Protein AF-0000000067296859 (afdb_homodimer)

Structure (mmCIF, N/CA/C/O backbone):
data_AF-0000000067296859-model_v1
#
loop_
_entity.id
_entity.type
_entity.pdbx_description
1 polymer Patatin
#
loop_
_atom_site.group_PDB
_atom_site.id
_atom_site.type_symbol
_atom_site.label_atom_id
_atom_site.label_alt_id
_atom_site.label_comp_id
_atom_site.label_asym_id
_atom_site.label_entity_id
_atom_site.label_seq_id
_atom_site.pdbx_PDB_ins_code
_atom_site.Cartn_x
_atom_site.Cartn_y
_atom_site.Cartn_z
_atom_site.occupancy
_atom_site.B_iso_or_equiv
_atom_site.auth_seq_id
_atom_site.auth_comp_id
_atom_site.auth_asym_id
_atom_site.auth_atom_id
_atom_site.pdbx_PDB_model_num
ATOM 1 N N . MET A 1 1 ? 60.875 -18.359 -2.254 1 22.5 1 MET A N 1
ATOM 2 C CA . MET A 1 1 ? 60 -17.5 -3.047 1 22.5 1 MET A CA 1
ATOM 3 C C . MET A 1 1 ? 58.781 -17.094 -2.248 1 22.5 1 MET A C 1
ATOM 5 O O . MET A 1 1 ? 58 -17.938 -1.779 1 22.5 1 MET A O 1
ATOM 9 N N . ALA A 1 2 ? 58.656 -15.945 -1.579 1 23.78 2 ALA A N 1
ATOM 10 C CA . ALA A 1 2 ? 57.719 -15.648 -0.509 1 23.78 2 ALA A CA 1
ATOM 11 C C . ALA A 1 2 ? 56.281 -15.57 -1.048 1 23.78 2 ALA A C 1
ATOM 13 O O . ALA A 1 2 ? 56.062 -15.086 -2.16 1 23.78 2 ALA A O 1
ATOM 14 N N . PRO A 1 3 ? 55.406 -16.391 -0.554 1 27.08 3 PRO A N 1
ATOM 15 C CA . PRO A 1 3 ? 54.094 -16.531 -1.215 1 27.08 3 PRO A CA 1
ATOM 16 C C . PRO A 1 3 ? 53.438 -15.195 -1.504 1 27.08 3 PRO A C 1
ATOM 18 O O . PRO A 1 3 ? 53.688 -14.203 -0.819 1 27.08 3 PRO A O 1
ATOM 21 N N . ALA A 1 4 ? 53.188 -14.867 -2.793 1 28.27 4 ALA A N 1
ATOM 22 C CA . ALA A 1 4 ? 52.594 -13.602 -3.246 1 28.27 4 ALA A CA 1
ATOM 23 C C . ALA A 1 4 ? 51.531 -13.109 -2.275 1 28.27 4 ALA A C 1
ATOM 25 O O . ALA A 1 4 ? 50.719 -13.891 -1.804 1 28.27 4 ALA A O 1
ATOM 26 N N . ALA A 1 5 ? 51.75 -12.086 -1.615 1 28.02 5 ALA A N 1
ATOM 27 C CA . ALA A 1 5 ? 50.938 -11.352 -0.636 1 28.02 5 ALA A CA 1
ATOM 28 C C . ALA A 1 5 ? 49.5 -11.297 -1.059 1 28.02 5 ALA A C 1
ATOM 30 O O . ALA A 1 5 ? 49.188 -11.078 -2.232 1 28.02 5 ALA A O 1
ATOM 31 N N . ALA A 1 6 ? 48.688 -12.094 -0.428 1 27.11 6 ALA A N 1
ATOM 32 C CA . ALA A 1 6 ? 47.25 -12.109 -0.518 1 27.11 6 ALA A CA 1
ATOM 33 C C . ALA A 1 6 ? 46.688 -10.711 -0.803 1 27.11 6 ALA A C 1
ATOM 35 O O . ALA A 1 6 ? 46.844 -9.805 0.024 1 27.11 6 ALA A O 1
ATOM 36 N N . ALA A 1 7 ? 46.938 -10.102 -1.951 1 30.48 7 ALA A N 1
ATOM 37 C CA . ALA A 1 7 ? 46.344 -8.82 -2.303 1 30.48 7 ALA A CA 1
ATOM 38 C C . ALA A 1 7 ? 44.938 -8.695 -1.72 1 30.48 7 ALA A C 1
ATOM 40 O O . ALA A 1 7 ? 44.062 -9.516 -2.01 1 30.48 7 ALA A O 1
ATOM 41 N N . THR A 1 8 ? 44.875 -8.406 -0.481 1 34.41 8 THR A N 1
ATOM 42 C CA . THR A 1 8 ? 43.656 -8.211 0.32 1 34.41 8 THR A CA 1
ATOM 43 C C . THR A 1 8 ? 42.562 -7.527 -0.502 1 34.41 8 THR A C 1
ATOM 45 O O . THR A 1 8 ? 42.75 -6.414 -0.991 1 34.41 8 THR A O 1
ATOM 48 N N . LYS A 1 9 ? 42 -8.18 -1.405 1 37.75 9 LYS A N 1
ATOM 49 C CA . LYS A 1 9 ? 40.812 -7.672 -2.088 1 37.75 9 LYS A CA 1
ATOM 50 C C . LYS A 1 9 ? 40.156 -6.543 -1.296 1 37.75 9 LYS A C 1
ATOM 52 O O . LYS A 1 9 ? 39.781 -6.73 -0.141 1 37.75 9 LYS A O 1
ATOM 57 N N . GLN A 1 10 ? 40.469 -5.344 -1.146 1 47.25 10 GLN A N 1
ATOM 58 C CA . GLN A 1 10 ? 40.125 -4.09 -0.493 1 47.25 10 GLN A CA 1
ATOM 59 C C . GLN A 1 10 ? 38.594 -3.871 -0.523 1 47.25 10 GLN A C 1
ATOM 61 O O . GLN A 1 10 ? 38.062 -3.312 -1.485 1 47.25 10 GLN A O 1
ATOM 66 N N . ASP A 1 11 ? 37.625 -4.75 -0.078 1 68.06 11 ASP A N 1
ATOM 67 C CA . ASP A 1 11 ? 36.219 -5.047 -0.183 1 68.06 11 ASP A CA 1
ATOM 68 C C . ASP A 1 11 ? 35.375 -4.043 0.61 1 68.06 11 ASP A C 1
ATOM 70 O O . ASP A 1 11 ? 35.625 -3.836 1.803 1 68.06 11 ASP A O 1
ATOM 74 N N . GLY A 1 12 ? 34.875 -2.875 0.133 1 85.25 12 GLY A N 1
ATOM 75 C CA . GLY A 1 12 ? 34.062 -1.825 0.722 1 85.25 12 GLY A CA 1
ATOM 76 C C . GLY A 1 12 ? 32.594 -2.123 0.667 1 85.25 12 GLY A C 1
ATOM 77 O O . GLY A 1 12 ? 32.156 -3.039 -0.036 1 85.25 12 GLY A O 1
ATOM 78 N N . GLU A 1 13 ? 31.953 -1.454 1.626 1 92.25 13 GLU A N 1
ATOM 79 C CA . GLU A 1 13 ? 30.5 -1.617 1.688 1 92.25 13 GLU A CA 1
ATOM 80 C C . GLU A 1 13 ? 29.781 -0.281 1.507 1 92.25 13 GLU A C 1
ATOM 82 O O . GLU A 1 13 ? 30.297 0.763 1.919 1 92.25 13 GLU A O 1
ATOM 87 N N . LEU A 1 14 ? 28.703 -0.337 0.778 1 94.62 14 LEU A N 1
ATOM 88 C CA . LEU A 1 14 ? 27.797 0.808 0.706 1 94.62 14 LEU A CA 1
ATOM 89 C C . LEU A 1 14 ? 26.891 0.862 1.929 1 94.62 14 LEU A C 1
ATOM 91 O O . LEU A 1 14 ? 26.234 -0.123 2.258 1 94.62 14 LEU A O 1
ATOM 95 N N . ARG A 1 15 ? 26.922 2.002 2.631 1 97.25 15 ARG A N 1
ATOM 96 C CA . ARG A 1 15 ? 26.188 2.154 3.883 1 97.25 15 ARG A CA 1
ATOM 97 C C . ARG A 1 15 ? 24.922 2.986 3.678 1 97.25 15 ARG A C 1
ATOM 99 O O . ARG A 1 15 ? 25 4.152 3.283 1 97.25 15 ARG A O 1
ATOM 106 N N . ILE A 1 16 ? 23.703 2.379 4.035 1 97.75 16 ILE A N 1
ATOM 107 C CA . ILE A 1 16 ? 22.422 3.029 3.77 1 97.75 16 ILE A CA 1
ATOM 108 C C . ILE A 1 16 ? 21.594 3.107 5.055 1 97.75 16 ILE A C 1
ATOM 110 O O . ILE A 1 16 ? 21.469 2.113 5.773 1 97.75 16 ILE A O 1
ATOM 114 N N . LEU A 1 17 ? 21.125 4.293 5.406 1 98.75 17 LEU A N 1
ATOM 115 C CA . LEU A 1 17 ? 20.203 4.508 6.504 1 98.75 17 LEU A CA 1
ATOM 116 C C . LEU A 1 17 ? 18.781 4.73 5.984 1 98.75 17 LEU A C 1
ATOM 118 O O . LEU A 1 17 ? 18.547 5.637 5.176 1 98.75 17 LEU A O 1
ATOM 122 N N . CYS A 1 18 ? 17.859 3.881 6.348 1 98.69 18 CYS A N 1
ATOM 123 C CA . CYS A 1 18 ? 16.453 4.004 5.957 1 98.69 18 CYS A CA 1
ATOM 124 C C . CYS A 1 18 ? 15.586 4.359 7.156 1 98.69 18 CYS A C 1
ATOM 126 O O . CYS A 1 18 ? 15.695 3.738 8.219 1 98.69 18 CYS A O 1
ATOM 128 N N . ILE A 1 19 ? 14.727 5.379 7.016 1 98.69 19 ILE A N 1
ATOM 129 C CA . ILE A 1 19 ? 13.859 5.836 8.102 1 98.69 19 ILE A CA 1
ATOM 130 C C . ILE A 1 19 ? 12.406 5.812 7.637 1 98.69 19 ILE A C 1
ATOM 132 O O . ILE A 1 19 ? 12.047 6.461 6.648 1 98.69 19 ILE A O 1
ATOM 136 N N . ASP A 1 20 ? 11.492 5.16 8.375 1 97.44 20 ASP A N 1
ATOM 137 C CA . ASP A 1 20 ? 10.094 4.961 8.039 1 97.44 20 ASP A CA 1
ATOM 138 C C . ASP A 1 20 ? 9.305 6.258 8.188 1 97.44 20 ASP A C 1
ATOM 140 O O . ASP A 1 20 ? 9.758 7.195 8.844 1 97.44 20 ASP A O 1
ATOM 144 N N . GLY A 1 21 ? 8.148 6.234 7.555 1 95.81 21 GLY A N 1
ATOM 145 C CA . GLY A 1 21 ? 7.145 7.238 7.855 1 95.81 21 GLY A CA 1
ATOM 146 C C . GLY A 1 21 ? 6.305 6.898 9.07 1 95.81 21 GLY A C 1
ATOM 147 O O . GLY A 1 21 ? 6.262 5.742 9.5 1 95.81 21 GLY A O 1
ATOM 148 N N . GLY A 1 22 ? 5.664 7.98 9.656 1 93 22 GLY A N 1
ATOM 149 C CA . GLY A 1 22 ? 4.836 7.691 10.82 1 93 22 GLY A CA 1
ATOM 150 C C . GLY A 1 22 ? 4.445 8.938 11.594 1 93 22 GLY A C 1
ATOM 151 O O . GLY A 1 22 ? 4.066 8.852 12.766 1 93 22 GLY A O 1
ATOM 152 N N . GLY A 1 23 ? 4.539 10.109 11.023 1 92.69 23 GLY A N 1
ATOM 153 C CA . GLY A 1 23 ? 4.152 11.352 11.68 1 92.69 23 GLY A CA 1
ATOM 154 C C . GLY A 1 23 ? 4.973 11.641 12.93 1 92.69 23 GLY A C 1
ATOM 155 O O . GLY A 1 23 ? 6.203 11.625 12.883 1 92.69 23 GLY A O 1
ATOM 156 N N . ILE A 1 24 ? 4.242 11.906 14 1 94.75 24 ILE A N 1
ATOM 157 C CA . ILE A 1 24 ? 4.895 12.297 15.242 1 94.75 24 ILE A CA 1
ATOM 158 C C . ILE A 1 24 ? 5.68 11.117 15.812 1 94.75 24 ILE A C 1
ATOM 160 O O . ILE A 1 24 ? 6.551 11.289 16.672 1 94.75 24 ILE A O 1
ATOM 164 N N . ARG A 1 25 ? 5.395 9.945 15.383 1 95.62 25 ARG A N 1
ATOM 165 C CA . ARG A 1 25 ? 6.102 8.758 15.836 1 95.62 25 ARG A CA 1
ATOM 166 C C . ARG A 1 25 ? 7.547 8.758 15.352 1 95.62 25 ARG A C 1
ATOM 168 O O . ARG A 1 25 ? 8.352 7.93 15.781 1 95.62 25 ARG A O 1
ATOM 175 N N . GLY A 1 26 ? 7.863 9.664 14.477 1 96.88 26 GLY A N 1
ATOM 176 C CA . GLY A 1 26 ? 9.242 9.867 14.055 1 96.88 26 GLY A CA 1
ATOM 177 C C . GLY A 1 26 ? 10.195 10.07 15.219 1 96.88 26 GLY A C 1
ATOM 178 O O . GLY A 1 26 ? 11.406 9.938 15.07 1 96.88 26 GLY A O 1
ATOM 179 N N . LEU A 1 27 ? 9.664 10.297 16.406 1 97.88 27 LEU A N 1
ATOM 180 C CA . LEU A 1 27 ? 10.453 10.461 17.625 1 97.88 27 LEU A CA 1
ATOM 181 C C . LEU A 1 27 ? 11.148 9.156 18 1 97.88 27 LEU A C 1
ATOM 183 O O . LEU A 1 27 ? 12.227 9.18 18.594 1 97.88 27 LEU A O 1
ATOM 187 N N . ILE A 1 28 ? 10.602 8.078 17.609 1 98 28 ILE A N 1
ATOM 188 C CA . ILE A 1 28 ? 11.172 6.773 17.938 1 98 28 ILE A CA 1
ATOM 189 C C . ILE A 1 28 ? 12.477 6.578 17.172 1 98 28 ILE A C 1
ATOM 191 O O . ILE A 1 28 ? 13.539 6.391 17.781 1 98 28 ILE A O 1
ATOM 195 N N . PRO A 1 29 ? 12.414 6.633 15.844 1 98.31 29 PRO A N 1
ATOM 196 C CA . PRO A 1 29 ? 13.703 6.512 15.156 1 98.31 29 PRO A CA 1
ATOM 197 C C . PRO A 1 29 ? 14.664 7.645 15.5 1 98.31 29 PRO A C 1
ATOM 199 O O . PRO A 1 29 ? 15.883 7.441 15.516 1 98.31 29 PRO A O 1
ATOM 202 N N . ALA A 1 30 ? 14.164 8.844 15.766 1 98.19 30 ALA A N 1
ATOM 203 C CA . ALA A 1 30 ? 15.047 9.938 16.156 1 98.19 30 ALA A CA 1
ATOM 204 C C . ALA A 1 30 ? 15.844 9.578 17.422 1 98.19 30 ALA A C 1
ATOM 206 O O . ALA A 1 30 ? 17.031 9.898 17.516 1 98.19 30 ALA A O 1
ATOM 207 N N . LYS A 1 31 ? 15.211 8.953 18.312 1 98.38 31 LYS A N 1
ATOM 208 C CA . LYS A 1 31 ? 15.883 8.539 19.531 1 98.38 31 LYS A CA 1
ATOM 209 C C . LYS A 1 31 ? 16.938 7.473 19.266 1 98.38 31 LYS A C 1
ATOM 211 O O . LYS A 1 31 ? 18.016 7.488 19.859 1 98.38 31 LYS A O 1
ATOM 216 N N . ILE A 1 32 ? 16.625 6.539 18.422 1 98.69 32 ILE A N 1
ATOM 217 C CA . ILE A 1 32 ? 17.578 5.504 18.016 1 98.69 32 ILE A CA 1
ATOM 218 C C . ILE A 1 32 ? 18.797 6.148 17.359 1 98.69 32 ILE A C 1
ATOM 220 O O . ILE A 1 32 ? 19.938 5.785 17.672 1 98.69 32 ILE A O 1
ATOM 224 N N . LEU A 1 33 ? 18.562 7.082 16.5 1 98.75 33 LEU A N 1
ATOM 225 C CA . LEU A 1 33 ? 19.625 7.754 15.766 1 98.75 33 LEU A CA 1
ATOM 226 C C . LEU A 1 33 ? 20.469 8.625 16.703 1 98.75 33 LEU A C 1
ATOM 228 O O . LEU A 1 33 ? 21.672 8.781 16.5 1 98.75 33 LEU A O 1
ATOM 232 N N . GLU A 1 34 ? 19.766 9.227 17.703 1 98.56 34 GLU A N 1
ATOM 233 C CA . GLU A 1 34 ? 20.5 9.977 18.719 1 98.56 34 GLU A CA 1
ATOM 234 C C . GLU A 1 34 ? 21.547 9.102 19.406 1 98.56 34 GLU A C 1
ATOM 236 O O . GLU A 1 34 ? 22.688 9.531 19.594 1 98.56 34 GLU A O 1
ATOM 241 N N . TYR A 1 35 ? 21.203 7.93 19.75 1 98.56 35 TYR A N 1
ATOM 242 C CA . TYR A 1 35 ? 22.141 7.004 20.375 1 98.56 35 TYR A CA 1
ATOM 243 C C . TYR A 1 35 ? 23.266 6.652 19.422 1 98.56 35 TYR A C 1
ATOM 245 O O . TYR A 1 35 ? 24.438 6.656 19.812 1 98.56 35 TYR A O 1
ATOM 253 N N . LEU A 1 36 ? 22.922 6.293 18.188 1 98.69 36 LEU A N 1
ATOM 254 C CA . LEU A 1 36 ? 23.938 5.914 17.219 1 98.69 36 LEU A CA 1
ATOM 255 C C . LEU A 1 36 ? 24.938 7.051 17 1 98.69 36 LEU A C 1
ATOM 257 O O . LEU A 1 36 ? 26.141 6.816 16.953 1 98.69 36 LEU A O 1
ATOM 261 N N . GLU A 1 37 ? 24.406 8.281 16.812 1 98.62 37 GLU A N 1
ATOM 262 C CA . GLU A 1 37 ? 25.281 9.422 16.609 1 98.62 37 GLU A CA 1
ATOM 263 C C . GLU A 1 37 ? 26.188 9.641 17.812 1 98.62 37 GLU A C 1
ATOM 265 O O . GLU A 1 37 ? 27.375 9.945 17.641 1 98.62 37 GLU A O 1
ATOM 270 N N . ALA A 1 38 ? 25.641 9.492 19.016 1 97.94 38 ALA A N 1
ATOM 271 C CA . ALA A 1 38 ? 26.438 9.617 20.234 1 97.94 38 ALA A CA 1
ATOM 272 C C . ALA A 1 38 ? 27.547 8.562 20.281 1 97.94 38 ALA A C 1
ATOM 274 O O . ALA A 1 38 ? 28.672 8.852 20.703 1 97.94 38 ALA A O 1
ATOM 275 N N . GLU A 1 39 ? 27.25 7.355 19.891 1 97.81 39 GLU A N 1
ATOM 276 C CA . GLU A 1 39 ? 28.234 6.281 19.859 1 97.81 39 GLU A CA 1
ATOM 277 C C . GLU A 1 39 ? 29.344 6.57 18.859 1 97.81 39 GLU A C 1
ATOM 279 O O . GLU A 1 39 ? 30.516 6.285 19.109 1 97.81 39 GLU A O 1
ATOM 284 N N . LEU A 1 40 ? 28.953 7.051 17.703 1 98.25 40 LEU A N 1
ATOM 285 C CA . LEU A 1 40 ? 29.938 7.445 16.703 1 98.25 40 LEU A CA 1
ATOM 286 C C . LEU A 1 40 ? 30.891 8.5 17.266 1 98.25 40 LEU A C 1
ATOM 288 O O . LEU A 1 40 ? 32.094 8.422 17.062 1 98.25 40 LEU A O 1
ATOM 292 N N . GLN A 1 41 ? 30.328 9.492 17.922 1 97.69 41 GLN A N 1
ATOM 293 C CA . GLN A 1 41 ? 31.109 10.57 18.516 1 97.69 41 GLN A CA 1
ATOM 294 C C . GLN A 1 41 ? 32.031 10.031 19.594 1 97.69 41 GLN A C 1
ATOM 296 O O . GLN A 1 41 ? 33.188 10.445 19.688 1 97.69 41 GLN A O 1
ATOM 301 N N . ARG A 1 42 ? 31.531 9.133 20.391 1 97.69 42 ARG A N 1
ATOM 302 C CA . ARG A 1 42 ? 32.312 8.547 21.469 1 97.69 42 ARG A CA 1
ATOM 303 C C . ARG A 1 42 ? 33.5 7.762 20.922 1 97.69 42 ARG A C 1
ATOM 305 O O . ARG A 1 42 ? 34.625 7.953 21.375 1 97.69 42 ARG A O 1
ATOM 312 N N . ILE A 1 43 ? 33.281 6.918 19.938 1 97.19 43 ILE A N 1
ATOM 313 C CA . ILE A 1 43 ? 34.312 6.031 19.406 1 97.19 43 ILE A CA 1
ATOM 314 C C . ILE A 1 43 ? 35.312 6.848 18.625 1 97.19 43 ILE A C 1
ATOM 316 O O . ILE A 1 43 ? 36.531 6.594 18.703 1 97.19 43 ILE A O 1
ATOM 320 N N . GLU A 1 44 ? 34.875 7.793 17.859 1 95.62 44 GLU A N 1
ATOM 321 C CA . GLU A 1 44 ? 35.75 8.625 17.047 1 95.62 44 GLU A CA 1
ATOM 322 C C . GLU A 1 44 ? 36.469 9.672 17.922 1 95.62 44 GLU A C 1
ATOM 324 O O . GLU A 1 44 ? 37.5 10.211 17.516 1 95.62 44 GLU A O 1
ATOM 329 N N . GLY A 1 45 ? 35.938 10.039 19.047 1 94.56 45 GLY A N 1
ATOM 330 C CA . GLY A 1 45 ? 36.469 11.086 19.891 1 94.56 45 GLY A CA 1
ATOM 331 C C . GLY A 1 45 ? 36.25 12.477 19.344 1 94.56 45 GLY A C 1
ATOM 332 O O . GLY A 1 45 ? 37.094 13.359 19.484 1 94.56 45 GLY A O 1
ATOM 333 N N . SER A 1 46 ? 35.156 12.656 18.562 1 93.62 46 SER A N 1
ATOM 334 C CA . SER A 1 46 ? 34.844 13.93 17.922 1 93.62 46 SER A CA 1
ATOM 335 C C . SER A 1 46 ? 33.375 14.305 18.141 1 93.62 46 SER A C 1
ATOM 337 O O . SER A 1 46 ? 32.469 13.578 17.703 1 93.62 46 SER A O 1
ATOM 339 N N . SER A 1 47 ? 33.188 15.406 18.75 1 92.06 47 SER A N 1
ATOM 340 C CA . SER A 1 47 ? 31.828 15.883 18.969 1 92.06 47 SER A CA 1
ATOM 341 C C . SER A 1 47 ? 31.203 16.422 17.688 1 92.06 47 SER A C 1
ATOM 343 O O . SER A 1 47 ? 30 16.641 17.625 1 92.06 47 SER A O 1
ATOM 345 N N . THR A 1 48 ? 31.969 16.516 16.656 1 93.06 48 THR A N 1
ATOM 346 C CA . THR A 1 48 ? 31.484 17.078 15.398 1 93.06 48 THR A CA 1
ATOM 347 C C . THR A 1 48 ? 31.047 15.977 14.445 1 93.06 48 THR A C 1
ATOM 349 O O . THR A 1 48 ? 30.469 16.25 13.383 1 93.06 48 THR A O 1
ATOM 352 N N . ALA A 1 49 ? 31.297 14.727 14.852 1 96.12 49 ALA A N 1
ATOM 353 C CA . ALA A 1 49 ? 30.859 13.609 14.031 1 96.12 49 ALA A CA 1
ATOM 354 C C . ALA A 1 49 ? 29.344 13.594 13.875 1 96.12 49 ALA A C 1
ATOM 356 O O . ALA A 1 49 ? 28.609 13.844 14.844 1 96.12 49 ALA A O 1
ATOM 357 N N . ARG A 1 50 ? 28.906 13.461 12.672 1 97.81 50 ARG A N 1
ATOM 358 C CA . ARG A 1 50 ? 27.484 13.414 12.336 1 97.81 50 ARG A CA 1
ATOM 359 C C . ARG A 1 50 ? 27.141 12.141 11.57 1 97.81 50 ARG A C 1
ATOM 361 O O . ARG A 1 50 ? 28 11.547 10.922 1 97.81 50 ARG A O 1
ATOM 368 N N . LEU A 1 51 ? 25.859 11.703 11.648 1 98.38 51 LEU A N 1
ATOM 369 C CA . LEU A 1 51 ? 25.406 10.516 10.945 1 98.38 51 LEU A CA 1
ATOM 370 C C . LEU A 1 51 ? 25.734 10.609 9.453 1 98.38 51 LEU A C 1
ATOM 372 O O . LEU A 1 51 ? 26.141 9.617 8.844 1 98.38 51 LEU A O 1
ATOM 376 N N . ALA A 1 52 ? 25.578 11.805 8.867 1 97.69 52 ALA A N 1
ATOM 377 C CA . ALA A 1 52 ? 25.766 12.023 7.434 1 97.69 52 ALA A CA 1
ATOM 378 C C . ALA A 1 52 ? 27.219 11.766 7.023 1 97.69 52 ALA A C 1
ATOM 380 O O . ALA A 1 52 ? 27.5 11.531 5.848 1 97.69 52 ALA A O 1
ATOM 381 N N . ASP A 1 53 ? 28.172 11.758 7.973 1 96.69 53 ASP A N 1
ATOM 382 C CA . ASP A 1 53 ? 29.578 11.492 7.688 1 96.69 53 ASP A CA 1
ATOM 383 C C . ASP A 1 53 ? 29.812 10.008 7.414 1 96.69 53 ASP A C 1
ATOM 385 O O . ASP A 1 53 ? 30.828 9.633 6.816 1 96.69 53 ASP A O 1
ATOM 389 N N . TYR A 1 54 ? 28.922 9.211 7.848 1 97.5 54 TYR A N 1
ATOM 390 C CA . TYR A 1 54 ? 29.203 7.785 7.883 1 97.5 54 TYR A CA 1
ATOM 391 C C . TYR A 1 54 ? 28.266 7.016 6.957 1 97.5 54 TYR A C 1
ATOM 393 O O . TYR A 1 54 ? 28.578 5.883 6.566 1 97.5 54 TYR A O 1
ATOM 401 N N . PHE A 1 55 ? 27.125 7.52 6.645 1 97.88 55 PHE A N 1
ATOM 402 C CA . PHE A 1 55 ? 26.203 6.875 5.715 1 97.88 55 PHE A CA 1
ATOM 403 C C . PHE A 1 55 ? 26.344 7.465 4.316 1 97.88 55 PHE A C 1
ATOM 405 O O . PHE A 1 55 ? 26.438 8.688 4.156 1 97.88 55 PHE A O 1
ATOM 412 N N . ASP A 1 56 ? 26.375 6.617 3.326 1 96.06 56 ASP A N 1
ATOM 413 C CA . ASP A 1 56 ? 26.469 7.043 1.934 1 96.06 56 ASP A CA 1
ATOM 414 C C . ASP A 1 56 ? 25.125 7.535 1.421 1 96.06 56 ASP A C 1
ATOM 416 O O . ASP A 1 56 ? 25.062 8.414 0.561 1 96.06 56 ASP A O 1
ATOM 420 N N . TYR A 1 57 ? 24.078 6.902 1.94 1 96.38 57 TYR A N 1
ATOM 421 C CA . TYR A 1 57 ? 22.719 7.277 1.594 1 96.38 57 TYR A CA 1
ATOM 422 C C . TYR A 1 57 ? 21.828 7.316 2.834 1 96.38 57 TYR A C 1
ATOM 424 O O . TYR A 1 57 ? 21.938 6.457 3.709 1 96.38 57 TYR A O 1
ATOM 432 N N . ILE A 1 58 ? 21.078 8.344 2.949 1 98.38 58 ILE A N 1
ATOM 433 C CA . ILE A 1 58 ? 20 8.43 3.93 1 98.38 58 ILE A CA 1
ATOM 434 C C . ILE A 1 58 ? 18.656 8.547 3.215 1 98.38 58 ILE A C 1
ATOM 436 O O . ILE A 1 58 ? 18.453 9.461 2.418 1 98.38 58 ILE A O 1
ATOM 440 N N . VAL A 1 59 ? 17.781 7.578 3.426 1 98.5 59 VAL A N 1
ATOM 441 C CA . VAL A 1 59 ? 16.5 7.453 2.738 1 98.5 59 VAL A CA 1
ATOM 442 C C . VAL A 1 59 ? 15.359 7.559 3.75 1 98.5 59 VAL A C 1
ATOM 444 O O . VAL A 1 59 ? 15.375 6.887 4.781 1 98.5 59 VAL A O 1
ATOM 447 N N . GLY A 1 60 ? 14.398 8.422 3.463 1 98.44 60 GLY A N 1
ATOM 448 C CA . GLY A 1 60 ? 13.32 8.594 4.422 1 98.44 60 GLY A CA 1
ATOM 449 C C . GLY A 1 60 ? 11.969 8.836 3.766 1 98.44 60 GLY A C 1
ATOM 450 O O . GLY A 1 60 ? 11.883 9.508 2.74 1 98.44 60 GLY A O 1
ATOM 451 N N . THR A 1 61 ? 10.93 8.289 4.34 1 97.69 61 THR A N 1
ATOM 452 C CA . THR A 1 61 ? 9.555 8.477 3.887 1 97.69 61 THR A CA 1
ATOM 453 C C . THR A 1 61 ? 8.75 9.281 4.902 1 97.69 61 THR A C 1
ATOM 455 O O . THR A 1 61 ? 8.805 9.008 6.102 1 97.69 61 THR A O 1
ATOM 458 N N . SER A 1 62 ? 7.93 10.281 4.449 1 97.12 62 SER A N 1
ATOM 459 C CA . SER A 1 62 ? 7.062 11.07 5.316 1 97.12 62 SER A CA 1
ATOM 460 C C . SER A 1 62 ? 7.859 11.742 6.43 1 97.12 62 SER A C 1
ATOM 462 O O . SER A 1 62 ? 8.82 12.469 6.168 1 97.12 62 SER A O 1
ATOM 464 N N . THR A 1 63 ? 7.562 11.406 7.695 1 97.12 63 THR A N 1
ATOM 465 C CA . THR A 1 63 ? 8.352 11.992 8.773 1 97.12 63 THR A CA 1
ATOM 466 C C . THR A 1 63 ? 9.82 11.617 8.633 1 97.12 63 THR A C 1
ATOM 468 O O . THR A 1 63 ? 10.711 12.391 9.016 1 97.12 63 THR A O 1
ATOM 471 N N . GLY A 1 64 ? 10.086 10.414 8.07 1 98 64 GLY A N 1
ATOM 472 C CA . GLY A 1 64 ? 11.461 10.031 7.766 1 98 64 GLY A CA 1
ATOM 473 C C . GLY A 1 64 ? 12.148 10.984 6.805 1 98 64 GLY A C 1
ATOM 474 O O . GLY A 1 64 ? 13.359 11.188 6.879 1 98 64 GLY A O 1
ATOM 475 N N . ALA A 1 65 ? 11.398 11.5 5.863 1 98.06 65 ALA A N 1
ATOM 476 C CA . ALA A 1 65 ? 11.938 12.5 4.949 1 98.06 65 ALA A CA 1
ATOM 477 C C . ALA A 1 65 ? 12.328 13.773 5.691 1 98.06 65 ALA A C 1
ATOM 479 O O . ALA A 1 65 ? 13.328 14.406 5.367 1 98.06 65 ALA A O 1
ATOM 480 N N . LEU A 1 66 ? 11.461 14.156 6.66 1 96.94 66 LEU A N 1
ATOM 481 C CA . LEU A 1 66 ? 11.781 15.305 7.496 1 96.94 66 LEU A CA 1
ATOM 482 C C . LEU A 1 66 ? 13.102 15.094 8.227 1 96.94 66 LEU A C 1
ATOM 484 O O . LEU A 1 66 ? 13.984 15.961 8.188 1 96.94 66 LEU A O 1
ATOM 488 N N . VAL A 1 67 ? 13.273 13.953 8.797 1 97.94 67 VAL A N 1
ATOM 489 C CA . VAL A 1 67 ? 14.492 13.617 9.523 1 97.94 67 VAL A CA 1
ATOM 490 C C . VAL A 1 67 ? 15.672 13.586 8.562 1 97.94 67 VAL A C 1
ATOM 492 O O . VAL A 1 67 ? 16.734 14.156 8.852 1 97.94 67 VAL A O 1
ATOM 495 N N . THR A 1 68 ? 15.484 12.953 7.438 1 97.94 68 THR A N 1
ATOM 496 C CA . THR A 1 68 ? 16.516 12.773 6.422 1 97.94 68 THR A CA 1
ATOM 497 C C . THR A 1 68 ? 17.031 14.125 5.926 1 97.94 68 THR A C 1
ATOM 499 O O . THR A 1 68 ? 18.234 14.344 5.844 1 97.94 68 THR A O 1
ATOM 502 N N . THR A 1 69 ? 16.109 15.039 5.602 1 97 69 THR A N 1
ATOM 503 C CA . THR A 1 69 ? 16.484 16.344 5.07 1 97 69 THR A CA 1
ATOM 504 C C . THR A 1 69 ? 17.203 17.172 6.133 1 97 69 THR A C 1
ATOM 506 O O . THR A 1 69 ? 18.141 17.906 5.824 1 97 69 THR A O 1
ATOM 509 N N . MET A 1 70 ? 16.828 17.031 7.375 1 95.94 70 MET A N 1
ATOM 510 C CA . MET A 1 70 ? 17.453 17.75 8.469 1 95.94 70 MET A CA 1
ATOM 511 C C . MET A 1 70 ? 18.859 17.203 8.734 1 95.94 70 MET A C 1
ATOM 513 O O . MET A 1 70 ? 19.766 17.969 9.102 1 95.94 70 MET A O 1
ATOM 517 N N . LEU A 1 71 ? 19.031 15.914 8.594 1 97.44 71 LEU A N 1
ATOM 518 C CA . LEU A 1 71 ? 20.312 15.273 8.844 1 97.44 71 LEU A CA 1
ATOM 519 C C . LEU A 1 71 ? 21.312 15.562 7.719 1 97.44 71 LEU A C 1
ATOM 521 O O . LEU A 1 71 ? 22.516 15.477 7.918 1 97.44 71 LEU A O 1
ATOM 525 N N . ALA A 1 72 ? 20.781 15.883 6.551 1 97.56 72 ALA A N 1
ATOM 526 C CA . ALA A 1 72 ? 21.656 15.953 5.387 1 97.56 72 ALA A CA 1
ATOM 527 C C . ALA A 1 72 ? 21.734 17.375 4.824 1 97.56 72 ALA A C 1
ATOM 529 O O . ALA A 1 72 ? 22.625 17.688 4.039 1 97.56 72 ALA A O 1
ATOM 530 N N . GLY A 1 73 ? 20.719 18.266 5.176 1 97.12 73 GLY A N 1
ATOM 531 C CA . GLY A 1 73 ? 20.781 19.641 4.73 1 97.12 73 GLY A CA 1
ATOM 532 C C . GLY A 1 73 ? 22.016 20.375 5.227 1 97.12 73 GLY A C 1
ATOM 533 O O . GLY A 1 73 ? 22.422 20.203 6.379 1 97.12 73 GLY A O 1
ATOM 534 N N . PRO A 1 74 ? 22.625 21.141 4.379 1 97.19 74 PRO A N 1
ATOM 535 C CA . PRO A 1 74 ? 23.859 21.812 4.773 1 97.19 74 PRO A CA 1
ATOM 536 C C . PRO A 1 74 ? 23.609 23.062 5.609 1 97.19 74 PRO A C 1
ATOM 538 O O . PRO A 1 74 ? 22.656 23.797 5.355 1 97.19 74 PRO A O 1
ATOM 541 N N . ASP A 1 75 ? 24.422 23.234 6.562 1 95.12 75 ASP A N 1
ATOM 542 C CA . ASP A 1 75 ? 24.453 24.531 7.25 1 95.12 75 ASP A CA 1
ATOM 543 C C . ASP A 1 75 ? 25.438 25.484 6.582 1 95.12 75 ASP A C 1
ATOM 545 O O . ASP A 1 75 ? 25.859 25.25 5.445 1 95.12 75 ASP A O 1
ATOM 549 N N . LYS A 1 76 ? 25.766 26.625 7.234 1 93.12 76 LYS A N 1
ATOM 550 C CA . LYS A 1 76 ? 26.625 27.656 6.664 1 93.12 76 LYS A CA 1
ATOM 551 C C . LYS A 1 76 ? 28.031 27.109 6.402 1 93.12 76 LYS A C 1
ATOM 553 O O . LYS A 1 76 ? 28.719 27.578 5.496 1 93.12 76 LYS A O 1
ATOM 558 N N . ASP A 1 77 ? 28.406 26.109 7.184 1 94.44 77 ASP A N 1
ATOM 559 C CA . ASP A 1 77 ? 29.75 25.531 7.059 1 94.44 77 ASP A CA 1
ATOM 560 C C . ASP A 1 77 ? 29.688 24.219 6.258 1 94.44 77 ASP A C 1
ATOM 562 O O . ASP A 1 77 ? 30.609 23.406 6.348 1 94.44 77 ASP A O 1
ATOM 566 N N . ASN A 1 78 ? 28.641 23.969 5.547 1 94.69 78 ASN A N 1
ATOM 567 C CA . ASN A 1 78 ? 28.438 22.766 4.738 1 94.69 78 ASN A CA 1
ATOM 568 C C . ASN A 1 78 ? 28.469 21.5 5.594 1 94.69 78 ASN A C 1
ATOM 570 O O . ASN A 1 78 ? 29.016 20.484 5.176 1 94.69 78 ASN A O 1
ATOM 574 N N . ARG A 1 79 ? 28.078 21.688 6.836 1 96 79 ARG A N 1
ATOM 575 C CA . ARG A 1 79 ? 27.828 20.578 7.754 1 96 79 ARG A CA 1
ATOM 576 C C . ARG A 1 79 ? 26.328 20.328 7.922 1 96 79 ARG A C 1
ATOM 578 O O . ARG A 1 79 ? 25.516 21.188 7.559 1 96 79 ARG A O 1
ATOM 585 N N . PRO A 1 80 ? 26 19.156 8.438 1 95.56 80 PRO A N 1
ATOM 586 C CA . PRO A 1 80 ? 24.562 18.891 8.602 1 95.56 80 PRO A CA 1
ATOM 587 C C . PRO A 1 80 ? 23.875 19.938 9.461 1 95.56 80 PRO A C 1
ATOM 589 O O . PRO A 1 80 ? 24.422 20.406 10.461 1 95.56 80 PRO A O 1
ATOM 592 N N . LEU A 1 81 ? 22.688 20.281 9.117 1 94.69 81 LEU A N 1
ATOM 593 C CA . LEU A 1 81 ? 21.891 21.312 9.773 1 94.69 81 LEU A CA 1
ATOM 594 C C . LEU A 1 81 ? 21.578 20.938 11.219 1 94.69 81 LEU A C 1
ATOM 596 O O . LEU A 1 81 ? 21.516 21.797 12.094 1 94.69 81 LEU A O 1
ATOM 600 N N . CYS A 1 82 ? 21.297 19.625 11.406 1 95.31 82 CYS A N 1
ATOM 601 C CA . CYS A 1 82 ? 20.859 19.203 12.719 1 95.31 82 CYS A CA 1
ATOM 602 C C . CYS A 1 82 ? 21.609 17.938 13.164 1 95.31 82 CYS A C 1
ATOM 604 O O . CYS A 1 82 ? 21.969 17.109 12.336 1 95.31 82 CYS A O 1
ATOM 606 N N . THR A 1 83 ? 21.828 17.922 14.461 1 96.25 83 THR A N 1
ATOM 607 C CA . THR A 1 83 ? 22.172 16.641 15.094 1 96.25 83 THR A CA 1
ATOM 608 C C . THR A 1 83 ? 20.922 15.805 15.32 1 96.25 83 THR A C 1
ATOM 610 O O . THR A 1 83 ? 19.797 16.312 15.234 1 96.25 83 THR A O 1
ATOM 613 N N . ALA A 1 84 ? 21.109 14.547 15.539 1 96.69 84 ALA A N 1
ATOM 614 C CA . ALA A 1 84 ? 19.969 13.688 15.867 1 96.69 84 ALA A CA 1
ATOM 615 C C . ALA A 1 84 ? 19.219 14.203 17.094 1 96.69 84 ALA A C 1
ATOM 617 O O . ALA A 1 84 ? 18 14.148 17.141 1 96.69 84 ALA A O 1
ATOM 618 N N . LYS A 1 85 ? 19.938 14.688 18.031 1 96.94 85 LYS A N 1
ATOM 619 C CA . LYS A 1 85 ? 19.328 15.242 19.234 1 96.94 85 LYS A CA 1
ATOM 620 C C . LYS A 1 85 ? 18.484 16.469 18.906 1 96.94 85 LYS A C 1
ATOM 622 O O . LYS A 1 85 ? 17.391 16.641 19.469 1 96.94 85 LYS A O 1
ATOM 627 N N . GLU A 1 86 ? 18.953 17.312 18.109 1 96.38 86 GLU A N 1
ATOM 628 C CA . GLU A 1 86 ? 18.234 18.531 17.734 1 96.38 86 GLU A CA 1
ATOM 629 C C . GLU A 1 86 ? 16.953 18.188 16.984 1 96.38 86 GLU A C 1
ATOM 631 O O . GLU A 1 86 ? 15.984 18.969 17.016 1 96.38 86 GLU A O 1
ATOM 636 N N . ILE A 1 87 ? 16.938 17.109 16.312 1 96.69 87 ILE A N 1
ATOM 637 C CA . ILE A 1 87 ? 15.727 16.672 15.633 1 96.69 87 ILE A CA 1
ATOM 638 C C . ILE A 1 87 ? 14.648 16.344 16.672 1 96.69 87 ILE A C 1
ATOM 640 O O . ILE A 1 87 ? 13.477 16.672 16.484 1 96.69 87 ILE A O 1
ATOM 644 N N . ILE A 1 88 ? 15.031 15.641 17.719 1 97.62 88 ILE A N 1
ATOM 645 C CA . ILE A 1 88 ? 14.102 15.352 18.797 1 97.62 88 ILE A CA 1
ATOM 646 C C . ILE A 1 88 ? 13.539 16.656 19.359 1 97.62 88 ILE A C 1
ATOM 648 O O . ILE A 1 88 ? 12.336 16.781 19.562 1 97.62 88 ILE A O 1
ATOM 652 N N . ASP A 1 89 ? 14.398 17.594 19.562 1 96.81 89 ASP A N 1
ATOM 653 C CA . ASP A 1 89 ? 13.977 18.906 20.062 1 96.81 89 ASP A CA 1
ATOM 654 C C . ASP A 1 89 ? 13.016 19.594 19.094 1 96.81 89 ASP A C 1
ATOM 656 O O . ASP A 1 89 ? 12.078 20.266 19.531 1 96.81 89 ASP A O 1
ATOM 660 N N . LEU A 1 90 ? 13.312 19.453 17.875 1 95.06 90 LEU A N 1
ATOM 661 C CA . LEU A 1 90 ? 12.438 20.031 16.859 1 95.06 90 LEU A CA 1
ATOM 662 C C . LEU A 1 90 ? 11.023 19.5 17 1 95.06 90 LEU A C 1
ATOM 664 O O . LEU A 1 90 ? 10.055 20.25 16.938 1 95.06 90 LEU A O 1
ATOM 668 N N . TYR A 1 91 ? 10.891 18.172 17.141 1 95.75 91 TYR A N 1
ATOM 669 C CA . TYR A 1 91 ? 9.578 17.562 17.344 1 95.75 91 TYR A CA 1
ATOM 670 C C . TYR A 1 91 ? 8.906 18.125 18.594 1 95.75 91 TYR A C 1
ATOM 672 O O . TYR A 1 91 ? 7.727 18.484 18.562 1 95.75 91 TYR A O 1
ATOM 680 N N . LEU A 1 92 ? 9.641 18.141 19.656 1 95.94 92 LEU A N 1
ATOM 681 C CA . LEU A 1 92 ? 9.094 18.531 20.953 1 95.94 92 LEU A CA 1
ATOM 682 C C . LEU A 1 92 ? 8.641 20 20.938 1 95.94 92 LEU A C 1
ATOM 684 O O . LEU A 1 92 ? 7.621 20.328 21.531 1 95.94 92 LEU A O 1
ATOM 688 N N . GLU A 1 93 ? 9.344 20.828 20.219 1 94.56 93 GLU A N 1
ATOM 689 C CA . GLU A 1 93 ? 9.055 22.25 20.203 1 94.56 93 GLU A CA 1
ATOM 690 C C . GLU A 1 93 ? 8.008 22.594 19.156 1 94.56 93 GLU A C 1
ATOM 692 O O . GLU A 1 93 ? 7.152 23.453 19.375 1 94.56 93 GLU A O 1
ATOM 697 N N . GLU A 1 94 ? 8.086 21.891 18.031 1 93.75 94 GLU A N 1
ATOM 698 C CA . GLU A 1 94 ? 7.293 22.344 16.891 1 93.75 94 GLU A CA 1
ATOM 699 C C . GLU A 1 94 ? 6.145 21.375 16.594 1 93.75 94 GLU A C 1
ATOM 701 O O . GLU A 1 94 ? 5.25 21.688 15.805 1 93.75 94 GLU A O 1
ATOM 706 N N . GLY A 1 95 ? 6.109 20.234 17.172 1 91.62 95 GLY A N 1
ATOM 707 C CA . GLY A 1 95 ? 5.094 19.234 16.891 1 91.62 95 GLY A CA 1
ATOM 708 C C . GLY A 1 95 ? 3.68 19.766 17 1 91.62 95 GLY A C 1
ATOM 709 O O . GLY A 1 95 ? 2.861 19.547 16.094 1 91.62 95 GLY A O 1
ATOM 710 N N . ALA A 1 96 ? 3.408 20.484 18.047 1 89.25 96 ALA A N 1
ATOM 711 C CA . ALA A 1 96 ? 2.074 21.031 18.281 1 89.25 96 ALA A CA 1
ATOM 712 C C . ALA A 1 96 ? 1.711 22.062 17.203 1 89.25 96 ALA A C 1
ATOM 714 O O . ALA A 1 96 ? 0.546 22.172 16.828 1 89.25 96 ALA A O 1
ATOM 715 N N . ARG A 1 97 ? 2.668 22.734 16.766 1 89.19 97 ARG A N 1
ATOM 716 C CA . ARG A 1 97 ? 2.445 23.734 15.734 1 89.19 97 ARG A CA 1
ATOM 717 C C . ARG A 1 97 ? 2.166 23.094 14.391 1 89.19 97 ARG A C 1
ATOM 719 O O . ARG A 1 97 ? 1.391 23.609 13.586 1 89.19 97 ARG A O 1
ATOM 726 N N . ILE A 1 98 ? 2.766 22.047 14.141 1 90.56 98 ILE A N 1
ATOM 727 C CA . ILE A 1 98 ? 2.621 21.344 12.875 1 90.56 98 ILE A CA 1
ATOM 728 C C . ILE A 1 98 ? 1.224 20.734 12.773 1 90.56 98 ILE A C 1
ATOM 730 O O . ILE A 1 98 ? 0.549 20.875 11.75 1 90.56 98 ILE A O 1
ATOM 734 N N . PHE A 1 99 ? 0.779 20.125 13.859 1 88.62 99 PHE A N 1
ATOM 735 C CA . PHE A 1 99 ? -0.496 19.422 13.852 1 88.62 99 PHE A CA 1
ATOM 736 C C . PHE A 1 99 ? -1.587 20.266 14.5 1 88.62 99 PHE A C 1
ATOM 738 O O . PHE A 1 99 ? -2.234 19.828 15.453 1 88.62 99 PHE A O 1
ATOM 745 N N . ARG A 1 100 ? -1.727 21.422 14.039 1 84.75 100 ARG A N 1
ATOM 746 C CA . ARG A 1 100 ? -2.744 22.328 14.547 1 84.75 100 ARG A CA 1
ATOM 747 C C . ARG A 1 100 ? -3.285 23.219 13.43 1 84.75 100 ARG A C 1
ATOM 749 O O . ARG A 1 100 ? -2.561 23.562 12.492 1 84.75 100 ARG A O 1
ATOM 756 N N . ASN A 1 101 ? -4.637 23.375 13.547 1 83.19 101 ASN A N 1
ATOM 757 C CA . ASN A 1 101 ? -5.238 24.422 12.727 1 83.19 101 ASN A CA 1
ATOM 758 C C . ASN A 1 101 ? -5.285 25.75 13.469 1 83.19 101 ASN A C 1
ATOM 760 O O . ASN A 1 101 ? -5.445 25.781 14.688 1 83.19 101 ASN A O 1
ATOM 764 N N . GLU A 1 102 ? -5 26.734 12.883 1 74.94 102 GLU A N 1
ATOM 765 C CA . GLU A 1 102 ? -5.008 28.047 13.539 1 74.94 102 GLU A CA 1
ATOM 766 C C . GLU A 1 102 ? -6.379 28.359 14.125 1 74.94 102 GLU A C 1
ATOM 768 O O . GLU A 1 102 ? -6.477 28.938 15.211 1 74.94 102 GLU A O 1
ATOM 773 N N . HIS A 1 103 ? -7.438 27.938 13.383 1 74.62 103 HIS A N 1
ATOM 774 C CA . HIS A 1 103 ? -8.789 28.219 13.852 1 74.62 103 HIS A CA 1
ATOM 775 C C . HIS A 1 103 ? -9.695 27 13.68 1 74.62 103 HIS A C 1
ATOM 777 O O . HIS A 1 103 ? -9.508 26.219 12.758 1 74.62 103 HIS A O 1
ATOM 783 N N . ASN A 1 104 ? -10.547 26.859 14.688 1 77.88 104 ASN A N 1
ATOM 784 C CA . ASN A 1 104 ? -11.586 25.859 14.539 1 77.88 104 ASN A CA 1
ATOM 785 C C . ASN A 1 104 ? -12.578 26.234 13.438 1 77.88 104 ASN A C 1
ATOM 787 O O . ASN A 1 104 ? -12.836 27.422 13.211 1 77.88 104 ASN A O 1
ATOM 791 N N . ALA A 1 105 ? -13.031 25.234 12.852 1 75.88 105 ALA A N 1
ATOM 792 C CA . ALA A 1 105 ? -13.992 25.484 11.781 1 75.88 105 ALA A CA 1
ATOM 793 C C . ALA A 1 105 ? -15.352 25.906 12.352 1 75.88 105 ALA A C 1
ATOM 795 O O . ALA A 1 105 ? -15.75 25.438 13.422 1 75.88 105 ALA A O 1
ATOM 796 N N . THR A 1 106 ? -15.914 26.828 11.727 1 67.12 106 THR A N 1
ATOM 797 C CA . THR A 1 106 ? -17.297 27.203 12.023 1 67.12 106 THR A CA 1
ATOM 798 C C . THR A 1 106 ? -18.25 26.641 10.969 1 67.12 106 THR A C 1
ATOM 800 O O . THR A 1 106 ? -17.812 26.25 9.883 1 67.12 106 THR A O 1
ATOM 803 N N . TRP A 1 107 ? -19.406 26.484 11.312 1 64 107 TRP A N 1
ATOM 804 C CA . TRP A 1 107 ? -20.391 26 10.359 1 64 107 TRP A CA 1
ATOM 805 C C . TRP A 1 107 ? -20.5 26.922 9.156 1 64 107 TRP A C 1
ATOM 807 O O . TRP A 1 107 ? -20.719 26.469 8.031 1 64 107 TRP A O 1
ATOM 817 N N . ALA A 1 108 ? -20.312 28.141 9.422 1 59.41 108 ALA A N 1
ATOM 818 C CA . ALA A 1 108 ? -20.312 29.094 8.32 1 59.41 108 ALA A CA 1
ATOM 819 C C . ALA A 1 108 ? -19.203 28.766 7.32 1 59.41 108 ALA A C 1
ATOM 821 O O . ALA A 1 108 ? -19.422 28.812 6.105 1 59.41 108 ALA A O 1
ATOM 822 N N . GLN A 1 109 ? -18.172 28.406 7.887 1 68 109 GLN A N 1
ATOM 823 C CA . GLN A 1 109 ? -17.047 28.062 7.031 1 68 109 GLN A CA 1
ATOM 824 C C . GLN A 1 109 ? -17.312 26.766 6.27 1 68 109 GLN A C 1
ATOM 826 O O . GLN A 1 109 ? -17.016 26.672 5.074 1 68 109 GLN A O 1
ATOM 831 N N . VAL A 1 110 ? -17.875 25.828 6.957 1 71 110 VAL A N 1
ATOM 832 C CA . VAL A 1 110 ? -18.156 24.531 6.359 1 71 110 VAL A CA 1
ATOM 833 C C . VAL A 1 110 ? -19.141 24.688 5.207 1 71 110 VAL A C 1
ATOM 835 O O . VAL A 1 110 ? -18.938 24.141 4.121 1 71 110 VAL A O 1
ATOM 838 N N . VAL A 1 111 ? -20.109 25.391 5.445 1 57.78 111 VAL A N 1
ATOM 839 C CA . VAL A 1 111 ? -21.125 25.609 4.43 1 57.78 111 VAL A CA 1
ATOM 840 C C . VAL A 1 111 ? -20.547 26.375 3.25 1 57.78 111 VAL A C 1
ATOM 842 O O . VAL A 1 111 ? -20.812 26.031 2.092 1 57.78 111 VAL A O 1
ATOM 845 N N . LEU A 1 112 ? -19.875 27.391 3.582 1 63.56 112 LEU A N 1
ATOM 846 C CA . LEU A 1 112 ? -19.219 28.156 2.531 1 63.56 112 LEU A CA 1
ATOM 847 C C . LEU A 1 112 ? -18.344 27.281 1.656 1 63.56 112 LEU A C 1
ATOM 849 O O . LEU A 1 112 ? -18.406 27.359 0.427 1 63.56 112 LEU A O 1
ATOM 853 N N . GLU A 1 113 ? -17.578 26.484 2.293 1 72.12 113 GLU A N 1
ATOM 854 C CA . GLU A 1 113 ? -16.688 25.594 1.559 1 72.12 113 GLU A CA 1
ATOM 855 C C . GLU A 1 113 ? -17.469 24.594 0.718 1 72.12 113 GLU A C 1
ATOM 857 O O . GLU A 1 113 ? -17.078 24.266 -0.406 1 72.12 113 GLU A O 1
ATOM 862 N N . ALA A 1 114 ? -18.5 24.094 1.247 1 67.5 114 ALA A N 1
ATOM 863 C CA . ALA A 1 114 ? -19.344 23.156 0.519 1 67.5 114 ALA A CA 1
ATOM 864 C C . ALA A 1 114 ? -19.953 23.812 -0.721 1 67.5 114 ALA A C 1
ATOM 866 O O . ALA A 1 114 ? -20.016 23.188 -1.787 1 67.5 114 ALA A O 1
ATOM 867 N N . VAL A 1 115 ? -20.297 24.984 -0.567 1 60.88 115 VAL A N 1
ATOM 868 C CA . VAL A 1 115 ? -20.891 25.719 -1.679 1 60.88 115 VAL A CA 1
ATOM 869 C C . VAL A 1 115 ? -19.828 26 -2.746 1 60.88 115 VAL A C 1
ATOM 871 O O . VAL A 1 115 ? -20.094 25.844 -3.941 1 60.88 115 VAL A O 1
ATOM 874 N N . LEU A 1 116 ? -18.781 26.438 -2.258 1 65.94 116 LEU A N 1
ATOM 875 C CA . LEU A 1 116 ? -17.688 26.703 -3.188 1 65.94 116 LEU A CA 1
ATOM 876 C C . LEU A 1 116 ? -17.312 25.438 -3.971 1 65.94 116 LEU A C 1
ATOM 878 O O . LEU A 1 116 ? -17.047 25.5 -5.172 1 65.94 116 LEU A O 1
ATOM 882 N N . LEU A 1 117 ? -17.297 24.359 -3.258 1 69.69 117 LEU A N 1
ATOM 883 C CA . LEU A 1 117 ? -17 23.078 -3.906 1 69.69 117 LEU A CA 1
ATOM 884 C C . LEU A 1 117 ? -18.047 22.75 -4.953 1 69.69 117 LEU A C 1
ATOM 886 O O . LEU A 1 117 ? -17.719 22.25 -6.035 1 69.69 117 LEU A O 1
ATOM 890 N N . TYR A 1 118 ? -19.234 23 -4.652 1 64.5 118 TYR A N 1
ATOM 891 C CA . TYR A 1 118 ? -20.328 22.75 -5.578 1 64.5 118 TYR A CA 1
ATOM 892 C C . TYR A 1 118 ? -20.188 23.609 -6.832 1 64.5 118 TYR A C 1
ATOM 894 O O . TYR A 1 118 ? -20.375 23.109 -7.949 1 64.5 118 TYR A O 1
ATOM 902 N N . ILE A 1 119 ? -19.859 24.781 -6.625 1 64.38 119 ILE A N 1
ATOM 903 C CA . ILE A 1 119 ? -19.703 25.703 -7.746 1 64.38 119 ILE A CA 1
ATOM 904 C C . ILE A 1 119 ? -18.516 25.281 -8.609 1 64.38 119 ILE A C 1
ATOM 906 O O . ILE A 1 119 ? -18.594 25.328 -9.836 1 64.38 119 ILE A O 1
ATOM 910 N N . LYS A 1 120 ? -17.531 24.922 -7.922 1 69.88 120 LYS A N 1
ATOM 911 C CA . LYS A 1 120 ? -16.312 24.531 -8.617 1 69.88 120 LYS A CA 1
ATOM 912 C C . LYS A 1 120 ? -16.562 23.391 -9.594 1 69.88 120 LYS A C 1
ATOM 914 O O . LYS A 1 120 ? -15.969 23.344 -10.672 1 69.88 120 LYS A O 1
ATOM 919 N N . TYR A 1 121 ? -17.578 22.578 -9.297 1 66.69 121 TYR A N 1
ATOM 920 C CA . TYR A 1 121 ? -17.797 21.406 -10.125 1 66.69 121 TYR A CA 1
ATOM 921 C C . TYR A 1 121 ? -19.172 21.438 -10.781 1 66.69 121 TYR A C 1
ATOM 923 O O . TYR A 1 121 ? -19.688 20.391 -11.188 1 66.69 121 TYR A O 1
ATOM 931 N N . TYR A 1 122 ? -19.641 22.578 -10.812 1 62.53 122 TYR A N 1
ATOM 932 C CA . TYR A 1 122 ? -20.984 22.719 -11.383 1 62.53 122 TYR A CA 1
ATOM 933 C C . TYR A 1 122 ? -20.984 22.422 -12.875 1 62.53 122 TYR A C 1
ATOM 935 O O . TYR A 1 122 ? -20.141 22.953 -13.617 1 62.53 122 TYR A O 1
ATOM 943 N N . ASP A 1 123 ? -21.797 21.438 -13.242 1 65.25 123 ASP A N 1
ATOM 944 C CA . ASP A 1 123 ? -21.906 21.094 -14.656 1 65.25 123 ASP A CA 1
ATOM 945 C C . ASP A 1 123 ? -23.359 21.203 -15.133 1 65.25 123 ASP A C 1
ATOM 947 O O . ASP A 1 123 ? -23.734 20.625 -16.156 1 65.25 123 ASP A O 1
ATOM 951 N N . GLY A 1 124 ? -24.109 22 -14.375 1 64.25 124 GLY A N 1
ATOM 952 C CA . GLY A 1 124 ? -25.5 22.156 -14.727 1 64.25 124 GLY A CA 1
ATOM 953 C C . GLY A 1 124 ? -25.766 23.312 -15.664 1 64.25 124 GLY A C 1
ATOM 954 O O . GLY A 1 124 ? -24.828 23.844 -16.281 1 64.25 124 GLY A O 1
ATOM 955 N N . ASP A 1 125 ? -26.953 23.594 -15.883 1 64.5 125 ASP A N 1
ATOM 956 C CA . ASP A 1 125 ? -27.344 24.547 -16.922 1 64.5 125 ASP A CA 1
ATOM 957 C C . ASP A 1 125 ? -27.656 25.906 -16.312 1 64.5 125 ASP A C 1
ATOM 959 O O . ASP A 1 125 ? -27.953 26.859 -17.047 1 64.5 125 ASP A O 1
ATOM 963 N N . ASN A 1 126 ? -27.531 26.062 -15.062 1 61.78 126 ASN A N 1
ATOM 964 C CA . ASN A 1 126 ? -27.781 27.359 -14.445 1 61.78 126 ASN A CA 1
ATOM 965 C C . ASN A 1 126 ? -26.688 28.359 -14.812 1 61.78 126 ASN A C 1
ATOM 967 O O . ASN A 1 126 ? -25.516 28.156 -14.5 1 61.78 126 ASN A O 1
ATOM 971 N N . GLU A 1 127 ? -27.062 29.391 -15.43 1 57.53 127 GLU A N 1
ATOM 972 C CA . GLU A 1 127 ? -26.109 30.359 -15.984 1 57.53 127 GLU A CA 1
ATOM 973 C C . GLU A 1 127 ? -25.297 31.016 -14.883 1 57.53 127 GLU A C 1
ATOM 975 O O . GLU A 1 127 ? -24.094 31.281 -15.055 1 57.53 127 GLU A O 1
ATOM 980 N N . THR A 1 128 ? -25.938 31.281 -13.805 1 57.38 128 THR A N 1
ATOM 981 C CA . THR A 1 128 ? -25.234 31.938 -12.703 1 57.38 128 THR A CA 1
ATOM 982 C C . THR A 1 128 ? -24.172 31.031 -12.125 1 57.38 128 THR A C 1
ATOM 984 O O . THR A 1 128 ? -23.031 31.453 -11.898 1 57.38 128 THR A O 1
ATOM 987 N N . LEU A 1 129 ? -24.594 29.844 -11.867 1 66.06 129 LEU A N 1
ATOM 988 C CA . LEU A 1 129 ? -23.641 28.891 -11.305 1 66.06 129 LEU A CA 1
ATOM 989 C C . LEU A 1 129 ? -22.516 28.609 -12.297 1 66.06 129 LEU A C 1
ATOM 991 O O . LEU A 1 129 ? -21.359 28.406 -11.898 1 66.06 129 LEU A O 1
ATOM 995 N N . ARG A 1 130 ? -22.844 28.672 -13.453 1 68.88 130 ARG A N 1
ATOM 996 C CA . ARG A 1 130 ? -21.828 28.469 -14.477 1 68.88 130 ARG A CA 1
ATOM 997 C C . ARG A 1 130 ? -20.844 29.641 -14.523 1 68.88 130 ARG A C 1
ATOM 999 O O . ARG A 1 130 ? -19.641 29.438 -14.734 1 68.88 130 ARG A O 1
ATOM 1006 N N . SER A 1 131 ? -21.422 30.766 -14.383 1 62.06 131 SER A N 1
ATOM 1007 C CA . SER A 1 131 ? -20.562 31.938 -14.367 1 62.06 131 SER A CA 1
ATOM 1008 C C . SER A 1 131 ? -19.625 31.922 -13.164 1 62.06 131 SER A C 1
ATOM 1010 O O . SER A 1 131 ? -18.453 32.25 -13.289 1 62.06 131 SER A O 1
ATOM 1012 N N . LEU A 1 132 ? -20.156 31.531 -12.086 1 65.06 132 LEU A N 1
ATOM 1013 C CA . LEU A 1 132 ? -19.344 31.438 -10.883 1 65.06 132 LEU A CA 1
ATOM 1014 C C . LEU A 1 132 ? -18.281 30.359 -11.039 1 65.06 132 LEU A C 1
ATOM 1016 O O . LEU A 1 132 ? -17.141 30.531 -10.602 1 65.06 132 LEU A O 1
ATOM 1020 N N . HIS A 1 133 ? -18.703 29.297 -11.578 1 69 133 HIS A N 1
ATOM 1021 C CA . HIS A 1 133 ? -17.766 28.203 -11.875 1 69 133 HIS A CA 1
ATOM 1022 C C . HIS A 1 133 ? -16.609 28.703 -12.734 1 69 133 HIS A C 1
ATOM 1024 O O . HIS A 1 133 ? -15.445 28.406 -12.445 1 69 133 HIS A O 1
ATOM 1030 N N . ASP A 1 134 ? -16.938 29.438 -13.695 1 63.66 134 ASP A N 1
ATOM 1031 C CA . ASP A 1 134 ? -15.906 29.969 -14.594 1 63.66 134 ASP A CA 1
ATOM 1032 C C . ASP A 1 134 ? -14.977 30.938 -13.859 1 63.66 134 ASP A C 1
ATOM 1034 O O . ASP A 1 134 ? -13.773 30.953 -14.109 1 63.66 134 ASP A O 1
ATOM 1038 N N . MET A 1 135 ? -15.547 31.656 -12.969 1 59.38 135 MET A N 1
ATOM 1039 C CA . MET A 1 135 ? -14.742 32.594 -12.195 1 59.38 135 MET A CA 1
ATOM 1040 C C . MET A 1 135 ? -13.766 31.844 -11.289 1 59.38 135 MET A C 1
ATOM 1042 O O . MET A 1 135 ? -12.602 32.219 -11.18 1 59.38 135 MET A O 1
ATOM 1046 N N . LEU A 1 136 ? -14.297 30.812 -10.68 1 63.59 136 LEU A N 1
ATOM 1047 C CA . LEU A 1 136 ? -13.453 30.016 -9.797 1 63.59 136 LEU A CA 1
ATOM 1048 C C . LEU A 1 136 ? -12.336 29.328 -10.586 1 63.59 136 LEU A C 1
ATOM 1050 O O . LEU A 1 136 ? -11.203 29.234 -10.109 1 63.59 136 LEU A O 1
ATOM 1054 N N . ALA A 1 137 ? -12.727 28.938 -11.727 1 61.78 137 ALA A N 1
ATOM 1055 C CA . ALA A 1 137 ? -11.758 28.25 -12.578 1 61.78 137 ALA A CA 1
ATOM 1056 C C . ALA A 1 137 ? -10.633 29.188 -13 1 61.78 137 ALA A C 1
ATOM 1058 O O . ALA A 1 137 ? -9.492 28.75 -13.203 1 61.78 137 ALA A O 1
ATOM 1059 N N . LEU A 1 138 ? -11.023 30.484 -13.031 1 52.75 138 LEU A N 1
ATOM 1060 C CA . LEU A 1 138 ? -10.039 31.484 -13.422 1 52.75 138 LEU A CA 1
ATOM 1061 C C . LEU A 1 138 ? -9.234 31.953 -12.211 1 52.75 138 LEU A C 1
ATOM 1063 O O . LEU A 1 138 ? -8.344 32.781 -12.344 1 52.75 138 LEU A O 1
ATOM 1067 N N . GLY A 1 139 ? -9.5 31.312 -11.047 1 53.34 139 GLY A N 1
ATOM 1068 C CA . GLY A 1 139 ? -8.727 31.609 -9.852 1 53.34 139 GLY A CA 1
ATOM 1069 C C . GLY A 1 139 ? -9.258 32.812 -9.086 1 53.34 139 GLY A C 1
ATOM 1070 O O . GLY A 1 139 ? -8.57 33.344 -8.219 1 53.34 139 GLY A O 1
ATOM 1071 N N . LEU A 1 140 ? -10.422 33.25 -9.484 1 46.5 140 LEU A N 1
ATOM 1072 C CA . LEU A 1 140 ? -10.984 34.406 -8.797 1 46.5 140 LEU A CA 1
ATOM 1073 C C . LEU A 1 140 ? -11.555 34 -7.438 1 46.5 140 LEU A C 1
ATOM 1075 O O . LEU A 1 140 ? -12.117 32.906 -7.297 1 46.5 140 LEU A O 1
ATOM 1079 N N . ALA A 1 141 ? -11.086 34.75 -6.355 1 51.41 141 ALA A N 1
ATOM 1080 C CA . ALA A 1 141 ? -11.602 34.531 -5.012 1 51.41 141 ALA A CA 1
ATOM 1081 C C . ALA A 1 141 ? -13.078 34.906 -4.914 1 51.41 141 ALA A C 1
ATOM 1083 O O . ALA A 1 141 ? -13.422 36.094 -5.012 1 51.41 141 ALA A O 1
ATOM 1084 N N . ILE A 1 142 ? -13.953 33.969 -4.996 1 51.38 142 ILE A N 1
ATOM 1085 C CA . ILE A 1 142 ? -15.383 34.25 -4.934 1 51.38 142 ILE A CA 1
ATOM 1086 C C . ILE A 1 142 ? -15.852 34.219 -3.48 1 51.38 142 ILE A C 1
ATOM 1088 O O . ILE A 1 142 ? -17.016 34.531 -3.189 1 51.38 142 ILE A O 1
ATOM 1092 N N . GLU A 1 143 ? -14.922 33.906 -2.617 1 55.81 143 GLU A N 1
ATOM 1093 C CA . GLU A 1 143 ? -15.266 33.781 -1.205 1 55.81 143 GLU A CA 1
ATOM 1094 C C . GLU A 1 143 ? -15.812 35.094 -0.653 1 55.81 143 GLU A C 1
ATOM 1096 O O . GLU A 1 143 ? -16.828 35.094 0.053 1 55.81 143 GLU A O 1
ATOM 1101 N N . PRO A 1 144 ? -15.102 36.188 -0.922 1 49.28 144 PRO A N 1
ATOM 1102 C CA . PRO A 1 144 ? -15.633 37.438 -0.377 1 49.28 144 PRO A CA 1
ATOM 1103 C C . PRO A 1 144 ? -17.047 37.75 -0.884 1 49.28 144 PRO A C 1
ATOM 1105 O O . PRO A 1 144 ? -17.812 38.406 -0.194 1 49.28 144 PRO A O 1
ATOM 1108 N N . LEU A 1 145 ? -17.234 37.188 -2.08 1 47.88 145 LEU A N 1
ATOM 1109 C CA . LEU A 1 145 ? -18.562 37.406 -2.65 1 47.88 145 LEU A CA 1
ATOM 1110 C C . LEU A 1 145 ? -19.578 36.5 -1.973 1 47.88 145 LEU A C 1
ATOM 1112 O O . LEU A 1 145 ? -20.75 36.875 -1.814 1 47.88 145 LEU A O 1
ATOM 1116 N N . LEU A 1 146 ? -18.984 35.344 -1.521 1 54.62 146 LEU A N 1
ATOM 1117 C CA . LEU A 1 146 ? -19.891 34.312 -1.003 1 54.62 146 LEU A CA 1
ATOM 1118 C C . LEU A 1 146 ? -20.047 34.438 0.508 1 54.62 146 LEU A C 1
ATOM 1120 O O . LEU A 1 146 ? -21.078 34.062 1.062 1 54.62 146 LEU A O 1
ATOM 1124 N N . ARG A 1 147 ? -19.047 35.094 1.2 1 51.12 147 ARG A N 1
ATOM 1125 C CA . ARG A 1 147 ? -19 35.125 2.658 1 51.12 147 ARG A CA 1
ATOM 1126 C C . ARG A 1 147 ? -20.203 35.906 3.213 1 51.12 147 ARG A C 1
ATOM 1128 O O . ARG A 1 147 ? -20.875 35.438 4.125 1 51.12 147 ARG A O 1
ATOM 1135 N N . PRO A 1 148 ? -20.328 37.094 2.697 1 42.5 148 PRO A N 1
ATOM 1136 C CA . PRO A 1 148 ? -21.484 37.812 3.246 1 42.5 148 PRO A CA 1
ATOM 1137 C C . PRO A 1 148 ? -22.797 37.031 3.074 1 42.5 148 PRO A C 1
ATOM 1139 O O . PRO A 1 148 ? -23.656 37.094 3.945 1 42.5 148 PRO A O 1
ATOM 1142 N N . ILE A 1 149 ? -22.75 36.25 2.092 1 43.38 149 ILE A N 1
ATOM 1143 C CA . ILE A 1 149 ? -23.922 35.438 1.804 1 43.38 149 ILE A CA 1
ATOM 1144 C C . ILE A 1 149 ? -24.016 34.281 2.807 1 43.38 149 ILE A C 1
ATOM 1146 O O . ILE A 1 149 ? -25.094 34.031 3.352 1 43.38 149 ILE A O 1
ATOM 1150 N N . LEU A 1 150 ? -22.922 33.812 3.119 1 47 150 LEU A N 1
ATOM 1151 C CA . LEU A 1 150 ? -22.859 32.656 4.031 1 47 150 LEU A CA 1
ATOM 1152 C C . LEU A 1 150 ? -23.094 33.125 5.473 1 47 150 LEU A C 1
ATOM 1154 O O . LEU A 1 150 ? -23.797 32.438 6.227 1 47 150 LEU A O 1
ATOM 1158 N N . ASP A 1 151 ? -22.516 34.219 5.992 1 43.94 151 ASP A N 1
ATOM 1159 C CA . ASP A 1 151 ? -22.703 34.781 7.328 1 43.94 151 ASP A CA 1
ATOM 1160 C C . ASP A 1 151 ? -24.172 35.094 7.578 1 43.94 151 ASP A C 1
ATOM 1162 O O . ASP A 1 151 ? -24.703 34.812 8.656 1 43.94 151 ASP A O 1
ATOM 1166 N N . ALA A 1 152 ? -24.766 35.625 6.723 1 38.47 152 ALA A N 1
ATOM 1167 C CA . ALA A 1 152 ? -26.188 35.969 6.824 1 38.47 152 ALA A CA 1
ATOM 1168 C C . ALA A 1 152 ? -27.031 34.688 6.977 1 38.47 152 ALA A C 1
ATOM 1170 O O . ALA A 1 152 ? -28 34.656 7.75 1 38.47 152 ALA A O 1
ATOM 1171 N N . LEU A 1 153 ? -26.453 33.719 6.414 1 38.72 153 LEU A N 1
ATOM 1172 C CA . LEU A 1 153 ? -27.156 32.438 6.461 1 38.72 153 LEU A CA 1
ATOM 1173 C C . LEU A 1 153 ? -27.047 31.812 7.852 1 38.72 153 LEU A C 1
ATOM 1175 O O . LEU A 1 153 ? -28.016 31.234 8.352 1 38.72 153 LEU A O 1
ATOM 1179 N N . ILE A 1 154 ? -25.969 32.031 8.562 1 40.16 154 ILE A N 1
ATOM 1180 C CA . ILE A 1 154 ? -25.734 31.438 9.875 1 40.16 154 ILE A CA 1
ATOM 1181 C C . ILE A 1 154 ? -26.453 32.25 10.945 1 40.16 154 ILE A C 1
ATOM 1183 O O . ILE A 1 154 ? -27.078 31.688 11.852 1 40.16 154 ILE A O 1
ATOM 1187 N N . HIS A 1 155 ? -26.594 33.562 11.086 1 40.12 155 HIS A N 1
ATOM 1188 C CA . HIS A 1 155 ? -27.219 34.406 12.109 1 40.12 155 HIS A CA 1
ATOM 1189 C C . HIS A 1 155 ? -28.719 34.5 11.898 1 40.12 155 HIS A C 1
ATOM 1191 O O . HIS A 1 155 ? -29.469 34.781 12.844 1 40.12 155 HIS A O 1
ATOM 1197 N N . ALA A 1 156 ? -29.297 34.594 10.93 1 33.34 156 ALA A N 1
ATOM 1198 C CA . ALA A 1 156 ? -30.75 34.656 10.734 1 33.34 156 ALA A CA 1
ATOM 1199 C C . ALA A 1 156 ? -31.453 33.469 11.414 1 33.34 156 ALA A C 1
ATOM 1201 O O . ALA A 1 156 ? -32.562 33.625 11.922 1 33.34 156 ALA A O 1
ATOM 1202 N N . ASN A 1 157 ? -30.984 32.438 11.578 1 33 157 ASN A N 1
ATOM 1203 C CA . ASN A 1 157 ? -31.688 31.391 12.305 1 33 157 ASN A CA 1
ATOM 1204 C C . ASN A 1 157 ? -31.578 31.578 13.812 1 33 157 ASN A C 1
ATOM 1206 O O . ASN A 1 157 ? -32.094 30.766 14.586 1 33 157 ASN A O 1
ATOM 1210 N N . GLY A 1 158 ? -30.938 32.5 14.484 1 30.69 158 GLY A N 1
ATOM 1211 C CA . GLY A 1 158 ? -31.109 32.75 15.906 1 30.69 158 GLY A CA 1
ATOM 1212 C C . GLY A 1 158 ? -32.406 33.469 16.234 1 30.69 158 GLY A C 1
ATOM 1213 O O . GLY A 1 158 ? -32.969 33.312 17.328 1 30.69 158 GLY A O 1
ATOM 1214 N N . GLY A 1 159 ? -33 34.469 15.57 1 29.75 159 GLY A N 1
ATOM 1215 C CA . GLY A 1 159 ? -34.188 35.156 16.062 1 29.75 159 GLY A CA 1
ATOM 1216 C C . GLY A 1 159 ? -35.469 34.406 15.812 1 29.75 159 GLY A C 1
ATOM 1217 O O . GLY A 1 159 ? -36.344 34.344 16.688 1 29.75 159 GLY A O 1
ATOM 1218 N N . GLY A 1 160 ? -35.969 34.031 14.641 1 28.95 160 GLY A N 1
ATOM 1219 C CA . GLY A 1 160 ? -37.344 33.594 14.375 1 28.95 160 GLY A CA 1
ATOM 1220 C C . GLY A 1 160 ? -37.656 32.219 14.938 1 28.95 160 GLY A C 1
ATOM 1221 O O . GLY A 1 160 ? -38.75 31.703 14.734 1 28.95 160 GLY A O 1
ATOM 1222 N N . MET A 1 161 ? -36.938 31.422 15.5 1 28.92 161 MET A N 1
ATOM 1223 C CA . MET A 1 161 ? -37.5 30.312 16.266 1 28.92 161 MET A CA 1
ATOM 1224 C C . MET A 1 161 ? -38.312 30.844 17.453 1 28.92 161 MET A C 1
ATOM 1226 O O . MET A 1 161 ? -38.875 30.047 18.203 1 28.92 161 MET A O 1
ATOM 1230 N N . GLN A 1 162 ? -38.438 32.062 17.734 1 27.89 162 GLN A N 1
ATOM 1231 C CA . GLN A 1 162 ? -39.375 32.531 18.734 1 27.89 162 GLN A CA 1
ATOM 1232 C C . GLN A 1 162 ? -40.812 32.531 18.172 1 27.89 162 GLN A C 1
ATOM 1234 O O . GLN A 1 162 ? -41.75 32.188 18.875 1 27.89 162 GLN A O 1
ATOM 1239 N N . GLN A 1 163 ? -41.094 33.25 17.062 1 28.34 163 GLN A N 1
ATOM 1240 C CA . GLN A 1 163 ? -42.469 33.594 16.703 1 28.34 163 GLN A CA 1
ATOM 1241 C C . GLN A 1 163 ? -43.219 32.406 16.094 1 28.34 163 GLN A C 1
ATOM 1243 O O . GLN A 1 163 ? -44.438 32.406 15.984 1 28.34 163 GLN A O 1
ATOM 1248 N N . LEU A 1 164 ? -42.594 31.484 15.43 1 27.11 164 LEU A N 1
ATOM 1249 C CA . LEU A 1 164 ? -43.5 30.5 14.836 1 27.11 164 LEU A CA 1
ATOM 1250 C C . LEU A 1 164 ? -44.281 29.781 15.922 1 27.11 164 LEU A C 1
ATOM 1252 O O . LEU A 1 164 ? -45.094 28.906 15.617 1 27.11 164 LEU A O 1
ATOM 1256 N N . ALA A 1 165 ? -43.906 29.812 17.141 1 26.45 165 ALA A N 1
ATOM 1257 C CA . ALA A 1 165 ? -44.812 29.359 18.188 1 26.45 165 ALA A CA 1
ATOM 1258 C C . ALA A 1 165 ? -46.031 30.297 18.312 1 26.45 165 ALA A C 1
ATOM 1260 O O . ALA A 1 165 ? -46.938 30.031 19.094 1 26.45 165 ALA A O 1
ATOM 1261 N N . ALA A 1 166 ? -45.844 31.516 17.938 1 26.86 166 ALA A N 1
ATOM 1262 C CA . ALA A 1 166 ? -46.938 32.375 18.406 1 26.86 166 ALA A CA 1
ATOM 1263 C C . ALA A 1 166 ? -48.125 32.344 17.438 1 26.86 166 ALA A C 1
ATOM 1265 O O . ALA A 1 166 ? -48.094 33.031 16.422 1 26.86 166 ALA A O 1
ATOM 1266 N N . ALA A 1 167 ? -48.562 31.078 17.094 1 25.44 167 ALA A N 1
ATOM 1267 C CA . ALA A 1 167 ? -49.875 31.188 16.469 1 25.44 167 ALA A CA 1
ATOM 1268 C C . ALA A 1 167 ? -50.75 32.188 17.234 1 25.44 167 ALA A C 1
ATOM 1270 O O . ALA A 1 167 ? -50.719 32.219 18.469 1 25.44 167 ALA A O 1
ATOM 1271 N N . PRO A 1 168 ? -51.156 33.156 16.531 1 25.23 168 PRO A N 1
ATOM 1272 C CA . PRO A 1 168 ? -52.031 34.125 17.172 1 25.23 168 PRO A CA 1
ATOM 1273 C C . PRO A 1 168 ? -53.188 33.438 17.938 1 25.23 168 PRO A C 1
ATOM 1275 O O . PRO A 1 168 ? -53.938 32.688 17.359 1 25.23 168 PRO A O 1
ATOM 1278 N N . HIS A 1 169 ? -52.812 32.812 19.125 1 25.34 169 HIS A N 1
ATOM 1279 C CA . HIS A 1 169 ? -53.969 32.531 19.969 1 25.34 169 HIS A CA 1
ATOM 1280 C C . HIS A 1 169 ? -55.031 33.625 19.828 1 25.34 169 HIS A C 1
ATOM 1282 O O . HIS A 1 169 ? -54.719 34.781 19.531 1 25.34 169 HIS A O 1
ATOM 1288 N N . ASP A 1 170 ? -56.219 33.25 19.484 1 27.05 170 ASP A N 1
ATOM 1289 C CA . ASP A 1 170 ? -57.438 34.062 19.625 1 27.05 170 ASP A CA 1
ATOM 1290 C C . ASP A 1 170 ? -57.344 34.969 20.859 1 27.05 170 ASP A C 1
ATOM 1292 O O . ASP A 1 170 ? -56.75 34.562 21.859 1 27.05 170 ASP A O 1
ATOM 1296 N N . PRO A 1 171 ? -57.562 36.25 20.75 1 26.94 171 PRO A N 1
ATOM 1297 C CA . PRO A 1 171 ? -57.438 37.281 21.781 1 26.94 171 PRO A CA 1
ATOM 1298 C C . PRO A 1 171 ? -58.031 36.844 23.125 1 26.94 171 PRO A C 1
ATOM 1300 O O . PRO A 1 171 ? -57.719 37.438 24.156 1 26.94 171 PRO A O 1
ATOM 1303 N N . ASP A 1 172 ? -59.25 36.219 23.141 1 27.16 172 ASP A N 1
ATOM 1304 C CA . ASP A 1 172 ? -60 36.312 24.391 1 27.16 172 ASP A CA 1
ATOM 1305 C C . ASP A 1 172 ? -59.375 35.406 25.453 1 27.16 172 ASP A C 1
ATOM 1307 O O . ASP A 1 172 ? -59.625 35.594 26.656 1 27.16 172 ASP A O 1
ATOM 1311 N N . ASP A 1 173 ? -59.312 34.031 25.188 1 27.47 173 ASP A N 1
ATOM 1312 C CA . ASP A 1 173 ? -59.156 33.281 26.438 1 27.47 173 ASP A CA 1
ATOM 1313 C C . ASP A 1 173 ? -57.75 33.469 27.016 1 27.47 173 ASP A C 1
ATOM 1315 O O . ASP A 1 173 ? -56.781 33 26.422 1 27.47 173 ASP A O 1
ATOM 1319 N N . ALA A 1 174 ? -57.469 34.5 27.812 1 28.41 174 ALA A N 1
ATOM 1320 C CA . ALA A 1 174 ? -56.438 35.219 28.562 1 28.41 174 ALA A CA 1
ATOM 1321 C C . ALA A 1 174 ? -55.562 34.219 29.344 1 28.41 174 ALA A C 1
ATOM 1323 O O . ALA A 1 174 ? -54.438 34.562 29.75 1 28.41 174 ALA A O 1
ATOM 1324 N N . GLY A 1 175 ? -56.188 33.219 30.078 1 26.5 175 GLY A N 1
ATOM 1325 C CA . GLY A 1 175 ? -55.5 32.875 31.312 1 26.5 175 GLY A CA 1
ATOM 1326 C C . GLY A 1 175 ? -54.219 32.125 31.094 1 26.5 175 GLY A C 1
ATOM 1327 O O . GLY A 1 175 ? -53.188 32.438 31.719 1 26.5 175 GLY A O 1
ATOM 1328 N N . SER A 1 176 ? -54.312 30.734 30.75 1 26.62 176 SER A N 1
ATOM 1329 C CA . SER A 1 176 ? -53.219 29.938 31.281 1 26.62 176 SER A CA 1
ATOM 1330 C C . SER A 1 176 ? -51.969 30.078 30.438 1 26.62 176 SER A C 1
ATOM 1332 O O . SER A 1 176 ? -52 29.828 29.219 1 26.62 176 SER A O 1
ATOM 1334 N N . ASN A 1 177 ? -51.062 31.047 30.625 1 26.02 177 ASN A N 1
ATOM 1335 C CA . ASN A 1 177 ? -49.75 31.516 30.172 1 26.02 177 ASN A CA 1
ATOM 1336 C C . ASN A 1 177 ? -48.781 30.359 30.016 1 26.02 177 ASN A C 1
ATOM 1338 O O . ASN A 1 177 ? -47.938 30.125 30.906 1 26.02 177 ASN A O 1
ATOM 1342 N N . SER A 1 178 ? -49.219 29.078 29.75 1 27.73 178 SER A N 1
ATOM 1343 C CA . SER A 1 178 ? -48.094 28.141 29.922 1 27.73 178 SER A CA 1
ATOM 1344 C C . SER A 1 178 ? -46.906 28.516 29.047 1 27.73 178 SER A C 1
ATOM 1346 O O . SER A 1 178 ? -47.031 28.594 27.812 1 27.73 178 SER A O 1
ATOM 1348 N N . ASN A 1 179 ? -46.031 29.391 29.453 1 27.25 179 ASN A N 1
ATOM 1349 C CA . ASN A 1 179 ? -44.688 29.922 29.188 1 27.25 179 ASN A CA 1
ATOM 1350 C C . ASN A 1 179 ? -43.781 28.844 28.641 1 27.25 179 ASN A C 1
ATOM 1352 O O . ASN A 1 179 ? -42.625 28.688 29.109 1 27.25 179 ASN A O 1
ATOM 1356 N N . GLU A 1 180 ? -44.281 27.672 28.234 1 30.42 180 GLU A N 1
ATOM 1357 C CA . GLU A 1 180 ? -43.188 26.75 27.938 1 30.42 180 GLU A CA 1
ATOM 1358 C C . GLU A 1 180 ? -42.312 27.281 26.812 1 30.42 180 GLU A C 1
ATOM 1360 O O . GLU A 1 180 ? -42.781 27.625 25.734 1 30.42 180 GLU A O 1
ATOM 1365 N N . ALA A 1 181 ? -41.188 27.797 27.172 1 32.03 181 ALA A N 1
ATOM 1366 C CA . ALA A 1 181 ? -40.125 28.422 26.406 1 32.03 181 ALA A CA 1
ATOM 1367 C C . ALA A 1 181 ? -39.812 27.609 25.156 1 32.03 181 ALA A C 1
ATOM 1369 O O . ALA A 1 181 ? -39.844 26.375 25.172 1 32.03 181 ALA A O 1
ATOM 1370 N N . PRO A 1 182 ? -39.906 28.141 24 1 32.75 182 PRO A N 1
ATOM 1371 C CA . PRO A 1 182 ? -39.531 27.531 22.719 1 32.75 182 PRO A CA 1
ATOM 1372 C C . PRO A 1 182 ? -38.219 26.734 22.812 1 32.75 182 PRO A C 1
ATOM 1374 O O . PRO A 1 182 ? -37.312 27.125 23.531 1 32.75 182 PRO A O 1
ATOM 1377 N N . PRO A 1 183 ? -38.375 25.453 22.719 1 34.88 183 PRO A N 1
ATOM 1378 C CA . PRO A 1 183 ? -37.094 24.797 22.969 1 34.88 183 PRO A CA 1
ATOM 1379 C C . PRO A 1 183 ? -35.906 25.547 22.359 1 34.88 183 PRO A C 1
ATOM 1381 O O . PRO A 1 183 ? -36 26.031 21.234 1 34.88 183 PRO A O 1
ATOM 1384 N N . ALA A 1 184 ? -35.219 26.391 23.172 1 36.22 184 ALA A N 1
ATOM 1385 C CA . ALA A 1 184 ? -34.219 27.406 22.891 1 36.22 184 ALA A CA 1
ATOM 1386 C C . ALA A 1 184 ? -33.312 26.969 21.734 1 36.22 184 ALA A C 1
ATOM 1388 O O . ALA A 1 184 ? -32.875 27.812 20.953 1 36.22 184 ALA A O 1
ATOM 1389 N N . ASN A 1 185 ? -32.438 25.859 21.922 1 31.66 185 ASN A N 1
ATOM 1390 C CA . ASN A 1 185 ? -31.312 25.594 21.031 1 31.66 185 ASN A CA 1
ATOM 1391 C C . ASN A 1 185 ? -31.578 24.375 20.141 1 31.66 185 ASN A C 1
ATOM 1393 O O . ASN A 1 185 ? -32.469 23.562 20.438 1 31.66 185 ASN A O 1
ATOM 1397 N N . MET A 1 186 ? -31.266 24.484 18.891 1 30.83 186 MET A N 1
ATOM 1398 C CA . MET A 1 186 ? -31.297 23.453 17.859 1 30.83 186 MET A CA 1
ATOM 1399 C C . MET A 1 186 ? -31.031 22.078 18.469 1 30.83 186 MET A C 1
ATOM 1401 O O . MET A 1 186 ? -31.531 21.062 17.969 1 30.83 186 MET A O 1
ATOM 1405 N N . GLU A 1 187 ? -30.344 22.109 19.531 1 34.38 187 GLU A N 1
ATOM 1406 C CA . GLU A 1 187 ? -30 20.891 20.266 1 34.38 187 GLU A CA 1
ATOM 1407 C C . GLU A 1 187 ? -31.25 20.25 20.844 1 34.38 187 GLU A C 1
ATOM 1409 O O . GLU A 1 187 ? -31.406 19.016 20.797 1 34.38 187 GLU A O 1
ATOM 1414 N N . ASP A 1 188 ? -32.062 21.094 21.297 1 38.5 188 ASP A N 1
ATOM 1415 C CA . ASP A 1 188 ? -33.25 20.625 22 1 38.5 188 ASP A CA 1
ATOM 1416 C C . ASP A 1 188 ? -34.25 20 21.016 1 38.5 188 ASP A C 1
ATOM 1418 O O . ASP A 1 188 ? -34.875 18.984 21.344 1 38.5 188 ASP A O 1
ATOM 1422 N N . TYR A 1 189 ? -34.156 20.516 19.859 1 34.59 189 TYR A N 1
ATOM 1423 C CA . TYR A 1 189 ? -35.062 20.016 18.812 1 34.59 189 TYR A CA 1
ATOM 1424 C C . TYR A 1 189 ? -34.625 18.656 18.328 1 34.59 189 TYR A C 1
ATOM 1426 O O . TYR A 1 189 ? -35.438 17.734 18.203 1 34.59 189 TYR A O 1
ATOM 1434 N N . ILE A 1 190 ? -33.344 18.469 18 1 37.03 190 ILE A N 1
ATOM 1435 C CA . ILE A 1 190 ? -32.844 17.172 17.547 1 37.03 190 ILE A CA 1
ATOM 1436 C C . ILE A 1 190 ? -33.031 16.125 18.641 1 37.03 190 ILE A C 1
ATOM 1438 O O . ILE A 1 190 ? -33.469 15 18.375 1 37.03 190 ILE A O 1
ATOM 1442 N N . GLN A 1 191 ? -32.844 16.594 19.844 1 37 191 GLN A N 1
ATOM 1443 C CA . GLN A 1 191 ? -33 15.711 21 1 37 191 GLN A CA 1
ATOM 1444 C C . GLN A 1 191 ? -34.438 15.25 21.156 1 37 191 GLN A C 1
ATOM 1446 O O . GLN A 1 191 ? -34.688 14.078 21.438 1 37 191 GLN A O 1
ATOM 1451 N N . GLU A 1 192 ? -35.25 16.188 21.109 1 39.69 192 GLU A N 1
ATOM 1452 C CA . GLU A 1 192 ? -36.656 15.891 21.328 1 39.69 192 GLU A CA 1
ATOM 1453 C C . GLU A 1 192 ? -37.188 14.93 20.266 1 39.69 192 GLU A C 1
ATOM 1455 O O . GLU A 1 192 ? -37.875 13.969 20.578 1 39.69 192 GLU A O 1
ATOM 1460 N N . HIS A 1 193 ? -36.625 15.109 19.078 1 37.97 193 HIS A N 1
ATOM 1461 C CA . HIS A 1 193 ? -37.219 14.32 18.016 1 37.97 193 HIS A CA 1
ATOM 1462 C C . HIS A 1 193 ? -36.5 12.984 17.859 1 37.97 193 HIS A C 1
ATOM 1464 O O . HIS A 1 193 ? -37.156 11.953 17.625 1 37.97 193 HIS A O 1
ATOM 1470 N N . ALA A 1 194 ? -35.219 12.945 18 1 38.66 194 ALA A N 1
ATOM 1471 C CA . ALA A 1 194 ? -34.531 11.664 17.969 1 38.66 194 ALA A CA 1
ATOM 1472 C C . ALA A 1 194 ? -34.969 10.773 19.125 1 38.66 194 ALA A C 1
ATOM 1474 O O . ALA A 1 194 ? -35.188 9.578 18.953 1 38.66 194 ALA A O 1
ATOM 1475 N N . GLY A 1 195 ? -35.156 11.398 20.359 1 38.69 195 GLY A N 1
ATOM 1476 C CA . GLY A 1 195 ? -35.688 10.695 21.516 1 38.69 195 GLY A CA 1
ATOM 1477 C C . GLY A 1 195 ? -37.125 10.203 21.312 1 38.69 195 GLY A C 1
ATOM 1478 O O . GLY A 1 195 ? -37.438 9.07 21.672 1 38.69 195 GLY A O 1
ATOM 1479 N N . ALA A 1 196 ? -37.875 11.078 20.828 1 40.31 196 ALA A N 1
ATOM 1480 C CA . ALA A 1 196 ? -39.281 10.711 20.625 1 40.31 196 ALA A CA 1
ATOM 1481 C C . ALA A 1 196 ? -39.406 9.586 19.609 1 40.31 196 ALA A C 1
ATOM 1483 O O . ALA A 1 196 ? -40.219 8.664 19.781 1 40.31 196 ALA A O 1
ATOM 1484 N N . ILE A 1 197 ? -38.562 9.602 18.656 1 37.12 197 ILE A N 1
ATOM 1485 C CA . ILE A 1 197 ? -38.562 8.57 17.625 1 37.12 197 ILE A CA 1
ATOM 1486 C C . ILE A 1 197 ? -38.125 7.238 18.234 1 37.12 197 ILE A C 1
ATOM 1488 O O . ILE A 1 197 ? -38.75 6.207 18 1 37.12 197 ILE A O 1
ATOM 1492 N N . LEU A 1 198 ? -37.125 7.34 18.969 1 38.5 198 LEU A N 1
ATOM 1493 C CA . LEU A 1 198 ? -36.656 6.129 19.641 1 38.5 198 LEU A CA 1
ATOM 1494 C C . LEU A 1 198 ? -37.719 5.617 20.625 1 38.5 198 LEU A C 1
ATOM 1496 O O . LEU A 1 198 ? -37.969 4.41 20.703 1 38.5 198 LEU A O 1
ATOM 1500 N N . GLN A 1 199 ? -38.438 6.523 21.359 1 41.25 199 GLN A N 1
ATOM 1501 C CA . GLN A 1 199 ? -39.5 6.145 22.297 1 41.25 199 GLN A CA 1
ATOM 1502 C C . GLN A 1 199 ? -40.688 5.512 21.562 1 41.25 199 GLN A C 1
ATOM 1504 O O . GLN A 1 199 ? -41.219 4.516 22.031 1 41.25 199 GLN A O 1
ATOM 1509 N N . ALA A 1 200 ? -41 6.078 20.578 1 38.44 200 ALA A N 1
ATOM 1510 C CA . ALA A 1 200 ? -42.125 5.582 19.828 1 38.44 200 ALA A CA 1
ATOM 1511 C C . ALA A 1 200 ? -41.844 4.223 19.203 1 38.44 200 ALA A C 1
ATOM 1513 O O . ALA A 1 200 ? -42.688 3.324 19.219 1 38.44 200 ALA A O 1
ATOM 1514 N N . MET A 1 201 ? -40.656 4.109 18.766 1 35.72 201 MET A N 1
ATOM 1515 C CA . MET A 1 201 ? -40.219 2.85 18.188 1 35.72 201 MET A CA 1
ATOM 1516 C C . MET A 1 201 ? -40.25 1.729 19.219 1 35.72 201 MET A C 1
ATOM 1518 O O . MET A 1 201 ? -40.688 0.615 18.922 1 35.72 201 MET A O 1
ATOM 1522 N N . CYS A 1 202 ? -39.75 2.076 20.281 1 36.84 202 CYS A N 1
ATOM 1523 C CA . CYS A 1 202 ? -39.781 1.12 21.391 1 36.84 202 CYS A CA 1
ATOM 1524 C C . CYS A 1 202 ? -41.219 0.769 21.766 1 36.84 202 CYS A C 1
ATOM 1526 O O . CYS A 1 202 ? -41.531 -0.397 22.016 1 36.84 202 CYS A O 1
ATOM 1528 N N . ARG A 1 203 ? -42.094 1.709 21.844 1 40.53 203 ARG A N 1
ATOM 1529 C CA . ARG A 1 203 ? -43.5 1.448 22.234 1 40.53 203 ARG A CA 1
ATOM 1530 C C . ARG A 1 203 ? -44.188 0.538 21.219 1 40.53 203 ARG A C 1
ATOM 1532 O O . ARG A 1 203 ? -44.938 -0.355 21.594 1 40.53 203 ARG A O 1
ATOM 1539 N N . ALA A 1 204 ? -44 0.679 20.047 1 35.75 204 ALA A N 1
ATOM 1540 C CA . ALA A 1 204 ? -44.656 -0.075 19 1 35.75 204 ALA A CA 1
ATOM 1541 C C . ALA A 1 204 ? -44.281 -1.553 19.062 1 35.75 204 ALA A C 1
ATOM 1543 O O . ALA A 1 204 ? -45.094 -2.422 18.734 1 35.75 204 ALA A O 1
ATOM 1544 N N . GLN A 1 205 ? -43.094 -1.853 19.219 1 33.22 205 GLN A N 1
ATOM 1545 C CA . GLN A 1 205 ? -42.688 -3.256 19.297 1 33.22 205 GLN A CA 1
ATOM 1546 C C . GLN A 1 205 ? -43 -3.838 20.672 1 33.22 205 GLN A C 1
ATOM 1548 O O . GLN A 1 205 ? -42.5 -4.914 21.016 1 33.22 205 GLN A O 1
ATOM 1553 N N . GLY A 1 206 ? -43.844 -3.242 21.359 1 34.53 206 GLY A N 1
ATOM 1554 C CA . GLY A 1 206 ? -44.219 -3.68 22.688 1 34.53 206 GLY A CA 1
ATOM 1555 C C . GLY A 1 206 ? -43.094 -3.605 23.703 1 34.53 206 GLY A C 1
ATOM 1556 O O . GLY A 1 206 ? -43.188 -4.223 24.766 1 34.53 206 GLY A O 1
ATOM 1557 N N . LEU A 1 207 ? -42.031 -3.449 23.203 1 32.62 207 LEU A N 1
ATOM 1558 C CA . LEU A 1 207 ? -40.969 -3.242 24.172 1 32.62 207 LEU A CA 1
ATOM 1559 C C . LEU A 1 207 ? -41.219 -1.992 25 1 32.62 207 LEU A C 1
ATOM 1561 O O . LEU A 1 207 ? -41.438 -0.914 24.453 1 32.62 207 LEU A O 1
ATOM 1565 N N . VAL A 1 208 ? -41.938 -2.148 25.984 1 32.31 208 VAL A N 1
ATOM 1566 C CA . VAL A 1 208 ? -42.125 -1.101 26.984 1 32.31 208 VAL A CA 1
ATOM 1567 C C . VAL A 1 208 ? -40.781 -0.486 27.344 1 32.31 208 VAL A C 1
ATOM 1569 O O . VAL A 1 208 ? -39.906 -1.156 27.922 1 32.31 208 VAL A O 1
ATOM 1572 N N . LEU A 1 209 ? -40.156 -0.061 26.391 1 37.5 209 LEU A N 1
ATOM 1573 C CA . LEU A 1 209 ? -38.969 0.693 26.781 1 37.5 209 LEU A CA 1
ATOM 1574 C C . LEU A 1 209 ? -39.312 1.701 27.875 1 37.5 209 LEU A C 1
ATOM 1576 O O . LEU A 1 209 ? -39.219 2.912 27.656 1 37.5 209 LEU A O 1
ATOM 1580 N N . ASP A 1 210 ? -40.25 1.604 28.266 1 34.19 210 ASP A N 1
ATOM 1581 C CA . ASP A 1 210 ? -40.656 2.402 29.422 1 34.19 210 ASP A CA 1
ATOM 1582 C C . ASP A 1 210 ? -39.531 2.504 30.453 1 34.19 210 ASP A C 1
ATOM 1584 O O . ASP A 1 210 ? -39.75 3.057 31.531 1 34.19 210 ASP A O 1
ATOM 1588 N N . SER A 1 211 ? -38.625 1.535 30.234 1 37.34 211 SER A N 1
ATOM 1589 C CA . SER A 1 211 ? -37.688 1.689 31.359 1 37.34 211 SER A CA 1
ATOM 1590 C C . SER A 1 211 ? -36.719 2.824 31.109 1 37.34 211 SER A C 1
ATOM 1592 O O . SER A 1 211 ? -36.281 3.053 29.969 1 37.34 211 SER A O 1
ATOM 1594 N N . THR A 1 212 ? -36.562 3.686 31.875 1 44.66 212 THR A N 1
ATOM 1595 C CA . THR A 1 212 ? -35.75 4.883 32.062 1 44.66 212 THR A CA 1
ATOM 1596 C C . THR A 1 212 ? -34.312 4.645 31.562 1 44.66 212 THR A C 1
ATOM 1598 O O . THR A 1 212 ? -33.75 5.488 30.859 1 44.66 212 THR A O 1
ATOM 1601 N N . PRO A 1 213 ? -33.875 3.395 31.672 1 41.62 213 PRO A N 1
ATOM 1602 C CA . PRO A 1 213 ? -32.469 3.277 31.328 1 41.62 213 PRO A CA 1
ATOM 1603 C C . PRO A 1 213 ? -32.219 3.164 29.828 1 41.62 213 PRO A C 1
ATOM 1605 O O . PRO A 1 213 ? -31.234 3.703 29.312 1 41.62 213 PRO A O 1
ATOM 1608 N N . PHE A 1 214 ? -33.094 2.516 29.094 1 44 214 PHE A N 1
ATOM 1609 C CA . PHE A 1 214 ? -32.875 2.363 27.656 1 44 214 PHE A CA 1
ATOM 1610 C C . PHE A 1 214 ? -33.062 3.691 26.938 1 44 214 PHE A C 1
ATOM 1612 O O . PHE A 1 214 ? -32.312 4.027 26.031 1 44 214 PHE A O 1
ATOM 1619 N N . GLN A 1 215 ? -34.188 4.34 27.406 1 45.56 215 GLN A N 1
ATOM 1620 C CA . GLN A 1 215 ? -34.406 5.684 26.875 1 45.56 215 GLN A CA 1
ATOM 1621 C C . GLN A 1 215 ? -33.156 6.551 27.062 1 45.56 215 GLN A C 1
ATOM 1623 O O . GLN A 1 215 ? -32.781 7.312 26.156 1 45.56 215 GLN A O 1
ATOM 1628 N N . GLU A 1 216 ? -32.594 6.27 28.172 1 50.44 216 GLU A N 1
ATOM 1629 C CA . GLU A 1 216 ? -31.375 7.031 28.453 1 50.44 216 GLU A CA 1
ATOM 1630 C C . GLU A 1 216 ? -30.219 6.625 27.531 1 50.44 216 GLU A C 1
ATOM 1632 O O . GLU A 1 216 ? -29.453 7.473 27.094 1 50.44 216 GLU A O 1
ATOM 1637 N N . GLY A 1 217 ? -30.25 5.367 27.219 1 50.44 217 GLY A N 1
ATOM 1638 C CA . GLY A 1 217 ? -29.188 4.895 26.344 1 50.44 217 GLY A CA 1
ATOM 1639 C C . GLY A 1 217 ? -29.312 5.426 24.922 1 50.44 217 GLY A C 1
ATOM 1640 O O . GLY A 1 217 ? -28.312 5.84 24.328 1 50.44 217 GLY A O 1
ATOM 1641 N N . ILE A 1 218 ? -30.438 5.445 24.469 1 50.28 218 ILE A N 1
ATOM 1642 C CA . ILE A 1 218 ? -30.672 5.945 23.109 1 50.28 218 ILE A CA 1
ATOM 1643 C C . ILE A 1 218 ? -30.359 7.441 23.062 1 50.28 218 ILE A C 1
ATOM 1645 O O . ILE A 1 218 ? -29.781 7.926 22.078 1 50.28 218 ILE A O 1
ATOM 1649 N N . LYS A 1 219 ? -30.875 8.055 24.141 1 50.88 219 LYS A N 1
ATOM 1650 C CA . LYS A 1 219 ? -30.562 9.477 24.234 1 50.88 219 LYS A CA 1
ATOM 1651 C C . LYS A 1 219 ? -29.062 9.719 24.203 1 50.88 219 LYS A C 1
ATOM 1653 O O . LYS A 1 219 ? -28.594 10.648 23.531 1 50.88 219 LYS A O 1
ATOM 1658 N N . GLU A 1 220 ? -28.453 8.859 24.875 1 55.41 220 GLU A N 1
ATOM 1659 C CA . GLU A 1 220 ? -27 8.977 24.906 1 55.41 220 GLU A CA 1
ATOM 1660 C C . GLU A 1 220 ? -26.406 8.727 23.516 1 55.41 220 GLU A C 1
ATOM 1662 O O . GLU A 1 220 ? -25.484 9.438 23.094 1 55.41 220 GLU A O 1
ATOM 1667 N N . PHE A 1 221 ? -26.953 7.746 22.906 1 52.84 221 PHE A N 1
ATOM 1668 C CA . PHE A 1 221 ? -26.469 7.418 21.562 1 52.84 221 PHE A CA 1
ATOM 1669 C C . PHE A 1 221 ? -26.734 8.57 20.594 1 52.84 221 PHE A C 1
ATOM 1671 O O . PHE A 1 221 ? -25.844 8.977 19.859 1 52.84 221 PHE A O 1
ATOM 1678 N N . ALA A 1 222 ? -27.891 8.992 20.609 1 48.19 222 ALA A N 1
ATOM 1679 C CA . ALA A 1 222 ? -28.281 10.078 19.719 1 48.19 222 ALA A CA 1
ATOM 1680 C C . ALA A 1 222 ? -27.453 11.336 19.984 1 48.19 222 ALA A C 1
ATOM 1682 O O . ALA A 1 222 ? -27.062 12.031 19.047 1 48.19 222 ALA A O 1
ATOM 1683 N N . GLU A 1 223 ? -27.188 11.531 21.266 1 54 223 GLU A N 1
ATOM 1684 C CA . GLU A 1 223 ? -26.375 12.695 21.625 1 54 223 GLU A CA 1
ATOM 1685 C C . GLU A 1 223 ? -24.938 12.539 21.141 1 54 223 GLU A C 1
ATOM 1687 O O . GLU A 1 223 ? -24.328 13.508 20.672 1 54 223 GLU A O 1
ATOM 1692 N N . GLY A 1 224 ? -24.531 11.359 21.234 1 53.75 224 GLY A N 1
ATOM 1693 C CA . GLY A 1 224 ? -23.203 11.094 20.719 1 53.75 224 GLY A CA 1
ATOM 1694 C C . GLY A 1 224 ? -23.078 11.289 19.219 1 53.75 224 GLY A C 1
ATOM 1695 O O . GLY A 1 224 ? -22.125 11.922 18.75 1 53.75 224 GLY A O 1
ATOM 1696 N N . LEU A 1 225 ? -23.969 10.805 18.578 1 53.53 225 LEU A N 1
ATOM 1697 C CA . LEU A 1 225 ? -23.984 10.953 17.125 1 53.53 225 LEU A CA 1
ATOM 1698 C C . LEU A 1 225 ? -24.109 12.422 16.734 1 53.53 225 LEU A C 1
ATOM 1700 O O . LEU A 1 225 ? -23.438 12.875 15.805 1 53.53 225 LEU A O 1
ATOM 1704 N N . ARG A 1 226 ? -24.938 13.023 17.469 1 50.47 226 ARG A N 1
ATOM 1705 C CA . ARG A 1 226 ? -25.156 14.445 17.203 1 50.47 226 ARG A CA 1
ATOM 1706 C C . ARG A 1 226 ? -23.875 15.242 17.422 1 50.47 226 ARG A C 1
ATOM 1708 O O . ARG A 1 226 ? -23.516 16.078 16.594 1 50.47 226 ARG A O 1
ATOM 1715 N N . ARG A 1 227 ? -23.297 14.961 18.531 1 57.81 227 ARG A N 1
ATOM 1716 C CA . ARG A 1 227 ? -22.062 15.664 18.859 1 57.81 227 ARG A CA 1
ATOM 1717 C C . ARG A 1 227 ? -20.984 15.438 17.797 1 57.81 227 ARG A C 1
ATOM 1719 O O . ARG A 1 227 ? -20.234 16.344 17.469 1 57.81 227 ARG A O 1
ATOM 1726 N N . THR A 1 228 ? -21.078 14.32 17.266 1 58.22 228 THR A N 1
ATOM 1727 C CA . THR A 1 228 ? -20.062 13.984 16.281 1 58.22 228 THR A CA 1
ATOM 1728 C C . THR A 1 228 ? -20.453 14.523 14.898 1 58.22 228 THR A C 1
ATOM 1730 O O . THR A 1 228 ? -19.656 15.203 14.25 1 58.22 228 THR A O 1
ATOM 1733 N N . LEU A 1 229 ? -21.625 14.281 14.547 1 56.03 229 LEU A N 1
ATOM 1734 C CA . LEU A 1 229 ? -22.047 14.641 13.203 1 56.03 229 LEU A CA 1
ATOM 1735 C C . LEU A 1 229 ? -22.266 16.141 13.086 1 56.03 229 LEU A C 1
ATOM 1737 O O . LEU A 1 229 ? -22.25 16.703 11.984 1 56.03 229 LEU A O 1
ATOM 1741 N N . LEU A 1 230 ? -22.359 16.797 14.289 1 59.59 230 LEU A N 1
ATOM 1742 C CA . LEU A 1 230 ? -22.609 18.234 14.227 1 59.59 230 LEU A CA 1
ATOM 1743 C C . LEU A 1 230 ? -21.359 19.016 14.602 1 59.59 230 LEU A C 1
ATOM 1745 O O . LEU A 1 230 ? -21.422 20.234 14.773 1 59.59 230 LEU A O 1
ATOM 1749 N N . ASN A 1 231 ? -20.344 18.375 14.766 1 70.75 231 ASN A N 1
ATOM 1750 C CA . ASN A 1 231 ? -19.062 19.062 14.922 1 70.75 231 ASN A CA 1
ATOM 1751 C C . ASN A 1 231 ? -18.531 19.562 13.586 1 70.75 231 ASN A C 1
ATOM 1753 O O . ASN A 1 231 ? -18.234 18.766 12.695 1 70.75 231 ASN A O 1
ATOM 1757 N N . PRO A 1 232 ? -18.438 20.906 13.492 1 74.62 232 PRO A N 1
ATOM 1758 C CA . PRO A 1 232 ? -18.016 21.453 12.203 1 74.62 232 PRO A CA 1
ATOM 1759 C C . PRO A 1 232 ? -16.625 20.953 11.789 1 74.62 232 PRO A C 1
ATOM 1761 O O . PRO A 1 232 ? -16.375 20.734 10.602 1 74.62 232 PRO A O 1
ATOM 1764 N N . ASP A 1 233 ? -15.797 20.797 12.766 1 81.25 233 ASP A N 1
ATOM 1765 C CA . ASP A 1 233 ? -14.453 20.297 12.453 1 81.25 233 ASP A CA 1
ATOM 1766 C C . ASP A 1 233 ? -14.516 18.891 11.859 1 81.25 233 ASP A C 1
ATOM 1768 O O . ASP A 1 233 ? -13.781 18.578 10.922 1 81.25 233 ASP A O 1
ATOM 1772 N N . PHE A 1 234 ? -15.414 18.172 12.359 1 79.12 234 PHE A N 1
ATOM 1773 C CA . PHE A 1 234 ? -15.539 16.797 11.891 1 79.12 234 PHE A CA 1
ATOM 1774 C C . PHE A 1 234 ? -16.141 16.766 10.484 1 79.12 234 PHE A C 1
ATOM 1776 O O . PHE A 1 234 ? -15.672 16.016 9.625 1 79.12 234 PHE A O 1
ATOM 1783 N N . VAL A 1 235 ? -17.125 17.484 10.375 1 74.12 235 VAL A N 1
ATOM 1784 C CA . VAL A 1 235 ? -17.797 17.5 9.078 1 74.12 235 VAL A CA 1
ATOM 1785 C C . VAL A 1 235 ? -16.828 18 8 1 74.12 235 VAL A C 1
ATOM 1787 O O . VAL A 1 235 ? -16.797 17.469 6.895 1 74.12 235 VAL A O 1
ATOM 1790 N N . ARG A 1 236 ? -16.141 19.047 8.359 1 83.06 236 ARG A N 1
ATOM 1791 C CA . ARG A 1 236 ? -15.156 19.594 7.441 1 83.06 236 ARG A CA 1
ATOM 1792 C C . ARG A 1 236 ? -14.094 18.562 7.086 1 83.06 236 ARG A C 1
ATOM 1794 O O . ARG A 1 236 ? -13.75 18.406 5.914 1 83.06 236 ARG A O 1
ATOM 1801 N N . TYR A 1 237 ? -13.664 17.875 8.031 1 84.62 237 TYR A N 1
ATOM 1802 C CA . TYR A 1 237 ? -12.656 16.844 7.852 1 84.62 237 TYR A CA 1
ATOM 1803 C C . TYR A 1 237 ? -13.219 15.664 7.074 1 84.62 237 TYR A C 1
ATOM 1805 O O . TYR A 1 237 ? -12.523 15.07 6.242 1 84.62 237 TYR A O 1
ATOM 1813 N N . ALA A 1 238 ? -14.398 15.344 7.277 1 78.81 238 ALA A N 1
ATOM 1814 C CA . ALA A 1 238 ? -15.016 14.18 6.648 1 78.81 238 ALA A CA 1
ATOM 1815 C C . ALA A 1 238 ? -15.305 14.445 5.172 1 78.81 238 ALA A C 1
ATOM 1817 O O . ALA A 1 238 ? -15.141 13.555 4.332 1 78.81 238 ALA A O 1
ATOM 1818 N N . LEU A 1 239 ? -15.609 15.742 4.879 1 76.88 239 LEU A N 1
ATOM 1819 C CA . LEU A 1 239 ? -16.219 15.93 3.566 1 76.88 239 LEU A CA 1
ATOM 1820 C C . LEU A 1 239 ? -15.398 16.875 2.709 1 76.88 239 LEU A C 1
ATOM 1822 O O . LEU A 1 239 ? -15.438 16.797 1.479 1 76.88 239 LEU A O 1
ATOM 1826 N N . LEU A 1 240 ? -14.562 17.812 3.363 1 80.75 240 LEU A N 1
ATOM 1827 C CA . LEU A 1 240 ? -14.211 18.969 2.549 1 80.75 240 LEU A CA 1
ATOM 1828 C C . LEU A 1 240 ? -12.703 19.188 2.539 1 80.75 240 LEU A C 1
ATOM 1830 O O . LEU A 1 240 ? -12.141 19.641 1.537 1 80.75 240 LEU A O 1
ATOM 1834 N N . ARG A 1 241 ? -12.102 19.094 3.66 1 87.06 241 ARG A N 1
ATOM 1835 C CA . ARG A 1 241 ? -10.703 19.484 3.785 1 87.06 241 ARG A CA 1
ATOM 1836 C C . ARG A 1 241 ? -9.906 18.453 4.566 1 87.06 241 ARG A C 1
ATOM 1838 O O . ARG A 1 241 ? -10.477 17.672 5.328 1 87.06 241 ARG A O 1
ATOM 1845 N N . PRO A 1 242 ? -8.594 18.531 4.301 1 88.56 242 PRO A N 1
ATOM 1846 C CA . PRO A 1 242 ? -7.762 17.703 5.18 1 88.56 242 PRO A CA 1
ATOM 1847 C C . PRO A 1 242 ? -7.848 18.125 6.645 1 88.56 242 PRO A C 1
ATOM 1849 O O . PRO A 1 242 ? -8.305 19.234 6.941 1 88.56 242 PRO A O 1
ATOM 1852 N N . LYS A 1 243 ? -7.473 17.266 7.438 1 87.75 243 LYS A N 1
ATOM 1853 C CA . LYS A 1 243 ? -7.555 17.484 8.883 1 87.75 243 LYS A CA 1
ATOM 1854 C C . LYS A 1 243 ? -6.805 18.75 9.289 1 87.75 243 LYS A C 1
ATOM 1856 O O . LYS A 1 243 ? -7.266 19.5 10.148 1 87.75 243 LYS A O 1
ATOM 1861 N N . TYR A 1 244 ? -5.602 19.016 8.688 1 91.12 244 TYR A N 1
ATOM 1862 C CA . TYR A 1 244 ? -4.781 20.188 8.945 1 91.12 244 TYR A CA 1
ATOM 1863 C C . TYR A 1 244 ? -4.562 21 7.672 1 91.12 244 TYR A C 1
ATOM 1865 O O . TYR A 1 244 ? -4.441 20.422 6.582 1 91.12 244 TYR A O 1
ATOM 1873 N N . ASP A 1 245 ? -4.488 22.297 7.801 1 87.81 245 ASP A N 1
ATOM 1874 C CA . ASP A 1 245 ? -4.312 23.141 6.629 1 87.81 245 ASP A CA 1
ATOM 1875 C C . ASP A 1 245 ? -2.854 23.156 6.176 1 87.81 245 ASP A C 1
ATOM 1877 O O . ASP A 1 245 ? -2.543 23.641 5.078 1 87.81 245 ASP A O 1
ATOM 1881 N N . GLY A 1 246 ? -1.921 22.719 6.957 1 90.56 246 GLY A N 1
ATOM 1882 C CA . GLY A 1 246 ? -0.529 22.562 6.562 1 90.56 246 GLY A CA 1
ATOM 1883 C C . GLY A 1 246 ? 0.296 23.812 6.77 1 90.56 246 GLY A C 1
ATOM 1884 O O . GLY A 1 246 ? 1.495 23.828 6.48 1 90.56 246 GLY A O 1
ATOM 1885 N N . GLU A 1 247 ? -0.261 24.875 7.246 1 89.81 247 GLU A N 1
ATOM 1886 C CA . GLU A 1 247 ? 0.458 26.141 7.426 1 89.81 247 GLU A CA 1
ATOM 1887 C C . GLU A 1 247 ? 1.558 26 8.477 1 89.81 247 GLU A C 1
ATOM 1889 O O . GLU A 1 247 ? 2.668 26.5 8.289 1 89.81 247 GLU A O 1
ATOM 1894 N N . GLY A 1 248 ? 1.226 25.422 9.555 1 91.38 248 GLY A N 1
ATOM 1895 C CA . GLY A 1 248 ? 2.23 25.172 10.578 1 91.38 248 GLY A CA 1
ATOM 1896 C C . GLY A 1 248 ? 3.414 24.375 10.086 1 91.38 248 GLY A C 1
ATOM 1897 O O . GLY A 1 248 ? 4.566 24.719 10.352 1 91.38 248 GLY A O 1
ATOM 1898 N N . LEU A 1 249 ? 3.119 23.328 9.352 1 93.62 249 LEU A N 1
ATOM 1899 C CA . LEU A 1 249 ? 4.164 22.484 8.781 1 93.62 249 LEU A CA 1
ATOM 1900 C C . LEU A 1 249 ? 5.035 23.281 7.812 1 93.62 249 LEU A C 1
ATOM 1902 O O . LEU A 1 249 ? 6.266 23.203 7.875 1 93.62 249 LEU A O 1
ATOM 1906 N N . ARG A 1 250 ? 4.434 24.062 6.922 1 94.38 250 ARG A N 1
ATOM 1907 C CA . ARG A 1 250 ? 5.164 24.844 5.938 1 94.38 250 ARG A CA 1
ATOM 1908 C C . ARG A 1 250 ? 6.07 25.875 6.613 1 94.38 250 ARG A C 1
ATOM 1910 O O . ARG A 1 250 ? 7.223 26.047 6.215 1 94.38 250 ARG A O 1
ATOM 1917 N N . LYS A 1 251 ? 5.574 26.469 7.656 1 93.12 251 LYS A N 1
ATOM 1918 C CA . LYS A 1 251 ? 6.348 27.484 8.375 1 93.12 251 LYS A CA 1
ATOM 1919 C C . LYS A 1 251 ? 7.574 26.859 9.039 1 93.12 251 LYS A C 1
ATOM 1921 O O . LYS A 1 251 ? 8.68 27.406 8.945 1 93.12 251 LYS A O 1
ATOM 1926 N N . VAL A 1 252 ? 7.41 25.781 9.656 1 93.56 252 VAL A N 1
ATOM 1927 C CA . VAL A 1 252 ? 8.5 25.125 10.375 1 93.56 252 VAL A CA 1
ATOM 1928 C C . VAL A 1 252 ? 9.547 24.625 9.391 1 93.56 252 VAL A C 1
ATOM 1930 O O . VAL A 1 252 ? 10.75 24.859 9.578 1 93.56 252 VAL A O 1
ATOM 1933 N N . VAL A 1 253 ? 9.133 23.969 8.336 1 95.69 253 VAL A N 1
ATOM 1934 C CA . VAL A 1 253 ? 10.039 23.375 7.359 1 95.69 253 VAL A CA 1
ATOM 1935 C C . VAL A 1 253 ? 10.789 24.469 6.613 1 95.69 253 VAL A C 1
ATOM 1937 O O . VAL A 1 253 ? 12.008 24.406 6.441 1 95.69 253 VAL A O 1
ATOM 1940 N N . ARG A 1 254 ? 10.117 25.5 6.172 1 95.56 254 ARG A N 1
ATOM 1941 C CA . ARG A 1 254 ? 10.758 26.594 5.453 1 95.56 254 ARG A CA 1
ATOM 1942 C C . ARG A 1 254 ? 11.688 27.391 6.367 1 95.56 254 ARG A C 1
ATOM 1944 O O . ARG A 1 254 ? 12.734 27.875 5.93 1 95.56 254 ARG A O 1
ATOM 1951 N N . GLY A 1 255 ? 11.305 27.516 7.605 1 94.06 255 GLY A N 1
ATOM 1952 C CA . GLY A 1 255 ? 12.164 28.188 8.57 1 94.06 255 GLY A CA 1
ATOM 1953 C C . GLY A 1 255 ? 13.477 27.469 8.797 1 94.06 255 GLY A C 1
ATOM 1954 O O . GLY A 1 255 ? 14.516 28.109 8.969 1 94.06 255 GLY A O 1
ATOM 1955 N N . LYS A 1 256 ? 13.477 26.188 8.766 1 94.19 256 LYS A N 1
ATOM 1956 C CA . LYS A 1 256 ? 14.664 25.391 9.07 1 94.19 256 LYS A CA 1
ATOM 1957 C C . LYS A 1 256 ? 15.492 25.141 7.816 1 94.19 256 LYS A C 1
ATOM 1959 O O . LYS A 1 256 ? 16.719 25.234 7.844 1 94.19 256 LYS A O 1
ATOM 1964 N N . LEU A 1 257 ? 14.836 24.75 6.727 1 95.88 257 LEU A N 1
ATOM 1965 C CA . LEU A 1 257 ? 15.547 24.312 5.527 1 95.88 257 LEU A CA 1
ATOM 1966 C C . LEU A 1 257 ? 15.797 25.484 4.586 1 95.88 257 LEU A C 1
ATOM 1968 O O . LEU A 1 257 ? 16.75 25.453 3.793 1 95.88 257 LEU A O 1
ATOM 1972 N N . GLY A 1 258 ? 14.969 26.469 4.578 1 93 258 GLY A N 1
ATOM 1973 C CA . GLY A 1 258 ? 15.148 27.625 3.721 1 93 258 GLY A CA 1
ATOM 1974 C C . GLY A 1 258 ? 15.141 27.281 2.244 1 93 258 GLY A C 1
ATOM 1975 O O . GLY A 1 258 ? 14.25 26.594 1.765 1 93 258 GLY A O 1
ATOM 1976 N N . ASP A 1 259 ? 16.156 27.828 1.508 1 92.62 259 ASP A N 1
ATOM 1977 C CA . ASP A 1 259 ? 16.203 27.688 0.056 1 92.62 259 ASP A CA 1
ATOM 1978 C C . ASP A 1 259 ? 17.266 26.672 -0.364 1 92.62 259 ASP A C 1
ATOM 1980 O O . ASP A 1 259 ? 17.766 26.719 -1.488 1 92.62 259 ASP A O 1
ATOM 1984 N N . ARG A 1 260 ? 17.562 25.844 0.55 1 96.5 260 ARG A N 1
ATOM 1985 C CA . ARG A 1 260 ? 18.531 24.797 0.225 1 96.5 260 ARG A CA 1
ATOM 1986 C C . ARG A 1 260 ? 17.984 23.859 -0.847 1 96.5 260 ARG A C 1
ATOM 1988 O O . ARG A 1 260 ? 16.812 23.516 -0.83 1 96.5 260 ARG A O 1
ATOM 1995 N N . GLU A 1 261 ? 18.875 23.516 -1.749 1 96.62 261 GLU A N 1
ATOM 1996 C CA . GLU A 1 261 ? 18.484 22.625 -2.844 1 96.62 261 GLU A CA 1
ATOM 1997 C C . GLU A 1 261 ? 18.922 21.188 -2.58 1 96.62 261 GLU A C 1
ATOM 1999 O O . GLU A 1 261 ? 19.828 20.938 -1.797 1 96.62 261 GLU A O 1
ATOM 2004 N N . LEU A 1 262 ? 18.266 20.297 -3.242 1 97.62 262 LEU A N 1
ATOM 2005 C CA . LEU A 1 262 ? 18.516 18.875 -3.057 1 97.62 262 LEU A CA 1
ATOM 2006 C C . LEU A 1 262 ? 19.953 18.516 -3.408 1 97.62 262 LEU A C 1
ATOM 2008 O O . LEU A 1 262 ? 20.594 17.734 -2.711 1 97.62 262 LEU A O 1
ATOM 2012 N N . LYS A 1 263 ? 20.547 19.125 -4.418 1 96.62 263 LYS A N 1
ATOM 2013 C CA . LYS A 1 263 ? 21.891 18.797 -4.879 1 96.62 263 LYS A CA 1
ATOM 2014 C C . LYS A 1 263 ? 22.953 19.203 -3.848 1 96.62 263 LYS A C 1
ATOM 2016 O O . LYS A 1 263 ? 24.078 18.734 -3.891 1 96.62 263 LYS A O 1
ATOM 2021 N N . GLU A 1 264 ? 22.531 20.094 -2.906 1 96.75 264 GLU A N 1
ATOM 2022 C CA . GLU A 1 264 ? 23.484 20.672 -1.956 1 96.75 264 GLU A CA 1
ATOM 2023 C C . GLU A 1 264 ? 23.625 19.797 -0.719 1 96.75 264 GLU A C 1
ATOM 2025 O O . GLU A 1 264 ? 24.453 20.078 0.154 1 96.75 264 GLU A O 1
ATOM 2030 N N . THR A 1 265 ? 22.875 18.719 -0.622 1 97.62 265 THR A N 1
ATOM 2031 C CA . THR A 1 265 ? 22.922 17.891 0.582 1 97.62 265 THR A CA 1
ATOM 2032 C C . THR A 1 265 ? 24.328 17.344 0.812 1 97.62 265 THR A C 1
ATOM 2034 O O . THR A 1 265 ? 25.031 17.031 -0.143 1 97.62 265 THR A O 1
ATOM 2037 N N . VAL A 1 266 ? 24.766 17.172 2.105 1 97 266 VAL A N 1
ATOM 2038 C CA . VAL A 1 266 ? 26.141 16.844 2.475 1 97 266 VAL A CA 1
ATOM 2039 C C . VAL A 1 266 ? 26.375 15.352 2.238 1 97 266 VAL A C 1
ATOM 2041 O O . VAL A 1 266 ? 27.531 14.906 2.143 1 97 266 VAL A O 1
ATOM 2044 N N . THR A 1 267 ? 25.359 14.508 2.211 1 95.81 267 THR A N 1
ATOM 2045 C CA . THR A 1 267 ? 25.344 13.117 1.771 1 95.81 267 THR A CA 1
ATOM 2046 C C . THR A 1 267 ? 24.156 12.852 0.85 1 95.81 267 THR A C 1
ATOM 2048 O O . THR A 1 267 ? 23.297 13.719 0.667 1 95.81 267 THR A O 1
ATOM 2051 N N . ASN A 1 268 ? 24.172 11.742 0.158 1 95 268 ASN A N 1
ATOM 2052 C CA . ASN A 1 268 ? 23.078 11.453 -0.753 1 95 268 ASN A CA 1
ATOM 2053 C C . ASN A 1 268 ? 21.781 11.18 0.004 1 95 268 ASN A C 1
ATOM 2055 O O . ASN A 1 268 ? 21.766 10.422 0.971 1 95 268 ASN A O 1
ATOM 2059 N N . VAL A 1 269 ? 20.781 11.875 -0.432 1 97.12 269 VAL A N 1
ATOM 2060 C CA . VAL A 1 269 ? 19.453 11.695 0.158 1 97.12 269 VAL A CA 1
ATOM 2061 C C . VAL A 1 269 ? 18.5 11.141 -0.887 1 97.12 269 VAL A C 1
ATOM 2063 O O . VAL A 1 269 ? 18.625 11.43 -2.078 1 97.12 269 VAL A O 1
ATOM 2066 N N . VAL A 1 270 ? 17.625 10.227 -0.463 1 97.25 270 VAL A N 1
ATOM 2067 C CA . VAL A 1 270 ? 16.547 9.688 -1.3 1 97.25 270 VAL A CA 1
ATOM 2068 C C . VAL A 1 270 ? 15.211 9.844 -0.593 1 97.25 270 VAL A C 1
ATOM 2070 O O . VAL A 1 270 ? 15.039 9.391 0.54 1 97.25 270 VAL A O 1
ATOM 2073 N N . VAL A 1 271 ? 14.266 10.5 -1.22 1 97.81 271 VAL A N 1
ATOM 2074 C CA . VAL A 1 271 ? 12.953 10.75 -0.631 1 97.81 271 VAL A CA 1
ATOM 2075 C C . VAL A 1 271 ? 11.859 10.344 -1.613 1 97.81 271 VAL A C 1
ATOM 2077 O O . VAL A 1 271 ? 11.664 10.992 -2.646 1 97.81 271 VAL A O 1
ATOM 2080 N N . PRO A 1 272 ? 11.102 9.305 -1.273 1 96.38 272 PRO A N 1
ATOM 2081 C CA . PRO A 1 272 ? 9.984 8.914 -2.139 1 96.38 272 PRO A CA 1
ATOM 2082 C C . PRO A 1 272 ? 8.75 9.789 -1.938 1 96.38 272 PRO A C 1
ATOM 2084 O O . PRO A 1 272 ? 8.453 10.195 -0.812 1 96.38 272 PRO A O 1
ATOM 2087 N N . THR A 1 273 ? 8.109 10.141 -2.984 1 95.56 273 THR A N 1
ATOM 2088 C CA . THR A 1 273 ? 6.828 10.836 -3.035 1 95.56 273 THR A CA 1
ATOM 2089 C C . THR A 1 273 ? 5.938 10.25 -4.125 1 95.56 273 THR A C 1
ATOM 2091 O O . THR A 1 273 ? 6.328 9.305 -4.812 1 95.56 273 THR A O 1
ATOM 2094 N N . PHE A 1 274 ? 4.758 10.734 -4.16 1 92.31 274 PHE A N 1
ATOM 2095 C CA . PHE A 1 274 ? 3.832 10.312 -5.207 1 92.31 274 PHE A CA 1
ATOM 2096 C C . PHE A 1 274 ? 3.209 11.523 -5.898 1 92.31 274 PHE A C 1
ATOM 2098 O O . PHE A 1 274 ? 2.664 12.406 -5.238 1 92.31 274 PHE A O 1
ATOM 2105 N N . ASP A 1 275 ? 3.279 11.539 -7.211 1 92.25 275 ASP A N 1
ATOM 2106 C CA . ASP A 1 275 ? 2.635 12.594 -7.992 1 92.25 275 ASP A CA 1
ATOM 2107 C C . ASP A 1 275 ? 1.204 12.203 -8.359 1 92.25 275 ASP A C 1
ATOM 2109 O O . ASP A 1 275 ? 0.99 11.328 -9.195 1 92.25 275 ASP A O 1
ATOM 2113 N N . ILE A 1 276 ? 0.265 12.875 -7.816 1 88.81 276 ILE A N 1
ATOM 2114 C CA . ILE A 1 276 ? -1.135 12.484 -7.941 1 88.81 276 ILE A CA 1
ATOM 2115 C C . ILE A 1 276 ? -1.679 12.93 -9.297 1 88.81 276 ILE A C 1
ATOM 2117 O O . ILE A 1 276 ? -2.713 12.43 -9.75 1 88.81 276 ILE A O 1
ATOM 2121 N N . LYS A 1 277 ? -1.036 13.922 -9.883 1 88.38 277 LYS A N 1
ATOM 2122 C CA . LYS A 1 277 ? -1.449 14.336 -11.219 1 88.38 277 LYS A CA 1
ATOM 2123 C C . LYS A 1 277 ? -0.95 13.359 -12.281 1 88.38 277 LYS A C 1
ATOM 2125 O O . LYS A 1 277 ? -1.717 12.93 -13.141 1 88.38 277 LYS A O 1
ATOM 2130 N N . ARG A 1 278 ? 0.281 13.047 -12.18 1 84 278 ARG A N 1
ATOM 2131 C CA . ARG A 1 278 ? 0.865 12.094 -13.117 1 84 278 ARG A CA 1
ATOM 2132 C C . ARG A 1 278 ? 0.528 10.664 -12.727 1 84 278 ARG A C 1
ATOM 2134 O O . ARG A 1 278 ? 0.692 9.742 -13.531 1 84 278 ARG A O 1
ATOM 2141 N N . ASN A 1 279 ? 0.038 10.492 -11.609 1 82.5 279 ASN A N 1
ATOM 2142 C CA . ASN A 1 279 ? -0.315 9.188 -11.062 1 82.5 279 ASN A CA 1
ATOM 2143 C C . ASN A 1 279 ? 0.866 8.227 -11.109 1 82.5 279 ASN A C 1
ATO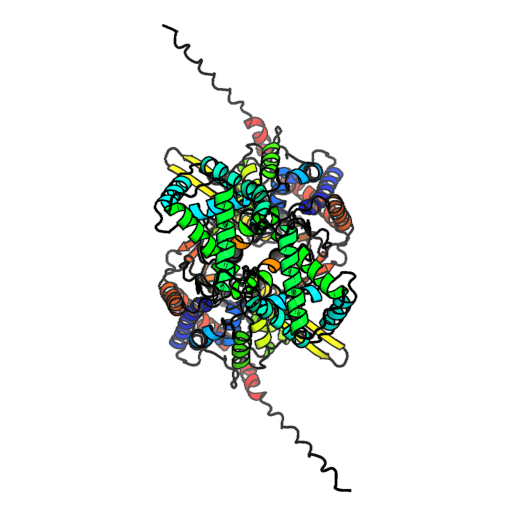M 2145 O O . ASN A 1 279 ? 0.749 7.121 -11.648 1 82.5 279 ASN A O 1
ATOM 2149 N N . GLN A 1 280 ? 1.981 8.633 -10.547 1 85.19 280 GLN A N 1
ATOM 2150 C CA . GLN A 1 280 ? 3.178 7.801 -10.508 1 85.19 280 GLN A CA 1
ATOM 2151 C C . GLN A 1 280 ? 4.062 8.172 -9.32 1 85.19 280 GLN A C 1
ATOM 2153 O O . GLN A 1 280 ? 4.082 9.32 -8.891 1 85.19 280 GLN A O 1
ATOM 2158 N N . PRO A 1 281 ? 4.82 7.145 -8.828 1 89.62 281 PRO A N 1
ATOM 2159 C CA . PRO A 1 281 ? 5.812 7.465 -7.797 1 89.62 281 PRO A CA 1
ATOM 2160 C C . PRO A 1 281 ? 6.922 8.375 -8.312 1 89.62 281 PRO A C 1
ATOM 2162 O O . PRO A 1 281 ? 7.371 8.219 -9.453 1 89.62 281 PRO A O 1
ATOM 2165 N N . VAL A 1 282 ? 7.285 9.328 -7.578 1 91.88 282 VAL A N 1
ATOM 2166 C CA . VAL A 1 282 ? 8.422 10.203 -7.855 1 91.88 282 VAL A CA 1
ATOM 2167 C C . VAL A 1 282 ? 9.43 10.117 -6.711 1 91.88 282 VAL A C 1
ATOM 2169 O O . VAL A 1 282 ? 9.086 10.391 -5.559 1 91.88 282 VAL A O 1
ATOM 2172 N N . VAL A 1 283 ? 10.602 9.688 -7.039 1 94.06 283 VAL A N 1
ATOM 2173 C CA . VAL A 1 283 ? 11.656 9.57 -6.043 1 94.06 283 VAL A CA 1
ATOM 2174 C C . VAL A 1 283 ? 12.711 10.648 -6.277 1 94.06 283 VAL A C 1
ATOM 2176 O O . VAL A 1 283 ? 13.375 10.656 -7.312 1 94.06 283 VAL A O 1
ATOM 2179 N N . PHE A 1 284 ? 12.852 11.531 -5.332 1 95.69 284 PHE A N 1
ATOM 2180 C CA . PHE A 1 284 ? 13.891 12.547 -5.391 1 95.69 284 PHE A CA 1
ATOM 2181 C C . PHE A 1 284 ? 15.18 12.047 -4.754 1 95.69 284 PHE A C 1
ATOM 2183 O O . PHE A 1 284 ? 15.148 11.398 -3.707 1 95.69 284 PHE A O 1
ATOM 2190 N N . SER A 1 285 ? 16.219 12.211 -5.406 1 95 285 SER A N 1
ATOM 2191 C CA . SER A 1 285 ? 17.516 11.82 -4.867 1 95 285 SER A CA 1
ATOM 2192 C C . SER A 1 285 ? 18.594 12.836 -5.215 1 95 285 SER A C 1
ATOM 2194 O O . SER A 1 285 ? 18.5 13.531 -6.227 1 95 285 SER A O 1
ATOM 2196 N N . THR A 1 286 ? 19.562 12.945 -4.328 1 95.5 286 THR A N 1
ATOM 2197 C CA . THR A 1 286 ? 20.703 13.836 -4.57 1 95.5 286 THR A CA 1
ATOM 2198 C C . THR A 1 286 ? 21.375 13.492 -5.895 1 95.5 286 THR A C 1
ATOM 2200 O O . THR A 1 286 ? 21.766 14.391 -6.648 1 95.5 286 THR A O 1
ATOM 2203 N N . SER A 1 287 ? 21.5 12.203 -6.18 1 90.88 287 SER A N 1
ATOM 2204 C CA . SER A 1 287 ? 22.141 11.75 -7.41 1 90.88 287 SER A CA 1
ATOM 2205 C C . SER A 1 287 ? 21.391 12.258 -8.641 1 90.88 287 SER A C 1
ATOM 2207 O O . SER A 1 287 ? 22 12.773 -9.578 1 90.88 287 SER A O 1
ATOM 2209 N N . LYS A 1 288 ? 20.125 12.156 -8.617 1 90.5 288 LYS A N 1
ATOM 2210 C CA . LYS A 1 288 ? 19.312 12.633 -9.734 1 90.5 288 LYS A CA 1
ATOM 2211 C C . LYS A 1 288 ? 19.391 14.156 -9.859 1 90.5 288 LYS A C 1
ATOM 2213 O O . LYS A 1 288 ? 19.422 14.695 -10.961 1 90.5 288 LYS A O 1
ATOM 2218 N N . ALA A 1 289 ? 19.328 14.82 -8.703 1 93.56 289 ALA A N 1
ATOM 2219 C CA . ALA A 1 289 ? 19.359 16.281 -8.672 1 93.56 289 ALA A CA 1
ATOM 2220 C C . ALA A 1 289 ? 20.641 16.812 -9.281 1 93.56 289 ALA A C 1
ATOM 2222 O O . ALA A 1 289 ? 20.641 17.875 -9.906 1 93.56 289 ALA A O 1
ATOM 2223 N N . ARG A 1 290 ? 21.719 16.141 -9.164 1 91.62 290 ARG A N 1
ATOM 2224 C CA . ARG A 1 290 ? 23.016 16.562 -9.672 1 91.62 290 ARG A CA 1
ATOM 2225 C C . ARG A 1 290 ? 23.125 16.344 -11.172 1 91.62 290 ARG A C 1
ATOM 2227 O O . ARG A 1 290 ? 23.922 17 -11.852 1 91.62 290 ARG A O 1
ATOM 2234 N N . GLN A 1 291 ? 22.266 15.469 -11.719 1 87.56 291 GLN A N 1
ATOM 2235 C CA . GLN A 1 291 ? 22.328 15.125 -13.133 1 87.56 291 GLN A CA 1
ATOM 2236 C C . GLN A 1 291 ? 21.266 15.867 -13.93 1 87.56 291 GLN A C 1
ATOM 2238 O O . GLN A 1 291 ? 21.438 16.141 -15.117 1 87.56 291 GLN A O 1
ATOM 2243 N N . ASP A 1 292 ? 20.188 16.078 -13.297 1 86.06 292 ASP A N 1
ATOM 2244 C CA . ASP A 1 292 ? 19.031 16.672 -13.953 1 86.06 292 ASP A CA 1
ATOM 2245 C C . ASP A 1 292 ? 18.5 17.859 -13.156 1 86.06 292 ASP A C 1
ATOM 2247 O O . ASP A 1 292 ? 17.969 17.703 -12.062 1 86.06 292 ASP A O 1
ATOM 2251 N N . ARG A 1 293 ? 18.453 19 -13.797 1 83.75 293 ARG A N 1
ATOM 2252 C CA . ARG A 1 293 ? 18.078 20.234 -13.117 1 83.75 293 ARG A CA 1
ATOM 2253 C C . ARG A 1 293 ? 16.594 20.219 -12.75 1 83.75 293 ARG A C 1
ATOM 2255 O O . ARG A 1 293 ? 16.188 20.828 -11.758 1 83.75 293 ARG A O 1
ATOM 2262 N N . VAL A 1 294 ? 15.836 19.531 -13.453 1 85.94 294 VAL A N 1
ATOM 2263 C CA . VAL A 1 294 ? 14.398 19.5 -13.203 1 85.94 294 VAL A CA 1
ATOM 2264 C C . VAL A 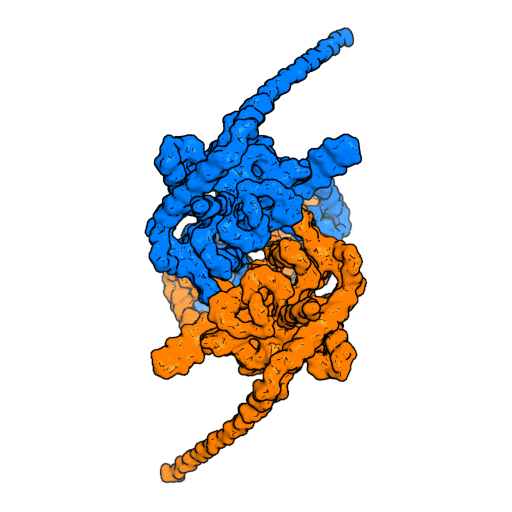1 294 ? 14.102 18.641 -11.977 1 85.94 294 VAL A C 1
ATOM 2266 O O . VAL A 1 294 ? 13.023 18.75 -11.383 1 85.94 294 VAL A O 1
ATOM 2269 N N . MET A 1 295 ? 15.094 17.938 -11.555 1 90.38 295 MET A N 1
ATOM 2270 C CA . MET A 1 295 ? 14.922 17.094 -10.383 1 90.38 295 MET A CA 1
ATOM 2271 C C . MET A 1 295 ? 15.68 17.656 -9.18 1 90.38 295 MET A C 1
ATOM 2273 O O . MET A 1 295 ? 16.047 16.922 -8.266 1 90.38 295 MET A O 1
ATOM 2277 N N . ASN A 1 296 ? 15.984 18.953 -9.211 1 93.75 296 ASN A N 1
ATOM 2278 C CA . ASN A 1 296 ? 16.688 19.609 -8.109 1 93.75 296 ASN A CA 1
ATOM 2279 C C . ASN A 1 296 ? 15.805 20.609 -7.391 1 93.75 296 ASN A C 1
ATOM 2281 O O . ASN A 1 296 ? 16.109 21.797 -7.348 1 93.75 296 ASN A O 1
ATOM 2285 N N . PRO A 1 297 ? 14.766 20.172 -6.746 1 95.44 297 PRO A N 1
ATOM 2286 C CA . PRO A 1 297 ? 13.898 21.078 -5.984 1 95.44 297 PRO A CA 1
ATOM 2287 C C . PRO A 1 297 ? 14.531 21.516 -4.664 1 95.44 297 PRO A C 1
ATOM 2289 O O . PRO A 1 297 ? 15.594 21.016 -4.285 1 95.44 297 PRO A O 1
ATOM 2292 N N . TYR A 1 298 ? 13.828 22.5 -4.098 1 96.31 298 TYR A N 1
ATOM 2293 C CA . TYR A 1 298 ? 14.203 22.891 -2.742 1 96.31 298 TYR A CA 1
ATOM 2294 C C . TYR A 1 298 ? 13.93 21.766 -1.754 1 96.31 298 TYR A C 1
ATOM 2296 O O . TYR A 1 298 ? 12.93 21.062 -1.874 1 96.31 298 TYR A O 1
ATOM 2304 N N . LEU A 1 299 ? 14.828 21.609 -0.778 1 97.56 299 LEU A N 1
ATOM 2305 C CA . LEU A 1 299 ? 14.633 20.609 0.266 1 97.56 299 LEU A CA 1
ATOM 2306 C C . LEU A 1 299 ? 13.312 20.844 1.001 1 97.56 299 LEU A C 1
ATOM 2308 O O . LEU A 1 299 ? 12.656 19.891 1.429 1 97.56 299 LEU A O 1
ATOM 2312 N N . SER A 1 300 ? 12.953 22.109 1.168 1 97.38 300 SER A N 1
ATOM 2313 C CA . SER A 1 300 ? 11.695 22.438 1.827 1 97.38 300 SER A CA 1
ATOM 2314 C C . SER A 1 300 ? 10.508 21.891 1.055 1 97.38 300 SER A C 1
ATOM 2316 O O . SER A 1 300 ? 9.594 21.312 1.646 1 97.38 300 SER A O 1
ATOM 2318 N N . ASP A 1 301 ? 10.523 22.031 -0.268 1 96.5 301 ASP A N 1
ATOM 2319 C CA . ASP A 1 301 ? 9.445 21.516 -1.108 1 96.5 301 ASP A CA 1
ATOM 2320 C C . ASP A 1 301 ? 9.344 20 -1.012 1 96.5 301 ASP A C 1
ATOM 2322 O O . ASP A 1 301 ? 8.242 19.438 -0.923 1 96.5 301 ASP A O 1
ATOM 2326 N N . ILE A 1 302 ? 10.461 19.375 -0.99 1 96.31 302 ILE A N 1
ATOM 2327 C CA . ILE A 1 302 ? 10.492 17.922 -0.898 1 96.31 302 ILE A CA 1
ATOM 2328 C C . ILE A 1 302 ? 9.93 17.484 0.448 1 96.31 302 ILE A C 1
ATOM 2330 O O . ILE A 1 302 ? 9.141 16.531 0.515 1 96.31 302 ILE A O 1
ATOM 2334 N N . CYS A 1 303 ? 10.344 18.109 1.433 1 96.88 303 CYS A N 1
ATOM 2335 C CA . CYS A 1 303 ? 9.914 17.766 2.781 1 96.88 303 CYS A CA 1
ATOM 2336 C C . CYS A 1 303 ? 8.414 17.938 2.943 1 96.88 303 CYS A C 1
ATOM 2338 O O . CYS A 1 303 ? 7.73 17.078 3.488 1 96.88 303 CYS A O 1
ATOM 2340 N N . ILE A 1 304 ? 7.91 19.062 2.496 1 96.62 304 ILE A N 1
ATOM 2341 C CA . ILE A 1 304 ? 6.48 19.359 2.586 1 96.62 304 ILE A CA 1
ATOM 2342 C C . ILE A 1 304 ? 5.695 18.344 1.761 1 96.62 304 ILE A C 1
ATOM 2344 O O . ILE A 1 304 ? 4.684 17.812 2.221 1 96.62 304 ILE A O 1
ATOM 2348 N N . ALA A 1 305 ? 6.18 18.078 0.589 1 96.25 305 ALA A N 1
ATOM 2349 C CA . ALA A 1 305 ? 5.527 17.109 -0.292 1 96.25 305 ALA A CA 1
ATOM 2350 C C . ALA A 1 305 ? 5.52 15.711 0.33 1 96.25 305 ALA A C 1
ATOM 2352 O O . ALA A 1 305 ? 4.5 15.023 0.304 1 96.25 305 ALA A O 1
ATOM 2353 N N . ALA A 1 306 ? 6.625 15.312 0.873 1 96.88 306 ALA A N 1
ATOM 2354 C CA . ALA A 1 306 ? 6.773 13.969 1.432 1 96.88 306 ALA A CA 1
ATOM 2355 C C . ALA A 1 306 ? 5.906 13.797 2.674 1 96.88 306 ALA A C 1
ATOM 2357 O O . ALA A 1 306 ? 5.574 12.664 3.053 1 96.88 306 ALA A O 1
ATOM 2358 N N . THR A 1 307 ? 5.531 14.844 3.324 1 95.31 307 THR A N 1
ATOM 2359 C CA . THR A 1 307 ? 4.746 14.75 4.551 1 95.31 307 THR A CA 1
ATOM 2360 C C . THR A 1 307 ? 3.275 15.055 4.273 1 95.31 307 THR A C 1
ATOM 2362 O O . THR A 1 307 ? 2.461 15.102 5.199 1 95.31 307 THR A O 1
ATOM 2365 N N . ALA A 1 308 ? 2.951 15.281 3.018 1 94.31 308 ALA A N 1
ATOM 2366 C CA . ALA A 1 308 ? 1.572 15.57 2.631 1 94.31 308 ALA A CA 1
ATOM 2367 C C . ALA A 1 308 ? 0.729 14.305 2.604 1 94.31 308 ALA A C 1
ATOM 2369 O O . ALA A 1 308 ? 0.236 13.898 1.546 1 94.31 308 ALA A O 1
ATOM 2370 N N . ALA A 1 309 ? 0.537 13.75 3.744 1 89.94 309 ALA A N 1
ATOM 2371 C CA . ALA A 1 309 ? -0.23 12.516 3.863 1 89.94 309 ALA A CA 1
ATOM 2372 C C . ALA A 1 309 ? -1.698 12.742 3.516 1 89.94 309 ALA A C 1
ATOM 2374 O O . ALA A 1 309 ? -2.328 13.672 4.035 1 89.94 309 ALA A O 1
ATOM 2375 N N . PRO A 1 310 ? -2.281 11.867 2.736 1 87.56 310 PRO A N 1
ATOM 2376 C CA . PRO A 1 310 ? -3.699 12.008 2.395 1 87.56 310 PRO A CA 1
ATOM 2377 C C . PRO A 1 310 ? -4.598 12.094 3.627 1 87.56 310 PRO A C 1
ATOM 2379 O O . PRO A 1 310 ? -4.402 11.344 4.586 1 87.56 310 PRO A O 1
ATOM 2382 N N . THR A 1 311 ? -5.539 12.984 3.621 1 85.62 311 THR A N 1
ATOM 2383 C CA . THR A 1 311 ? -6.559 13.266 4.629 1 85.62 311 THR A CA 1
ATOM 2384 C C . THR A 1 311 ? -5.977 14.086 5.777 1 85.62 311 THR A C 1
ATOM 2386 O O . THR A 1 311 ? -6.715 14.68 6.559 1 85.62 311 THR A O 1
ATOM 2389 N N . PHE A 1 312 ? -4.617 14.141 5.988 1 87.12 312 PHE A N 1
ATOM 2390 C CA . PHE A 1 312 ? -4.02 14.891 7.09 1 87.12 312 PHE A CA 1
ATOM 2391 C C . PHE A 1 312 ? -3.578 16.266 6.629 1 87.12 312 PHE A C 1
ATOM 2393 O O . PHE A 1 312 ? -3.869 17.281 7.285 1 87.12 312 PHE A O 1
ATOM 2400 N N . PHE A 1 313 ? -2.826 16.25 5.555 1 92.12 313 PHE A N 1
ATOM 2401 C CA . PHE A 1 313 ? -2.271 17.5 5.035 1 92.12 313 PHE A CA 1
ATOM 2402 C C . PHE A 1 313 ? -2.576 17.641 3.549 1 92.12 313 PHE A C 1
ATOM 2404 O O . PHE A 1 313 ? -2.766 16.656 2.846 1 92.12 313 PHE A O 1
ATOM 2411 N N . PRO A 1 314 ? -2.639 18.891 3.09 1 92.75 314 PRO A N 1
ATOM 2412 C CA . PRO A 1 314 ? -2.879 19.109 1.662 1 92.75 314 PRO A CA 1
ATOM 2413 C C . PRO A 1 314 ? -1.71 18.672 0.788 1 92.75 314 PRO A C 1
ATOM 2415 O O . PRO A 1 314 ? -0.554 18.734 1.211 1 92.75 314 PRO A O 1
ATOM 2418 N N . ALA A 1 315 ? -2.053 18.234 -0.386 1 93.81 315 ALA A N 1
ATOM 2419 C CA . ALA A 1 315 ? -1.023 17.953 -1.382 1 93.81 315 ALA A CA 1
ATOM 2420 C C . ALA A 1 315 ? -0.177 19.188 -1.67 1 93.81 315 ALA A C 1
ATOM 2422 O O . ALA A 1 315 ? -0.645 20.312 -1.514 1 93.81 315 ALA A O 1
ATOM 2423 N N . HIS A 1 316 ? 1.069 18.953 -1.997 1 95.12 316 HIS A N 1
ATOM 2424 C CA . HIS A 1 316 ? 1.993 20.062 -2.242 1 95.12 316 HIS A CA 1
ATOM 2425 C C . HIS A 1 316 ? 2.307 20.188 -3.729 1 95.12 316 HIS A C 1
ATOM 2427 O O . HIS A 1 316 ? 2.684 19.219 -4.379 1 95.12 316 HIS A O 1
ATOM 2433 N N . LYS A 1 317 ? 2.061 21.344 -4.215 1 93.5 317 LYS A N 1
ATOM 2434 C CA . LYS A 1 317 ? 2.328 21.656 -5.617 1 93.5 317 LYS A CA 1
ATOM 2435 C C . LYS A 1 317 ? 3.49 22.641 -5.754 1 93.5 317 LYS A C 1
ATOM 2437 O O . LYS A 1 317 ? 3.574 23.609 -5.012 1 93.5 317 LYS A O 1
ATOM 2442 N N . PHE A 1 318 ? 4.469 22.281 -6.629 1 91.5 318 PHE A N 1
ATOM 2443 C CA . PHE A 1 318 ? 5.52 23.219 -6.992 1 91.5 318 PHE A CA 1
ATOM 2444 C C . PHE A 1 318 ? 6.008 22.969 -8.414 1 91.5 318 PHE A C 1
ATOM 2446 O O . PHE A 1 318 ? 5.641 21.969 -9.031 1 91.5 318 PHE A O 1
ATOM 2453 N N . ASN A 1 319 ? 6.66 23.922 -8.945 1 87.44 319 ASN A N 1
ATOM 2454 C CA . ASN A 1 319 ? 7.203 23.828 -10.297 1 87.44 319 ASN A CA 1
ATOM 2455 C C . ASN A 1 319 ? 8.695 24.141 -10.328 1 87.44 319 ASN A C 1
ATOM 2457 O O . ASN A 1 319 ? 9.195 24.859 -9.469 1 87.44 319 ASN A O 1
ATOM 2461 N N . ILE A 1 320 ? 9.391 23.484 -11.148 1 86.69 320 ILE A N 1
ATOM 2462 C CA . ILE A 1 320 ? 10.789 23.781 -11.43 1 86.69 320 ILE A CA 1
ATOM 2463 C C . ILE A 1 320 ? 10.938 24.266 -12.867 1 86.69 320 ILE A C 1
ATOM 2465 O O . ILE A 1 320 ? 10.422 23.641 -13.797 1 86.69 320 ILE A O 1
ATOM 2469 N N . ILE A 1 321 ? 11.516 25.438 -13.07 1 78.06 321 ILE A N 1
ATOM 2470 C CA . ILE A 1 321 ? 11.758 26.016 -14.383 1 78.06 321 ILE A CA 1
ATOM 2471 C C . ILE A 1 321 ? 13.25 25.953 -14.703 1 78.06 321 ILE A C 1
ATOM 2473 O O . ILE A 1 321 ? 14.078 26.375 -13.891 1 78.06 321 ILE A O 1
ATOM 2477 N N . ASN A 1 322 ? 13.539 25.141 -15.703 1 70.75 322 ASN A N 1
ATOM 2478 C CA . ASN A 1 322 ? 14.914 25.141 -16.188 1 70.75 322 ASN A CA 1
ATOM 2479 C C . ASN A 1 322 ? 15.055 25.922 -17.5 1 70.75 322 ASN A C 1
ATOM 2481 O O . ASN A 1 322 ? 14.406 25.609 -18.484 1 70.75 322 ASN A O 1
ATOM 2485 N N . PHE A 1 323 ? 15.797 27.078 -17.375 1 63.72 323 PHE A N 1
ATOM 2486 C CA . PHE A 1 323 ? 16.031 27.922 -18.547 1 63.72 323 PHE A CA 1
ATOM 2487 C C . PHE A 1 323 ? 17.297 27.469 -19.281 1 63.72 323 PHE A C 1
ATOM 2489 O O . PHE A 1 323 ? 18.406 27.578 -18.734 1 63.72 323 PHE A O 1
ATOM 2496 N N . CYS A 1 324 ? 17.172 26.281 -19.859 1 56.62 324 CYS A N 1
ATOM 2497 C CA . CYS A 1 324 ? 18.344 26.031 -20.703 1 56.62 324 CYS A CA 1
ATOM 2498 C C . CYS A 1 324 ? 18.25 26.812 -22 1 56.62 324 CYS A C 1
ATOM 2500 O O . CYS A 1 324 ? 17.156 27.109 -22.484 1 56.62 324 CYS A O 1
ATOM 2502 N N . PRO A 1 325 ? 19.328 27.547 -22.391 1 54.81 325 PRO A N 1
ATOM 2503 C CA . PRO A 1 325 ? 19.344 28.422 -23.578 1 54.81 325 PRO A CA 1
ATOM 2504 C C . PRO A 1 325 ? 18.5 27.844 -24.734 1 54.81 325 PRO A C 1
ATOM 2506 O O . PRO A 1 325 ? 17.891 28.609 -25.484 1 54.81 325 PRO A O 1
ATOM 2509 N N . LEU A 1 326 ? 18.469 26.578 -24.875 1 58.47 326 LEU A N 1
ATOM 2510 C CA . LEU A 1 326 ? 17.828 26.047 -26.078 1 58.47 326 LEU A CA 1
ATOM 2511 C C . LEU A 1 326 ? 16.516 25.344 -25.719 1 58.47 326 LEU A C 1
ATOM 2513 O O . LEU A 1 326 ? 15.727 25.016 -26.609 1 58.47 326 LEU A O 1
ATOM 2517 N N . ASN A 1 327 ? 16.344 25.141 -24.406 1 58.22 327 ASN A N 1
ATOM 2518 C CA . ASN A 1 327 ? 15.125 24.391 -24.109 1 58.22 327 ASN A CA 1
ATOM 2519 C C . ASN A 1 327 ? 14.5 24.828 -22.797 1 58.22 327 ASN A C 1
ATOM 2521 O O . ASN A 1 327 ? 15.219 25.047 -21.812 1 58.22 327 ASN A O 1
ATOM 2525 N N . PHE A 1 328 ? 13.328 25.438 -22.859 1 65.5 328 PHE A N 1
ATOM 2526 C CA . PHE A 1 328 ? 12.484 25.734 -21.719 1 65.5 328 PHE A CA 1
ATOM 2527 C C . PHE A 1 328 ? 11.781 24.484 -21.203 1 65.5 328 PHE A C 1
ATOM 2529 O O . PHE A 1 328 ? 10.984 23.875 -21.922 1 65.5 328 PHE A O 1
ATOM 2536 N N . GLU A 1 329 ? 12.484 23.953 -20.078 1 71.25 329 GLU A N 1
ATOM 2537 C CA . GLU A 1 329 ? 11.797 22.781 -19.516 1 71.25 329 GLU A CA 1
ATOM 2538 C C . GLU A 1 329 ? 11.008 23.172 -18.266 1 71.25 329 GLU A C 1
ATOM 2540 O O . GLU A 1 329 ? 11.516 23.875 -17.391 1 71.25 329 GLU A O 1
ATOM 2545 N N . PHE A 1 330 ? 9.766 23.062 -18.312 1 79.56 330 PHE A N 1
ATOM 2546 C CA . PHE A 1 330 ? 8.844 23.297 -17.203 1 79.56 330 PHE A CA 1
ATOM 2547 C C . PHE A 1 330 ? 8.258 21.984 -16.688 1 79.56 330 PHE A C 1
ATOM 2549 O O . PHE A 1 330 ? 7.691 21.203 -17.453 1 79.56 330 PHE A O 1
ATOM 2556 N N . GLU A 1 331 ? 8.633 21.734 -15.383 1 85 331 GLU A N 1
ATOM 2557 C CA . GLU A 1 331 ? 8.062 20.531 -14.781 1 85 331 GLU A CA 1
ATOM 2558 C C . GLU A 1 331 ? 7.223 20.891 -13.555 1 85 331 GLU A C 1
ATOM 2560 O O . GLU A 1 331 ? 7.691 21.594 -12.656 1 85 331 GLU A O 1
ATOM 2565 N N . GLU A 1 332 ? 6.031 20.5 -13.594 1 88.94 332 GLU A N 1
ATOM 2566 C CA . GLU A 1 332 ? 5.113 20.703 -12.477 1 88.94 332 GLU A CA 1
ATOM 2567 C C . GLU A 1 332 ? 4.941 19.422 -11.664 1 88.94 332 GLU A C 1
ATOM 2569 O O . GLU A 1 332 ? 4.809 18.344 -12.234 1 88.94 332 GLU A O 1
ATOM 2574 N N . PHE A 1 333 ? 5.012 19.594 -10.344 1 93.25 333 PHE A N 1
ATOM 2575 C CA . PHE A 1 333 ? 4.855 18.453 -9.461 1 93.25 333 PHE A CA 1
ATOM 2576 C C . PHE A 1 333 ? 3.65 18.641 -8.547 1 93.25 333 PHE A C 1
ATOM 2578 O O . PHE A 1 333 ? 3.434 19.719 -8.008 1 93.25 333 PHE A O 1
ATOM 2585 N N . ASN A 1 334 ? 2.756 17.734 -8.5 1 95.25 334 ASN A N 1
ATOM 2586 C CA . ASN A 1 334 ? 1.659 17.594 -7.551 1 95.25 334 ASN A CA 1
ATOM 2587 C C . ASN A 1 334 ? 1.842 16.375 -6.66 1 95.25 334 ASN A C 1
ATOM 2589 O O . ASN A 1 334 ? 1.441 15.266 -7.027 1 95.25 334 ASN A O 1
ATOM 2593 N N . LEU A 1 335 ? 2.377 16.656 -5.496 1 95.44 335 LEU A N 1
ATOM 2594 C CA . LEU A 1 335 ? 2.945 15.523 -4.766 1 95.44 335 LEU A CA 1
ATOM 2595 C C . LEU A 1 335 ? 2.193 15.289 -3.459 1 95.44 335 LEU A C 1
ATOM 2597 O O . LEU A 1 335 ? 1.709 16.234 -2.836 1 95.44 335 LEU A O 1
ATOM 2601 N N . ILE A 1 336 ? 2.086 13.984 -3.104 1 94.12 336 ILE A N 1
ATOM 2602 C CA . ILE A 1 336 ? 1.562 13.555 -1.812 1 94.12 336 ILE A CA 1
ATOM 2603 C C . ILE A 1 336 ? 2.539 12.578 -1.16 1 94.12 336 ILE A C 1
ATOM 2605 O O . ILE A 1 336 ? 3.518 12.156 -1.784 1 94.12 336 ILE A O 1
ATOM 2609 N N . ASP A 1 337 ? 2.301 12.305 0.098 1 94.19 337 ASP A N 1
ATOM 2610 C CA . ASP A 1 337 ? 3.104 11.414 0.934 1 94.19 337 ASP A CA 1
ATOM 2611 C C . ASP A 1 337 ? 3.152 10.008 0.346 1 94.19 337 ASP A C 1
ATOM 2613 O O . ASP A 1 337 ? 2.133 9.477 -0.102 1 94.19 337 ASP A O 1
ATOM 2617 N N . ALA A 1 338 ? 4.359 9.438 0.378 1 90.94 338 ALA A N 1
ATOM 2618 C CA . ALA A 1 338 ? 4.562 8.094 -0.149 1 90.94 338 ALA A CA 1
ATOM 2619 C C . ALA A 1 338 ? 4.309 7.039 0.925 1 90.94 338 ALA A C 1
ATOM 2621 O O . ALA A 1 338 ? 4.48 5.84 0.683 1 90.94 338 ALA A O 1
ATOM 2622 N N . GLY A 1 339 ? 3.969 7.398 2.068 1 83.44 339 GLY A N 1
ATOM 2623 C CA . GLY A 1 339 ? 3.748 6.48 3.172 1 83.44 339 GLY A CA 1
ATOM 2624 C C . GLY A 1 339 ? 2.77 5.371 2.838 1 83.44 339 GLY A C 1
ATOM 2625 O O . GLY A 1 339 ? 2.859 4.27 3.387 1 83.44 339 GLY A O 1
ATOM 2626 N N . VAL A 1 340 ? 1.972 5.602 1.968 1 73.5 340 VAL A N 1
ATOM 2627 C CA . VAL A 1 340 ? 0.915 4.648 1.653 1 73.5 340 VAL A CA 1
ATOM 2628 C C . VAL A 1 340 ? 1.483 3.506 0.812 1 73.5 340 VAL A C 1
ATOM 2630 O O . VAL A 1 340 ? 0.897 2.424 0.746 1 73.5 340 VAL A O 1
ATOM 2633 N N . PHE A 1 341 ? 2.678 3.707 0.197 1 81.31 341 PHE A N 1
ATOM 2634 C CA . PHE A 1 341 ? 3.186 2.602 -0.607 1 81.31 341 PHE A CA 1
ATOM 2635 C C . PHE A 1 341 ? 4.656 2.34 -0.302 1 81.31 341 PHE A C 1
ATOM 2637 O O . PHE A 1 341 ? 5.195 1.296 -0.677 1 81.31 341 PHE A O 1
ATOM 2644 N N . ALA A 1 342 ? 5.254 3.258 0.338 1 91.19 342 ALA A N 1
ATOM 2645 C CA . ALA A 1 342 ? 6.668 3.102 0.676 1 91.19 342 ALA A CA 1
ATOM 2646 C C . ALA A 1 342 ? 6.957 3.633 2.076 1 91.19 342 ALA A C 1
ATOM 2648 O O . ALA A 1 342 ? 7.887 4.422 2.27 1 91.19 342 ALA A O 1
ATOM 2649 N N . ASN A 1 343 ? 6.16 3.156 2.945 1 92.19 343 ASN A N 1
ATOM 2650 C CA . ASN A 1 343 ? 6.402 3.609 4.312 1 92.19 343 ASN A CA 1
ATOM 2651 C C . ASN A 1 343 ? 7.77 3.164 4.816 1 92.19 343 ASN A C 1
ATOM 2653 O O . ASN A 1 343 ? 8.469 3.932 5.48 1 92.19 343 ASN A O 1
ATOM 2657 N N . ASN A 1 344 ? 8.055 1.862 4.648 1 95.62 344 ASN A N 1
ATOM 2658 C CA . ASN A 1 344 ? 9.422 1.367 4.746 1 95.62 344 ASN A CA 1
ATOM 2659 C C . ASN A 1 344 ? 10.188 1.566 3.441 1 95.62 344 ASN A C 1
ATOM 2661 O O . ASN A 1 344 ? 9.969 0.834 2.475 1 95.62 344 ASN A O 1
ATOM 2665 N N . PRO A 1 345 ? 11.078 2.533 3.443 1 96.81 345 PRO A N 1
ATOM 2666 C CA . PRO A 1 345 ? 11.664 2.906 2.15 1 96.81 345 PRO A CA 1
ATOM 2667 C C . PRO A 1 345 ? 12.859 2.043 1.773 1 96.81 345 PRO A C 1
ATOM 2669 O O . PRO A 1 345 ? 13.633 2.406 0.878 1 96.81 345 PRO A O 1
ATOM 2672 N N . THR A 1 346 ? 13.086 0.907 2.363 1 96.38 346 THR A N 1
ATOM 2673 C CA . THR A 1 346 ? 14.25 0.061 2.129 1 96.38 346 THR A CA 1
ATOM 2674 C C . THR A 1 346 ? 14.297 -0.406 0.678 1 96.38 346 THR A C 1
ATOM 2676 O O . THR A 1 346 ? 15.359 -0.386 0.048 1 96.38 346 THR A O 1
ATOM 2679 N N . THR A 1 347 ? 13.164 -0.761 0.142 1 92.56 347 THR A N 1
ATOM 2680 C CA . THR A 1 347 ? 13.133 -1.182 -1.255 1 92.56 347 THR A CA 1
ATOM 2681 C C . THR A 1 347 ? 13.469 -0.014 -2.178 1 92.56 347 THR A C 1
ATOM 2683 O O . THR A 1 347 ? 14.164 -0.191 -3.186 1 92.56 347 THR A O 1
ATOM 2686 N N . VAL A 1 348 ? 12.992 1.151 -1.857 1 93.75 348 VAL A N 1
ATOM 2687 C CA . VAL A 1 348 ? 13.297 2.346 -2.639 1 93.75 348 VAL A CA 1
ATOM 2688 C C . VAL A 1 348 ? 14.797 2.615 -2.613 1 93.75 348 VAL A C 1
ATOM 2690 O O . VAL A 1 348 ? 15.391 2.969 -3.635 1 93.75 348 VAL A O 1
ATOM 2693 N N . ALA A 1 349 ? 15.367 2.402 -1.457 1 94.5 349 ALA A N 1
ATOM 2694 C CA . ALA A 1 349 ? 16.812 2.586 -1.309 1 94.5 349 ALA A CA 1
ATOM 2695 C C . ALA A 1 349 ? 17.578 1.61 -2.195 1 94.5 349 ALA A C 1
ATOM 2697 O O . ALA A 1 349 ? 18.5 2.01 -2.914 1 94.5 349 ALA A O 1
ATOM 2698 N N . MET A 1 350 ? 17.188 0.392 -2.174 1 90.56 350 MET A N 1
ATOM 2699 C CA . MET A 1 350 ? 17.859 -0.635 -2.975 1 90.56 350 MET A CA 1
ATOM 2700 C C . MET A 1 350 ? 17.672 -0.36 -4.465 1 90.56 350 MET A C 1
ATOM 2702 O O . MET A 1 350 ? 18.625 -0.486 -5.238 1 90.56 350 MET A O 1
ATOM 2706 N N . ASN A 1 351 ? 16.484 0.016 -4.812 1 90.06 351 ASN A N 1
ATOM 2707 C CA . ASN A 1 351 ? 16.219 0.342 -6.211 1 90.06 351 ASN A CA 1
ATOM 2708 C C . ASN A 1 351 ? 17.094 1.487 -6.699 1 90.06 351 ASN A C 1
ATOM 2710 O O . ASN A 1 351 ? 17.562 1.475 -7.836 1 90.06 351 ASN A O 1
ATOM 2714 N N . GLU A 1 352 ? 17.25 2.463 -5.828 1 89.88 352 GLU A N 1
ATOM 2715 C CA . GLU A 1 352 ? 18.078 3.6 -6.207 1 89.88 352 GLU A CA 1
ATOM 2716 C C . GLU A 1 352 ? 19.531 3.17 -6.43 1 89.88 352 GLU A C 1
ATOM 2718 O O . GLU A 1 352 ? 20.188 3.633 -7.367 1 89.88 352 GLU A O 1
ATOM 2723 N N . VAL A 1 353 ? 20.062 2.336 -5.625 1 88.06 353 VAL A N 1
ATOM 2724 C CA . VAL A 1 353 ? 21.422 1.827 -5.766 1 88.06 353 VAL A CA 1
ATOM 2725 C C . VAL A 1 353 ? 21.547 1.039 -7.066 1 88.06 353 VAL A C 1
ATOM 2727 O O . VAL A 1 353 ? 22.516 1.221 -7.82 1 88.06 353 VAL A O 1
ATOM 2730 N N . TRP A 1 354 ? 20.547 0.187 -7.281 1 85.88 354 TRP A N 1
ATOM 2731 C CA . TRP A 1 354 ? 20.562 -0.631 -8.492 1 85.88 354 TRP A CA 1
ATOM 2732 C C . TRP A 1 354 ? 20.484 0.242 -9.742 1 85.88 354 TRP A C 1
ATOM 2734 O O . TRP A 1 354 ? 21.125 -0.055 -10.75 1 85.88 354 TRP A O 1
ATOM 2744 N N . ARG A 1 355 ? 19.688 1.229 -9.68 1 87.12 355 ARG A N 1
ATOM 2745 C CA . ARG A 1 355 ? 19.562 2.17 -10.789 1 87.12 355 ARG A CA 1
ATOM 2746 C C . ARG A 1 355 ? 20.906 2.852 -11.07 1 87.12 355 ARG A C 1
ATOM 2748 O O . ARG A 1 355 ? 21.297 3.002 -12.227 1 87.12 355 ARG A O 1
ATOM 2755 N N . MET A 1 356 ? 21.609 3.252 -10.07 1 86.94 356 MET A N 1
ATOM 2756 C CA . MET A 1 356 ? 22.906 3.918 -10.219 1 86.94 356 MET A CA 1
ATOM 2757 C C . MET A 1 356 ? 23.938 2.973 -10.82 1 86.94 356 MET A C 1
ATOM 2759 O O . MET A 1 356 ? 24.75 3.383 -11.648 1 86.94 356 MET A O 1
ATOM 2763 N N . ILE A 1 357 ? 23.875 1.765 -10.383 1 83.88 357 ILE A N 1
ATOM 2764 C CA . ILE A 1 357 ? 24.781 0.758 -10.938 1 83.88 357 ILE A CA 1
ATOM 2765 C C . ILE A 1 357 ? 24.5 0.574 -12.43 1 83.88 357 ILE A C 1
ATOM 2767 O O . ILE A 1 357 ? 25.422 0.552 -13.242 1 83.88 357 ILE A O 1
ATOM 2771 N N . ASP A 1 358 ? 23.234 0.482 -12.719 1 80.75 358 ASP A N 1
ATOM 2772 C CA . ASP A 1 358 ? 22.828 0.269 -14.102 1 80.75 358 ASP A CA 1
ATOM 2773 C C . ASP A 1 358 ? 23.234 1.443 -14.984 1 80.75 358 ASP A C 1
ATOM 2775 O O . ASP A 1 358 ? 23.562 1.258 -16.156 1 80.75 358 ASP A O 1
ATOM 2779 N N . ARG A 1 359 ? 23.312 2.623 -14.414 1 84 359 ARG A N 1
ATOM 2780 C CA . ARG A 1 359 ? 23.672 3.828 -15.156 1 84 359 ARG A CA 1
ATOM 2781 C C . ARG A 1 359 ? 25.188 3.99 -15.242 1 84 359 ARG A C 1
ATOM 2783 O O . ARG A 1 359 ? 25.672 4.844 -15.984 1 84 359 ARG A O 1
ATOM 2790 N N . GLY A 1 360 ? 25.844 3.215 -14.5 1 81.12 360 GLY A N 1
ATOM 2791 C CA . GLY A 1 360 ? 27.297 3.311 -14.5 1 81.12 360 GLY A CA 1
ATOM 2792 C C . GLY A 1 360 ? 27.812 4.48 -13.68 1 81.12 360 GLY A C 1
ATOM 2793 O O . GLY A 1 360 ? 28.875 5.035 -13.984 1 81.12 360 GLY A O 1
ATOM 2794 N N . GLU A 1 361 ? 26.984 4.859 -12.695 1 84.19 361 GLU A N 1
ATOM 2795 C CA . GLU A 1 361 ? 27.422 5.945 -11.82 1 84.19 361 GLU A CA 1
ATOM 2796 C C . GLU A 1 361 ? 28.547 5.488 -10.891 1 84.19 361 GLU A C 1
ATOM 2798 O O . GLU A 1 361 ? 28.656 4.301 -10.57 1 84.19 361 GLU A O 1
ATOM 2803 N N . HIS A 1 362 ? 29.344 6.461 -10.57 1 80.94 362 HIS A N 1
ATOM 2804 C CA . HIS A 1 362 ? 30.438 6.156 -9.656 1 80.94 362 HIS A CA 1
ATOM 2805 C C . HIS A 1 362 ? 29.938 5.984 -8.227 1 80.94 362 HIS A C 1
ATOM 2807 O O . HIS A 1 362 ? 29.266 6.871 -7.691 1 80.94 362 HIS A O 1
ATOM 2813 N N . LEU A 1 363 ? 30.141 4.816 -7.742 1 86 363 LEU A N 1
ATOM 2814 C CA . LEU A 1 363 ? 29.812 4.527 -6.355 1 86 363 LEU A CA 1
ATOM 2815 C C . LEU A 1 363 ? 31.062 4.379 -5.508 1 86 363 LEU A C 1
ATOM 2817 O O . LEU A 1 363 ? 32.125 4.051 -6.027 1 86 363 LEU A O 1
ATOM 2821 N N . PRO A 1 364 ? 30.953 4.688 -4.277 1 83.31 364 PRO A N 1
ATOM 2822 C CA . PRO A 1 364 ? 32.125 4.652 -3.408 1 83.31 364 PRO A CA 1
ATOM 2823 C C . PRO A 1 364 ? 32.625 3.234 -3.158 1 83.31 364 PRO A C 1
ATOM 2825 O O . PRO A 1 364 ? 33.688 3.051 -2.529 1 83.31 364 PRO A O 1
ATOM 2828 N N . VAL A 1 365 ? 31.969 2.211 -3.662 1 85.88 365 VAL A N 1
ATOM 2829 C CA . VAL A 1 365 ? 32.375 0.819 -3.492 1 85.88 365 VAL A CA 1
ATOM 2830 C C . VAL A 1 365 ? 32.688 0.196 -4.852 1 85.88 365 VAL A C 1
ATOM 2832 O O . VAL A 1 365 ? 31.859 0.291 -5.777 1 85.88 365 VAL A O 1
ATOM 2835 N N . GLU A 1 366 ? 33.844 -0.391 -4.984 1 79.06 366 GLU A N 1
ATOM 2836 C CA . GLU A 1 366 ? 34.25 -1.013 -6.242 1 79.06 366 GLU A CA 1
ATOM 2837 C C . GLU A 1 366 ? 33.594 -2.387 -6.406 1 79.06 366 GLU A C 1
ATOM 2839 O O . GLU A 1 366 ? 33.438 -3.129 -5.434 1 79.06 366 GLU A O 1
ATOM 2844 N N . GLY A 1 367 ? 33.25 -2.713 -7.559 1 76.06 367 GLY A N 1
ATOM 2845 C CA . GLY A 1 367 ? 32.781 -4.047 -7.887 1 76.06 367 GLY A CA 1
ATOM 2846 C C . GLY A 1 367 ? 31.375 -4.32 -7.379 1 76.06 367 GLY A C 1
ATOM 2847 O O . GLY A 1 367 ? 31.016 -5.477 -7.137 1 76.06 367 GLY A O 1
ATOM 2848 N N . LEU A 1 368 ? 30.719 -3.244 -7.094 1 78.69 368 LEU A N 1
ATOM 2849 C CA . LEU A 1 368 ? 29.359 -3.428 -6.613 1 78.69 368 LEU A CA 1
ATOM 2850 C C . LEU A 1 368 ? 28.422 -3.85 -7.75 1 78.69 368 LEU A C 1
ATOM 2852 O O . LEU A 1 368 ? 28.422 -3.223 -8.812 1 78.69 368 LEU A O 1
ATOM 2856 N N . SER A 1 369 ? 27.859 -5.07 -7.57 1 76 369 SER A N 1
ATOM 2857 C CA . SER A 1 369 ? 26.844 -5.539 -8.5 1 76 369 SER A CA 1
ATOM 2858 C C . SER A 1 369 ? 25.453 -5.449 -7.879 1 76 369 SER A C 1
ATOM 2860 O O . SER A 1 369 ? 25.312 -5.391 -6.656 1 76 369 SER A O 1
ATOM 2862 N N . ALA A 1 370 ? 24.578 -5.457 -8.891 1 71.5 370 ALA A N 1
ATOM 2863 C CA . ALA A 1 370 ? 23.203 -5.422 -8.398 1 71.5 370 ALA A CA 1
ATOM 2864 C C . ALA A 1 370 ? 22.891 -6.645 -7.535 1 71.5 370 ALA A C 1
ATOM 2866 O O . ALA A 1 370 ? 23.391 -7.742 -7.809 1 71.5 370 ALA A O 1
ATOM 2867 N N . MET A 1 371 ? 22.344 -6.496 -6.461 1 72.88 371 MET A N 1
ATOM 2868 C CA . MET A 1 371 ? 21.859 -7.551 -5.582 1 72.88 371 MET A CA 1
ATOM 2869 C C . MET A 1 371 ? 22.984 -8.133 -4.742 1 72.88 371 MET A C 1
ATOM 2871 O O . MET A 1 371 ? 22.828 -9.188 -4.121 1 72.88 371 MET A O 1
ATOM 2875 N N . ASP A 1 372 ? 24.156 -7.59 -4.867 1 80.88 372 ASP A N 1
ATOM 2876 C CA . ASP A 1 372 ? 25.25 -8.062 -4.02 1 80.88 372 ASP A CA 1
ATOM 2877 C C . ASP A 1 372 ? 25.094 -7.555 -2.588 1 80.88 372 ASP A C 1
ATOM 2879 O O . ASP A 1 372 ? 25.531 -6.453 -2.26 1 80.88 372 ASP A O 1
ATOM 2883 N N . CYS A 1 373 ? 24.594 -8.414 -1.78 1 86.06 373 CYS A N 1
ATOM 2884 C CA . CYS A 1 373 ? 24.297 -8.039 -0.402 1 86.06 373 CYS A CA 1
ATOM 2885 C C . CYS A 1 373 ? 25.562 -8.047 0.442 1 86.06 373 CYS A C 1
ATOM 2887 O O . CYS A 1 373 ? 25.594 -7.492 1.544 1 86.06 373 CYS A O 1
ATOM 2889 N N . SER A 1 374 ? 26.672 -8.594 -0.119 1 88.19 374 SER A N 1
ATOM 2890 C CA . SER A 1 374 ? 27.922 -8.617 0.616 1 88.19 374 SER A CA 1
ATOM 2891 C C . SER A 1 374 ? 28.531 -7.215 0.72 1 88.19 374 SER A C 1
ATOM 2893 O O . SER A 1 374 ? 29.312 -6.941 1.626 1 88.19 374 SER A O 1
ATOM 2895 N N . LYS A 1 375 ? 28.094 -6.371 -0.125 1 91.75 375 LYS A N 1
ATOM 2896 C CA . LYS A 1 375 ? 28.688 -5.035 -0.169 1 91.75 375 LYS A CA 1
ATOM 2897 C C . LYS A 1 375 ? 27.672 -3.975 0.24 1 91.75 375 LYS A C 1
ATOM 2899 O O . LYS A 1 375 ? 27.875 -2.781 0.017 1 91.75 375 LYS A O 1
ATOM 2904 N N . LEU A 1 376 ? 26.594 -4.406 0.778 1 92.69 376 LEU A N 1
ATOM 2905 C CA . LEU A 1 376 ? 25.562 -3.49 1.237 1 92.69 376 LEU A CA 1
ATOM 2906 C C . LEU A 1 376 ? 25.359 -3.613 2.744 1 92.69 376 LEU A C 1
ATOM 2908 O O . LEU A 1 376 ? 25.359 -4.719 3.287 1 92.69 376 LEU A O 1
ATOM 2912 N N . ARG A 1 377 ? 25.359 -2.52 3.441 1 96 377 ARG A N 1
ATOM 2913 C CA . ARG A 1 377 ? 24.969 -2.445 4.848 1 96 377 ARG A CA 1
ATOM 2914 C C . ARG A 1 377 ? 23.797 -1.49 5.043 1 96 377 ARG A C 1
ATOM 2916 O O . ARG A 1 377 ? 23.906 -0.3 4.738 1 96 377 ARG A O 1
ATOM 2923 N N . ILE A 1 378 ? 22.672 -2.057 5.539 1 97.69 378 ILE A N 1
ATOM 2924 C CA . ILE A 1 378 ? 21.453 -1.246 5.641 1 97.69 378 ILE A CA 1
ATOM 2925 C C . ILE A 1 378 ? 20.984 -1.216 7.09 1 97.69 378 ILE A C 1
ATOM 2927 O O . ILE A 1 378 ? 20.781 -2.266 7.707 1 97.69 378 ILE A O 1
ATOM 2931 N N . LEU A 1 379 ? 20.922 -0.024 7.684 1 98.69 379 LEU A N 1
ATOM 2932 C CA . LEU A 1 379 ? 20.172 0.205 8.922 1 98.69 379 LEU A CA 1
ATOM 2933 C C . LEU A 1 379 ? 18.781 0.752 8.625 1 98.69 379 LEU A C 1
ATOM 2935 O O . LEU A 1 379 ? 18.641 1.83 8.047 1 98.69 379 LEU A O 1
ATOM 2939 N N . SER A 1 380 ? 17.766 -0.023 8.867 1 98.44 380 SER A N 1
ATOM 2940 C CA . SER A 1 380 ? 16.375 0.379 8.695 1 98.44 380 SER A CA 1
ATOM 2941 C C . SER A 1 380 ? 15.68 0.594 10.039 1 98.44 380 SER A C 1
ATOM 2943 O O . SER A 1 380 ? 15.57 -0.334 10.844 1 98.44 380 SER A O 1
ATOM 2945 N N . VAL A 1 381 ? 15.227 1.837 10.305 1 98.44 381 VAL A N 1
ATOM 2946 C CA . VAL A 1 381 ? 14.633 2.16 11.594 1 98.44 381 VAL A CA 1
ATOM 2947 C C . VAL A 1 381 ? 13.156 2.516 11.406 1 98.44 381 VAL A C 1
ATOM 2949 O O . VAL A 1 381 ? 12.82 3.377 10.586 1 98.44 381 VAL A O 1
ATOM 2952 N N . GLY A 1 382 ? 12.305 1.874 12.172 1 96.75 382 GLY A N 1
ATOM 2953 C CA . GLY A 1 382 ? 10.867 2.064 12.039 1 96.75 382 GLY A CA 1
ATOM 2954 C C . GLY A 1 382 ? 10.305 3.035 13.062 1 96.75 382 GLY A C 1
ATOM 2955 O O . GLY A 1 382 ? 11 3.439 13.992 1 96.75 382 GLY A O 1
ATOM 2956 N N . THR A 1 383 ? 9.023 3.414 12.844 1 95.81 383 THR A N 1
ATOM 2957 C CA . THR A 1 383 ? 8.328 4.348 13.719 1 95.81 383 THR A CA 1
ATOM 2958 C C . THR A 1 383 ? 7.332 3.615 14.609 1 95.81 383 THR A C 1
ATOM 2960 O O . THR A 1 383 ? 6.535 4.246 15.312 1 95.81 383 THR A O 1
ATOM 2963 N N . GLY A 1 384 ? 7.383 2.348 14.547 1 91.88 384 GLY A N 1
ATOM 2964 C CA . GLY A 1 384 ? 6.484 1.541 15.352 1 91.88 384 GLY A CA 1
ATOM 2965 C C . GLY A 1 384 ? 5.238 1.098 14.609 1 91.88 384 GLY A C 1
ATOM 2966 O O . GLY A 1 384 ? 4.777 1.787 13.695 1 91.88 384 GLY A O 1
ATOM 2967 N N . VAL A 1 385 ? 4.77 -0.096 14.984 1 85.31 385 VAL A N 1
ATOM 2968 C CA . VAL A 1 385 ? 3.559 -0.662 14.398 1 85.31 385 VAL A CA 1
ATOM 2969 C C . VAL A 1 385 ? 2.525 -0.917 15.492 1 85.31 385 VAL A C 1
ATOM 2971 O O . VAL A 1 385 ? 2.842 -1.506 16.531 1 85.31 385 VAL A O 1
ATOM 2974 N N . VAL A 1 386 ? 1.385 -0.278 15.242 1 78.75 386 VAL A N 1
ATOM 2975 C CA . VAL A 1 386 ? 0.311 -0.547 16.188 1 78.75 386 VAL A CA 1
ATOM 2976 C C . VAL A 1 386 ? -0.339 -1.892 15.875 1 78.75 386 VAL A C 1
ATOM 2978 O O . VAL A 1 386 ? -0.72 -2.146 14.727 1 78.75 386 VAL A O 1
ATOM 2981 N N . ASN A 1 387 ? -0.231 -2.762 16.688 1 73.38 387 ASN A N 1
ATOM 2982 C CA . ASN A 1 387 ? -0.877 -4.051 16.469 1 73.38 387 ASN A CA 1
ATOM 2983 C C . ASN A 1 387 ? -2.326 -4.043 16.938 1 73.38 387 ASN A C 1
ATOM 2985 O O . ASN A 1 387 ? -2.611 -4.441 18.078 1 73.38 387 ASN A O 1
ATOM 2989 N N . HIS A 1 388 ? -3.123 -3.363 16.062 1 75.56 388 HIS A N 1
ATOM 2990 C CA . HIS A 1 388 ? -4.539 -3.52 16.375 1 75.56 388 HIS A CA 1
ATOM 2991 C C . HIS A 1 388 ? -5.094 -4.812 15.789 1 75.56 388 HIS A C 1
ATOM 2993 O O . HIS A 1 388 ? -4.734 -5.195 14.672 1 75.56 388 HIS A O 1
ATOM 2999 N N . SER A 1 389 ? -5.637 -5.535 16.703 1 79.12 389 SER A N 1
ATOM 3000 C CA . SER A 1 389 ? -6.25 -6.793 16.281 1 79.12 389 SER A CA 1
ATOM 3001 C C . SER A 1 389 ? -7.754 -6.629 16.062 1 79.12 389 SER A C 1
ATOM 3003 O O . SER A 1 389 ? -8.469 -6.195 16.969 1 79.12 389 SER A O 1
ATOM 3005 N N . TYR A 1 390 ? -8.07 -6.77 14.781 1 83.56 390 TYR A N 1
ATOM 3006 C CA . TYR A 1 390 ? -9.492 -6.781 14.477 1 83.56 390 TYR A CA 1
ATOM 3007 C C . TYR A 1 390 ? -9.938 -8.172 14.031 1 83.56 390 TYR A C 1
ATOM 3009 O O . TYR A 1 390 ? -9.195 -8.891 13.359 1 83.56 390 TYR A O 1
ATOM 3017 N N . THR A 1 391 ? -11.094 -8.477 14.453 1 84.31 391 THR A N 1
ATOM 3018 C CA . THR A 1 391 ? -11.648 -9.734 13.961 1 84.31 391 THR A CA 1
ATOM 3019 C C . THR A 1 391 ? -12.508 -9.492 12.719 1 84.31 391 THR A C 1
ATOM 3021 O O . THR A 1 391 ? -12.969 -8.375 12.484 1 84.31 391 THR A O 1
ATOM 3024 N N . ALA A 1 392 ? -12.648 -10.578 11.938 1 87.12 392 ALA A N 1
ATOM 3025 C CA . ALA A 1 392 ? -13.516 -10.5 10.773 1 87.12 392 ALA A CA 1
ATOM 3026 C C . ALA A 1 392 ? -14.93 -10.07 11.164 1 87.12 392 ALA A C 1
ATOM 3028 O O . ALA A 1 392 ? -15.547 -9.25 10.484 1 87.12 392 ALA A O 1
ATOM 3029 N N . ASP A 1 393 ? -15.375 -10.523 12.258 1 80.31 393 ASP A N 1
ATOM 3030 C CA . ASP A 1 393 ? -16.719 -10.211 12.719 1 80.31 393 ASP A CA 1
ATOM 3031 C C . ASP A 1 393 ? -16.875 -8.719 13.016 1 80.31 393 ASP A C 1
ATOM 3033 O O . ASP A 1 393 ? -17.906 -8.125 12.719 1 80.31 393 ASP A O 1
ATOM 3037 N N . GLU A 1 394 ? -15.898 -8.156 13.578 1 81.31 394 GLU A N 1
ATOM 3038 C CA . GLU A 1 394 ? -15.922 -6.727 13.891 1 81.31 394 GLU A CA 1
ATOM 3039 C C . GLU A 1 394 ? -15.906 -5.887 12.617 1 81.31 394 GLU A C 1
ATOM 3041 O O . GLU A 1 394 ? -16.703 -4.949 12.477 1 81.31 394 GLU A O 1
ATOM 3046 N N . CYS A 1 395 ? -15.07 -6.273 11.742 1 83.81 395 CYS A N 1
ATOM 3047 C CA . CYS A 1 395 ? -14.883 -5.449 10.555 1 83.81 395 CYS A CA 1
ATOM 3048 C C . CYS A 1 395 ? -16.062 -5.598 9.594 1 83.81 395 CYS A C 1
ATOM 3050 O O . CYS A 1 395 ? -16.281 -4.734 8.742 1 83.81 395 CYS A O 1
ATOM 3052 N N . ASN A 1 396 ? -16.75 -6.688 9.734 1 84.12 396 ASN A N 1
ATOM 3053 C CA . ASN A 1 396 ? -17.906 -6.898 8.859 1 84.12 396 ASN A CA 1
ATOM 3054 C C . ASN A 1 396 ? -19.031 -5.922 9.18 1 84.12 396 ASN A C 1
ATOM 3056 O O . ASN A 1 396 ? -19.984 -5.797 8.406 1 84.12 396 ASN A O 1
ATOM 3060 N N . TRP A 1 397 ? -18.828 -5.113 10.281 1 77.69 397 TRP A N 1
ATOM 3061 C CA . TRP A 1 397 ? -19.781 -4.078 10.641 1 77.69 397 TRP A CA 1
ATOM 3062 C C . TRP A 1 397 ? -19.281 -2.701 10.227 1 77.69 397 TRP A C 1
ATOM 3064 O O . TRP A 1 397 ? -19.844 -1.681 10.641 1 77.69 397 TRP A O 1
ATOM 3074 N N . TRP A 1 398 ? -18.281 -2.719 9.531 1 82.62 398 TRP A N 1
ATOM 3075 C CA . TRP A 1 398 ? -17.703 -1.432 9.164 1 82.62 398 TRP A CA 1
ATOM 3076 C C . TRP A 1 398 ? -18.062 -1.056 7.734 1 82.62 398 TRP A C 1
ATOM 3078 O O . TRP A 1 398 ? -17.938 -1.878 6.82 1 82.62 398 TRP A O 1
ATOM 3088 N N . GLY A 1 399 ? -18.594 0.158 7.652 1 83.81 399 GLY A N 1
ATOM 3089 C CA . GLY A 1 399 ? -18.641 0.778 6.336 1 83.81 399 GLY A CA 1
ATOM 3090 C C . GLY A 1 399 ? -17.375 1.502 5.961 1 83.81 399 GLY A C 1
ATOM 3091 O O . GLY A 1 399 ? -16.297 1.197 6.492 1 83.81 399 GLY A O 1
ATOM 3092 N N . VAL A 1 400 ? -17.438 2.393 5.109 1 82.5 400 VAL A N 1
ATOM 3093 C CA . VAL A 1 400 ? -16.281 3.117 4.578 1 82.5 400 VAL A CA 1
ATOM 3094 C C . VAL A 1 400 ? -15.648 3.971 5.676 1 82.5 400 VAL A C 1
ATOM 3096 O O . VAL A 1 400 ? -14.438 3.947 5.867 1 82.5 400 VAL A O 1
ATOM 3099 N N . LEU A 1 401 ? -16.422 4.633 6.441 1 80.38 401 LEU A N 1
ATOM 3100 C CA . LEU A 1 401 ? -15.906 5.605 7.395 1 80.38 401 LEU A CA 1
ATOM 3101 C C . LEU A 1 401 ? -15.156 4.914 8.531 1 80.38 401 LEU A C 1
ATOM 3103 O O . LEU A 1 401 ? -14.039 5.312 8.875 1 80.38 401 LEU A O 1
ATOM 3107 N N . PRO A 1 402 ? -15.727 3.826 9.055 1 82.56 402 PRO A N 1
ATOM 3108 C CA . PRO A 1 402 ? -14.984 3.156 10.125 1 82.56 402 PRO A CA 1
ATOM 3109 C C . PRO A 1 402 ? -13.68 2.539 9.641 1 82.56 402 PRO A C 1
ATOM 3111 O O . PRO A 1 402 ? -12.719 2.424 10.414 1 82.56 402 PRO A O 1
ATOM 3114 N N . TRP A 1 403 ? -13.617 2.113 8.414 1 83.94 403 TRP A N 1
ATOM 3115 C CA . TRP A 1 403 ? -12.352 1.635 7.859 1 83.94 403 TRP A CA 1
ATOM 3116 C C . TRP A 1 403 ? -11.32 2.752 7.82 1 83.94 403 TRP A C 1
ATOM 3118 O O . TRP A 1 403 ? -10.125 2.508 8.031 1 83.94 403 TRP A O 1
ATOM 3128 N N . MET A 1 404 ? -11.781 3.924 7.625 1 80.19 404 MET A N 1
ATOM 3129 C CA . MET A 1 404 ? -10.867 5.055 7.484 1 80.19 404 MET A CA 1
ATOM 3130 C C . MET A 1 404 ? -10.555 5.672 8.844 1 80.19 404 MET A C 1
ATOM 3132 O O . MET A 1 404 ? -9.43 6.121 9.078 1 80.19 404 MET A O 1
ATOM 3136 N N . TYR A 1 405 ? -11.594 5.785 9.547 1 76.62 405 TYR A N 1
ATOM 3137 C CA . TYR A 1 405 ? -11.461 6.328 10.891 1 76.62 405 TYR A CA 1
ATOM 3138 C C . TYR A 1 405 ? -12.414 5.637 11.859 1 76.62 405 TYR A C 1
ATOM 3140 O O . TYR A 1 405 ? -13.609 5.934 11.875 1 76.62 405 TYR A O 1
ATOM 3148 N N . ASN A 1 406 ? -11.828 4.781 12.562 1 75.06 406 ASN A N 1
ATOM 3149 C CA . ASN A 1 406 ? -12.617 4.113 13.586 1 75.06 406 ASN A CA 1
ATOM 3150 C C . ASN A 1 406 ? -12.727 4.969 14.852 1 75.06 406 ASN A C 1
ATOM 3152 O O . ASN A 1 406 ? -11.758 5.109 15.602 1 75.06 406 ASN A O 1
ATOM 3156 N N . VAL A 1 407 ? -13.891 5.582 15.062 1 65.38 407 VAL A N 1
ATOM 3157 C CA . VAL A 1 407 ? -14.117 6.531 16.141 1 65.38 407 VAL A CA 1
ATOM 3158 C C . VAL A 1 407 ? -13.914 5.84 17.5 1 65.38 407 VAL A C 1
ATOM 3160 O O . VAL A 1 407 ? -13.414 6.449 18.438 1 65.38 407 VAL A O 1
ATOM 3163 N N . ARG A 1 408 ? -14.234 4.617 17.531 1 65 408 ARG A N 1
ATOM 3164 C CA . ARG A 1 408 ? -14.148 3.873 18.781 1 65 408 ARG A CA 1
ATOM 3165 C C . ARG A 1 408 ? -12.695 3.674 19.203 1 65 408 ARG A C 1
ATOM 3167 O O . ARG A 1 408 ? -12.344 3.91 20.359 1 65 408 ARG A O 1
ATOM 3174 N N . ASN A 1 409 ? -12.008 3.252 18.203 1 65.12 409 ASN A N 1
ATOM 3175 C CA . ASN A 1 409 ? -10.625 2.916 18.516 1 65.12 409 ASN A CA 1
ATOM 3176 C C . ASN A 1 409 ? -9.688 4.082 18.203 1 65.12 409 ASN A C 1
ATOM 3178 O O . ASN A 1 409 ? -8.508 4.043 18.562 1 65.12 409 ASN A O 1
ATOM 3182 N N . LYS A 1 410 ? -10.281 5.18 17.703 1 69.81 410 LYS A N 1
ATOM 3183 C CA . LYS A 1 410 ? -9.492 6.336 17.281 1 69.81 410 LYS A CA 1
ATOM 3184 C C . LYS A 1 410 ? -8.32 5.914 16.391 1 69.81 410 LYS A C 1
ATOM 3186 O O . LYS A 1 410 ? -7.18 6.312 16.641 1 69.81 410 LYS A O 1
ATOM 3191 N N . THR A 1 411 ? -8.656 4.926 15.562 1 75 411 THR A N 1
ATOM 3192 C CA . THR A 1 411 ? -7.641 4.398 14.648 1 75 411 THR A CA 1
ATOM 3193 C C . THR A 1 411 ? -8.086 4.547 13.203 1 75 411 THR A C 1
ATOM 3195 O O . THR A 1 411 ? -9.234 4.906 12.93 1 75 411 THR A O 1
ATOM 3198 N N . GLN A 1 412 ? -7.164 4.422 12.406 1 79.19 412 GLN A N 1
ATOM 3199 C CA . GLN A 1 412 ? -7.41 4.363 10.969 1 79.19 412 GLN A CA 1
ATOM 3200 C C . GLN A 1 412 ? -7.09 2.979 10.414 1 79.19 412 GLN A C 1
ATOM 3202 O O . GLN A 1 412 ? -6.055 2.789 9.766 1 79.19 412 GLN A O 1
ATOM 3207 N N . PRO A 1 413 ? -8.023 2.064 10.578 1 81.94 413 PRO A N 1
ATOM 3208 C CA . PRO A 1 413 ? -7.73 0.654 10.312 1 81.94 413 PRO A CA 1
ATOM 3209 C C . PRO A 1 413 ? -7.195 0.419 8.906 1 81.94 413 PRO A C 1
ATOM 3211 O O . PRO A 1 413 ? -6.234 -0.335 8.719 1 81.94 413 PRO A O 1
ATOM 3214 N N . LEU A 1 414 ? -7.762 1.021 7.93 1 82.31 414 LEU A N 1
ATOM 3215 C CA . LEU A 1 414 ? -7.34 0.774 6.555 1 82.31 414 LEU A CA 1
ATOM 3216 C C . LEU A 1 414 ? -5.918 1.283 6.324 1 82.31 414 LEU A C 1
ATOM 3218 O O . LEU A 1 414 ? -5.074 0.559 5.797 1 82.31 414 LEU A O 1
ATOM 3222 N N . VAL A 1 415 ? -5.645 2.465 6.723 1 77.75 415 VAL A N 1
ATOM 3223 C CA . VAL A 1 415 ? -4.332 3.08 6.543 1 77.75 415 VAL A CA 1
ATOM 3224 C C . VAL A 1 415 ? -3.285 2.311 7.344 1 77.75 415 VAL A C 1
ATOM 3226 O O . VAL A 1 415 ? -2.201 2.014 6.84 1 77.75 415 VAL A O 1
ATOM 3229 N N . ASP A 1 416 ? -3.686 1.971 8.562 1 79.06 416 ASP A N 1
ATOM 3230 C CA . ASP A 1 416 ? -2.764 1.241 9.43 1 79.06 416 ASP A CA 1
ATOM 3231 C C . ASP A 1 416 ? -2.408 -0.118 8.836 1 79.06 416 ASP A C 1
ATOM 3233 O O . ASP A 1 416 ? -1.24 -0.514 8.828 1 79.06 416 ASP A O 1
ATOM 3237 N N . THR A 1 417 ? -3.393 -0.776 8.375 1 81.44 417 THR A N 1
ATOM 3238 C CA . THR A 1 417 ? -3.191 -2.102 7.797 1 81.44 417 THR A CA 1
ATOM 3239 C C . THR A 1 417 ? -2.324 -2.023 6.543 1 81.44 417 THR A C 1
ATOM 3241 O O . THR A 1 417 ? -1.402 -2.822 6.371 1 81.44 417 THR A O 1
ATOM 3244 N N . LEU A 1 418 ? -2.584 -1.088 5.75 1 79.5 418 LEU A N 1
ATOM 3245 C CA . LEU A 1 418 ? -1.85 -0.945 4.5 1 79.5 418 LEU A CA 1
ATOM 3246 C C . LEU A 1 418 ? -0.391 -0.583 4.762 1 79.5 418 LEU A C 1
ATOM 3248 O O . LEU A 1 418 ? 0.515 -1.167 4.164 1 79.5 418 LEU A O 1
ATOM 3252 N N . MET A 1 419 ? -0.171 0.368 5.609 1 79.81 419 MET A N 1
ATOM 3253 C CA . MET A 1 419 ? 1.186 0.792 5.949 1 79.81 419 MET A CA 1
ATOM 3254 C C . MET A 1 419 ? 1.979 -0.357 6.559 1 79.81 419 MET A C 1
ATOM 3256 O O . MET A 1 419 ? 3.148 -0.555 6.23 1 79.81 419 MET A O 1
ATOM 3260 N N . TYR A 1 420 ? 1.303 -1.052 7.395 1 82.19 420 TYR A N 1
ATOM 3261 C CA . TYR A 1 420 ? 1.983 -2.176 8.023 1 82.19 420 TYR A CA 1
ATOM 3262 C C . TYR A 1 420 ? 2.252 -3.289 7.02 1 82.19 420 TYR A C 1
ATOM 3264 O O . TYR A 1 420 ? 3.338 -3.871 7.004 1 82.19 420 TYR A O 1
ATOM 3272 N N . ALA A 1 421 ? 1.239 -3.615 6.309 1 85.62 421 ALA A N 1
ATOM 3273 C CA . ALA A 1 421 ? 1.372 -4.723 5.367 1 85.62 421 ALA A CA 1
ATOM 3274 C C . ALA A 1 421 ? 2.5 -4.465 4.371 1 85.62 421 ALA A C 1
ATOM 3276 O O . ALA A 1 421 ? 3.334 -5.34 4.125 1 85.62 421 ALA A O 1
ATOM 3277 N N . THR A 1 422 ? 2.568 -3.299 3.836 1 85.69 422 THR A N 1
ATOM 3278 C CA . THR A 1 422 ? 3.609 -2.967 2.869 1 85.69 422 THR A CA 1
ATOM 3279 C C . THR A 1 422 ? 4.98 -2.934 3.539 1 85.69 422 THR A C 1
ATOM 3281 O O . THR A 1 422 ? 5.961 -3.438 2.986 1 85.69 422 THR A O 1
ATOM 3284 N N . GLY A 1 423 ? 5.02 -2.309 4.73 1 88.75 423 GLY A N 1
ATOM 3285 C CA . GLY A 1 423 ? 6.281 -2.26 5.457 1 88.75 423 GLY A CA 1
ATOM 3286 C C . GLY A 1 423 ? 6.812 -3.633 5.82 1 88.75 423 GLY A C 1
ATOM 3287 O O . GLY A 1 423 ? 8.016 -3.885 5.715 1 88.75 423 GLY A O 1
ATOM 3288 N N . SER A 1 424 ? 5.91 -4.492 6.215 1 87.81 424 SER A N 1
ATOM 3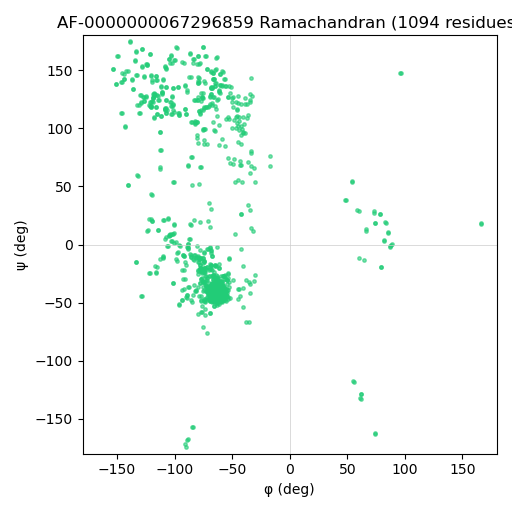289 C CA . SER A 1 424 ? 6.301 -5.844 6.59 1 87.81 424 SER A CA 1
ATOM 3290 C C . SER A 1 424 ? 6.773 -6.641 5.379 1 87.81 424 SER A C 1
ATOM 3292 O O . SER A 1 424 ? 7.684 -7.469 5.488 1 87.81 424 SER A O 1
ATOM 3294 N N . LEU A 1 425 ? 6.121 -6.441 4.277 1 87.62 425 LEU A N 1
ATOM 3295 C CA . LEU A 1 425 ? 6.539 -7.125 3.061 1 87.62 425 LEU A CA 1
ATOM 3296 C C . LEU A 1 425 ? 7.941 -6.695 2.646 1 87.62 425 LEU A C 1
ATOM 3298 O O . LEU A 1 425 ? 8.75 -7.52 2.219 1 87.62 425 LEU A O 1
ATOM 3302 N N . VAL A 1 426 ? 8.211 -5.406 2.76 1 92 426 VAL A N 1
ATOM 3303 C CA . VAL A 1 426 ? 9.531 -4.879 2.424 1 92 426 VAL A CA 1
ATOM 3304 C C . VAL A 1 426 ? 10.578 -5.484 3.354 1 92 426 VAL A C 1
ATOM 3306 O O . VAL A 1 426 ? 11.641 -5.914 2.902 1 92 426 VAL A O 1
ATOM 3309 N N . ASP A 1 427 ? 10.266 -5.477 4.629 1 93.81 427 ASP A N 1
ATOM 3310 C CA . ASP A 1 427 ? 11.188 -6.055 5.605 1 93.81 427 ASP A CA 1
ATOM 3311 C C . ASP A 1 427 ? 11.438 -7.531 5.312 1 93.81 427 ASP A C 1
ATOM 3313 O O . ASP A 1 427 ? 12.578 -7.992 5.359 1 93.81 427 ASP A O 1
ATOM 3317 N N . TYR A 1 428 ? 10.375 -8.25 4.988 1 92.25 428 TYR A N 1
ATOM 3318 C CA . TYR A 1 428 ? 10.492 -9.672 4.68 1 92.25 428 TYR A CA 1
ATOM 3319 C C . TYR A 1 428 ? 11.344 -9.891 3.438 1 92.25 428 TYR A C 1
ATOM 3321 O O . TYR A 1 428 ? 12.219 -10.766 3.426 1 92.25 428 TYR A O 1
ATOM 3329 N N . ASN A 1 429 ? 11.094 -9.125 2.465 1 89.44 429 ASN A N 1
ATOM 3330 C CA . ASN A 1 429 ? 11.852 -9.227 1.225 1 89.44 429 ASN A CA 1
ATOM 3331 C C . ASN A 1 429 ? 13.336 -8.969 1.457 1 89.44 429 ASN A C 1
ATOM 3333 O O . ASN A 1 429 ? 14.188 -9.719 0.965 1 89.44 429 ASN A O 1
ATOM 3337 N N . ALA A 1 430 ? 13.641 -7.891 2.17 1 91.56 430 ALA A N 1
ATOM 3338 C CA . ALA A 1 430 ? 15.031 -7.551 2.459 1 91.56 430 ALA A CA 1
ATOM 3339 C C . ALA A 1 430 ? 15.703 -8.633 3.299 1 91.56 430 ALA A C 1
ATOM 3341 O O . ALA A 1 430 ? 16.812 -9.07 2.99 1 91.56 430 ALA A O 1
ATOM 3342 N N . ALA A 1 431 ? 14.984 -9.078 4.324 1 92.62 431 ALA A N 1
ATOM 3343 C CA . ALA A 1 431 ? 15.531 -10.125 5.191 1 92.62 431 ALA A CA 1
ATOM 3344 C C . ALA A 1 431 ? 15.836 -11.391 4.402 1 92.62 431 ALA A C 1
ATOM 3346 O O . ALA A 1 431 ? 16.891 -12.008 4.594 1 92.62 431 ALA A O 1
ATOM 3347 N N . LEU A 1 432 ? 14.914 -11.734 3.561 1 88.75 432 LEU A N 1
ATOM 3348 C CA . LEU A 1 432 ? 15.086 -12.945 2.762 1 88.75 432 LEU A CA 1
ATOM 3349 C C . LEU A 1 432 ? 16.234 -12.789 1.778 1 88.75 432 LEU A C 1
ATOM 3351 O O . LEU A 1 432 ? 17 -13.734 1.558 1 88.75 432 LEU A O 1
ATOM 3355 N N . LEU A 1 433 ? 16.375 -11.641 1.206 1 85.81 433 LEU A N 1
ATOM 3356 C CA . LEU A 1 433 ? 17.438 -11.367 0.252 1 85.81 433 LEU A CA 1
ATOM 3357 C C . LEU A 1 433 ? 18.812 -11.484 0.921 1 85.81 433 LEU A C 1
ATOM 3359 O O . LEU A 1 433 ? 19.703 -12.164 0.406 1 85.81 433 LEU A O 1
ATOM 3363 N N . PHE A 1 434 ? 18.969 -10.875 2.039 1 90.81 434 PHE A N 1
ATOM 3364 C CA . PHE A 1 434 ? 20.234 -10.906 2.744 1 90.81 434 PHE A CA 1
ATOM 3365 C C . PHE A 1 434 ? 20.531 -12.297 3.283 1 90.81 434 PHE A C 1
ATOM 3367 O O . PHE A 1 434 ? 21.672 -12.758 3.23 1 90.81 434 PHE A O 1
ATOM 3374 N N . LYS A 1 435 ? 19.5 -12.969 3.725 1 89.69 435 LYS A N 1
ATOM 3375 C CA . LYS A 1 435 ? 19.688 -14.32 4.25 1 89.69 435 LYS A CA 1
ATOM 3376 C C . LYS A 1 435 ? 20.094 -15.289 3.15 1 89.69 435 LYS A C 1
ATOM 3378 O O . LYS A 1 435 ? 20.969 -16.125 3.354 1 89.69 435 LYS A O 1
ATOM 3383 N N . SER A 1 436 ? 19.469 -15.156 2.057 1 82.62 436 SER A N 1
ATOM 3384 C CA . SER A 1 436 ? 19.703 -16.078 0.954 1 82.62 436 SER A CA 1
ATOM 3385 C C . SER A 1 436 ? 21.156 -16.016 0.481 1 82.62 436 SER A C 1
ATOM 3387 O O . SER A 1 436 ? 21.672 -16.969 -0.102 1 82.62 436 SER A O 1
ATOM 3389 N N . GLN A 1 437 ? 21.844 -14.93 0.787 1 83.38 437 GLN A N 1
ATOM 3390 C CA . GLN A 1 437 ? 23.234 -14.766 0.372 1 83.38 437 GLN A CA 1
ATOM 3391 C C . GLN A 1 437 ? 24.188 -14.945 1.552 1 83.38 437 GLN A C 1
ATOM 3393 O O . GLN A 1 437 ? 25.406 -14.805 1.403 1 83.38 437 GLN A O 1
ATOM 3398 N N . GLY A 1 438 ? 23.656 -15.188 2.705 1 86.81 438 GLY A N 1
ATOM 3399 C CA . GLY A 1 438 ? 24.469 -15.438 3.887 1 86.81 438 GLY A CA 1
ATOM 3400 C C . GLY A 1 438 ? 24.953 -14.164 4.562 1 86.81 438 GLY A C 1
ATOM 3401 O O . GLY A 1 438 ? 25.953 -14.18 5.277 1 86.81 438 GLY A O 1
ATOM 3402 N N . TYR A 1 439 ? 24.312 -13.031 4.297 1 91.75 439 TYR A N 1
ATOM 3403 C CA . TYR A 1 439 ? 24.719 -11.75 4.875 1 91.75 439 TYR A CA 1
ATOM 3404 C C . TYR A 1 439 ? 23.594 -11.148 5.699 1 91.75 439 TYR A C 1
ATOM 3406 O O . TYR A 1 439 ? 23.312 -9.953 5.598 1 91.75 439 TYR A O 1
ATOM 3414 N N . GLU A 1 440 ? 22.906 -11.898 6.508 1 91.38 440 GLU A N 1
ATOM 3415 C CA . GLU A 1 440 ? 21.797 -11.469 7.344 1 91.38 440 GLU A CA 1
ATOM 3416 C C . GLU A 1 440 ? 22.188 -10.32 8.258 1 91.38 440 GLU A C 1
ATOM 3418 O O . GLU A 1 440 ? 21.375 -9.453 8.57 1 91.38 440 GLU A O 1
ATOM 3423 N N . ASP A 1 441 ? 23.422 -10.258 8.641 1 92 441 ASP A N 1
ATOM 3424 C CA . ASP A 1 441 ? 23.891 -9.266 9.602 1 92 441 ASP A CA 1
ATOM 3425 C C . ASP A 1 441 ? 24.078 -7.902 8.938 1 92 441 ASP A C 1
ATOM 3427 O O . ASP A 1 441 ? 24.234 -6.887 9.617 1 92 441 ASP A O 1
ATOM 3431 N N . HIS A 1 442 ? 24.031 -7.871 7.633 1 95.31 442 HIS A N 1
ATOM 3432 C CA . HIS A 1 442 ? 24.203 -6.621 6.902 1 95.31 442 HIS A CA 1
ATOM 3433 C C . HIS A 1 442 ? 22.906 -5.82 6.863 1 95.31 442 HIS A C 1
ATOM 3435 O O . HIS A 1 442 ? 22.906 -4.648 6.477 1 95.31 442 HIS A O 1
ATOM 3441 N N . TYR A 1 443 ? 21.859 -6.438 7.25 1 96.31 443 TYR A N 1
ATOM 3442 C CA . TYR A 1 443 ? 20.562 -5.77 7.316 1 96.31 443 TYR A CA 1
ATOM 3443 C C . TYR A 1 443 ? 20.031 -5.738 8.75 1 96.31 443 TYR A C 1
ATOM 3445 O O . TYR A 1 443 ? 19.703 -6.781 9.312 1 96.31 443 TYR A O 1
ATOM 3453 N N . LEU A 1 444 ? 20.031 -4.559 9.352 1 97.44 444 LEU A N 1
ATOM 3454 C CA . LEU A 1 444 ? 19.531 -4.379 10.711 1 97.44 444 LEU A CA 1
ATOM 3455 C C . LEU A 1 444 ? 18.25 -3.564 10.719 1 97.44 444 LEU A C 1
ATOM 3457 O O . LEU A 1 444 ? 18.25 -2.391 10.336 1 97.44 444 LEU A O 1
ATOM 3461 N N . ARG A 1 445 ? 17.188 -4.242 11.039 1 97.25 445 ARG A N 1
ATOM 3462 C CA . ARG A 1 445 ? 15.898 -3.594 11.195 1 97.25 445 ARG A CA 1
ATOM 3463 C C . ARG A 1 445 ? 15.57 -3.375 12.664 1 97.25 445 ARG A C 1
ATOM 3465 O O . ARG A 1 445 ? 15.57 -4.324 13.453 1 97.25 445 ARG A O 1
ATOM 3472 N N . ILE A 1 446 ? 15.359 -2.129 13.094 1 97.69 446 ILE A N 1
ATOM 3473 C CA . ILE A 1 446 ? 14.953 -1.809 14.453 1 97.69 446 ILE A CA 1
ATOM 3474 C C . ILE A 1 446 ? 13.555 -1.188 14.438 1 97.69 446 ILE A C 1
ATOM 3476 O O . ILE A 1 446 ? 13.367 -0.081 13.93 1 97.69 446 ILE A O 1
ATOM 3480 N N . GLN A 1 447 ? 12.609 -1.875 14.961 1 94.69 447 GLN A N 1
ATOM 3481 C CA . GLN A 1 447 ? 11.219 -1.441 14.922 1 94.69 447 GLN A CA 1
ATOM 3482 C C . GLN A 1 447 ? 10.445 -1.969 16.125 1 94.69 447 GLN A C 1
ATOM 3484 O O . GLN A 1 447 ? 10.648 -3.105 16.547 1 94.69 447 GLN A O 1
ATOM 3489 N N . GLU A 1 448 ? 9.609 -1.077 16.672 1 93.31 448 GLU A N 1
ATOM 3490 C CA . GLU A 1 448 ? 8.664 -1.529 17.688 1 93.31 448 GLU A CA 1
ATOM 3491 C C . GLU A 1 448 ? 7.473 -2.244 17.062 1 93.31 448 GLU A C 1
ATOM 3493 O O . GLU A 1 448 ? 6.652 -1.618 16.391 1 93.31 448 GLU A O 1
ATOM 3498 N N . ASP A 1 449 ? 7.34 -3.508 17.297 1 87 449 ASP A N 1
ATOM 3499 C CA . ASP A 1 449 ? 6.32 -4.297 16.609 1 87 449 ASP A CA 1
ATOM 3500 C C . ASP A 1 449 ? 5.031 -4.355 17.438 1 87 449 ASP A C 1
ATOM 3502 O O . ASP A 1 449 ? 4.008 -4.84 16.953 1 87 449 ASP A O 1
ATOM 3506 N N . HIS A 1 450 ? 4.984 -3.908 18.641 1 85.94 450 HIS A N 1
ATOM 3507 C CA . HIS A 1 450 ? 3.803 -3.873 19.5 1 85.94 450 HIS A CA 1
ATOM 3508 C C . HIS A 1 450 ? 3.646 -2.51 20.156 1 85.94 450 HIS A C 1
ATOM 3510 O O . HIS A 1 450 ? 3.635 -2.414 21.391 1 85.94 450 HIS A O 1
ATOM 3516 N N . LEU A 1 451 ? 3.523 -1.6 19.328 1 88.81 451 LEU A N 1
ATOM 3517 C CA . LEU A 1 451 ? 3.322 -0.255 19.859 1 88.81 451 LEU A CA 1
ATOM 3518 C C . LEU A 1 451 ? 1.964 -0.138 20.531 1 88.81 451 LEU A C 1
ATOM 3520 O O . LEU A 1 451 ? 0.961 -0.644 20.031 1 88.81 451 LEU A O 1
ATOM 3524 N N . ASP A 1 452 ? 1.963 0.451 21.656 1 85.31 452 ASP A N 1
ATOM 3525 C CA . ASP A 1 452 ? 0.711 0.721 22.359 1 85.31 452 ASP A CA 1
ATOM 3526 C C . ASP A 1 452 ? -0.269 1.475 21.453 1 85.31 452 ASP A C 1
ATOM 3528 O O . ASP A 1 452 ? 0.084 2.496 20.859 1 85.31 452 ASP A O 1
ATOM 3532 N N . PRO A 1 453 ? -1.42 0.941 21.359 1 79.69 453 PRO A N 1
ATOM 3533 C CA . PRO A 1 453 ? -2.418 1.585 20.5 1 79.69 453 PRO A CA 1
ATOM 3534 C C . PRO A 1 453 ? -2.648 3.051 20.859 1 79.69 453 PRO A C 1
ATOM 3536 O O . PRO A 1 453 ? -2.979 3.859 20 1 79.69 453 PRO A O 1
ATOM 3539 N N . SER A 1 454 ? -2.488 3.414 22.141 1 81.62 454 SER A N 1
ATOM 3540 C CA . SER A 1 454 ? -2.664 4.801 22.562 1 81.62 454 SER A CA 1
ATOM 3541 C C . SER A 1 454 ? -1.61 5.707 21.938 1 81.62 454 SER A C 1
ATOM 3543 O O . SER A 1 454 ? -1.791 6.922 21.875 1 81.62 454 SER A O 1
ATOM 3545 N N . LEU A 1 455 ? -0.548 5.082 21.453 1 85.19 455 LEU A N 1
ATOM 3546 C CA . LEU A 1 455 ? 0.539 5.828 20.844 1 85.19 455 LEU A CA 1
ATOM 3547 C C . LEU A 1 455 ? 0.491 5.699 19.312 1 85.19 455 LEU A C 1
ATOM 3549 O O . LEU A 1 455 ? 1.418 6.129 18.625 1 85.19 455 LEU A O 1
ATOM 3553 N N . GLY A 1 456 ? -0.565 5.125 18.844 1 81.44 456 GLY A N 1
ATOM 3554 C CA . GLY A 1 456 ? -0.652 4.785 17.438 1 81.44 456 GLY A CA 1
ATOM 3555 C C . GLY A 1 456 ? -0.97 5.973 16.547 1 81.44 456 GLY A C 1
ATOM 3556 O O . GLY A 1 456 ? -0.646 5.973 15.359 1 81.44 456 GLY A O 1
ATOM 3557 N N . ALA A 1 457 ? -1.536 7 17.141 1 81 457 ALA A N 1
ATOM 3558 C CA . ALA A 1 457 ? -1.922 8.156 16.344 1 81 457 ALA A CA 1
ATOM 3559 C C . ALA A 1 457 ? -0.694 8.891 15.812 1 81 457 ALA A C 1
ATOM 3561 O O . ALA A 1 457 ? 0.269 9.117 16.547 1 81 457 ALA A O 1
ATOM 3562 N N . MET A 1 458 ? -0.716 9.258 14.586 1 85.5 458 MET A N 1
ATOM 3563 C CA . MET A 1 458 ? 0.43 9.883 13.93 1 85.5 458 MET A CA 1
ATOM 3564 C C . MET A 1 458 ? 0.457 11.383 14.195 1 85.5 458 MET A C 1
ATOM 3566 O O . MET A 1 458 ? 1.454 12.047 13.914 1 85.5 458 MET A O 1
ATOM 3570 N N . ASP A 1 459 ? -0.603 11.93 14.711 1 86.88 459 ASP A N 1
ATOM 3571 C CA . ASP A 1 459 ? -0.679 13.383 14.883 1 86.88 459 ASP A CA 1
ATOM 3572 C C . ASP A 1 459 ? -0.968 13.75 16.344 1 86.88 459 ASP A C 1
ATOM 3574 O O . ASP A 1 459 ? -1.337 14.883 16.641 1 86.88 459 ASP A O 1
ATOM 3578 N N . ASP A 1 460 ? -0.869 12.781 17.234 1 86.44 460 ASP A N 1
ATOM 3579 C CA . ASP A 1 460 ? -1.13 13.062 18.656 1 86.44 460 ASP A CA 1
ATOM 3580 C C . ASP A 1 460 ? 0.119 13.602 19.344 1 86.44 460 ASP A C 1
ATOM 3582 O O . ASP A 1 460 ? 0.966 12.828 19.797 1 86.44 460 ASP A O 1
ATOM 3586 N N . THR A 1 461 ? 0.152 14.859 19.625 1 89.19 461 THR A N 1
ATOM 3587 C CA . THR A 1 461 ? 1.334 15.508 20.172 1 89.19 461 THR A CA 1
ATOM 3588 C C . THR A 1 461 ? 1.399 15.312 21.688 1 89.19 461 THR A C 1
ATOM 3590 O O . THR A 1 461 ? 2.428 15.586 22.312 1 89.19 461 THR A O 1
ATOM 3593 N N . SER A 1 462 ? 0.371 14.805 22.25 1 88.81 462 SER A N 1
ATOM 3594 C CA . SER A 1 462 ? 0.378 14.555 23.688 1 88.81 462 SER A CA 1
ATOM 3595 C C . SER A 1 462 ? 1.178 13.305 24.031 1 88.81 462 SER A C 1
ATOM 3597 O O . SER A 1 462 ? 1.539 13.086 25.188 1 88.81 462 SER A O 1
ATOM 3599 N N . SER A 1 463 ? 1.518 12.539 23.078 1 90.75 463 SER A N 1
ATOM 3600 C CA . SER A 1 463 ? 2.176 11.258 23.312 1 90.75 463 SER A CA 1
ATOM 3601 C C . SER A 1 463 ? 3.678 11.359 23.062 1 90.75 463 SER A C 1
ATOM 3603 O O . SER A 1 463 ? 4.383 10.344 23.078 1 90.75 463 SER A O 1
ATOM 3605 N N . MET A 1 464 ? 4.215 12.484 22.875 1 94.88 464 MET A N 1
ATOM 3606 C CA . MET A 1 464 ? 5.59 12.656 22.406 1 94.88 464 MET A CA 1
ATOM 3607 C C . MET A 1 464 ? 6.578 12.07 23.406 1 94.88 464 MET A C 1
ATOM 3609 O O . MET A 1 464 ? 7.496 11.344 23.031 1 94.88 464 MET A O 1
ATOM 3613 N N . GLU A 1 465 ? 6.348 12.359 24.688 1 95.25 465 GLU A N 1
ATOM 3614 C CA . GLU A 1 465 ? 7.254 11.844 25.703 1 95.25 465 GLU A CA 1
ATOM 3615 C C . GLU A 1 465 ? 7.234 10.32 25.75 1 95.25 465 GLU A C 1
ATOM 3617 O O . GLU A 1 465 ? 8.281 9.688 25.891 1 95.25 465 GLU A O 1
ATOM 3622 N N . LYS A 1 466 ? 6.086 9.805 25.609 1 95.88 466 LYS A N 1
ATOM 3623 C CA . LYS A 1 466 ? 5.957 8.352 25.625 1 95.88 466 LYS A CA 1
ATOM 3624 C C . LYS A 1 466 ? 6.609 7.73 24.391 1 95.88 466 LYS A C 1
ATOM 3626 O O . LYS A 1 466 ? 7.137 6.621 24.453 1 95.88 466 LYS A O 1
ATOM 3631 N N . LEU A 1 467 ? 6.566 8.383 23.297 1 96.88 467 LEU A N 1
ATOM 3632 C CA . LEU A 1 467 ? 7.219 7.914 22.078 1 96.88 467 LEU A CA 1
ATOM 3633 C C . LEU A 1 467 ? 8.734 7.891 22.25 1 96.88 467 LEU A C 1
ATOM 3635 O O . LEU A 1 467 ? 9.398 6.957 21.781 1 96.88 467 LEU A O 1
ATOM 3639 N N . ILE A 1 468 ? 9.281 8.938 22.906 1 97.44 468 ILE A N 1
ATOM 3640 C CA . ILE A 1 468 ? 10.703 8.977 23.203 1 97.44 468 ILE A CA 1
ATOM 3641 C C . ILE A 1 468 ? 11.07 7.797 24.109 1 97.44 468 ILE A C 1
ATOM 3643 O O . ILE A 1 468 ? 12.078 7.121 23.875 1 97.44 468 ILE A O 1
ATOM 3647 N N . GLU A 1 469 ? 10.203 7.551 25.062 1 97.19 469 GLU A N 1
ATOM 3648 C CA . GLU A 1 469 ? 10.422 6.426 25.953 1 97.19 469 GLU A CA 1
ATOM 3649 C C . GLU A 1 469 ? 10.398 5.102 25.203 1 97.19 469 GLU A C 1
ATOM 3651 O O . GLU A 1 469 ? 11.172 4.188 25.516 1 97.19 469 GLU A O 1
ATOM 3656 N N . THR A 1 470 ? 9.531 5.02 24.281 1 97 470 THR A N 1
ATOM 3657 C CA . THR A 1 470 ? 9.469 3.828 23.438 1 97 470 THR A CA 1
ATOM 3658 C C . THR A 1 470 ? 10.797 3.623 22.703 1 97 470 THR A C 1
ATOM 3660 O O . THR A 1 470 ? 11.281 2.496 22.594 1 97 470 THR A O 1
ATOM 3663 N N . GLY A 1 471 ? 11.367 4.68 22.156 1 97.5 471 GLY A N 1
ATOM 3664 C CA . GLY A 1 471 ? 12.68 4.602 21.531 1 97.5 471 GLY A CA 1
ATOM 3665 C C . GLY A 1 471 ? 13.766 4.133 22.469 1 97.5 471 GLY A C 1
ATOM 3666 O O . GLY A 1 471 ? 14.617 3.32 22.094 1 97.5 471 GLY A O 1
ATOM 3667 N N . GLU A 1 472 ? 13.719 4.594 23.734 1 97.5 472 GLU A N 1
ATOM 3668 C CA . GLU A 1 472 ? 14.688 4.195 24.75 1 97.5 472 GLU A CA 1
ATOM 3669 C C . GLU A 1 472 ? 14.555 2.713 25.078 1 97.5 472 GLU A C 1
ATOM 3671 O O . GLU A 1 472 ? 15.555 2.002 25.188 1 97.5 472 GLU A O 1
ATOM 3676 N N . ASN A 1 473 ? 13.336 2.312 25.203 1 96.94 473 ASN A N 1
ATOM 3677 C CA . ASN A 1 473 ? 13.086 0.908 25.516 1 96.94 473 ASN A CA 1
ATOM 3678 C C . ASN A 1 473 ? 13.531 -0.004 24.375 1 96.94 473 ASN A C 1
ATOM 3680 O O . ASN A 1 473 ? 14.016 -1.112 24.609 1 96.94 473 ASN A O 1
ATOM 3684 N N . LEU A 1 474 ? 13.312 0.483 23.172 1 97.25 474 LEU A N 1
ATOM 3685 C CA . LEU A 1 474 ? 13.703 -0.287 22 1 97.25 474 LEU A CA 1
ATOM 3686 C C . LEU A 1 474 ? 15.211 -0.511 21.969 1 97.25 474 LEU A C 1
ATOM 3688 O O . LEU A 1 474 ? 15.688 -1.549 21.5 1 97.25 474 LEU A O 1
ATOM 3692 N N . LEU A 1 475 ? 15.992 0.469 22.469 1 97.94 475 LEU A N 1
ATOM 3693 C CA . LEU A 1 475 ? 17.438 0.345 22.531 1 97.94 475 LEU A CA 1
ATOM 3694 C C . LEU A 1 475 ? 17.844 -0.805 23.453 1 97.94 475 LEU A C 1
ATOM 3696 O O . LEU A 1 475 ? 18.812 -1.525 23.156 1 97.94 475 LEU A O 1
ATOM 3700 N N . ASP A 1 476 ? 17.094 -1.038 24.438 1 96.94 476 ASP A N 1
ATOM 3701 C CA . ASP A 1 476 ? 17.453 -2.035 25.438 1 96.94 476 ASP A CA 1
ATOM 3702 C C . ASP A 1 476 ? 16.859 -3.4 25.094 1 96.94 476 ASP A C 1
ATOM 3704 O O . ASP A 1 476 ? 17.234 -4.414 25.688 1 96.94 476 ASP A O 1
ATOM 3708 N N . ARG A 1 477 ? 16.031 -3.422 24.125 1 96 477 ARG A N 1
ATOM 3709 C CA . ARG A 1 477 ? 15.406 -4.672 23.703 1 96 477 ARG A CA 1
ATOM 3710 C C . ARG A 1 477 ? 16.359 -5.504 22.859 1 96 477 ARG A C 1
ATOM 3712 O O . ARG A 1 477 ? 17.281 -4.965 22.234 1 96 477 ARG A O 1
ATOM 3719 N N . GLN A 1 478 ? 16.109 -6.766 22.859 1 96.12 478 GLN A N 1
ATOM 3720 C CA . GLN A 1 478 ? 16.875 -7.672 22.016 1 96.12 478 GLN A CA 1
ATOM 3721 C C . GLN A 1 478 ? 16.656 -7.371 20.531 1 96.12 478 GLN A C 1
ATOM 3723 O O . GLN A 1 478 ? 15.57 -6.93 20.141 1 96.12 478 GLN A O 1
ATOM 3728 N N . VAL A 1 479 ? 17.688 -7.672 19.766 1 96.31 479 VAL A N 1
ATOM 3729 C CA . VAL A 1 479 ? 17.562 -7.527 18.328 1 96.31 479 VAL A CA 1
ATOM 3730 C C . VAL A 1 479 ? 16.547 -8.531 17.781 1 96.31 479 VAL A C 1
ATOM 3732 O O . VAL A 1 479 ? 16.562 -9.703 18.172 1 96.31 479 VAL A O 1
ATOM 3735 N N . TYR A 1 480 ? 15.609 -7.965 17.047 1 94.38 480 TYR A N 1
ATOM 3736 C CA . TYR A 1 480 ? 14.609 -8.797 16.406 1 94.38 480 TYR A CA 1
ATOM 3737 C C . TYR A 1 480 ? 14.828 -8.852 14.898 1 94.38 480 TYR A C 1
ATOM 3739 O O . TYR A 1 480 ? 15.492 -7.973 14.328 1 94.38 480 TYR A O 1
ATOM 3747 N N . ARG A 1 481 ? 14.414 -9.898 14.234 1 94.19 481 ARG A N 1
ATOM 3748 C CA . ARG A 1 481 ? 14.438 -10.062 12.781 1 94.19 481 ARG A CA 1
ATOM 3749 C C . ARG A 1 481 ? 13.234 -10.867 12.305 1 94.19 481 ARG A C 1
ATOM 3751 O O . ARG A 1 481 ? 12.734 -11.734 13.023 1 94.19 481 ARG A O 1
ATOM 3758 N N . THR A 1 482 ? 12.805 -10.508 11.117 1 91.31 482 THR A N 1
ATOM 3759 C CA . THR A 1 482 ? 11.711 -11.258 10.516 1 91.31 482 THR A CA 1
ATOM 3760 C C . THR A 1 482 ? 12.164 -12.664 10.125 1 91.31 482 THR A C 1
ATOM 3762 O O . THR A 1 482 ? 13.18 -12.82 9.438 1 91.31 482 THR A O 1
ATOM 3765 N N . ASP A 1 483 ? 11.391 -13.609 10.609 1 88.56 483 ASP A N 1
ATOM 3766 C CA . ASP A 1 483 ? 11.672 -15 10.258 1 88.56 483 ASP A CA 1
ATOM 3767 C C . ASP A 1 483 ? 11.227 -15.312 8.828 1 88.56 483 ASP A C 1
ATOM 3769 O O . ASP A 1 483 ? 10.07 -15.086 8.469 1 88.56 483 ASP A O 1
ATOM 3773 N N . CYS A 1 484 ? 12.086 -15.82 8.039 1 84.25 484 CYS A N 1
ATOM 3774 C CA . CYS A 1 484 ? 11.828 -16 6.613 1 84.25 484 CYS A CA 1
ATOM 3775 C C . CYS A 1 484 ? 10.867 -17.172 6.383 1 84.25 484 CYS A C 1
ATOM 3777 O O . CYS A 1 484 ? 10.273 -17.281 5.305 1 84.25 484 CYS A O 1
ATOM 3779 N N . GLU A 1 485 ? 10.664 -17.969 7.348 1 78.81 485 GLU A N 1
ATOM 3780 C CA . GLU A 1 485 ? 9.734 -19.078 7.199 1 78.81 485 GLU A CA 1
ATOM 3781 C C . GLU A 1 485 ? 8.336 -18.703 7.684 1 78.81 485 GLU A C 1
ATOM 3783 O O . GLU A 1 485 ? 7.352 -18.953 6.984 1 78.81 485 GLU A O 1
ATOM 3788 N N . THR A 1 486 ? 8.305 -18.109 8.859 1 77 486 THR A N 1
ATOM 3789 C CA . THR A 1 486 ? 7.008 -17.844 9.477 1 77 486 THR A CA 1
ATOM 3790 C C . THR A 1 486 ? 6.566 -16.406 9.227 1 77 486 THR A C 1
ATOM 3792 O O . THR A 1 486 ? 5.398 -16.078 9.422 1 77 486 THR A O 1
ATOM 3795 N N . ARG A 1 487 ? 7.461 -15.531 8.773 1 81.5 487 ARG A N 1
ATOM 3796 C CA . ARG A 1 487 ? 7.23 -14.102 8.555 1 81.5 487 ARG A CA 1
ATOM 3797 C C . ARG A 1 487 ? 6.98 -13.383 9.875 1 81.5 487 ARG A C 1
ATOM 3799 O O . ARG A 1 487 ? 6.578 -12.219 9.891 1 81.5 487 ARG A O 1
ATOM 3806 N N . GLU A 1 488 ? 7.27 -14.062 10.953 1 84.81 488 GLU A N 1
ATOM 3807 C CA . GLU A 1 488 ? 7.105 -13.445 12.266 1 84.81 488 GLU A CA 1
ATOM 3808 C C . GLU A 1 488 ? 8.359 -12.672 12.672 1 84.81 488 GLU A C 1
ATOM 3810 O O . GLU A 1 488 ? 9.477 -13.055 12.32 1 84.81 488 GLU A O 1
ATOM 3815 N N . TYR A 1 489 ? 8.109 -11.578 13.336 1 87.5 489 TYR A N 1
ATOM 3816 C CA . TYR A 1 489 ? 9.195 -10.789 13.914 1 87.5 489 TYR A CA 1
ATOM 3817 C C . TYR A 1 489 ? 9.664 -11.383 15.234 1 87.5 489 TYR A C 1
ATOM 3819 O O . TYR A 1 489 ? 8.953 -11.312 16.234 1 87.5 489 TYR A O 1
ATOM 3827 N N . ARG A 1 490 ? 10.883 -12.055 15.219 1 91 490 ARG A N 1
ATOM 3828 C CA . ARG A 1 490 ? 11.352 -12.828 16.375 1 91 490 ARG A CA 1
ATOM 3829 C C . ARG A 1 490 ? 12.727 -12.352 16.812 1 91 490 ARG A C 1
ATOM 3831 O O . ARG A 1 490 ? 13.477 -11.766 16.031 1 91 490 ARG A O 1
ATOM 3838 N N . PRO A 1 491 ? 13.016 -12.602 18.109 1 93.19 491 PRO A N 1
ATOM 3839 C CA . PRO A 1 491 ? 14.352 -12.25 18.578 1 93.19 491 PRO A CA 1
ATOM 3840 C C . PRO A 1 491 ? 15.453 -13.094 17.938 1 93.19 491 PRO A C 1
ATOM 3842 O O . PRO A 1 491 ? 15.258 -14.289 17.688 1 93.19 491 PRO A O 1
ATOM 3845 N N . VAL A 1 492 ? 16.531 -12.508 17.672 1 93.06 492 VAL A N 1
ATOM 3846 C CA . VAL A 1 492 ? 17.688 -13.188 17.094 1 93.06 492 VAL A CA 1
ATOM 3847 C C . VAL A 1 492 ? 18.594 -13.695 18.219 1 93.06 492 VAL A C 1
ATOM 3849 O O . VAL A 1 492 ? 19.172 -12.906 18.969 1 93.06 492 VAL A O 1
ATOM 3852 N N . LYS A 1 493 ? 18.703 -14.992 18.266 1 90.12 493 LYS A N 1
ATOM 3853 C CA . LYS A 1 493 ? 19.531 -15.594 19.312 1 90.12 493 LYS A CA 1
ATOM 3854 C C . LYS A 1 493 ? 20.984 -15.164 19.172 1 90.12 493 LYS A C 1
ATOM 3856 O O . LYS A 1 493 ? 21.578 -15.258 18.094 1 90.12 493 LYS A O 1
ATOM 3861 N N . GLY A 1 494 ? 21.594 -14.594 20.234 1 89.75 494 GLY A N 1
ATOM 3862 C CA . GLY A 1 494 ? 23.016 -14.266 20.281 1 89.75 494 GLY A CA 1
ATOM 3863 C C . GLY A 1 494 ? 23.328 -12.898 19.703 1 89.75 494 GLY A C 1
ATOM 3864 O O . GLY A 1 494 ? 24.484 -12.477 19.672 1 89.75 494 GLY A O 1
ATOM 3865 N N . ALA A 1 495 ? 22.391 -12.141 19.188 1 91.25 495 ALA A N 1
ATOM 3866 C CA . ALA A 1 495 ? 22.656 -10.859 18.531 1 91.25 495 ALA A CA 1
ATOM 3867 C C . ALA A 1 495 ? 22.719 -9.719 19.547 1 91.25 495 ALA A C 1
ATOM 3869 O O . ALA A 1 495 ? 23.125 -8.609 19.203 1 91.25 495 ALA A O 1
ATOM 3870 N N . GLY A 1 496 ? 22.344 -9.977 20.859 1 94.81 496 GLY A N 1
ATOM 3871 C CA . GLY A 1 496 ? 22.359 -8.945 21.891 1 94.81 496 GLY A CA 1
ATOM 3872 C C . GLY A 1 496 ? 21.234 -7.949 21.75 1 94.81 496 GLY A C 1
ATOM 3873 O O . GLY A 1 496 ? 20.203 -8.242 21.141 1 94.81 496 GLY A O 1
ATOM 3874 N N . THR A 1 497 ? 21.438 -6.816 22.422 1 97.38 497 THR A N 1
ATOM 3875 C CA . THR A 1 497 ? 20.422 -5.766 22.406 1 97.38 497 THR A CA 1
ATOM 3876 C C . THR A 1 497 ? 20.609 -4.859 21.188 1 97.38 497 THR A C 1
ATOM 3878 O O . THR A 1 497 ? 21.656 -4.91 20.531 1 97.38 497 THR A O 1
ATOM 3881 N N . ASN A 1 498 ? 19.562 -4.066 20.875 1 97.94 498 ASN A N 1
ATOM 3882 C CA . ASN A 1 498 ? 19.688 -3.098 19.797 1 97.94 498 ASN A CA 1
ATOM 3883 C C . ASN A 1 498 ? 20.812 -2.104 20.062 1 97.94 498 ASN A C 1
ATOM 3885 O O . ASN A 1 498 ? 21.484 -1.653 19.141 1 97.94 498 ASN A O 1
ATOM 3889 N N . LYS A 1 499 ? 21 -1.773 21.359 1 97.62 499 LYS A N 1
ATOM 3890 C CA . LYS A 1 499 ? 22.094 -0.897 21.75 1 97.62 499 LYS A CA 1
ATOM 3891 C C . LYS A 1 499 ? 23.453 -1.491 21.359 1 97.62 499 LYS A C 1
ATOM 3893 O O . LYS A 1 499 ? 24.297 -0.801 20.781 1 97.62 499 LYS A O 1
ATOM 3898 N N . GLU A 1 500 ? 23.641 -2.703 21.672 1 97.62 500 GLU A N 1
ATOM 3899 C CA . GLU A 1 500 ? 24.875 -3.393 21.344 1 97.62 500 GLU A CA 1
ATOM 3900 C C . GLU A 1 500 ? 25.062 -3.508 19.828 1 97.62 500 GLU A C 1
ATOM 3902 O O . GLU A 1 500 ? 26.172 -3.326 19.328 1 97.62 500 GLU A O 1
ATOM 3907 N N . ALA A 1 501 ? 23.984 -3.828 19.156 1 97.75 501 ALA A N 1
ATOM 3908 C CA . ALA A 1 501 ? 24.047 -3.941 17.703 1 97.75 501 ALA A CA 1
ATOM 3909 C C . ALA A 1 501 ? 24.422 -2.607 17.062 1 97.75 501 ALA A C 1
ATOM 3911 O O . ALA A 1 501 ? 25.172 -2.57 16.094 1 97.75 501 ALA A O 1
ATOM 3912 N N . LEU A 1 502 ? 23.875 -1.521 17.625 1 98.44 502 LEU A N 1
ATOM 3913 C CA . LEU A 1 502 ? 24.156 -0.191 17.094 1 98.44 502 LEU A CA 1
ATOM 3914 C C . LEU A 1 502 ? 25.609 0.203 17.375 1 98.44 502 LEU A C 1
ATOM 3916 O O . LEU A 1 502 ? 26.234 0.877 16.562 1 98.44 502 LEU A O 1
ATOM 3920 N N . THR A 1 503 ? 26.109 -0.163 18.516 1 98.06 503 THR A N 1
ATOM 3921 C CA . THR A 1 503 ? 27.516 0.089 18.828 1 98.06 503 THR A CA 1
ATOM 3922 C C . THR A 1 503 ? 28.422 -0.654 17.859 1 98.06 503 THR A C 1
ATOM 3924 O O . THR A 1 503 ? 29.406 -0.089 17.359 1 98.06 503 THR A O 1
ATOM 3927 N N . LYS A 1 504 ? 28.094 -1.914 17.641 1 97.25 504 LYS A N 1
ATOM 3928 C CA . LYS A 1 504 ? 28.844 -2.689 16.656 1 97.25 504 LYS A CA 1
ATOM 3929 C C . LYS A 1 504 ? 28.781 -2.049 15.273 1 97.25 504 LYS A C 1
ATOM 3931 O O . LYS A 1 504 ? 29.766 -1.998 14.555 1 97.25 504 LYS A O 1
ATOM 3936 N N . LEU A 1 505 ? 27.594 -1.609 14.922 1 97.88 505 LEU A N 1
ATOM 3937 C CA . LEU A 1 505 ? 27.406 -0.933 13.648 1 97.88 505 LEU A CA 1
ATOM 3938 C C . LEU A 1 505 ? 28.266 0.332 13.578 1 97.88 505 LEU A C 1
ATOM 3940 O O . LEU A 1 505 ? 28.875 0.618 12.547 1 97.88 505 LEU A O 1
ATOM 3944 N N . ALA A 1 506 ? 28.266 1.111 14.672 1 98.31 506 ALA A N 1
ATOM 3945 C CA . ALA A 1 506 ? 29.078 2.324 14.727 1 98.31 506 ALA A CA 1
ATOM 3946 C C . ALA A 1 506 ? 30.547 2.012 14.453 1 98.31 506 ALA A C 1
ATOM 3948 O O . ALA A 1 506 ? 31.203 2.734 13.703 1 98.31 506 ALA A O 1
ATOM 3949 N N . GLU A 1 507 ? 31.031 0.943 15.039 1 97.75 507 GLU A N 1
ATOM 3950 C CA . GLU A 1 507 ? 32.406 0.524 14.82 1 97.75 507 GLU A CA 1
ATOM 3951 C C . GLU A 1 507 ? 32.656 0.182 13.359 1 97.75 507 GLU A C 1
ATOM 3953 O O . GLU A 1 507 ? 33.688 0.551 12.797 1 97.75 507 GLU A O 1
ATOM 3958 N N . GLN A 1 508 ? 31.734 -0.479 12.781 1 96.25 508 GLN A N 1
ATOM 3959 C CA . GLN A 1 508 ? 31.859 -0.875 11.383 1 96.25 508 GLN A CA 1
ATOM 3960 C C . GLN A 1 508 ? 31.828 0.341 10.461 1 96.25 508 GLN A C 1
ATOM 3962 O O . GLN A 1 508 ? 32.562 0.401 9.477 1 96.25 508 GLN A O 1
ATOM 3967 N N . LEU A 1 509 ? 30.922 1.26 10.773 1 97.25 509 LEU A N 1
ATOM 3968 C CA . LEU A 1 509 ? 30.812 2.48 9.977 1 97.25 509 LEU A CA 1
ATOM 3969 C C . LEU A 1 509 ? 32.125 3.275 10.023 1 97.25 509 LEU A C 1
ATOM 3971 O O . LEU A 1 509 ? 32.594 3.77 8.992 1 97.25 509 LEU A O 1
ATOM 3975 N N . ILE A 1 510 ? 32.688 3.387 11.211 1 96.94 510 ILE A N 1
ATOM 3976 C CA . ILE A 1 510 ? 33.938 4.121 11.398 1 96.94 510 ILE A CA 1
ATOM 3977 C C . ILE A 1 510 ? 35.062 3.406 10.664 1 96.94 510 ILE A C 1
ATOM 3979 O O . ILE A 1 510 ? 35.906 4.047 10 1 96.94 510 ILE A O 1
ATOM 3983 N N . ALA A 1 511 ? 35.125 2.074 10.773 1 95.12 511 ALA A N 1
ATOM 3984 C CA . ALA A 1 511 ? 36.156 1.291 10.094 1 95.12 511 ALA A CA 1
ATOM 3985 C C . ALA A 1 511 ? 36.094 1.506 8.586 1 95.12 511 ALA A C 1
ATOM 3987 O O . ALA A 1 511 ? 37.125 1.62 7.926 1 95.12 511 ALA A O 1
ATOM 3988 N N . GLU A 1 512 ? 34.906 1.516 8.047 1 93.94 512 GLU A N 1
ATOM 3989 C CA . GLU A 1 512 ? 34.75 1.719 6.613 1 93.94 512 GLU A CA 1
ATOM 3990 C C . GLU A 1 512 ? 35.188 3.121 6.199 1 93.94 512 GLU A C 1
ATOM 3992 O O . GLU A 1 512 ? 35.812 3.297 5.152 1 93.94 512 GLU A O 1
ATOM 3997 N N . ARG A 1 513 ? 34.812 4.117 6.969 1 93.44 513 ARG A N 1
ATOM 3998 C CA . ARG A 1 513 ? 35.188 5.488 6.668 1 93.44 513 ARG A CA 1
ATOM 3999 C C . ARG A 1 513 ? 36.719 5.625 6.676 1 93.44 513 ARG A C 1
ATOM 4001 O O . ARG A 1 513 ? 37.312 6.242 5.777 1 93.44 513 ARG A O 1
ATOM 4008 N N . ARG A 1 514 ? 37.375 5.039 7.641 1 92.62 514 ARG A N 1
ATOM 4009 C CA . ARG A 1 514 ? 38.812 5.086 7.75 1 92.62 514 ARG A CA 1
ATOM 4010 C C . ARG A 1 514 ? 39.5 4.367 6.578 1 92.62 514 ARG A C 1
ATOM 4012 O O . ARG A 1 514 ? 40.5 4.816 6.066 1 92.62 514 ARG A O 1
ATOM 4019 N N . ARG A 1 515 ? 38.875 3.285 6.242 1 91.12 515 ARG A N 1
ATOM 4020 C CA . ARG A 1 515 ? 39.406 2.545 5.094 1 91.12 515 ARG A CA 1
ATOM 4021 C C . ARG A 1 515 ? 39.375 3.402 3.834 1 91.12 515 ARG A C 1
ATOM 4023 O O . ARG A 1 515 ? 40.344 3.426 3.072 1 91.12 515 ARG A O 1
ATOM 4030 N N . ARG A 1 516 ? 38.344 4.094 3.594 1 90.06 516 ARG A N 1
ATOM 4031 C CA . ARG A 1 516 ? 38.188 4.934 2.41 1 90.06 516 ARG A CA 1
ATOM 4032 C C . ARG A 1 516 ? 39.156 6.113 2.445 1 90.06 516 ARG A C 1
ATOM 4034 O O . ARG A 1 516 ? 39.656 6.523 1.407 1 90.06 516 ARG A O 1
ATOM 4041 N N . GLU A 1 517 ? 39.281 6.703 3.604 1 87.69 517 GLU A N 1
ATOM 4042 C CA . GLU A 1 517 ? 40.219 7.828 3.754 1 87.69 517 GLU A CA 1
ATOM 4043 C C . GLU A 1 517 ? 41.656 7.398 3.504 1 87.69 517 GLU A C 1
ATOM 4045 O O . GLU A 1 517 ? 42.469 8.172 2.979 1 87.69 517 GLU A O 1
ATOM 4050 N N . ALA A 1 518 ? 41.938 6.207 3.832 1 84.88 518 ALA A N 1
ATOM 4051 C CA . ALA A 1 518 ? 43.281 5.684 3.65 1 84.88 518 ALA A CA 1
ATOM 4052 C C . ALA A 1 518 ? 43.562 5.387 2.18 1 84.88 518 ALA A C 1
ATOM 4054 O O . ALA A 1 518 ? 44.719 5.465 1.73 1 84.88 518 ALA A O 1
ATOM 4055 N N . THR A 1 519 ? 42.562 4.969 1.393 1 74.44 519 THR A N 1
ATOM 4056 C CA . THR A 1 519 ? 42.719 4.586 -0.003 1 74.44 519 THR A CA 1
ATOM 4057 C C . THR A 1 519 ? 42.531 5.785 -0.924 1 74.44 519 THR A C 1
ATOM 4059 O O . THR A 1 519 ? 42.812 5.703 -2.127 1 74.44 519 THR A O 1
ATOM 4062 N N . ALA A 1 520 ? 41.938 6.902 -0.513 1 65.25 520 ALA A N 1
ATOM 4063 C CA . ALA A 1 520 ? 41.75 8.094 -1.337 1 65.25 520 ALA A CA 1
ATOM 4064 C C . ALA A 1 520 ? 43.094 8.727 -1.708 1 65.25 520 ALA A C 1
ATOM 4066 O O . ALA A 1 520 ? 43.969 8.867 -0.86 1 65.25 520 ALA A O 1
ATOM 4067 N N . PRO A 1 521 ? 43.438 8.836 -3.035 1 58.09 521 PRO A N 1
ATOM 4068 C CA . PRO A 1 521 ? 44.719 9.453 -3.426 1 58.09 521 PRO A CA 1
ATOM 4069 C C . PRO A 1 521 ? 44.906 10.836 -2.809 1 58.09 521 PRO A C 1
ATOM 4071 O O . PRO A 1 521 ? 43.938 11.547 -2.549 1 58.09 521 PRO A O 1
ATOM 4074 N N . PRO A 1 522 ? 46.062 11.195 -2.281 1 45.25 522 PRO A N 1
ATOM 4075 C CA . PRO A 1 522 ? 46.406 12.469 -1.647 1 45.25 522 PRO A CA 1
ATOM 4076 C C . PRO A 1 522 ? 45.906 13.672 -2.441 1 45.25 522 PRO A C 1
ATOM 4078 O O . PRO A 1 522 ? 45.656 14.742 -1.868 1 45.25 522 PRO A O 1
ATOM 4081 N N . MET A 1 523 ? 45.875 13.812 -3.752 1 39.41 523 MET A N 1
ATOM 4082 C CA . MET A 1 523 ? 45.562 14.992 -4.551 1 39.41 523 MET A CA 1
ATOM 4083 C C . MET A 1 523 ? 44.094 15.391 -4.391 1 39.41 523 MET A C 1
ATOM 4085 O O . MET A 1 523 ? 43.719 16.562 -4.555 1 39.41 523 MET A O 1
ATOM 4089 N N . LEU A 1 524 ? 43.156 14.531 -4.387 1 36.19 524 LEU A N 1
ATOM 4090 C CA . LEU A 1 524 ? 41.719 14.867 -4.406 1 36.19 524 LEU A CA 1
ATOM 4091 C C . LEU A 1 524 ? 41.281 15.406 -3.051 1 36.19 524 LEU A C 1
ATOM 4093 O O . LEU A 1 524 ? 40.156 15.898 -2.914 1 36.19 524 LEU A O 1
ATOM 4097 N N . LEU A 1 525 ? 41.906 15.211 -1.969 1 34.41 525 LEU A N 1
ATOM 4098 C CA . LEU A 1 525 ? 41.625 15.875 -0.703 1 34.41 525 LEU A CA 1
ATOM 4099 C C . LEU A 1 525 ? 41.875 17.375 -0.803 1 34.41 525 LEU A C 1
ATOM 4101 O O . LEU A 1 525 ? 41.344 18.156 -0.02 1 34.41 525 LEU A O 1
ATOM 4105 N N . MET A 1 526 ? 42.844 17.938 -1.592 1 32.06 526 MET A N 1
ATOM 4106 C CA . MET A 1 526 ? 43.188 19.359 -1.717 1 32.06 526 MET A CA 1
ATOM 4107 C C . MET A 1 526 ? 42.094 20.109 -2.475 1 32.06 526 MET A C 1
ATOM 4109 O O . MET A 1 526 ? 41.969 21.328 -2.346 1 32.06 526 MET A O 1
ATOM 4113 N N . SER A 1 527 ? 41.469 19.547 -3.533 1 32.16 527 SER A N 1
ATOM 4114 C CA . SER A 1 527 ? 40.656 20.375 -4.422 1 32.16 527 SER A CA 1
ATOM 4115 C C . SER A 1 527 ? 39.344 20.766 -3.76 1 32.16 527 SER A C 1
ATOM 4117 O O . SER A 1 527 ? 38.594 21.641 -4.266 1 32.16 527 SER A O 1
ATOM 4119 N N . ILE A 1 528 ? 38.781 19.984 -2.795 1 32.53 528 ILE A N 1
ATOM 4120 C CA . ILE A 1 528 ? 37.5 20.484 -2.322 1 32.53 528 ILE A CA 1
ATOM 4121 C C . ILE A 1 528 ? 37.719 21.781 -1.533 1 32.53 528 ILE A C 1
ATOM 4123 O O . ILE A 1 528 ? 36.781 22.547 -1.327 1 32.53 528 ILE A O 1
ATOM 4127 N N . THR A 1 529 ? 38.938 22.078 -0.991 1 30.41 529 THR A N 1
ATOM 4128 C CA . THR A 1 529 ? 39.094 23.312 -0.226 1 30.41 529 THR A CA 1
ATOM 4129 C C . THR A 1 529 ? 39.125 24.516 -1.152 1 30.41 529 THR A C 1
ATOM 4131 O O . THR A 1 529 ? 38.719 25.609 -0.767 1 30.41 529 THR A O 1
ATOM 4134 N N . GLU A 1 530 ? 39.938 24.484 -2.281 1 30.47 530 GLU A N 1
ATOM 4135 C CA . GLU A 1 530 ? 40.281 25.734 -2.945 1 30.47 530 GLU A CA 1
ATOM 4136 C C . GLU A 1 530 ? 39.125 26.266 -3.791 1 30.47 530 GLU A C 1
ATOM 4138 O O . GLU A 1 530 ? 39.25 27.328 -4.41 1 30.47 530 GLU A O 1
ATOM 4143 N N . ILE A 1 531 ? 38.219 25.422 -4.152 1 28.31 531 ILE A N 1
ATOM 4144 C CA . ILE A 1 531 ? 37.344 26.031 -5.148 1 28.31 531 ILE A CA 1
ATOM 4145 C C . ILE A 1 531 ? 36.5 27.109 -4.488 1 28.31 531 ILE A C 1
ATOM 4147 O O . ILE A 1 531 ? 35.375 27.375 -4.934 1 28.31 531 ILE A O 1
ATOM 4151 N N . THR A 1 532 ? 36.906 27.547 -3.225 1 28.09 532 THR A N 1
ATOM 4152 C CA . THR A 1 532 ? 36.188 28.703 -2.719 1 28.09 532 THR A CA 1
ATOM 4153 C C . THR A 1 532 ? 36.531 29.953 -3.527 1 28.09 532 THR A C 1
ATOM 4155 O O . THR A 1 532 ? 37.438 30.688 -3.176 1 28.09 532 THR A O 1
ATOM 4158 N N . THR A 1 533 ? 36.844 29.844 -4.82 1 26.81 533 THR A N 1
ATOM 4159 C CA . THR A 1 533 ? 37.062 31.156 -5.422 1 26.81 533 THR A CA 1
ATOM 4160 C C . THR A 1 533 ? 35.844 32.031 -5.199 1 26.81 533 THR A C 1
ATOM 4162 O O . THR A 1 533 ? 34.688 31.625 -5.473 1 26.81 533 THR A O 1
ATOM 4165 N N . VAL A 1 534 ? 35.969 33.031 -4.309 1 25.7 534 VAL A N 1
ATOM 4166 C CA . VAL A 1 534 ? 35.156 34.188 -4 1 25.7 534 VAL A CA 1
ATOM 4167 C C . VAL A 1 534 ? 34.812 34.938 -5.289 1 25.7 534 VAL A C 1
ATOM 4169 O O . VAL A 1 534 ? 35.688 35.469 -5.965 1 25.7 534 VAL A O 1
ATOM 4172 N N . VAL A 1 535 ? 33.938 34.344 -6.195 1 26.52 535 VAL A N 1
ATOM 4173 C CA . VAL A 1 535 ? 33.469 35.188 -7.281 1 26.52 535 VAL A CA 1
ATOM 4174 C C . VAL A 1 535 ? 33.031 36.531 -6.723 1 26.52 535 VAL A C 1
ATOM 4176 O O . VAL A 1 535 ? 32.25 36.594 -5.785 1 26.52 535 VAL A O 1
ATOM 4179 N N . GLU A 1 536 ? 33.906 37.5 -6.867 1 25.83 536 GLU A N 1
ATOM 4180 C CA . GLU A 1 536 ? 33.719 38.906 -6.535 1 25.83 536 GLU A CA 1
ATOM 4181 C C . GLU A 1 536 ? 32.375 39.438 -7.051 1 25.83 536 GLU A C 1
ATOM 4183 O O . GLU A 1 536 ? 31.953 39.094 -8.164 1 25.83 536 GLU A O 1
ATOM 4188 N N . PRO A 1 537 ? 31.484 39.844 -6.137 1 25.86 537 PRO A N 1
ATOM 4189 C CA . PRO A 1 537 ? 30.172 40.406 -6.477 1 25.86 537 PRO A CA 1
ATOM 4190 C C . PRO A 1 537 ? 30.234 41.438 -7.602 1 25.86 537 PRO A C 1
ATOM 4192 O O . PRO A 1 537 ? 31.188 42.219 -7.672 1 25.86 537 PRO A O 1
ATOM 4195 N N . ARG A 1 538 ? 29.844 41.031 -8.836 1 27.73 538 ARG A N 1
ATOM 4196 C CA . ARG A 1 538 ? 29.797 42.031 -9.891 1 27.73 538 ARG A CA 1
ATOM 4197 C C . ARG A 1 538 ? 29.266 43.344 -9.359 1 27.73 538 ARG A C 1
ATOM 4199 O O . ARG A 1 538 ? 28.359 43.375 -8.516 1 27.73 538 ARG A O 1
ATOM 4206 N N . PRO A 1 539 ? 30.016 44.375 -9.57 1 26.47 539 PRO A N 1
ATOM 4207 C CA . PRO A 1 539 ? 29.688 45.719 -9.039 1 26.47 539 PRO A CA 1
ATOM 4208 C C . PRO A 1 539 ? 28.266 46.125 -9.352 1 26.47 539 PRO A C 1
ATOM 4210 O O . PRO A 1 539 ? 27.688 45.688 -10.352 1 26.47 539 PRO A O 1
ATOM 4213 N N . LYS A 1 540 ? 27.438 46.438 -8.359 1 25.42 540 LYS A N 1
ATOM 4214 C CA . LYS A 1 540 ? 26.109 47.031 -8.398 1 25.42 540 LYS A CA 1
ATOM 4215 C C . LYS A 1 540 ? 26.031 48.156 -9.414 1 25.42 540 LYS A C 1
ATOM 4217 O O . LYS A 1 540 ? 26.797 49.125 -9.344 1 25.42 540 LYS A O 1
ATOM 4222 N N . ARG A 1 541 ? 25.734 47.719 -10.711 1 26.25 541 ARG A N 1
ATOM 4223 C CA . ARG A 1 541 ? 25.484 48.812 -11.641 1 26.25 541 ARG A CA 1
ATOM 4224 C C . ARG A 1 541 ? 24.594 49.875 -11 1 26.25 541 ARG A C 1
ATOM 4226 O O . ARG A 1 541 ? 23.562 49.562 -10.422 1 26.25 541 ARG A O 1
ATOM 4233 N N . LEU A 1 542 ? 25.172 51 -10.648 1 25.69 542 LEU A N 1
ATOM 4234 C CA . LEU A 1 542 ? 24.609 52.25 -10.117 1 25.69 542 LEU A CA 1
ATOM 4235 C C . LEU A 1 542 ? 23.391 52.656 -10.914 1 25.69 542 LEU A C 1
ATOM 4237 O O . LEU A 1 542 ? 23.375 52.562 -12.148 1 25.69 542 LEU A O 1
ATOM 4241 N N . LYS A 1 543 ? 22.156 52.562 -10.281 1 28.02 543 LYS A N 1
ATOM 4242 C CA . LYS A 1 543 ? 20.891 53.094 -10.766 1 28.02 543 LYS A CA 1
ATOM 4243 C C . LYS A 1 543 ? 21.078 54.469 -11.383 1 28.02 543 LYS A C 1
ATOM 4245 O O . LYS A 1 543 ? 21.688 55.344 -10.773 1 28.02 543 LYS A O 1
ATOM 4250 N N . PRO A 1 544 ? 21.203 54.438 -12.789 1 27.59 544 PRO A N 1
ATOM 4251 C CA . PRO A 1 544 ? 21.266 55.812 -13.344 1 27.59 544 PRO A CA 1
ATOM 4252 C C . PRO A 1 544 ? 20.203 56.75 -12.742 1 27.59 544 PRO A C 1
ATOM 4254 O O . PRO A 1 544 ? 19.109 56.281 -12.414 1 27.59 544 PRO A O 1
ATOM 4257 N N . THR A 1 545 ? 20.609 57.656 -11.836 1 25.33 545 THR A N 1
ATOM 4258 C CA . THR A 1 545 ? 19.859 58.781 -11.305 1 25.33 545 THR A CA 1
ATOM 4259 C C . THR A 1 545 ? 19.094 59.5 -12.422 1 25.33 545 THR A C 1
ATOM 4261 O O . THR A 1 545 ? 19.703 60.062 -13.328 1 25.33 545 THR A O 1
ATOM 4264 N N . TYR A 1 546 ? 18 58.719 -12.984 1 24.12 546 TYR A N 1
ATOM 4265 C CA . TYR A 1 546 ? 17.188 59.531 -13.875 1 24.12 546 TYR A CA 1
ATOM 4266 C C . TYR A 1 546 ? 16.969 60.938 -13.305 1 24.12 546 TYR A C 1
ATOM 4268 O O . TYR A 1 546 ? 16.578 61.094 -12.141 1 24.12 546 TYR A O 1
ATOM 4276 N N . ALA A 1 547 ? 17.766 61.906 -13.695 1 23.81 547 ALA A N 1
ATOM 4277 C CA . ALA A 1 547 ? 17.656 63.344 -13.539 1 23.81 547 ALA A CA 1
ATOM 4278 C C . ALA A 1 547 ? 16.219 63.812 -13.68 1 23.81 547 ALA A C 1
ATOM 4280 O O . ALA A 1 547 ? 15.492 63.344 -14.555 1 23.81 547 ALA A O 1
ATOM 4281 N N . MET A 1 548 ? 15.57 64.25 -12.531 1 24.41 548 MET A N 1
ATOM 4282 C CA . MET A 1 548 ? 14.391 65.125 -12.359 1 24.41 548 MET A CA 1
ATOM 4283 C C . MET A 1 548 ? 14.359 66.188 -13.414 1 24.41 548 MET A C 1
ATOM 4285 O O . MET A 1 548 ? 13.469 67.062 -13.398 1 24.41 548 MET A O 1
ATOM 4289 N N . GLN A 1 549 ? 14.898 66.062 -14.742 1 22.45 549 GLN A N 1
ATOM 4290 C CA . GLN A 1 549 ? 14.367 67.188 -15.469 1 22.45 549 GLN A CA 1
ATOM 4291 C C . GLN A 1 549 ? 12.898 67 -15.82 1 22.45 549 GLN A C 1
ATOM 4293 O O . GLN A 1 549 ? 12.5 65.875 -16.219 1 22.45 549 GLN A O 1
ATOM 4298 N N . MET B 1 1 ? 42.938 -33.281 -30.922 1 24.12 1 MET B N 1
ATOM 4299 C CA . MET B 1 1 ? 42.375 -33.438 -29.594 1 24.12 1 MET B CA 1
ATOM 4300 C C . MET B 1 1 ? 41 -32.781 -29.5 1 24.12 1 MET B C 1
ATOM 4302 O O . MET B 1 1 ? 40.844 -31.609 -29.797 1 24.12 1 MET B O 1
ATOM 4306 N N . ALA B 1 2 ? 39.938 -33.531 -29.625 1 25.97 2 ALA B N 1
ATOM 4307 C CA . ALA B 1 2 ? 38.625 -33.062 -30 1 25.97 2 ALA B CA 1
ATOM 4308 C C . ALA B 1 2 ? 38.031 -32.156 -28.906 1 25.97 2 ALA B C 1
ATOM 4310 O O . ALA B 1 2 ? 38.094 -32.5 -27.719 1 25.97 2 ALA B O 1
ATOM 4311 N N . PRO B 1 3 ? 38 -30.906 -29.125 1 29.06 3 PRO B N 1
ATOM 4312 C CA . PRO B 1 3 ? 37.656 -30 -28.016 1 29.06 3 PRO B CA 1
ATOM 4313 C C . PRO B 1 3 ? 36.438 -30.469 -27.219 1 29.06 3 PRO B C 1
ATOM 4315 O O . PRO B 1 3 ? 35.594 -31.172 -27.75 1 29.06 3 PRO B O 1
ATOM 4318 N N . ALA B 1 4 ? 36.688 -30.781 -25.922 1 31.27 4 ALA B N 1
ATOM 4319 C CA . ALA B 1 4 ? 35.688 -31.359 -25.016 1 31.27 4 ALA B CA 1
ATOM 4320 C C . ALA B 1 4 ? 34.312 -30.734 -25.25 1 31.27 4 ALA B C 1
ATOM 4322 O O . ALA B 1 4 ? 34.219 -29.531 -25.531 1 31.27 4 ALA B O 1
ATOM 4323 N N . ALA B 1 5 ? 33.438 -31.547 -25.562 1 31.44 5 ALA B N 1
ATOM 4324 C CA . ALA B 1 5 ? 32 -31.344 -25.844 1 31.44 5 ALA B CA 1
ATOM 4325 C C . ALA B 1 5 ? 31.391 -30.375 -24.844 1 31.44 5 ALA B C 1
ATOM 4327 O O . ALA B 1 5 ? 31.656 -30.469 -23.641 1 31.44 5 ALA B O 1
ATOM 4328 N N . ALA B 1 6 ? 31.219 -29.219 -25.281 1 31.61 6 ALA B N 1
ATOM 4329 C CA . ALA B 1 6 ? 30.484 -28.172 -24.609 1 31.61 6 ALA B CA 1
ATOM 4330 C C . ALA B 1 6 ? 29.312 -28.734 -23.797 1 31.61 6 ALA B C 1
ATOM 4332 O O . ALA B 1 6 ? 28.375 -29.312 -24.359 1 31.61 6 ALA B O 1
ATOM 4333 N N . ALA B 1 7 ? 29.594 -29.453 -22.766 1 32 7 ALA B N 1
ATOM 4334 C CA . ALA B 1 7 ? 28.562 -29.953 -21.875 1 32 7 ALA B CA 1
ATOM 4335 C C . ALA B 1 7 ? 27.391 -28.969 -21.766 1 32 7 ALA B C 1
ATOM 4337 O O . ALA B 1 7 ? 27.578 -27.812 -21.406 1 32 7 ALA B O 1
ATOM 4338 N N . THR B 1 8 ? 26.547 -29.047 -22.781 1 33.25 8 THR B N 1
ATOM 4339 C CA . THR B 1 8 ? 25.328 -28.25 -22.859 1 33.25 8 THR B CA 1
ATOM 4340 C C . THR B 1 8 ? 24.719 -28.047 -21.484 1 33.25 8 THR B C 1
ATOM 4342 O O . THR B 1 8 ? 24.281 -29.016 -20.844 1 33.25 8 THR B O 1
ATOM 4345 N N . LYS B 1 9 ? 25.438 -27.406 -20.594 1 39.81 9 LYS B N 1
ATOM 4346 C CA . LYS B 1 9 ? 24.812 -27.047 -19.328 1 39.81 9 LYS B CA 1
ATOM 4347 C C . LYS B 1 9 ? 23.297 -27.109 -19.406 1 39.81 9 LYS B C 1
ATOM 4349 O O . LYS B 1 9 ? 22.688 -26.375 -20.188 1 39.81 9 LYS B O 1
ATOM 4354 N N . GLN B 1 10 ? 22.516 -28.172 -19.562 1 46.41 10 GLN B N 1
ATOM 4355 C CA . GLN B 1 10 ? 21.094 -28.469 -19.609 1 46.41 10 GLN B CA 1
ATOM 4356 C C . GLN B 1 10 ? 20.297 -27.5 -18.75 1 46.41 10 GLN B C 1
ATOM 4358 O O . GLN B 1 10 ? 20.031 -27.766 -17.578 1 46.41 10 GLN B O 1
ATOM 4363 N N . ASP B 1 11 ? 20.297 -26.141 -18.781 1 69.25 11 ASP B N 1
ATOM 4364 C CA . ASP B 1 11 ? 19.953 -25.016 -17.922 1 69.25 11 ASP B CA 1
ATOM 4365 C C . ASP B 1 11 ? 18.453 -24.734 -17.938 1 69.25 11 ASP B C 1
ATOM 4367 O O . ASP B 1 11 ? 17.859 -24.609 -19.016 1 69.25 11 ASP B O 1
ATOM 4371 N N . GLY B 1 12 ? 17.562 -25.234 -17.031 1 85.5 12 GLY B N 1
ATOM 4372 C CA . GLY B 1 12 ? 16.125 -25.078 -16.891 1 85.5 12 GLY B CA 1
ATOM 4373 C C . GLY B 1 12 ? 15.734 -23.781 -16.219 1 85.5 12 GLY B C 1
ATOM 4374 O O . GLY B 1 12 ? 16.578 -23.078 -15.656 1 85.5 12 GLY B O 1
ATOM 4375 N N . GLU B 1 13 ? 14.492 -23.422 -16.578 1 92.38 13 GLU B N 1
ATOM 4376 C CA . GLU B 1 13 ? 13.953 -22.188 -15.992 1 92.38 13 GLU B CA 1
ATOM 4377 C C . GLU B 1 13 ? 12.688 -22.469 -15.188 1 92.38 13 GLU B C 1
ATOM 4379 O O . GLU B 1 13 ? 11.922 -23.375 -15.531 1 92.38 13 GLU B O 1
ATOM 4384 N N . LEU B 1 14 ? 12.578 -21.781 -14.086 1 94.69 14 LEU B N 1
ATOM 4385 C CA . LEU B 1 14 ? 11.328 -21.781 -13.336 1 94.69 14 LEU B CA 1
ATOM 4386 C C . LEU B 1 14 ? 10.32 -20.812 -13.953 1 94.69 14 LEU B C 1
ATOM 4388 O O . LEU B 1 14 ? 10.625 -19.641 -14.172 1 94.69 14 LEU B O 1
ATOM 4392 N N . ARG B 1 15 ? 9.141 -21.344 -14.281 1 97.25 15 ARG B N 1
ATOM 4393 C CA . ARG B 1 15 ? 8.117 -20.562 -14.977 1 97.25 15 ARG B CA 1
ATOM 4394 C C . ARG B 1 15 ? 7.012 -20.141 -14.023 1 97.25 15 ARG B C 1
ATOM 4396 O O . ARG B 1 15 ? 6.328 -20.984 -13.445 1 97.25 15 ARG B O 1
ATOM 4403 N N . ILE B 1 16 ? 6.762 -18.75 -13.914 1 97.75 16 ILE B N 1
ATOM 4404 C CA . ILE B 1 16 ? 5.812 -18.219 -12.938 1 97.75 16 ILE B CA 1
ATOM 4405 C C . ILE B 1 16 ? 4.797 -17.312 -13.641 1 97.75 16 ILE B C 1
ATOM 4407 O O . ILE B 1 16 ? 5.172 -16.453 -14.438 1 97.75 16 ILE B O 1
ATOM 4411 N N . LEU B 1 17 ? 3.518 -17.578 -13.438 1 98.75 17 LEU B N 1
ATOM 4412 C CA . LEU B 1 17 ? 2.432 -16.719 -13.898 1 98.75 17 LEU B CA 1
ATOM 4413 C C . LEU B 1 17 ? 1.869 -15.898 -12.75 1 98.75 17 LEU B C 1
ATOM 4415 O O . LEU B 1 17 ? 1.441 -16.438 -11.734 1 98.75 17 LEU B O 1
ATOM 4419 N N . CYS B 1 18 ? 1.937 -14.586 -12.836 1 98.75 18 CYS B N 1
ATOM 4420 C CA . CYS B 1 18 ? 1.396 -13.68 -11.836 1 98.75 18 CYS B CA 1
ATOM 4421 C C . CYS B 1 18 ? 0.186 -12.93 -12.375 1 98.75 18 CYS B C 1
ATOM 4423 O O . CYS B 1 18 ? 0.226 -12.391 -13.477 1 98.75 18 CYS B O 1
ATOM 4425 N N . ILE B 1 19 ? -0.905 -12.898 -11.609 1 98.69 19 ILE B N 1
ATOM 4426 C CA . ILE B 1 19 ? -2.139 -12.234 -12.023 1 98.69 19 ILE B CA 1
ATOM 4427 C C . ILE B 1 19 ? -2.559 -11.219 -10.969 1 98.69 19 ILE B C 1
ATOM 4429 O O . ILE B 1 19 ? -2.76 -11.57 -9.805 1 98.69 19 ILE B O 1
ATOM 4433 N N . ASP B 1 20 ? -2.814 -9.953 -11.336 1 97.44 20 ASP B N 1
ATOM 4434 C CA . ASP B 1 20 ? -3.133 -8.844 -10.453 1 97.44 20 ASP B CA 1
ATOM 4435 C C . ASP B 1 20 ? -4.551 -8.969 -9.898 1 97.44 20 ASP B C 1
ATOM 4437 O O . ASP B 1 20 ? -5.371 -9.711 -10.438 1 97.44 20 ASP B O 1
ATOM 4441 N N . GLY B 1 21 ? -4.758 -8.219 -8.836 1 95.81 21 GLY B N 1
ATOM 4442 C CA . GLY B 1 21 ? -6.117 -7.961 -8.391 1 95.81 21 GLY B CA 1
ATOM 4443 C C . GLY B 1 21 ? -6.781 -6.812 -9.125 1 95.81 21 GLY B C 1
ATOM 4444 O O . GLY B 1 21 ? -6.102 -5.992 -9.75 1 95.81 21 GLY B O 1
ATOM 4445 N N . GLY B 1 22 ? -8.164 -6.82 -9.07 1 92.94 22 GLY B N 1
ATOM 4446 C CA . GLY B 1 22 ? -8.844 -5.73 -9.75 1 92.94 22 GLY B CA 1
ATOM 4447 C C . GLY B 1 22 ? -10.336 -5.973 -9.93 1 92.94 22 GLY B C 1
ATOM 4448 O O . GLY B 1 22 ? -10.977 -5.336 -10.766 1 92.94 22 GLY B O 1
ATOM 4449 N N . GLY B 1 23 ? -10.922 -6.875 -9.195 1 92.69 23 GLY B N 1
ATOM 4450 C CA . GLY B 1 23 ? -12.352 -7.148 -9.281 1 92.69 23 GLY B CA 1
ATOM 4451 C C . GLY B 1 23 ? -12.781 -7.648 -10.648 1 92.69 23 GLY B C 1
ATOM 4452 O O . GLY B 1 23 ? -12.203 -8.602 -11.18 1 92.69 23 GLY B O 1
ATOM 4453 N N . ILE B 1 24 ? -13.797 -6.992 -11.172 1 94.75 24 ILE B N 1
ATOM 4454 C CA . ILE B 1 24 ? -14.383 -7.422 -12.438 1 94.75 24 ILE B CA 1
ATOM 4455 C C . ILE B 1 24 ? -13.383 -7.188 -13.57 1 94.75 24 ILE B C 1
ATOM 4457 O O . ILE B 1 24 ? -13.531 -7.75 -14.656 1 94.75 24 ILE B O 1
ATOM 4461 N N . ARG B 1 25 ? -12.422 -6.379 -13.352 1 95.69 25 ARG B N 1
ATOM 4462 C CA . ARG B 1 25 ? -11.398 -6.109 -14.359 1 95.69 25 ARG B CA 1
ATOM 4463 C C . ARG B 1 25 ? -10.539 -7.344 -14.602 1 95.69 25 ARG B C 1
ATOM 4465 O O . ARG B 1 25 ? -9.734 -7.371 -15.539 1 95.69 25 ARG B O 1
ATOM 4472 N N . GLY B 1 26 ? -10.695 -8.344 -13.781 1 96.88 26 GLY B N 1
ATOM 4473 C CA . GLY B 1 26 ? -10.047 -9.625 -14.008 1 96.88 26 GLY B CA 1
ATOM 4474 C C . GLY B 1 26 ? -10.312 -10.195 -15.391 1 96.88 26 GLY B C 1
ATOM 4475 O O . GLY B 1 26 ? -9.602 -11.086 -15.852 1 96.88 26 GLY B O 1
ATOM 4476 N N . LEU B 1 27 ? -11.25 -9.625 -16.109 1 97.88 27 LEU B N 1
ATOM 4477 C CA . LEU B 1 27 ? -11.586 -10.031 -17.469 1 97.88 27 LEU B CA 1
ATOM 4478 C C . LEU B 1 27 ? -10.445 -9.703 -18.422 1 97.88 27 LEU B C 1
ATOM 4480 O O . LEU B 1 27 ? -10.258 -10.391 -19.422 1 97.88 27 LEU B O 1
ATOM 4484 N N . ILE B 1 28 ? -9.688 -8.734 -18.109 1 98 28 ILE B N 1
ATOM 4485 C CA . ILE B 1 28 ? -8.586 -8.32 -18.969 1 98 28 ILE B CA 1
ATOM 4486 C C . ILE B 1 28 ? -7.504 -9.398 -18.953 1 98 28 ILE B C 1
ATOM 4488 O O . ILE B 1 28 ? -7.164 -9.953 -20.016 1 98 28 ILE B O 1
ATOM 4492 N N . PRO B 1 29 ? -6.961 -9.719 -17.781 1 98.38 29 PRO B N 1
ATOM 4493 C CA . PRO B 1 29 ? -5.977 -10.805 -17.812 1 98.38 29 PRO B CA 1
ATOM 4494 C C . PRO B 1 29 ? -6.578 -12.125 -18.266 1 98.38 29 PRO B C 1
ATOM 4496 O O . PRO B 1 29 ? -5.887 -12.945 -18.891 1 98.38 29 PRO B O 1
ATOM 4499 N N . ALA B 1 30 ? -7.844 -12.383 -17.984 1 98.19 30 ALA B N 1
ATOM 4500 C CA . ALA B 1 30 ? -8.477 -13.617 -18.453 1 98.19 30 ALA B CA 1
ATOM 4501 C C . ALA B 1 30 ? -8.414 -13.703 -19.984 1 98.19 30 ALA B C 1
ATOM 4503 O O . ALA B 1 30 ? -8.18 -14.781 -20.531 1 98.19 30 ALA B O 1
ATOM 4504 N N . LYS B 1 31 ? -8.617 -12.625 -20.594 1 98.38 31 LYS B N 1
ATOM 4505 C CA . LYS B 1 31 ? -8.57 -12.594 -22.062 1 98.38 31 LYS B CA 1
ATOM 4506 C C . LYS B 1 31 ? -7.156 -12.844 -22.562 1 98.38 31 LYS B C 1
ATOM 4508 O O . LYS B 1 31 ? -6.965 -13.523 -23.578 1 98.38 31 LYS B O 1
ATOM 4513 N N . ILE B 1 32 ? -6.188 -12.266 -21.938 1 98.69 32 ILE B N 1
ATOM 4514 C CA . ILE B 1 32 ? -4.789 -12.477 -22.281 1 98.69 32 ILE B CA 1
ATOM 4515 C C . ILE B 1 32 ? -4.441 -13.953 -22.125 1 98.69 32 ILE B C 1
ATOM 4517 O O . ILE B 1 32 ? -3.793 -14.539 -23 1 98.69 32 ILE B O 1
ATOM 4521 N N . LEU B 1 33 ? -4.859 -14.539 -21.062 1 98.75 33 LEU B N 1
ATOM 4522 C CA . LEU B 1 33 ? -4.562 -15.938 -20.75 1 98.75 33 LEU B CA 1
ATOM 4523 C C . LEU B 1 33 ? -5.289 -16.875 -21.719 1 98.75 33 LEU B C 1
ATOM 4525 O O . LEU B 1 33 ? -4.777 -17.938 -22.062 1 98.75 33 LEU B O 1
ATOM 4529 N N . GLU B 1 34 ? -6.527 -16.438 -22.125 1 98.56 34 GLU B N 1
ATOM 4530 C CA . GLU B 1 34 ? -7.242 -17.203 -23.141 1 98.56 34 GLU B CA 1
ATOM 4531 C C . GLU B 1 34 ? -6.418 -17.328 -24.422 1 98.56 34 GLU B C 1
ATOM 4533 O O . GLU B 1 34 ? -6.32 -18.406 -25 1 98.56 34 GLU B O 1
ATOM 4538 N N . TYR B 1 35 ? -5.84 -16.266 -24.828 1 98.56 35 TYR B N 1
ATOM 4539 C CA . TYR B 1 35 ? -5 -16.281 -26.031 1 98.56 35 TYR B CA 1
ATOM 4540 C C . TYR B 1 35 ? -3.785 -17.188 -25.828 1 98.56 35 TYR B C 1
ATOM 4542 O O . TYR B 1 35 ? -3.447 -17.984 -26.703 1 98.56 35 TYR B O 1
ATOM 4550 N N . LEU B 1 36 ? -3.094 -17.016 -24.703 1 98.69 36 LEU B N 1
ATOM 4551 C CA . LEU B 1 36 ? -1.901 -17.812 -24.438 1 98.69 36 LEU B CA 1
ATOM 4552 C C . LEU B 1 36 ? -2.23 -19.297 -24.438 1 98.69 36 LEU B C 1
ATOM 4554 O O . LEU B 1 36 ? -1.485 -20.109 -25 1 98.69 36 LEU B O 1
ATOM 4558 N N . GLU B 1 37 ? -3.322 -19.672 -23.719 1 98.62 37 GLU B N 1
ATOM 4559 C CA . GLU B 1 37 ? -3.717 -21.078 -23.672 1 98.62 37 GLU B CA 1
ATOM 4560 C C . GLU B 1 37 ? -4.031 -21.609 -25.062 1 98.62 37 GLU B C 1
ATOM 4562 O O . GLU B 1 37 ? -3.666 -22.734 -25.406 1 98.62 37 GLU B O 1
ATOM 4567 N N . ALA B 1 38 ? -4.719 -20.797 -25.875 1 97.94 38 ALA B N 1
ATOM 4568 C CA . ALA B 1 38 ? -5.023 -21.188 -27.25 1 97.94 38 ALA B CA 1
ATOM 4569 C C . ALA B 1 38 ? -3.746 -21.406 -28.062 1 97.94 38 ALA B C 1
ATOM 4571 O O . ALA B 1 38 ? -3.666 -22.328 -28.875 1 97.94 38 ALA B O 1
ATOM 4572 N N . GLU B 1 39 ? -2.768 -20.562 -27.875 1 97.81 39 GLU B N 1
ATOM 4573 C CA . GLU B 1 39 ? -1.493 -20.688 -28.578 1 97.81 39 GLU B CA 1
ATOM 4574 C C . GLU B 1 39 ? -0.753 -21.953 -28.156 1 97.81 39 GLU B C 1
ATOM 4576 O O . GLU B 1 39 ? -0.13 -22.625 -28.984 1 97.81 39 GLU B O 1
ATOM 4581 N N . LEU B 1 40 ? -0.762 -22.219 -26.875 1 98.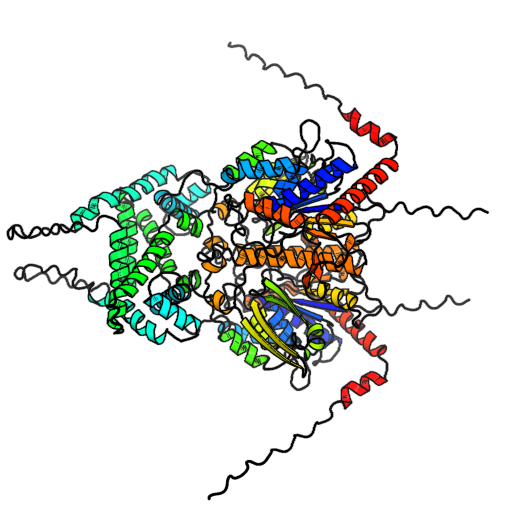25 40 LEU B N 1
ATOM 4582 C CA . LEU B 1 40 ? -0.165 -23.453 -26.375 1 98.25 40 LEU B CA 1
ATOM 4583 C C . LEU B 1 40 ? -0.81 -24.672 -27.031 1 98.25 40 LEU B C 1
ATOM 4585 O O . LEU B 1 40 ? -0.113 -25.609 -27.438 1 98.25 40 LEU B O 1
ATOM 4589 N N . GLN B 1 41 ? -2.125 -24.672 -27.094 1 97.75 41 GLN B N 1
ATOM 4590 C CA . GLN B 1 41 ? -2.871 -25.766 -27.703 1 97.75 41 GLN B CA 1
ATOM 4591 C C . GLN B 1 41 ? -2.549 -25.891 -29.188 1 97.75 41 GLN B C 1
ATOM 4593 O O . GLN B 1 41 ? -2.385 -27 -29.703 1 97.75 41 GLN B O 1
ATOM 4598 N N . ARG B 1 42 ? -2.455 -24.781 -29.844 1 97.69 42 ARG B N 1
ATOM 4599 C CA . ARG B 1 42 ? -2.156 -24.75 -31.281 1 97.69 42 ARG B CA 1
ATOM 4600 C C . ARG B 1 42 ? -0.774 -25.344 -31.547 1 97.69 42 ARG B C 1
ATOM 4602 O O . ARG B 1 42 ? -0.621 -26.219 -32.406 1 97.69 42 ARG B O 1
ATOM 4609 N N . ILE B 1 43 ? 0.233 -24.922 -30.812 1 97.31 43 ILE B N 1
ATOM 4610 C CA . ILE B 1 43 ? 1.618 -25.312 -31.047 1 97.31 43 ILE B CA 1
ATOM 4611 C C . ILE B 1 43 ? 1.814 -26.781 -30.641 1 97.31 43 ILE B C 1
ATOM 4613 O O . ILE B 1 43 ? 2.504 -27.531 -31.328 1 97.31 43 ILE B O 1
ATOM 4617 N N . GLU B 1 44 ? 1.226 -27.172 -29.547 1 95.69 44 GLU B N 1
ATOM 4618 C CA . GLU B 1 44 ? 1.348 -28.531 -29.047 1 95.69 44 GLU B CA 1
ATOM 4619 C C . GLU B 1 44 ? 0.471 -29.484 -29.859 1 95.69 44 GLU B C 1
ATOM 4621 O O . GLU B 1 44 ? 0.697 -30.703 -29.859 1 95.69 44 GLU B O 1
ATOM 4626 N N . GLY B 1 45 ? -0.553 -29.016 -30.5 1 94.5 45 GLY B N 1
ATOM 4627 C CA . GLY B 1 45 ? -1.506 -29.859 -31.219 1 94.5 45 GLY B CA 1
ATOM 4628 C C . GLY B 1 45 ? -2.422 -30.641 -30.297 1 94.5 45 GLY B C 1
ATOM 4629 O O . GLY B 1 45 ? -2.781 -31.781 -30.594 1 94.5 45 GLY B O 1
ATOM 4630 N N . SER B 1 46 ? -2.674 -30.125 -29.094 1 93.62 46 SER B N 1
ATOM 4631 C CA . SER B 1 46 ? -3.508 -30.781 -28.094 1 93.62 46 SER B CA 1
ATOM 4632 C C . SER B 1 46 ? -4.543 -29.828 -27.516 1 93.62 46 SER B C 1
ATOM 4634 O O . SER B 1 46 ? -4.188 -28.812 -26.906 1 93.62 46 SER B O 1
ATOM 4636 N N . SER B 1 47 ? -5.777 -30.172 -27.672 1 91.94 47 SER B N 1
ATOM 4637 C CA . SER B 1 47 ? -6.859 -29.359 -27.125 1 91.94 47 SER B CA 1
ATOM 4638 C C . SER B 1 47 ? -6.961 -29.516 -25.609 1 91.94 47 SER B C 1
ATOM 4640 O O . SER B 1 47 ? -7.645 -28.719 -24.953 1 91.94 47 SER B O 1
ATOM 4642 N N . THR B 1 48 ? -6.211 -30.391 -25.047 1 93 48 THR B N 1
ATOM 4643 C CA . THR B 1 48 ? -6.289 -30.656 -23.625 1 93 48 THR B CA 1
ATOM 4644 C C . THR B 1 48 ? -5.195 -29.891 -22.875 1 93 48 THR B C 1
ATOM 4646 O O . THR B 1 48 ? -5.172 -29.891 -21.641 1 93 48 THR B O 1
AT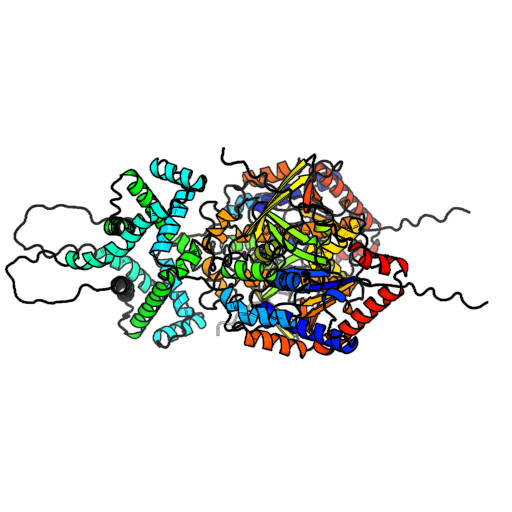OM 4649 N N . ALA B 1 49 ? -4.301 -29.266 -23.641 1 96.19 49 ALA B N 1
ATOM 4650 C CA . ALA B 1 49 ? -3.252 -28.469 -23.016 1 96.19 49 ALA B CA 1
ATOM 4651 C C . ALA B 1 49 ? -3.848 -27.328 -22.188 1 96.19 49 ALA B C 1
ATOM 4653 O O . ALA B 1 49 ? -4.797 -26.672 -22.625 1 96.19 49 ALA B O 1
ATOM 4654 N N . ARG B 1 50 ? -3.393 -27.203 -20.984 1 97.81 50 ARG B N 1
ATOM 4655 C CA . ARG B 1 50 ? -3.84 -26.156 -20.062 1 97.81 50 ARG B CA 1
ATOM 4656 C C . ARG B 1 50 ? -2.666 -25.328 -19.562 1 97.81 50 ARG B C 1
ATOM 4658 O O . ARG B 1 50 ? -1.525 -25.797 -19.547 1 97.81 50 ARG B O 1
ATOM 4665 N N . LEU B 1 51 ? -2.939 -24.062 -19.141 1 98.38 51 LEU B N 1
ATOM 4666 C CA . LEU B 1 51 ? -1.904 -23.188 -18.625 1 98.38 51 LEU B CA 1
ATOM 4667 C C . LEU B 1 51 ? -1.147 -23.859 -17.484 1 98.38 51 LEU B C 1
ATOM 4669 O O . LEU B 1 51 ? 0.077 -23.734 -17.391 1 98.38 51 LEU B O 1
ATOM 4673 N N . ALA B 1 52 ? -1.859 -24.609 -16.609 1 97.69 52 ALA B N 1
ATOM 4674 C CA . ALA B 1 52 ? -1.284 -25.219 -15.422 1 97.69 52 ALA B CA 1
ATOM 4675 C C . ALA B 1 52 ? -0.249 -26.281 -15.805 1 97.69 52 ALA B C 1
ATOM 4677 O O . ALA B 1 52 ? 0.602 -26.641 -14.984 1 97.69 52 ALA B O 1
ATOM 4678 N N . ASP B 1 53 ? -0.247 -26.781 -17.047 1 96.62 53 ASP B N 1
ATOM 4679 C CA . ASP B 1 53 ? 0.716 -27.781 -17.516 1 96.62 53 ASP B CA 1
ATOM 4680 C C . ASP B 1 53 ? 2.086 -27.141 -17.75 1 96.62 53 ASP B C 1
ATOM 4682 O O . ASP B 1 53 ? 3.1 -27.844 -17.797 1 96.62 53 ASP B O 1
ATOM 4686 N N . TYR B 1 54 ? 2.1 -25.875 -17.906 1 97.5 54 TYR B N 1
ATOM 4687 C CA . TYR B 1 54 ? 3.309 -25.234 -18.422 1 97.5 54 TYR B CA 1
ATOM 4688 C C . TYR B 1 54 ? 3.908 -24.297 -17.391 1 97.5 54 TYR B C 1
ATOM 4690 O O . TYR B 1 54 ? 5.086 -23.938 -17.484 1 97.5 54 TYR B O 1
ATOM 4698 N N . PHE B 1 55 ? 3.148 -23.797 -16.469 1 97.88 55 PHE B N 1
ATOM 4699 C CA . PHE B 1 55 ? 3.658 -22.938 -15.406 1 97.88 55 PHE B CA 1
ATOM 4700 C C . PHE B 1 55 ? 3.91 -23.734 -14.133 1 97.88 55 PHE B C 1
ATOM 4702 O O . PHE B 1 55 ? 3.086 -24.562 -13.742 1 97.88 55 PHE B O 1
ATOM 4709 N N . ASP B 1 56 ? 5.027 -23.5 -13.508 1 96.06 56 ASP B N 1
ATOM 4710 C CA . ASP B 1 56 ? 5.379 -24.172 -12.258 1 96.06 56 ASP B CA 1
ATOM 4711 C C . ASP B 1 56 ? 4.629 -23.547 -11.078 1 96.06 56 ASP B C 1
ATOM 4713 O O . ASP B 1 56 ? 4.32 -24.234 -10.102 1 96.06 56 ASP B O 1
ATOM 4717 N N . TYR B 1 57 ? 4.41 -22.234 -11.188 1 96.44 57 TYR B N 1
ATOM 4718 C CA . TYR B 1 57 ? 3.674 -21.5 -10.172 1 96.44 57 TYR B CA 1
ATOM 4719 C C . TYR B 1 57 ? 2.68 -20.531 -10.812 1 96.44 57 TYR B C 1
ATOM 4721 O O . TYR B 1 57 ? 2.99 -19.891 -11.82 1 96.44 57 TYR B O 1
ATOM 4729 N N . ILE B 1 58 ? 1.506 -20.531 -10.32 1 98.38 58 ILE B N 1
ATOM 4730 C CA . ILE B 1 58 ? 0.516 -19.516 -10.648 1 98.38 58 ILE B CA 1
ATOM 4731 C C . ILE B 1 58 ? 0.156 -18.719 -9.391 1 98.38 58 ILE B C 1
ATOM 4733 O O . ILE B 1 58 ? -0.275 -19.297 -8.391 1 98.38 58 ILE B O 1
ATOM 4737 N N . VAL B 1 59 ? 0.411 -17.438 -9.406 1 98.5 59 VAL B N 1
ATOM 4738 C CA . VAL B 1 59 ? 0.251 -16.547 -8.258 1 98.5 59 VAL B CA 1
ATOM 4739 C C . VAL B 1 59 ? -0.799 -15.484 -8.57 1 98.5 59 VAL B C 1
ATOM 4741 O O . VAL B 1 59 ? -0.747 -14.836 -9.625 1 98.5 59 VAL B O 1
ATOM 4744 N N . GLY B 1 60 ? -1.761 -15.32 -7.684 1 98.44 60 GLY B N 1
ATOM 4745 C CA . GLY B 1 60 ? -2.814 -14.359 -7.965 1 98.44 60 GLY B CA 1
ATOM 4746 C C . GLY B 1 60 ? -3.297 -13.625 -6.727 1 98.44 60 GLY B C 1
ATOM 4747 O O . GLY B 1 60 ? -3.391 -14.211 -5.648 1 98.44 60 GLY B O 1
ATOM 4748 N N . THR B 1 61 ? -3.607 -12.352 -6.867 1 97.69 61 THR B N 1
ATOM 4749 C CA . THR B 1 61 ? -4.156 -11.516 -5.809 1 97.69 61 THR B CA 1
ATOM 4750 C C . THR B 1 61 ? -5.602 -11.133 -6.109 1 97.69 61 THR B C 1
ATOM 4752 O O . THR B 1 61 ? -5.918 -10.719 -7.227 1 97.69 61 THR B O 1
ATOM 4755 N N . SER B 1 62 ? -6.52 -11.203 -5.098 1 97.06 62 SER B N 1
ATOM 4756 C CA . SER B 1 62 ? -7.914 -10.797 -5.246 1 97.06 62 SER B CA 1
ATOM 4757 C C . SER B 1 62 ? -8.586 -11.531 -6.406 1 97.06 62 SER B C 1
ATOM 4759 O O . SER B 1 62 ? -8.594 -12.758 -6.445 1 97.06 62 SER B O 1
ATOM 4761 N N . THR B 1 63 ? -9.031 -10.797 -7.43 1 97.12 63 THR B N 1
ATOM 4762 C CA . THR B 1 63 ? -9.625 -11.484 -8.57 1 97.12 63 THR B CA 1
ATOM 4763 C C . THR B 1 63 ? -8.617 -12.43 -9.219 1 97.12 63 THR B C 1
ATOM 4765 O O . THR B 1 63 ? -8.992 -13.469 -9.758 1 97.12 63 THR B O 1
ATOM 4768 N N . GLY B 1 64 ? -7.328 -12.062 -9.148 1 98 64 GLY B N 1
ATOM 4769 C CA . GLY B 1 64 ? -6.285 -12.961 -9.609 1 98 64 GLY B CA 1
ATOM 4770 C C . GLY B 1 64 ? -6.27 -14.289 -8.875 1 98 64 GLY B C 1
ATOM 4771 O O . GLY B 1 64 ? -5.918 -15.32 -9.445 1 98 64 GLY B O 1
ATOM 4772 N N . ALA B 1 65 ? -6.566 -14.234 -7.598 1 98.12 65 ALA B N 1
ATOM 4773 C CA . ALA B 1 65 ? -6.672 -15.469 -6.816 1 98.12 65 ALA B CA 1
ATOM 4774 C C . ALA B 1 65 ? -7.82 -16.328 -7.32 1 98.12 65 ALA B C 1
ATOM 4776 O O . ALA B 1 65 ? -7.711 -17.562 -7.348 1 98.12 65 ALA B O 1
ATOM 4777 N N . LEU B 1 66 ? -8.938 -15.664 -7.66 1 96.88 66 LEU B N 1
ATOM 4778 C CA . LEU B 1 66 ? -10.062 -16.391 -8.242 1 96.88 66 LEU B CA 1
ATOM 4779 C C . LEU B 1 66 ? -9.648 -17.094 -9.523 1 96.88 66 LEU B C 1
ATOM 4781 O O . LEU B 1 66 ? -9.906 -18.297 -9.688 1 96.88 66 LEU B O 1
ATOM 4785 N N . VAL B 1 67 ? -8.961 -16.422 -10.375 1 98 67 VAL B N 1
ATOM 4786 C CA . VAL B 1 67 ? -8.492 -16.984 -11.633 1 98 67 VAL B CA 1
ATOM 4787 C C . VAL B 1 67 ? -7.5 -18.109 -11.359 1 98 67 VAL B C 1
ATOM 4789 O O . VAL B 1 67 ? -7.602 -19.188 -11.953 1 98 67 VAL B O 1
ATOM 4792 N N . THR B 1 68 ? -6.582 -17.859 -10.461 1 98 68 THR B N 1
ATOM 4793 C CA . THR B 1 68 ? -5.52 -18.797 -10.109 1 98 68 THR B CA 1
ATOM 4794 C C . THR B 1 68 ? -6.102 -20.109 -9.594 1 98 68 THR B C 1
ATOM 4796 O O . THR B 1 68 ? -5.695 -21.188 -10.031 1 98 68 THR B O 1
ATOM 4799 N N . THR B 1 69 ? -7.062 -20.016 -8.672 1 97.06 69 THR B N 1
ATOM 4800 C CA . THR B 1 69 ? -7.648 -21.203 -8.078 1 97.06 69 THR B CA 1
ATOM 4801 C C . THR B 1 69 ? -8.461 -21.984 -9.109 1 97.06 69 THR B C 1
ATOM 4803 O O . THR B 1 69 ? -8.469 -23.219 -9.102 1 97.06 69 THR B O 1
ATOM 4806 N N . MET B 1 70 ? -9.078 -21.312 -10.039 1 96 70 MET B N 1
ATOM 4807 C CA . MET B 1 70 ? -9.852 -21.969 -11.086 1 96 70 MET B CA 1
ATOM 4808 C C . MET B 1 70 ? -8.938 -22.656 -12.094 1 96 70 MET B C 1
ATOM 4810 O O . MET B 1 70 ? -9.281 -23.703 -12.633 1 96 70 MET B O 1
ATOM 4814 N N . LEU B 1 71 ? -7.809 -22.062 -12.367 1 97.5 71 LEU B N 1
ATOM 4815 C CA . LEU B 1 71 ? -6.855 -22.594 -13.328 1 97.5 71 LEU B CA 1
ATOM 4816 C C . LEU B 1 71 ? -6.121 -23.812 -12.758 1 97.5 71 LEU B C 1
ATOM 4818 O O . LEU B 1 71 ? -5.605 -24.641 -13.5 1 97.5 71 LEU B O 1
ATOM 4822 N N . ALA B 1 72 ? -6.07 -23.891 -11.43 1 97.62 72 ALA B N 1
ATOM 4823 C CA . ALA B 1 72 ? -5.191 -24.891 -10.828 1 97.62 72 ALA B CA 1
ATOM 4824 C C . ALA B 1 72 ? -5.992 -25.922 -10.031 1 97.62 72 ALA B C 1
ATOM 4826 O O . ALA B 1 72 ? -5.48 -26.984 -9.688 1 97.62 72 ALA B O 1
ATOM 4827 N N . GLY B 1 73 ? -7.285 -25.578 -9.656 1 97.19 73 GLY B N 1
ATOM 4828 C CA . GLY B 1 73 ? -8.109 -26.547 -8.961 1 97.19 73 GLY B CA 1
ATOM 4829 C C . GLY B 1 73 ? -8.352 -27.812 -9.773 1 97.19 73 GLY B C 1
ATOM 4830 O O . GLY B 1 73 ? -8.578 -27.75 -10.984 1 97.19 73 GLY B O 1
ATOM 4831 N N . PRO B 1 74 ? -8.273 -28.953 -9.141 1 97.25 74 PRO B N 1
ATOM 4832 C CA . PRO B 1 74 ? -8.422 -30.203 -9.875 1 97.25 74 PRO B CA 1
ATOM 4833 C C . PRO B 1 74 ? -9.883 -30.547 -10.172 1 97.25 74 PRO B C 1
ATOM 4835 O O . PRO B 1 74 ? -10.758 -30.312 -9.336 1 97.25 74 PRO B O 1
ATOM 4838 N N . ASP B 1 75 ? -10.086 -31.031 -11.312 1 95 75 ASP B N 1
ATOM 4839 C CA . ASP B 1 75 ? -11.383 -31.656 -11.602 1 95 75 ASP B CA 1
ATOM 4840 C C . ASP B 1 75 ? -11.375 -33.125 -11.242 1 95 75 ASP B C 1
ATOM 4842 O O . ASP B 1 75 ? -10.5 -33.594 -10.516 1 95 75 ASP B O 1
ATOM 4846 N N . LYS B 1 76 ? -12.406 -33.906 -11.688 1 93 76 LYS B N 1
ATOM 4847 C CA . LYS B 1 76 ? -12.555 -35.312 -11.336 1 93 76 LYS B CA 1
ATOM 4848 C C . LYS B 1 76 ? -11.398 -36.156 -11.891 1 93 76 LYS B C 1
ATOM 4850 O O . LYS B 1 76 ? -11.039 -37.188 -11.32 1 93 76 LYS B O 1
ATOM 4855 N N . ASP B 1 77 ? -10.82 -35.656 -12.977 1 94.38 77 ASP B N 1
ATOM 4856 C CA . ASP B 1 77 ? -9.719 -36.375 -13.625 1 94.38 77 ASP B CA 1
ATOM 4857 C C . ASP B 1 77 ? -8.375 -35.75 -13.234 1 94.38 77 ASP B C 1
ATOM 4859 O O . ASP B 1 77 ? -7.375 -35.969 -13.93 1 94.38 77 ASP B O 1
ATOM 4863 N N . ASN B 1 78 ? -8.312 -34.969 -12.195 1 94.69 78 ASN B N 1
ATOM 4864 C CA . ASN B 1 78 ? -7.109 -34.281 -11.711 1 94.69 78 ASN B CA 1
ATOM 4865 C C . ASN B 1 78 ? -6.516 -33.375 -12.766 1 94.69 78 ASN B C 1
ATOM 4867 O O . ASN B 1 78 ? -5.293 -33.281 -12.914 1 94.69 78 ASN B O 1
ATOM 4871 N N . ARG B 1 79 ? -7.391 -32.875 -13.609 1 96.06 79 ARG B N 1
ATOM 4872 C CA . ARG B 1 79 ? -7.074 -31.797 -14.555 1 96.06 79 ARG B CA 1
ATOM 4873 C C . ARG B 1 79 ? -7.633 -30.453 -14.07 1 96.06 79 ARG B C 1
ATOM 4875 O O . ARG B 1 79 ? -8.484 -30.422 -13.18 1 96.06 79 ARG B O 1
ATOM 4882 N N . PRO B 1 80 ? -7.121 -29.375 -14.633 1 95.56 80 PRO B N 1
ATOM 4883 C CA . PRO B 1 80 ? -7.629 -28.078 -14.188 1 95.56 80 PRO B CA 1
ATOM 4884 C C . PRO B 1 80 ? -9.141 -27.953 -14.336 1 95.56 80 PRO B C 1
ATOM 4886 O O . PRO B 1 80 ? -9.703 -28.422 -15.336 1 95.56 80 PRO B O 1
ATOM 4889 N N . LEU B 1 81 ? -9.766 -27.328 -13.422 1 94.69 81 LEU B N 1
ATOM 4890 C CA . LEU B 1 81 ? -11.211 -27.156 -13.352 1 94.69 81 LEU B CA 1
ATOM 4891 C C . LEU B 1 81 ? -11.719 -26.344 -14.539 1 94.69 81 LEU B C 1
ATOM 4893 O O . LEU B 1 81 ? -12.812 -26.594 -15.047 1 94.69 81 LEU B O 1
ATOM 4897 N N . CYS B 1 82 ? -10.938 -25.312 -14.891 1 95.31 82 CYS B N 1
ATOM 4898 C CA . CYS B 1 82 ? -11.406 -24.391 -15.922 1 95.31 82 CYS B CA 1
ATOM 4899 C C . CYS B 1 82 ? -10.32 -24.125 -16.953 1 95.31 82 CYS B C 1
ATOM 4901 O O . CYS B 1 82 ? -9.133 -24.094 -16.609 1 95.31 82 CYS B O 1
ATOM 4903 N N . THR B 1 83 ? -10.797 -23.953 -18.172 1 96.25 83 THR B N 1
ATOM 4904 C CA . THR B 1 83 ? -9.969 -23.312 -19.188 1 96.25 83 THR B CA 1
ATOM 4905 C C . THR B 1 83 ? -9.984 -21.797 -19 1 96.25 83 THR B C 1
ATOM 4907 O O . THR B 1 83 ? -10.836 -21.266 -18.297 1 96.25 83 THR B O 1
ATOM 4910 N N . ALA B 1 84 ? -9.039 -21.141 -19.578 1 96.75 84 ALA B N 1
ATOM 4911 C CA . ALA B 1 84 ? -9.031 -19.688 -19.547 1 96.75 84 ALA B CA 1
ATOM 4912 C C . ALA B 1 84 ? -10.328 -19.125 -20.125 1 96.75 84 ALA B C 1
ATOM 4914 O O . ALA B 1 84 ? -10.859 -18.125 -19.609 1 96.75 84 ALA B O 1
ATOM 4915 N N . LYS B 1 85 ? -10.805 -19.719 -21.156 1 96.94 85 LYS B N 1
ATOM 4916 C CA . LYS B 1 85 ? -12.055 -19.281 -21.766 1 96.94 85 LYS B CA 1
ATOM 4917 C C . LYS B 1 85 ? -13.227 -19.438 -20.797 1 96.94 85 LYS B C 1
ATOM 4919 O O . LYS B 1 85 ? -14.094 -18.562 -20.719 1 96.94 85 LYS B O 1
ATOM 4924 N N . GLU B 1 86 ? -13.281 -20.516 -20.109 1 96.44 86 GLU B N 1
ATOM 4925 C CA . GLU B 1 86 ? -14.359 -20.766 -19.156 1 96.44 86 GLU B CA 1
ATOM 4926 C C . GLU B 1 86 ? -14.336 -19.766 -18.016 1 96.44 86 GLU B C 1
ATOM 4928 O O . GLU B 1 86 ? -15.367 -19.469 -17.406 1 96.44 86 GLU B O 1
ATOM 4933 N N . ILE B 1 87 ? -13.203 -19.266 -17.688 1 96.69 87 ILE B N 1
ATOM 4934 C CA . ILE B 1 87 ? -13.102 -18.234 -16.656 1 96.69 87 ILE B CA 1
ATOM 4935 C C . ILE B 1 87 ? -13.797 -16.969 -17.141 1 96.69 87 ILE B C 1
ATOM 4937 O O . ILE B 1 87 ? -14.492 -16.312 -16.359 1 96.69 87 ILE B O 1
ATOM 4941 N N . ILE B 1 88 ? -13.555 -16.594 -18.391 1 97.69 88 ILE B N 1
ATOM 4942 C CA . ILE B 1 88 ? -14.25 -15.438 -18.953 1 97.69 88 ILE B CA 1
ATOM 4943 C C . ILE B 1 88 ? -15.766 -15.648 -18.859 1 97.69 88 ILE B C 1
ATOM 4945 O O . ILE B 1 88 ? -16.484 -14.742 -18.438 1 97.69 88 ILE B O 1
ATOM 4949 N N . ASP B 1 89 ? -16.188 -16.812 -19.188 1 96.81 89 ASP B N 1
ATOM 4950 C CA . ASP B 1 89 ? -17.609 -17.141 -19.109 1 96.81 89 ASP B CA 1
ATOM 4951 C C . ASP B 1 89 ? -18.125 -17.031 -17.672 1 96.81 89 ASP B C 1
ATOM 4953 O O . ASP B 1 89 ? -19.25 -16.609 -17.438 1 96.81 89 ASP B O 1
ATOM 4957 N N . LEU B 1 90 ? -17.344 -17.484 -16.797 1 95.12 90 LEU B N 1
ATOM 4958 C CA . LEU B 1 90 ? -17.703 -17.406 -15.383 1 95.12 90 LEU B CA 1
ATOM 4959 C C . LEU B 1 90 ? -17.984 -15.953 -14.984 1 95.12 90 LEU B C 1
ATOM 4961 O O . LEU B 1 90 ? -18.969 -15.672 -14.297 1 95.12 90 LEU B O 1
ATOM 4965 N N . TYR B 1 91 ? -17.094 -15.031 -15.367 1 95.81 91 TYR B N 1
ATOM 4966 C CA . TYR B 1 91 ? -17.297 -13.617 -15.078 1 95.81 91 TYR B CA 1
ATOM 4967 C C . TYR B 1 91 ? -18.609 -13.125 -15.703 1 95.81 91 TYR B C 1
ATOM 4969 O O . TYR B 1 91 ? -19.391 -12.445 -15.047 1 95.81 91 TYR B O 1
ATOM 4977 N N . LEU B 1 92 ? -18.781 -13.453 -16.953 1 95.94 92 LEU B N 1
ATOM 4978 C CA . LEU B 1 92 ? -19.906 -12.953 -17.719 1 95.94 92 LEU B CA 1
ATOM 4979 C C . LEU B 1 92 ? -21.219 -13.469 -17.141 1 95.94 92 LEU B C 1
ATOM 4981 O O . LEU B 1 92 ? -22.219 -12.734 -17.094 1 95.94 92 LEU B O 1
ATOM 4985 N N . GLU B 1 93 ? -21.219 -14.664 -16.641 1 94.56 93 GLU B N 1
ATOM 4986 C CA . GLU B 1 93 ? -22.453 -15.289 -16.156 1 94.56 93 GLU B CA 1
ATOM 4987 C C . GLU B 1 93 ? -22.703 -14.953 -14.688 1 94.56 93 GLU B C 1
ATOM 4989 O O . GLU B 1 93 ? -23.844 -14.75 -14.281 1 94.56 93 GLU B O 1
ATOM 4994 N N . GLU B 1 94 ? -21.625 -14.875 -13.93 1 93.88 94 GLU B N 1
ATOM 4995 C CA . GLU B 1 94 ? -21.797 -14.812 -12.484 1 93.88 94 GLU B CA 1
ATOM 4996 C C . GLU B 1 94 ? -21.422 -13.438 -11.945 1 93.88 94 GLU B C 1
ATOM 4998 O O . GLU B 1 94 ? -21.688 -13.125 -10.781 1 93.88 94 GLU B O 1
ATOM 5003 N N . GLY B 1 95 ? -20.844 -12.586 -12.703 1 91.56 95 GLY B N 1
ATOM 5004 C CA . GLY B 1 95 ? -20.391 -11.281 -12.234 1 91.56 95 GLY B CA 1
ATOM 5005 C C . GLY B 1 95 ? -21.484 -10.484 -11.547 1 91.56 95 GLY B C 1
ATOM 5006 O O . GLY B 1 95 ? -21.266 -9.953 -10.453 1 91.56 95 GLY B O 1
ATOM 5007 N N . ALA B 1 96 ? -22.641 -10.453 -12.141 1 89.25 96 ALA B N 1
ATOM 5008 C CA . ALA B 1 96 ? -23.766 -9.703 -11.586 1 89.25 96 ALA B CA 1
ATOM 5009 C C . ALA B 1 96 ? -24.219 -10.297 -10.258 1 89.25 96 ALA B C 1
ATOM 5011 O O . ALA B 1 96 ? -24.656 -9.562 -9.359 1 89.25 96 ALA B O 1
ATOM 5012 N N . ARG B 1 97 ? -24.094 -11.531 -10.156 1 89.19 97 ARG B N 1
ATOM 5013 C CA . ARG B 1 97 ? -24.484 -12.219 -8.93 1 89.19 97 ARG B CA 1
ATOM 5014 C C . ARG B 1 97 ? -23.484 -11.945 -7.805 1 89.19 97 ARG B C 1
ATOM 5016 O O . ARG B 1 97 ? -23.875 -11.859 -6.637 1 89.19 97 ARG B O 1
ATOM 5023 N N . ILE B 1 98 ? -22.328 -11.852 -8.125 1 90.44 98 ILE B N 1
ATOM 5024 C CA . ILE B 1 98 ? -21.266 -11.633 -7.152 1 90.44 98 ILE B CA 1
ATOM 5025 C C . ILE B 1 98 ? -21.375 -10.227 -6.574 1 90.44 98 ILE B C 1
ATOM 5027 O O . ILE B 1 98 ? -21.312 -10.039 -5.355 1 90.44 98 ILE B O 1
ATOM 5031 N N . PHE B 1 99 ? -21.609 -9.242 -7.445 1 88.5 99 PHE B N 1
ATOM 5032 C CA . PHE B 1 99 ? -21.625 -7.848 -7.027 1 88.5 99 PHE B CA 1
ATOM 5033 C C . PHE B 1 99 ? -23.062 -7.352 -6.879 1 88.5 99 PHE B C 1
ATOM 5035 O O . PHE B 1 99 ? -23.453 -6.367 -7.512 1 88.5 99 PHE B O 1
ATOM 5042 N N . ARG B 1 100 ? -23.781 -8.039 -6.129 1 84.56 100 ARG B N 1
ATOM 5043 C CA . ARG B 1 100 ? -25.172 -7.676 -5.871 1 84.56 100 ARG B CA 1
ATOM 5044 C C . ARG B 1 100 ? -25.578 -8.055 -4.453 1 84.56 100 ARG B C 1
ATOM 5046 O O . ARG B 1 100 ? -25.094 -9.039 -3.9 1 84.56 100 ARG B O 1
ATOM 5053 N N . ASN B 1 101 ? -26.359 -7.074 -3.898 1 82.94 101 ASN B N 1
ATOM 5054 C CA . ASN B 1 101 ? -27.047 -7.426 -2.666 1 82.94 101 ASN B CA 1
ATOM 5055 C C . ASN B 1 101 ? -28.438 -7.992 -2.947 1 82.94 101 ASN B C 1
ATOM 5057 O O . ASN B 1 101 ? -29.094 -7.582 -3.904 1 82.94 101 ASN B O 1
ATOM 5061 N N . GLU B 1 102 ? -28.781 -8.953 -2.336 1 75 102 GLU B N 1
ATOM 5062 C CA . GLU B 1 102 ? -30.094 -9.555 -2.572 1 75 102 GLU B CA 1
ATOM 5063 C C . GLU B 1 102 ? -31.219 -8.547 -2.361 1 75 102 GLU B C 1
ATOM 5065 O O . GLU B 1 102 ? -32.188 -8.539 -3.104 1 75 102 GLU B O 1
ATOM 5070 N N . HIS B 1 103 ? -31.016 -7.66 -1.338 1 74.56 103 HIS B N 1
ATOM 5071 C CA . HIS B 1 103 ? -32.062 -6.676 -1.042 1 74.56 103 HIS B CA 1
ATOM 5072 C C . HIS B 1 103 ? -31.453 -5.301 -0.78 1 74.56 103 HIS B C 1
ATOM 5074 O O . HIS B 1 103 ? -30.328 -5.195 -0.275 1 74.56 103 HIS B O 1
ATOM 5080 N N . ASN B 1 104 ? -32.188 -4.32 -1.288 1 78 104 ASN B N 1
ATOM 5081 C CA . ASN B 1 104 ? -31.812 -2.959 -0.93 1 78 104 ASN B CA 1
ATOM 5082 C C . ASN B 1 104 ? -32.031 -2.686 0.555 1 78 104 ASN B C 1
ATOM 5084 O O . ASN B 1 104 ? -32.969 -3.236 1.158 1 78 104 ASN B O 1
ATOM 5088 N N . ALA B 1 105 ? -31.203 -1.896 1.013 1 75.81 105 ALA B N 1
ATOM 5089 C CA . ALA B 1 105 ? -31.328 -1.569 2.43 1 75.81 105 ALA B CA 1
ATOM 5090 C C . ALA B 1 105 ? -32.5 -0.625 2.67 1 75.81 105 ALA B C 1
ATOM 5092 O O . ALA B 1 105 ? -32.812 0.212 1.82 1 75.81 105 ALA B O 1
ATOM 5093 N N . THR B 1 106 ? -33.156 -0.878 3.713 1 66.69 106 THR B N 1
ATOM 5094 C CA . THR B 1 106 ? -34.219 0.036 4.184 1 66.69 106 THR B CA 1
ATOM 5095 C C . THR B 1 106 ? -33.719 0.851 5.375 1 66.69 106 THR B C 1
ATOM 5097 O O . THR B 1 106 ? -32.719 0.48 6.02 1 66.69 106 THR B O 1
ATOM 5100 N N . TRP B 1 107 ? -34.281 1.916 5.578 1 64.06 107 TRP B N 1
ATOM 5101 C CA . TRP B 1 107 ? -33.906 2.74 6.723 1 64.06 107 TRP B CA 1
ATOM 5102 C C . TRP B 1 107 ? -34.094 1.984 8.031 1 64.06 107 TRP B C 1
ATOM 5104 O O . TRP B 1 107 ? -33.344 2.156 8.984 1 64.06 107 TRP B O 1
ATOM 5114 N N . ALA B 1 108 ? -35.094 1.191 8.008 1 58.62 108 ALA B N 1
ATOM 5115 C CA . ALA B 1 108 ? -35.312 0.354 9.18 1 58.62 108 ALA B CA 1
ATOM 5116 C C . ALA B 1 108 ? -34.125 -0.545 9.453 1 58.62 108 ALA B C 1
ATOM 5118 O O . ALA B 1 108 ? -33.688 -0.691 10.602 1 58.62 108 ALA B O 1
ATOM 5119 N N . GLN B 1 109 ? -33.625 -1.015 8.414 1 67.75 109 GLN B N 1
ATOM 5120 C CA . GLN B 1 109 ? -32.469 -1.885 8.539 1 67.75 109 GLN B CA 1
ATOM 5121 C C . GLN B 1 109 ? -31.234 -1.099 8.992 1 67.75 109 GLN B C 1
ATOM 5123 O O . GLN B 1 109 ? -30.484 -1.56 9.852 1 67.75 109 GLN B O 1
ATOM 5128 N N . VAL B 1 110 ? -31.078 0.07 8.445 1 70.62 110 VAL B N 1
ATOM 5129 C CA . VAL B 1 110 ? -29.922 0.905 8.75 1 70.62 110 VAL B CA 1
ATOM 5130 C C . VAL B 1 110 ? -29.953 1.3 10.227 1 70.62 110 VAL B C 1
ATOM 5132 O O . VAL B 1 110 ? -28.938 1.193 10.922 1 70.62 110 VAL B O 1
ATOM 5135 N N . VAL B 1 111 ? -31.047 1.688 10.641 1 57.84 111 VAL B N 1
ATOM 5136 C CA . VAL B 1 111 ? -31.188 2.117 12.031 1 57.84 111 VAL B CA 1
ATOM 5137 C C . VAL B 1 111 ? -30.969 0.927 12.961 1 57.84 111 VAL B C 1
ATOM 5139 O O . VAL B 1 111 ? -30.297 1.044 13.984 1 57.84 111 VAL B O 1
ATOM 5142 N N . LEU B 1 112 ? -31.594 -0.097 12.602 1 63.25 112 LEU B N 1
ATOM 5143 C CA . LEU B 1 112 ? -31.438 -1.309 13.398 1 63.25 112 LEU B CA 1
ATOM 5144 C C . LEU B 1 112 ? -29.953 -1.679 13.523 1 63.25 112 LEU B C 1
ATOM 5146 O O . LEU B 1 112 ? -29.484 -1.975 14.625 1 63.25 112 LEU B O 1
ATOM 5150 N N . GLU B 1 113 ? -29.312 -1.677 12.438 1 72.12 113 GLU B N 1
ATOM 5151 C CA . GLU B 1 113 ? -27.891 -2.021 12.438 1 72.12 113 GLU B CA 1
ATOM 5152 C C . GLU B 1 113 ? -27.078 -1.029 13.266 1 72.12 113 GLU B C 1
ATOM 5154 O O . GLU B 1 113 ? -26.141 -1.417 13.969 1 72.12 113 GLU B O 1
ATOM 5159 N N . ALA B 1 114 ? -27.406 0.203 13.18 1 67.44 114 ALA B N 1
ATOM 5160 C CA . ALA B 1 114 ? -26.719 1.233 13.945 1 67.44 114 ALA B CA 1
ATOM 5161 C C . ALA B 1 114 ? -26.906 1.021 15.445 1 67.44 114 ALA B C 1
ATOM 5163 O O . ALA B 1 114 ? -25.969 1.167 16.234 1 67.44 114 ALA B O 1
ATOM 5164 N N . VAL B 1 115 ? -28.031 0.615 15.758 1 60.75 115 VAL B N 1
ATOM 5165 C CA . VAL B 1 115 ? -28.344 0.378 17.156 1 60.75 115 VAL B CA 1
ATOM 5166 C C . VAL B 1 115 ? -27.594 -0.859 17.656 1 60.75 115 VAL B C 1
ATOM 5168 O O . VAL B 1 115 ? -27.047 -0.856 18.75 1 60.75 115 VAL B O 1
ATOM 5171 N N . LEU B 1 116 ? -27.688 -1.81 16.875 1 66.06 116 LEU B N 1
ATOM 5172 C CA . LEU B 1 116 ? -26.984 -3.037 17.219 1 66.06 116 LEU B CA 1
ATOM 5173 C C . LEU B 1 116 ? -25.484 -2.773 17.406 1 66.06 116 LEU B C 1
ATOM 5175 O O . LEU B 1 116 ? -24.875 -3.311 18.328 1 66.06 116 LEU B O 1
ATOM 5179 N N . LEU B 1 117 ? -24.984 -1.988 16.531 1 69.81 117 LEU B N 1
ATOM 5180 C CA . LEU B 1 117 ? -23.578 -1.638 16.625 1 69.81 117 LEU B CA 1
ATOM 5181 C C . LEU B 1 117 ? -23.297 -0.875 17.922 1 69.81 117 LEU B C 1
ATOM 5183 O O . LEU B 1 117 ? -22.266 -1.106 18.578 1 69.81 117 LEU B O 1
ATOM 5187 N N . TYR B 1 118 ? -24.156 -0.025 18.266 1 64.81 118 TYR B N 1
ATOM 5188 C CA . TYR B 1 118 ? -24.031 0.746 19.5 1 64.81 118 TYR B CA 1
ATOM 5189 C C . TYR B 1 118 ? -24.031 -0.168 20.719 1 64.81 118 TYR B C 1
ATOM 5191 O O . TYR B 1 118 ? -23.219 -0.008 21.625 1 64.81 118 TYR B O 1
ATOM 5199 N N . ILE B 1 119 ? -24.875 -1.073 20.688 1 64.5 119 ILE B N 1
ATOM 5200 C CA . ILE B 1 119 ? -25 -2.002 21.797 1 64.5 119 ILE B CA 1
ATOM 5201 C C . ILE B 1 119 ? -23.766 -2.885 21.875 1 64.5 119 ILE B C 1
ATOM 5203 O O . ILE B 1 119 ? -23.25 -3.154 22.969 1 64.5 119 ILE B O 1
ATOM 5207 N N . LYS B 1 120 ? -23.375 -3.271 20.734 1 70.19 120 LYS B N 1
ATOM 5208 C CA . LYS B 1 120 ? -22.219 -4.16 20.672 1 70.19 120 LYS B CA 1
ATOM 5209 C C . LYS B 1 120 ? -21 -3.535 21.344 1 70.19 120 LYS B C 1
ATOM 5211 O O . LYS B 1 120 ? -20.203 -4.234 21.984 1 70.19 120 LYS B O 1
ATOM 5216 N N . TYR B 1 121 ? -20.953 -2.211 21.359 1 67.31 121 TYR B N 1
ATOM 5217 C CA . TYR B 1 121 ? -19.75 -1.562 21.875 1 67.31 121 TYR B CA 1
ATOM 5218 C C . TYR B 1 121 ? -20.078 -0.679 23.078 1 67.31 121 TYR B C 1
ATOM 5220 O O . TYR B 1 121 ? -19.312 0.235 23.406 1 67.31 121 TYR B O 1
ATOM 5228 N N . TYR B 1 122 ? -21.156 -0.981 23.609 1 62.88 122 TYR B N 1
ATOM 5229 C CA . TYR B 1 122 ? -21.594 -0.169 24.75 1 62.88 122 TYR B CA 1
ATOM 5230 C C . TYR B 1 122 ? -20.672 -0.367 25.953 1 62.88 122 TYR B C 1
ATOM 5232 O O . TYR B 1 122 ? -20.375 -1.502 26.328 1 62.88 122 TYR B O 1
ATOM 5240 N N . ASP B 1 123 ? -20.062 0.747 26.375 1 65.56 123 ASP B N 1
ATOM 5241 C CA . ASP B 1 123 ? -19.203 0.684 27.547 1 65.56 123 ASP B CA 1
ATOM 5242 C C . ASP B 1 123 ? -19.703 1.615 28.641 1 65.56 123 ASP B C 1
ATOM 5244 O O . ASP B 1 123 ? -18.938 1.996 29.531 1 65.56 123 ASP B O 1
ATOM 5248 N N . GLY B 1 124 ? -20.984 1.928 28.547 1 65.31 124 GLY B N 1
ATOM 5249 C CA . GLY B 1 124 ? -21.562 2.84 29.531 1 65.31 124 GLY B CA 1
ATOM 5250 C C . GLY B 1 124 ? -22.125 2.131 30.75 1 65.31 124 GLY B C 1
ATOM 5251 O O . GLY B 1 124 ? -21.844 0.95 30.969 1 65.31 124 GLY B O 1
ATOM 5252 N N . ASP B 1 125 ? -22.719 2.84 31.547 1 65.31 125 ASP B N 1
ATOM 5253 C CA . ASP B 1 125 ? -23.141 2.33 32.844 1 65.31 125 ASP B CA 1
ATOM 5254 C C . ASP B 1 125 ? -24.609 1.923 32.844 1 65.31 125 ASP B C 1
ATOM 5256 O O . ASP B 1 125 ? -25.141 1.426 33.812 1 65.31 125 ASP B O 1
ATOM 5260 N N . ASN B 1 126 ? -25.266 2.033 31.734 1 62.44 126 ASN B N 1
ATOM 5261 C CA . ASN B 1 126 ? -26.656 1.614 31.641 1 62.44 126 ASN B CA 1
ATOM 5262 C C . ASN B 1 126 ? -26.781 0.096 31.703 1 62.44 126 ASN B C 1
ATOM 5264 O O . ASN B 1 126 ? -26.266 -0.613 30.844 1 62.44 126 ASN B O 1
ATOM 5268 N N . GLU B 1 127 ? -27.438 -0.377 32.656 1 57.84 127 GLU B N 1
ATOM 5269 C CA . GLU B 1 127 ? -27.516 -1.809 32.938 1 57.84 127 GLU B CA 1
ATOM 5270 C C . GLU B 1 127 ? -28.188 -2.557 31.797 1 57.84 127 GLU B C 1
ATOM 5272 O O . GLU B 1 127 ? -27.781 -3.67 31.453 1 57.84 127 GLU B O 1
ATOM 5277 N N . THR B 1 128 ? -29.156 -1.928 31.25 1 57.19 128 THR B N 1
ATOM 5278 C CA . THR B 1 128 ? -29.875 -2.578 30.156 1 57.19 128 THR B CA 1
ATOM 5279 C C . THR B 1 128 ? -28.984 -2.73 28.938 1 57.19 128 THR B C 1
ATOM 5281 O O . THR B 1 128 ? -28.938 -3.801 28.328 1 57.19 128 THR B O 1
ATOM 5284 N N . LEU B 1 129 ? -28.391 -1.658 28.625 1 65.94 129 LEU B N 1
ATOM 5285 C CA . LEU B 1 129 ? -27.5 -1.705 27.469 1 65.94 129 LEU B CA 1
ATOM 5286 C C . LEU B 1 129 ? -26.328 -2.65 27.703 1 65.94 129 LEU B C 1
ATOM 5288 O O . LEU B 1 129 ? -25.875 -3.332 26.797 1 65.94 129 LEU B O 1
ATOM 5292 N N . ARG B 1 130 ? -26 -2.732 28.859 1 69.38 130 ARG B N 1
ATOM 5293 C CA . ARG B 1 130 ? -24.922 -3.652 29.219 1 69.38 130 ARG B CA 1
ATOM 5294 C C . ARG B 1 130 ? -25.375 -5.102 29.094 1 69.38 130 ARG B C 1
ATOM 5296 O O . ARG B 1 130 ? -24.609 -5.965 28.656 1 69.38 130 ARG B O 1
ATOM 5303 N N . SER B 1 131 ? -26.547 -5.27 29.516 1 61.22 131 SER B N 1
ATOM 5304 C CA . SER B 1 131 ? -27.094 -6.617 29.391 1 61.22 131 SER B CA 1
ATOM 5305 C C . SER B 1 131 ? -27.234 -7.035 27.938 1 61.22 131 SER B C 1
ATOM 5307 O O . SER B 1 131 ? -26.938 -8.18 27.578 1 61.22 131 SER B O 1
ATOM 5309 N N . LEU B 1 132 ? -27.672 -6.121 27.188 1 64.81 132 LEU B N 1
ATOM 5310 C CA . LEU B 1 132 ? -27.797 -6.414 25.75 1 64.81 132 LEU B CA 1
ATOM 5311 C C . LEU B 1 132 ? -26.438 -6.633 25.125 1 64.81 132 LEU B C 1
ATOM 5313 O O . LEU B 1 132 ? -26.281 -7.504 24.266 1 64.81 132 LEU B O 1
ATOM 5317 N N . HIS B 1 133 ? -25.547 -5.828 25.5 1 69.5 133 HIS B N 1
ATOM 5318 C CA . HIS B 1 133 ? -24.172 -5.996 25.047 1 69.5 133 HIS B CA 1
ATOM 5319 C C . HIS B 1 133 ? -23.656 -7.395 25.359 1 69.5 133 HIS B C 1
ATOM 5321 O O . HIS B 1 133 ? -23.062 -8.047 24.5 1 69.5 133 HIS B O 1
ATOM 5327 N N . ASP B 1 134 ? -23.938 -7.809 26.5 1 63.53 134 ASP B N 1
ATOM 5328 C CA . ASP B 1 134 ? -23.484 -9.133 26.922 1 63.53 134 ASP B CA 1
ATOM 5329 C C . ASP B 1 134 ? -24.172 -10.227 26.109 1 63.53 134 ASP B C 1
ATOM 5331 O O . ASP B 1 134 ? -23.547 -11.234 25.766 1 63.53 134 ASP B O 1
ATOM 5335 N N . MET B 1 135 ? -25.359 -9.984 25.812 1 59.22 135 MET B N 1
ATOM 5336 C CA . MET B 1 135 ? -26.109 -10.961 25 1 59.22 135 MET B CA 1
ATOM 5337 C C . MET B 1 135 ? -25.531 -11.055 23.594 1 59.22 135 MET B C 1
ATOM 5339 O O . MET B 1 135 ? -25.375 -12.156 23.062 1 59.22 135 MET B O 1
ATOM 5343 N N . LEU B 1 136 ? -25.266 -9.883 23.062 1 63.78 136 LEU B N 1
ATOM 5344 C CA . LEU B 1 136 ? -24.688 -9.852 21.719 1 63.78 136 LEU B CA 1
ATOM 5345 C C . LEU B 1 136 ? -23.312 -10.516 21.703 1 63.78 136 LEU B C 1
ATOM 5347 O O . LEU B 1 136 ? -22.984 -11.219 20.75 1 63.78 136 LEU B O 1
ATOM 5351 N N . ALA B 1 137 ? -22.656 -10.281 22.75 1 61.44 137 ALA B N 1
ATOM 5352 C CA . ALA B 1 137 ? -21.312 -10.844 22.844 1 61.44 137 ALA B CA 1
ATOM 5353 C C . ALA B 1 137 ? -21.359 -12.367 22.922 1 61.44 137 ALA B C 1
ATOM 5355 O O . ALA B 1 137 ? -20.438 -13.047 22.453 1 61.44 137 ALA B O 1
ATOM 5356 N N . LEU B 1 138 ? -22.516 -12.82 23.453 1 52.66 138 LEU B N 1
ATOM 5357 C CA . LEU B 1 138 ? -22.672 -14.266 23.562 1 52.66 138 LEU B CA 1
ATOM 5358 C C . LEU B 1 138 ? -23.25 -14.859 22.281 1 52.66 138 LEU B C 1
ATOM 5360 O O . LEU B 1 138 ? -23.453 -16.062 22.188 1 52.66 138 LEU B O 1
ATOM 5364 N N . GLY B 1 139 ? -23.422 -13.984 21.25 1 53.5 139 GLY B N 1
ATOM 5365 C CA . GLY B 1 139 ? -23.875 -14.461 19.953 1 53.5 139 GLY B CA 1
ATOM 5366 C C . GLY B 1 139 ? -25.391 -14.562 19.859 1 53.5 139 GLY B C 1
ATOM 5367 O O . GLY B 1 139 ? -25.922 -15.195 18.938 1 53.5 139 GLY B O 1
ATOM 5368 N N . LEU B 1 140 ? -26.047 -14.031 20.859 1 46.06 140 LEU B N 1
ATOM 5369 C CA . LEU B 1 140 ? -27.5 -14.102 20.828 1 46.06 140 LEU B CA 1
ATOM 5370 C C . LEU B 1 140 ? -28.078 -13.094 19.844 1 46.06 140 LEU B C 1
ATOM 5372 O O . LEU B 1 140 ? -27.547 -11.984 19.703 1 46.06 140 LEU B O 1
ATOM 5376 N N . ALA B 1 141 ? -28.953 -13.648 18.875 1 51.69 141 ALA B N 1
ATOM 5377 C CA . ALA B 1 141 ? -29.625 -12.789 17.906 1 51.69 141 ALA B CA 1
ATOM 5378 C C . ALA B 1 141 ? -30.609 -11.844 18.594 1 51.69 141 ALA B C 1
ATOM 5380 O O . ALA B 1 141 ? -31.625 -12.273 19.125 1 51.69 141 ALA B O 1
ATOM 5381 N N . ILE B 1 142 ? -30.203 -10.633 18.844 1 51.84 142 ILE B N 1
ATOM 5382 C CA . ILE B 1 142 ? -31.062 -9.664 19.516 1 51.84 142 ILE B CA 1
ATOM 5383 C C . ILE B 1 142 ? -31.906 -8.922 18.469 1 51.84 142 ILE B C 1
ATOM 5385 O O . ILE B 1 142 ? -32.781 -8.117 18.828 1 51.84 142 ILE B O 1
ATOM 5389 N N . GLU B 1 143 ? -31.656 -9.258 17.219 1 55.81 143 GLU B N 1
ATOM 5390 C CA . GLU B 1 143 ? -32.344 -8.578 16.141 1 55.81 143 GLU B CA 1
ATOM 5391 C C . GLU B 1 143 ? -33.875 -8.766 16.25 1 55.81 143 GLU B C 1
ATOM 5393 O O . GLU B 1 143 ? -34.625 -7.805 16.109 1 55.81 143 GLU B O 1
ATOM 5398 N N . PRO B 1 144 ? -34.281 -10 16.422 1 49.78 144 PRO B N 1
ATOM 5399 C CA . PRO B 1 144 ? -35.719 -10.164 16.531 1 49.78 144 PRO B CA 1
ATOM 5400 C C . PRO B 1 144 ? -36.344 -9.367 17.672 1 49.78 144 PRO B C 1
ATOM 5402 O O . PRO B 1 144 ? -37.5 -8.969 17.609 1 49.78 144 PRO B O 1
ATOM 5405 N N . LEU B 1 145 ? -35.438 -9.18 18.641 1 48.47 145 LEU B N 1
ATOM 5406 C CA . LEU B 1 145 ? -35.906 -8.398 19.781 1 48.47 145 LEU B CA 1
ATOM 5407 C C . LEU B 1 145 ? -35.938 -6.91 19.453 1 48.47 145 LEU B C 1
ATOM 5409 O O . LEU B 1 145 ? -36.781 -6.18 19.953 1 48.47 145 LEU B O 1
ATOM 5413 N N . LEU B 1 146 ? -34.969 -6.59 18.516 1 55.06 146 LEU B N 1
ATOM 5414 C CA . LEU B 1 146 ? -34.812 -5.172 18.234 1 55.06 146 LEU B CA 1
ATOM 5415 C C . LEU B 1 146 ? -35.688 -4.738 17.062 1 55.06 146 LEU B C 1
ATOM 5417 O O . LEU B 1 146 ? -36.062 -3.574 16.969 1 55.06 146 LEU B O 1
ATOM 5421 N N . ARG B 1 147 ? -36.094 -5.73 16.188 1 51.25 147 ARG B N 1
ATOM 5422 C CA . ARG B 1 147 ? -36.812 -5.418 14.953 1 51.25 147 ARG B CA 1
ATOM 5423 C C . ARG B 1 147 ? -38.156 -4.777 15.242 1 51.25 147 ARG B C 1
ATOM 5425 O O . ARG B 1 147 ? -38.5 -3.748 14.656 1 51.25 147 ARG B O 1
ATOM 5432 N N . PRO B 1 148 ? -38.906 -5.41 16.062 1 43.09 148 PRO B N 1
ATOM 5433 C CA . PRO B 1 148 ? -40.188 -4.762 16.328 1 43.09 148 PRO B CA 1
ATOM 5434 C C . PRO B 1 148 ? -40.031 -3.35 16.875 1 43.09 148 PRO B C 1
ATOM 5436 O O . PRO B 1 148 ? -40.844 -2.469 16.562 1 43.09 148 PRO B O 1
ATOM 5439 N N . ILE B 1 149 ? -38.938 -3.182 17.5 1 43.72 149 ILE B N 1
ATOM 5440 C CA . ILE B 1 149 ? -38.656 -1.873 18.062 1 43.72 149 ILE B CA 1
ATOM 5441 C C . ILE B 1 149 ? -38.281 -0.892 16.953 1 43.72 149 ILE B C 1
ATOM 5443 O O . ILE B 1 149 ? -38.781 0.239 16.938 1 43.72 149 ILE B O 1
ATOM 5447 N N . LEU B 1 150 ? -37.594 -1.377 16.109 1 46.59 150 LEU B N 1
ATOM 5448 C CA . LEU B 1 150 ? -37.125 -0.548 15 1 46.59 150 LEU B CA 1
ATOM 5449 C C . LEU B 1 150 ? -38.281 -0.233 14.039 1 46.59 150 LEU B C 1
ATOM 5451 O O . LEU B 1 150 ? -38.406 0.897 13.562 1 46.59 150 LEU B O 1
ATOM 5455 N N . ASP B 1 151 ? -39.188 -1.181 13.742 1 43.41 151 ASP B N 1
ATOM 5456 C CA . ASP B 1 151 ? -40.344 -0.972 12.898 1 43.41 151 ASP B CA 1
ATOM 5457 C C . ASP B 1 151 ? -41.281 0.081 13.5 1 43.41 151 ASP B C 1
ATOM 5459 O O . ASP B 1 151 ? -41.812 0.938 12.781 1 43.41 151 ASP B O 1
ATOM 5463 N N . ALA B 1 152 ? -41.5 0.053 14.656 1 39.53 152 ALA B N 1
ATOM 5464 C CA . ALA B 1 152 ? -42.344 1.025 15.352 1 39.53 152 ALA B CA 1
ATOM 5465 C C . ALA B 1 152 ? -41.75 2.424 15.281 1 39.53 152 ALA B C 1
ATOM 5467 O O . ALA B 1 152 ? -42.469 3.41 15.094 1 39.53 152 ALA B O 1
ATOM 5468 N N . LEU B 1 153 ? -40.438 2.361 15.289 1 39.03 153 LEU B N 1
ATOM 5469 C CA . LEU B 1 153 ? -39.75 3.633 15.227 1 39.03 153 LEU B CA 1
ATOM 5470 C C . LEU B 1 153 ? -39.875 4.262 13.844 1 39.03 153 LEU B C 1
ATOM 5472 O O . LEU B 1 153 ? -40.062 5.48 13.727 1 39.03 153 LEU B O 1
ATOM 5476 N N . ILE B 1 154 ? -39.969 3.438 12.859 1 40.31 154 ILE B N 1
ATOM 5477 C CA . ILE B 1 154 ? -40.062 3.918 11.484 1 40.31 154 ILE B CA 1
ATOM 5478 C C . ILE B 1 154 ? -41.5 4.324 11.18 1 40.31 154 ILE B C 1
ATOM 5480 O O . ILE B 1 154 ? -41.75 5.359 10.562 1 40.31 154 ILE B O 1
ATOM 5484 N N . HIS B 1 155 ? -42.656 3.656 11.602 1 40.47 155 HIS B N 1
ATOM 5485 C CA . HIS B 1 155 ? -44.031 3.941 11.305 1 40.47 155 HIS B CA 1
ATOM 5486 C C . HIS B 1 155 ? -44.594 5.008 12.242 1 40.47 155 HIS B C 1
ATOM 5488 O O . HIS B 1 155 ? -45.562 5.715 11.891 1 40.47 155 HIS B O 1
ATOM 5494 N N . ALA B 1 156 ? -44.438 5.074 13.367 1 34.34 156 ALA B N 1
ATOM 5495 C CA . ALA B 1 156 ? -44.938 6.117 14.266 1 34.34 156 ALA B CA 1
ATOM 5496 C C . ALA B 1 156 ? -44.625 7.504 13.711 1 34.34 156 ALA B C 1
ATOM 5498 O O . ALA B 1 156 ? -45.438 8.438 13.875 1 34.34 156 ALA B O 1
ATOM 5499 N N . ASN B 1 157 ? -43.719 7.773 13.055 1 32.44 157 ASN B N 1
ATOM 5500 C CA . ASN B 1 157 ? -43.531 9.086 12.445 1 32.44 157 ASN B CA 1
ATOM 5501 C C . ASN B 1 157 ? -44.406 9.258 11.195 1 32.44 157 ASN B C 1
ATOM 5503 O O . ASN B 1 157 ? -44.406 10.32 10.578 1 32.44 157 ASN B O 1
ATOM 5507 N N . GLY B 1 158 ? -45.156 8.336 10.656 1 30.95 158 GLY B N 1
ATOM 5508 C CA . GLY B 1 158 ? -46.125 8.586 9.609 1 30.95 158 GLY B CA 1
ATOM 5509 C C . GLY B 1 158 ? -47.438 9.18 10.133 1 30.95 158 GLY B C 1
ATOM 5510 O O . GLY B 1 158 ? -48.094 9.922 9.43 1 30.95 158 GLY B O 1
ATOM 5511 N N . GLY B 1 159 ? -48.125 8.82 11.18 1 30.19 159 GLY B N 1
ATOM 5512 C CA . GLY B 1 159 ? -49.406 9.359 11.531 1 30.19 159 GLY B CA 1
ATOM 5513 C C . GLY B 1 159 ? -49.344 10.742 12.148 1 30.19 159 GLY B C 1
ATOM 5514 O O . GLY B 1 159 ? -50.156 11.609 11.844 1 30.19 159 GLY B O 1
ATOM 5515 N N . GLY B 1 160 ? -48.719 11.102 13.203 1 28.95 160 GLY B N 1
ATOM 5516 C CA . GLY B 1 160 ? -48.844 12.359 13.914 1 28.95 160 GLY B CA 1
ATOM 5517 C C . GLY B 1 160 ? -48.25 13.539 13.172 1 28.95 160 GLY B C 1
ATOM 5518 O O . GLY B 1 160 ? -48.281 14.664 13.672 1 28.95 160 GLY B O 1
ATOM 5519 N N . MET B 1 161 ? -47.625 13.562 12.102 1 28.75 161 MET B N 1
ATOM 5520 C CA . MET B 1 161 ? -47.5 14.789 11.32 1 28.75 161 MET B CA 1
ATOM 5521 C C . MET B 1 161 ? -48.875 15.195 10.734 1 28.75 161 MET B C 1
ATOM 5523 O O . MET B 1 161 ? -48.969 16.25 10.109 1 28.75 161 MET B O 1
ATOM 5527 N N . GLN B 1 162 ? -49.875 14.523 10.797 1 28.22 162 GLN B N 1
ATOM 5528 C CA . GLN B 1 162 ? -51.188 15.078 10.477 1 28.22 162 GLN B CA 1
ATOM 5529 C C . GLN B 1 162 ? -51.688 16 11.578 1 28.22 162 GLN B C 1
ATOM 5531 O O . GLN B 1 162 ? -52.25 17.062 11.305 1 28.22 162 GLN B O 1
ATOM 5536 N N . GLN B 1 163 ? -51.781 15.586 12.812 1 28.19 163 GLN B N 1
ATOM 5537 C CA . GLN B 1 163 ? -52.531 16.328 13.828 1 28.19 163 GLN B CA 1
ATOM 5538 C C . GLN B 1 163 ? -51.719 17.5 14.359 1 28.19 163 GLN B C 1
ATOM 5540 O O . GLN B 1 163 ? -52.25 18.391 15.031 1 28.19 163 GLN B O 1
ATOM 5545 N N . LEU B 1 164 ? -50.406 17.5 14.32 1 26.86 164 LEU B N 1
ATOM 5546 C CA . LEU B 1 164 ? -49.844 18.719 14.891 1 26.86 164 LEU B CA 1
ATOM 5547 C C . LEU B 1 164 ? -50.219 19.938 14.039 1 26.86 164 LEU B C 1
ATOM 5549 O O . LEU B 1 164 ? -49.875 21.062 14.398 1 26.86 164 LEU B O 1
ATOM 5553 N N . ALA B 1 165 ? -50.531 19.812 12.773 1 26.8 165 ALA B N 1
ATOM 5554 C CA . ALA B 1 165 ? -51.125 20.969 12.133 1 26.8 165 ALA B CA 1
ATOM 5555 C C . ALA B 1 165 ? -52.5 21.25 12.711 1 26.8 165 ALA B C 1
ATOM 5557 O O . ALA B 1 165 ? -53.156 22.234 12.328 1 26.8 165 ALA B O 1
ATOM 5558 N N . ALA B 1 166 ? -53.156 20.219 13.148 1 26.53 166 ALA B N 1
ATOM 5559 C CA . ALA B 1 166 ? -54.562 20.562 13.422 1 26.53 166 ALA B CA 1
ATOM 5560 C C . ALA B 1 166 ? -54.688 21.297 14.75 1 26.53 166 ALA B C 1
ATOM 5562 O O . ALA B 1 166 ? -54.75 20.672 15.812 1 26.53 166 ALA B O 1
ATOM 5563 N N . ALA B 1 167 ? -53.844 22.406 14.875 1 25.77 167 ALA B N 1
ATOM 5564 C CA . ALA B 1 167 ? -54.375 23.234 15.953 1 25.77 167 ALA B CA 1
ATOM 5565 C C . ALA B 1 167 ? -55.875 23.25 15.953 1 25.77 167 ALA B C 1
ATOM 5567 O O . ALA B 1 167 ? -56.5 23.219 14.891 1 25.77 167 ALA B O 1
ATOM 5568 N N . PRO B 1 168 ? -56.406 22.828 17.031 1 24.94 168 PRO B N 1
ATOM 5569 C CA . PRO B 1 168 ? -57.875 22.906 17.094 1 24.94 168 PRO B CA 1
ATOM 5570 C C . PRO B 1 168 ? -58.406 24.234 16.547 1 24.94 168 PRO B C 1
ATOM 5572 O O . PRO B 1 168 ? -58.062 25.297 17.062 1 24.94 168 PRO B O 1
ATOM 5575 N N . HIS B 1 169 ? -58.25 24.406 15.164 1 25 169 HIS B N 1
ATOM 5576 C CA . HIS B 1 169 ? -59.125 25.516 14.758 1 25 169 HIS B CA 1
ATOM 5577 C C . HIS B 1 169 ? -60.406 25.547 15.578 1 25 169 HIS B C 1
ATOM 5579 O O . HIS B 1 169 ? -60.844 24.516 16.094 1 25 169 HIS B O 1
ATOM 5585 N N . ASP B 1 170 ? -60.719 26.703 16.109 1 26.41 170 ASP B N 1
ATOM 5586 C CA . ASP B 1 170 ? -62 27.047 16.688 1 26.41 170 ASP B CA 1
ATOM 5587 C C . ASP B 1 170 ? -63.156 26.359 15.93 1 26.41 170 ASP B C 1
ATOM 5589 O O . ASP B 1 170 ? -63.062 26.141 14.719 1 26.41 170 ASP B O 1
ATOM 5593 N N . PRO B 1 171 ? -64 25.562 16.578 1 27.03 171 PRO B N 1
ATOM 5594 C CA . PRO B 1 171 ? -65.125 24.844 16.016 1 27.03 171 PRO B CA 1
ATOM 5595 C C . PRO B 1 171 ? -65.812 25.609 14.883 1 27.03 171 PRO B C 1
ATOM 5597 O O . PRO B 1 171 ? -66.562 25.031 14.094 1 27.03 171 PRO B O 1
ATOM 5600 N N . ASP B 1 172 ? -66 26.953 15.055 1 26.17 172 ASP B N 1
ATOM 5601 C CA . ASP B 1 172 ? -67.062 27.562 14.25 1 26.17 172 ASP B CA 1
ATOM 5602 C C . ASP B 1 172 ? -66.625 27.75 12.805 1 26.17 172 ASP B C 1
ATOM 5604 O O . ASP B 1 172 ? -67.438 27.984 11.914 1 26.17 172 ASP B O 1
ATOM 5608 N N . ASP B 1 173 ? -65.438 28.422 12.562 1 27.52 173 ASP B N 1
ATOM 5609 C CA . ASP B 1 173 ? -65.438 28.844 11.164 1 27.52 173 ASP B CA 1
ATOM 5610 C C . ASP B 1 173 ? -65.188 27.672 10.227 1 27.52 173 ASP B C 1
ATOM 5612 O O . ASP B 1 173 ? -64.062 27.094 10.227 1 27.52 173 ASP B O 1
ATOM 5616 N N . ALA B 1 174 ? -66.188 26.891 9.797 1 26.66 174 ALA B N 1
ATOM 5617 C CA . ALA B 1 174 ? -66.625 25.703 9.023 1 26.66 174 ALA B CA 1
ATOM 5618 C C . ALA B 1 174 ? -65.812 25.625 7.707 1 26.66 174 ALA B C 1
ATOM 5620 O O . ALA B 1 174 ? -65.688 24.562 7.121 1 26.66 174 ALA B O 1
ATOM 5621 N N . GLY B 1 175 ? -65.75 26.656 6.859 1 25.12 175 GLY B N 1
ATOM 5622 C CA . GLY B 1 175 ? -65.812 26.406 5.426 1 25.12 175 GLY B CA 1
ATOM 5623 C C . GLY B 1 175 ? -64.5 25.828 4.863 1 25.12 175 GLY B C 1
ATOM 5624 O O . GLY B 1 175 ? -64.562 24.922 4.035 1 25.12 175 GLY B O 1
ATOM 5625 N N . SER B 1 176 ? -63.375 26.672 4.781 1 25.45 176 SER B N 1
ATOM 5626 C CA . SER B 1 176 ? -62.562 26.406 3.592 1 25.45 176 SER B CA 1
ATOM 5627 C C . SER B 1 176 ? -61.656 25.203 3.797 1 25.45 176 SER B C 1
ATOM 5629 O O . SER B 1 176 ? -60.906 25.141 4.766 1 25.45 176 SER B O 1
ATOM 5631 N N . ASN B 1 177 ? -62.031 23.938 3.459 1 25.88 177 ASN B N 1
ATOM 5632 C CA . ASN B 1 177 ? -61.594 22.562 3.34 1 25.88 177 ASN B CA 1
ATOM 5633 C C . ASN B 1 177 ? -60.219 22.469 2.717 1 25.88 177 ASN B C 1
ATOM 5635 O O . ASN B 1 177 ? -60.062 22.047 1.566 1 25.88 177 ASN B O 1
ATOM 5639 N N . SER B 1 178 ? -59.312 23.469 2.807 1 27.17 178 SER B N 1
ATOM 5640 C CA . SER B 1 178 ? -58.219 23.219 1.863 1 27.17 178 SER B CA 1
ATOM 5641 C C . SER B 1 178 ? -57.531 21.891 2.152 1 27.17 178 SER B C 1
ATOM 5643 O O . SER B 1 178 ? -57.062 21.672 3.268 1 27.17 178 SER B O 1
ATOM 5645 N N . ASN B 1 179 ? -57.938 20.75 1.574 1 27.36 179 ASN B N 1
ATOM 5646 C CA . ASN B 1 179 ? -57.594 19.359 1.279 1 27.36 179 ASN B CA 1
ATOM 5647 C C . ASN B 1 179 ? -56.094 19.188 1.038 1 27.36 179 ASN B C 1
ATOM 5649 O O . ASN B 1 179 ? -55.688 18.859 -0.071 1 27.36 179 ASN B O 1
ATOM 5653 N N . GLU B 1 180 ? -55.25 20.125 1.371 1 29.22 180 GLU B N 1
ATOM 5654 C CA . GLU B 1 180 ? -53.906 19.812 0.858 1 29.22 180 GLU B CA 1
ATOM 5655 C C . GLU B 1 180 ? -53.375 18.531 1.48 1 29.22 180 GLU B C 1
ATOM 5657 O O . GLU B 1 180 ? -53.344 18.391 2.705 1 29.22 180 GLU B O 1
ATOM 5662 N N . ALA B 1 181 ? -53.25 17.438 0.703 1 30.91 181 ALA B N 1
ATOM 5663 C CA . ALA B 1 181 ? -52.875 16.047 0.945 1 30.91 181 ALA B CA 1
ATOM 5664 C C . ALA B 1 181 ? -51.562 15.977 1.745 1 30.91 181 ALA B C 1
ATOM 5666 O O . ALA B 1 181 ? -50.688 16.812 1.578 1 30.91 181 ALA B O 1
ATOM 5667 N N . PRO B 1 182 ? -51.594 15.266 2.859 1 31.19 182 PRO B N 1
ATOM 5668 C CA . PRO B 1 182 ? -50.438 15.008 3.73 1 31.19 182 PRO B CA 1
ATOM 5669 C C . PRO B 1 182 ? -49.188 14.641 2.951 1 31.19 182 PRO B C 1
ATOM 5671 O O . PRO B 1 182 ? -49.281 13.961 1.927 1 31.19 182 PRO B O 1
ATOM 5674 N N . PRO B 1 183 ? -48.25 15.492 2.934 1 34.69 183 PRO B N 1
ATOM 5675 C CA . PRO B 1 183 ? -47.188 15.07 2.016 1 34.69 183 PRO B CA 1
ATOM 5676 C C . PRO B 1 183 ? -46.875 13.578 2.115 1 34.69 183 PRO B C 1
ATOM 5678 O O . PRO B 1 183 ? -46.875 13.016 3.213 1 34.69 183 PRO B O 1
ATOM 5681 N N . ALA B 1 184 ? -47.406 12.719 1.179 1 36.31 184 ALA B N 1
ATOM 5682 C CA . ALA B 1 184 ? -47.531 11.266 1.093 1 36.31 184 ALA B CA 1
ATOM 5683 C C . ALA B 1 184 ? -46.312 10.578 1.646 1 36.31 184 ALA B C 1
ATOM 5685 O O . ALA B 1 184 ? -46.375 9.484 2.219 1 36.31 184 ALA B O 1
ATOM 5686 N N . ASN B 1 185 ? -45.062 10.719 0.965 1 32.34 185 ASN B N 1
ATOM 5687 C CA . ASN B 1 185 ? -43.938 9.82 1.201 1 32.34 185 ASN B CA 1
ATOM 5688 C C . ASN B 1 185 ? -42.844 10.508 1.985 1 32.34 185 ASN B C 1
ATOM 5690 O O . ASN B 1 185 ? -42.781 11.734 2.039 1 32.34 185 ASN B O 1
ATOM 5694 N N . MET B 1 186 ? -42.312 9.82 2.98 1 30.22 186 MET B N 1
ATOM 5695 C CA . MET B 1 186 ? -41.188 10.164 3.832 1 30.22 186 MET B CA 1
ATOM 5696 C C . MET B 1 186 ? -40.188 11.008 3.07 1 30.22 186 MET B C 1
ATOM 5698 O O . MET B 1 186 ? -39.531 11.883 3.65 1 30.22 186 MET B O 1
ATOM 5702 N N . GLU B 1 187 ? -40.125 10.766 1.847 1 34.41 187 GLU B N 1
ATOM 5703 C CA . GLU B 1 187 ? -39.25 11.516 0.959 1 34.41 187 GLU B CA 1
ATOM 5704 C C . GLU B 1 187 ? -39.625 12.992 0.918 1 34.41 187 GLU B C 1
ATOM 5706 O O . GLU B 1 187 ? -38.75 13.867 0.945 1 34.41 187 GLU B O 1
ATOM 5711 N N . ASP B 1 188 ? -40.875 13.172 0.938 1 38.09 188 ASP B N 1
ATOM 5712 C CA . ASP B 1 188 ? -41.375 14.531 0.809 1 38.09 188 ASP B CA 1
ATOM 5713 C C . ASP B 1 188 ? -41.125 15.344 2.072 1 38.09 188 ASP B C 1
ATOM 5715 O O . ASP B 1 188 ? -40.781 16.531 1.994 1 38.09 188 ASP B O 1
ATOM 5719 N N . TYR B 1 189 ? -41.125 14.641 3.141 1 33.62 189 TYR B N 1
ATOM 5720 C CA . TYR B 1 189 ? -40.906 15.297 4.422 1 33.62 189 TYR B CA 1
ATOM 5721 C C . TYR B 1 189 ? -39.438 15.695 4.586 1 33.62 189 TYR B C 1
ATOM 5723 O O . TYR B 1 189 ? -39.125 16.828 4.988 1 33.62 189 TYR B O 1
ATOM 5731 N N . ILE B 1 190 ? -38.531 14.789 4.348 1 36.19 190 ILE B N 1
ATOM 5732 C CA . ILE B 1 190 ? -37.094 15.117 4.441 1 36.19 190 ILE B CA 1
ATOM 5733 C C . ILE B 1 190 ? -36.75 16.234 3.461 1 36.19 190 ILE B C 1
ATOM 5735 O O . ILE B 1 190 ? -36.031 17.172 3.805 1 36.19 190 ILE B O 1
ATOM 5739 N N . GLN B 1 191 ? -37.469 16.156 2.342 1 36.38 191 GLN B N 1
ATOM 5740 C CA . GLN B 1 191 ? -37.25 17.172 1.314 1 36.38 191 GLN B CA 1
ATOM 5741 C C . GLN B 1 191 ? -37.719 18.547 1.801 1 36.38 191 GLN B C 1
ATOM 5743 O O . GLN B 1 191 ? -37.062 19.547 1.567 1 36.38 191 GLN B O 1
ATOM 5748 N N . GLU B 1 192 ? -38.844 18.516 2.316 1 38.22 192 GLU B N 1
ATOM 5749 C CA . GLU B 1 192 ? -39.438 19.766 2.777 1 38.22 192 GLU B CA 1
ATOM 5750 C C . GLU B 1 192 ? -38.594 20.406 3.879 1 38.22 192 GLU B C 1
ATOM 5752 O O . GLU B 1 192 ? -38.312 21.609 3.852 1 38.22 192 GLU B O 1
ATOM 5757 N N . HIS B 1 193 ? -38 19.547 4.688 1 37.31 193 HIS B N 1
ATOM 5758 C CA . HIS B 1 193 ? -37.344 20.125 5.84 1 37.31 193 HIS B CA 1
ATOM 5759 C C . HIS B 1 193 ? -35.844 20.391 5.543 1 37.31 193 HIS B C 1
ATOM 5761 O O . HIS B 1 193 ? -35.312 21.406 5.965 1 37.31 193 HIS B O 1
ATOM 5767 N N . ALA B 1 194 ? -35.25 19.484 4.848 1 37.5 194 ALA B N 1
ATOM 5768 C CA . ALA B 1 194 ? -33.875 19.797 4.465 1 37.5 194 ALA B CA 1
ATOM 5769 C C . ALA B 1 194 ? -33.812 21.031 3.568 1 37.5 194 ALA B C 1
ATOM 5771 O O . ALA B 1 194 ? -32.938 21.891 3.734 1 37.5 194 ALA B O 1
ATOM 5772 N N . GLY B 1 195 ? -34.781 21.141 2.611 1 38 195 GLY B N 1
ATOM 5773 C CA . GLY B 1 195 ? -34.969 22.344 1.816 1 38 195 GLY B CA 1
ATOM 5774 C C . GLY B 1 195 ? -35.281 23.562 2.65 1 38 195 GLY B C 1
ATOM 5775 O O . GLY B 1 195 ? -34.719 24.641 2.424 1 38 195 GLY B O 1
ATOM 5776 N N . ALA B 1 196 ? -36.188 23.328 3.494 1 38.97 196 ALA B N 1
ATOM 5777 C CA . ALA B 1 196 ? -36.562 24.453 4.355 1 38.97 196 ALA B CA 1
ATOM 5778 C C . ALA B 1 196 ? -35.406 24.891 5.234 1 38.97 196 ALA B C 1
ATOM 5780 O O . ALA B 1 196 ? -35.188 26.094 5.438 1 38.97 196 ALA B O 1
ATOM 5781 N N . ILE B 1 197 ? -34.656 23.922 5.617 1 37.59 197 ILE B N 1
ATOM 5782 C CA . ILE B 1 197 ? -33.469 24.234 6.426 1 37.59 197 ILE B CA 1
ATOM 5783 C C . ILE B 1 197 ? -32.438 24.984 5.578 1 37.59 197 ILE B C 1
ATOM 5785 O O . ILE B 1 197 ? -31.906 26 6.008 1 37.59 197 ILE B O 1
ATOM 5789 N N . LEU B 1 198 ? -32.25 24.438 4.449 1 37.91 198 LEU B N 1
ATOM 5790 C CA . LEU B 1 198 ? -31.359 25.141 3.543 1 37.91 198 LEU B CA 1
ATOM 5791 C C . LEU B 1 198 ? -31.938 26.5 3.152 1 37.91 198 LEU B C 1
ATOM 5793 O O . LEU B 1 198 ? -31.203 27.5 3.094 1 37.91 198 LEU B O 1
ATOM 5797 N N . GLN B 1 199 ? -33.312 26.562 2.83 1 40.56 199 GLN B N 1
ATOM 5798 C CA . GLN B 1 199 ? -33.969 27.828 2.506 1 40.56 199 GLN B CA 1
ATOM 5799 C C . GLN B 1 199 ? -33.938 28.781 3.691 1 40.56 199 GLN B C 1
ATOM 5801 O O . GLN B 1 199 ? -33.719 29.984 3.52 1 40.56 199 GLN B O 1
ATOM 5806 N N . ALA B 1 200 ? -34.281 28.281 4.727 1 38.09 200 ALA B N 1
ATOM 5807 C CA . ALA B 1 200 ? -34.312 29.094 5.941 1 38.09 200 ALA B CA 1
ATOM 5808 C C . ALA B 1 200 ? -32.906 29.594 6.27 1 38.09 200 ALA B C 1
ATOM 5810 O O . ALA B 1 200 ? -32.719 30.75 6.641 1 38.09 200 ALA B O 1
ATOM 5811 N N . MET B 1 201 ? -32.031 28.75 6.039 1 36.69 201 MET B N 1
ATOM 5812 C CA . MET B 1 201 ? -30.625 29.141 6.242 1 36.69 201 MET B CA 1
ATOM 5813 C C . MET B 1 201 ? -30.219 30.219 5.25 1 36.69 201 MET B C 1
ATOM 5815 O O . MET B 1 201 ? -29.547 31.188 5.617 1 36.69 201 MET B O 1
ATOM 5819 N N . CYS B 1 202 ? -30.703 30.016 4.062 1 36.72 202 CYS B N 1
ATOM 5820 C CA . CYS B 1 202 ? -30.5 31.031 3.037 1 36.72 202 CYS B CA 1
ATOM 5821 C C . CYS B 1 202 ? -31.234 32.312 3.385 1 36.72 202 CYS B C 1
ATOM 5823 O O . CYS B 1 202 ? -30.688 33.406 3.246 1 36.72 202 CYS B O 1
ATOM 5825 N N . ARG B 1 203 ? -32.531 32.281 3.674 1 40.34 203 ARG B N 1
ATOM 5826 C CA . ARG B 1 203 ? -33.344 33.469 3.982 1 40.34 203 ARG B CA 1
ATOM 5827 C C . ARG B 1 203 ? -32.812 34.188 5.203 1 40.34 203 ARG B C 1
ATOM 5829 O O . ARG B 1 203 ? -32.781 35.438 5.234 1 40.34 203 ARG B O 1
ATOM 5836 N N . ALA B 1 204 ? -32.469 33.656 6.23 1 35.47 204 ALA B N 1
ATOM 5837 C CA . ALA B 1 204 ? -32.031 34.25 7.488 1 35.47 204 ALA B CA 1
ATOM 5838 C C . ALA B 1 204 ? -30.734 35.031 7.281 1 35.47 204 ALA B C 1
ATOM 5840 O O . ALA B 1 204 ? -30.5 36.031 7.961 1 35.47 204 ALA B O 1
ATOM 5841 N N . GLN B 1 205 ? -29.891 34.594 6.48 1 32.97 205 GLN B N 1
ATOM 5842 C CA . GLN B 1 205 ? -28.656 35.312 6.211 1 32.97 205 GLN B CA 1
ATOM 5843 C C . GLN B 1 205 ? -28.891 36.406 5.152 1 32.97 205 GLN B C 1
ATOM 5845 O O . GLN B 1 205 ? -27.922 36.969 4.617 1 32.97 205 GLN B O 1
ATOM 5850 N N . GLY B 1 206 ? -30.125 36.844 4.953 1 33.44 206 GLY B N 1
ATOM 5851 C CA . GLY B 1 206 ? -30.516 37.875 4.008 1 33.44 206 GLY B CA 1
ATOM 5852 C C . GLY B 1 206 ? -30.188 37.531 2.566 1 33.44 206 GLY B C 1
ATOM 5853 O O . GLY B 1 206 ? -30.141 38.406 1.702 1 33.44 206 GLY B O 1
ATOM 5854 N N . LEU B 1 207 ? -29.5 36.625 2.49 1 32.16 207 LEU B N 1
ATOM 5855 C CA . LEU B 1 207 ? -29.344 36.219 1.098 1 32.16 207 LEU B CA 1
ATOM 5856 C C . LEU B 1 207 ? -30.688 36 0.429 1 32.16 207 LEU B C 1
ATOM 5858 O O . LEU B 1 207 ? -31.469 35.156 0.872 1 32.16 207 LEU B O 1
ATOM 5862 N N . VAL B 1 208 ? -31.234 37.125 0.18 1 31.36 208 VAL B N 1
ATOM 5863 C CA . VAL B 1 208 ? -32.344 37.094 -0.752 1 31.36 208 VAL B CA 1
ATOM 5864 C C . VAL B 1 208 ? -31.969 36.281 -1.99 1 31.36 208 VAL B C 1
ATOM 5866 O O . VAL B 1 208 ? -31.062 36.688 -2.729 1 31.36 208 VAL B O 1
ATOM 5869 N N . LEU B 1 209 ? -31.562 35.156 -1.736 1 36.28 209 LEU B N 1
ATOM 5870 C CA . LEU B 1 209 ? -31.5 34.344 -2.955 1 36.28 209 LEU B CA 1
ATOM 5871 C C . LEU B 1 209 ? -32.656 34.688 -3.889 1 36.28 209 LEU B C 1
ATOM 5873 O O . LEU B 1 209 ? -33.625 33.938 -3.949 1 36.28 209 LEU B O 1
ATOM 5877 N N . ASP B 1 210 ? -32.875 35.688 -3.807 1 33.47 210 ASP B N 1
ATOM 5878 C CA . ASP B 1 210 ? -33.938 36.219 -4.629 1 33.47 210 ASP B CA 1
ATOM 5879 C C . ASP B 1 210 ? -33.719 35.875 -6.102 1 33.47 210 ASP B C 1
ATOM 5881 O O . ASP B 1 210 ? -34.562 36.219 -6.949 1 33.47 210 ASP B O 1
ATOM 5885 N N . SER B 1 211 ? -32.406 35.812 -6.41 1 36 211 SER B N 1
ATOM 5886 C CA . SER B 1 211 ? -32.469 35.531 -7.836 1 36 211 SER B CA 1
ATOM 5887 C C . SER B 1 211 ? -32.812 34.062 -8.078 1 36 211 SER B C 1
ATOM 5889 O O . SER B 1 211 ? -32.344 33.188 -7.34 1 36 211 SER B O 1
ATOM 5891 N N . THR B 1 212 ? -33.75 33.719 -8.719 1 43.5 212 THR B N 1
ATOM 5892 C CA . THR B 1 212 ? -34.406 32.5 -9.117 1 43.5 212 THR B CA 1
ATOM 5893 C C . THR B 1 212 ? -33.375 31.422 -9.477 1 43.5 212 THR B C 1
ATOM 5895 O O . THR B 1 212 ? -33.469 30.281 -9.047 1 43.5 212 THR B O 1
ATOM 5898 N N . PRO B 1 213 ? -32.281 31.875 -10.117 1 40.91 213 PRO B N 1
ATOM 5899 C CA . PRO B 1 213 ? -31.422 30.812 -10.602 1 40.91 213 PRO B CA 1
ATOM 5900 C C . PRO B 1 213 ? -30.531 30.234 -9.5 1 40.91 213 PRO B C 1
ATOM 5902 O O . PRO B 1 213 ? -30.281 29.031 -9.469 1 40.91 213 PRO B O 1
ATOM 5905 N N . PHE B 1 214 ? -30.078 31.047 -8.617 1 42.12 214 PHE B N 1
ATOM 5906 C CA . PHE B 1 214 ? -29.203 30.562 -7.562 1 42.12 214 PHE B CA 1
ATOM 5907 C C . PHE B 1 214 ? -29.969 29.703 -6.562 1 42.12 214 PHE B C 1
ATOM 5909 O O . PHE B 1 214 ? -29.484 28.672 -6.105 1 42.12 214 PHE B O 1
ATOM 5916 N N . GLN B 1 215 ? -31.172 30.266 -6.27 1 44.09 215 GLN B N 1
ATOM 5917 C CA . GLN B 1 215 ? -32.031 29.484 -5.402 1 44.09 215 GLN B CA 1
ATOM 5918 C C . GLN B 1 215 ? -32.25 28.078 -5.969 1 44.09 215 GLN B C 1
ATOM 5920 O O . GLN B 1 215 ? -32.281 27.094 -5.223 1 44.09 215 GLN B O 1
ATOM 5925 N N . GLU B 1 216 ? -32.281 28.125 -7.27 1 48.91 216 GLU B N 1
ATOM 5926 C CA . GLU B 1 216 ? -32.5 26.844 -7.934 1 48.91 216 GLU B CA 1
ATOM 5927 C C . GLU B 1 216 ? -31.266 25.953 -7.816 1 48.91 216 GLU B C 1
ATOM 5929 O O . GLU B 1 216 ? -31.391 24.734 -7.617 1 48.91 216 GLU B O 1
ATOM 5934 N N . GLY B 1 217 ? -30.156 26.625 -7.895 1 48.62 217 GLY B N 1
ATOM 5935 C CA . GLY B 1 217 ? -28.922 25.859 -7.789 1 48.62 217 GLY B CA 1
ATOM 5936 C C . GLY B 1 217 ? -28.719 25.25 -6.414 1 48.62 217 GLY B C 1
ATOM 5937 O O . GLY B 1 217 ? -28.328 24.094 -6.293 1 48.62 217 GLY B O 1
ATOM 5938 N N . ILE B 1 218 ? -29.016 26.016 -5.488 1 48.75 218 ILE B N 1
ATOM 5939 C CA . ILE B 1 218 ? -28.875 25.531 -4.121 1 48.75 218 ILE B CA 1
ATOM 5940 C C . ILE B 1 218 ? -29.859 24.406 -3.861 1 48.75 218 ILE B C 1
ATOM 5942 O O . ILE B 1 218 ? -29.531 23.406 -3.197 1 48.75 218 ILE B O 1
ATOM 5946 N N . LYS B 1 219 ? -31.062 24.719 -4.371 1 49.53 219 LYS B N 1
ATOM 5947 C CA . LYS B 1 219 ? -32.094 23.672 -4.242 1 49.53 219 LYS B CA 1
ATOM 5948 C C . LYS B 1 219 ? -31.609 22.375 -4.879 1 49.53 219 LYS B C 1
ATOM 5950 O O . LYS B 1 219 ? -31.812 21.297 -4.32 1 49.53 219 LYS B O 1
ATOM 5955 N N . GLU B 1 220 ? -31 22.594 -5.957 1 54.22 220 GLU B N 1
ATOM 5956 C CA . GLU B 1 220 ? -30.484 21.406 -6.656 1 54.22 220 GLU B CA 1
ATOM 5957 C C . GLU B 1 220 ? -29.391 20.734 -5.852 1 54.22 220 GLU B C 1
ATOM 5959 O O . GLU B 1 220 ? -29.344 19.5 -5.766 1 54.22 220 GLU B O 1
ATOM 5964 N N . PHE B 1 221 ? -28.562 21.578 -5.348 1 51.69 221 PHE B N 1
ATOM 5965 C CA . PHE B 1 221 ? -27.484 21.062 -4.531 1 51.69 221 PHE B CA 1
ATOM 5966 C C . PHE B 1 221 ? -28.031 20.328 -3.305 1 51.69 221 PHE B C 1
ATOM 5968 O O . PHE B 1 221 ? -27.609 19.219 -3.004 1 51.69 221 PHE B O 1
ATOM 5975 N N . ALA B 1 222 ? -28.828 20.969 -2.697 1 47.47 222 ALA B N 1
ATOM 5976 C CA . ALA B 1 222 ? -29.422 20.406 -1.483 1 47.47 222 ALA B CA 1
ATOM 5977 C C . ALA B 1 222 ? -30.156 19.094 -1.785 1 47.47 222 ALA B C 1
ATOM 5979 O O . ALA B 1 222 ? -30.094 18.141 -1.003 1 47.47 222 ALA B O 1
ATOM 5980 N N . GLU B 1 223 ? -30.766 19.094 -2.947 1 53.34 223 GLU B N 1
ATOM 5981 C CA . GLU B 1 223 ? -31.484 17.891 -3.357 1 53.34 223 GLU B CA 1
ATOM 5982 C C . GLU B 1 223 ? -30.516 16.75 -3.656 1 53.34 223 GLU B C 1
ATOM 5984 O O . GLU B 1 223 ? -30.781 15.594 -3.316 1 53.34 223 GLU B O 1
ATOM 5989 N N . GLY B 1 224 ? -29.484 17.141 -4.227 1 53.41 224 GLY B N 1
ATOM 5990 C CA . GLY B 1 224 ? -28.453 16.156 -4.492 1 53.41 224 GLY B CA 1
ATOM 5991 C C . GLY B 1 224 ? -27.859 15.562 -3.229 1 53.41 224 GLY B C 1
ATOM 5992 O O . GLY B 1 224 ? -27.719 14.344 -3.115 1 53.41 224 GLY B O 1
ATOM 5993 N N . LEU B 1 225 ? -27.562 16.375 -2.381 1 52.75 225 LEU B N 1
ATOM 5994 C CA . LEU B 1 225 ? -27.016 15.938 -1.103 1 52.75 225 LEU B CA 1
ATOM 5995 C C . LEU B 1 225 ? -28.016 15.07 -0.346 1 52.75 225 LEU B C 1
ATOM 5997 O O . LEU B 1 225 ? -27.641 14.047 0.241 1 52.75 225 LEU B O 1
ATOM 6001 N N . ARG B 1 226 ? -29.156 15.531 -0.475 1 49.09 226 ARG B N 1
ATOM 6002 C CA . ARG B 1 226 ? -30.219 14.805 0.192 1 49.09 226 ARG B CA 1
ATOM 6003 C C . ARG B 1 226 ? -30.375 13.398 -0.387 1 49.09 226 ARG B C 1
ATOM 6005 O O . ARG B 1 226 ? -30.484 12.422 0.358 1 49.09 226 ARG B O 1
ATOM 6012 N N . ARG B 1 227 ? -30.406 13.398 -1.658 1 57.16 227 ARG B N 1
ATOM 6013 C CA . ARG B 1 227 ? -30.562 12.117 -2.344 1 57.16 227 ARG B CA 1
ATOM 6014 C C . ARG B 1 227 ? -29.422 11.164 -1.981 1 57.16 227 ARG B C 1
ATOM 6016 O O . ARG B 1 227 ? -29.641 9.961 -1.818 1 57.16 227 ARG B O 1
ATOM 6023 N N . THR B 1 228 ? -28.375 11.75 -1.758 1 57.5 228 THR B N 1
ATOM 6024 C CA . THR B 1 228 ? -27.219 10.922 -1.465 1 57.5 228 THR B CA 1
ATOM 6025 C C . THR B 1 228 ? -27.172 10.555 0.017 1 57.5 228 THR B C 1
ATOM 6027 O O . THR B 1 228 ? -27.047 9.383 0.372 1 57.5 228 THR B O 1
ATOM 6030 N N . LEU B 1 229 ? -27.312 11.523 0.8 1 55.72 229 LEU B N 1
ATOM 6031 C CA . LEU B 1 229 ? -27.156 11.312 2.234 1 55.72 229 LEU B CA 1
ATOM 6032 C C . LEU B 1 229 ? -28.375 10.578 2.809 1 55.72 229 LEU B C 1
ATOM 6034 O O . LEU B 1 229 ? -28.281 9.977 3.881 1 55.72 229 LEU B O 1
ATOM 6038 N N . LEU B 1 230 ? -29.438 10.555 1.985 1 59.09 230 LEU B N 1
ATOM 6039 C CA . LEU B 1 230 ? -30.625 9.898 2.504 1 59.09 230 LEU B CA 1
ATOM 6040 C C . LEU B 1 230 ? -30.859 8.562 1.81 1 59.09 230 LEU B C 1
ATOM 6042 O O . LEU B 1 230 ? -31.906 7.922 2.004 1 59.09 230 LEU B O 1
ATOM 6046 N N . ASN B 1 231 ? -30 8.211 1.016 1 69.94 231 ASN B N 1
ATOM 6047 C CA . ASN B 1 231 ? -30.047 6.855 0.473 1 69.94 231 ASN B CA 1
ATOM 6048 C C . ASN B 1 231 ? -29.578 5.824 1.494 1 69.94 231 ASN B C 1
ATOM 6050 O O . ASN B 1 231 ? -28.422 5.859 1.926 1 69.94 231 ASN B O 1
ATOM 6054 N N . PRO B 1 232 ? -30.562 4.941 1.875 1 74 232 PRO B N 1
ATOM 6055 C CA . PRO B 1 232 ? -30.188 3.98 2.914 1 74 232 PRO B CA 1
ATOM 6056 C C . PRO B 1 232 ? -29 3.107 2.512 1 74 232 PRO B C 1
ATOM 6058 O O . PRO B 1 232 ? -28.172 2.75 3.357 1 74 232 PRO B O 1
ATOM 6061 N N . ASP B 1 233 ? -28.969 2.814 1.253 1 81.38 233 ASP B N 1
ATOM 6062 C CA . ASP B 1 233 ? -27.844 2.004 0.791 1 81.38 233 ASP B CA 1
ATOM 6063 C C . ASP B 1 233 ? -26.516 2.74 0.973 1 81.38 233 ASP B C 1
ATOM 6065 O O . ASP B 1 233 ? -25.516 2.141 1.369 1 81.38 233 ASP B O 1
ATOM 6069 N N . PHE B 1 234 ? -26.594 4.008 0.763 1 77.94 234 PHE B N 1
ATOM 6070 C CA . PHE B 1 234 ? -25.375 4.801 0.889 1 77.94 234 PHE B CA 1
ATOM 6071 C C . PHE B 1 234 ? -24.969 4.934 2.35 1 77.94 234 PHE B C 1
ATOM 6073 O O . PHE B 1 234 ? -23.781 4.812 2.682 1 77.94 234 PHE B O 1
ATOM 6080 N N . VAL B 1 235 ? -25.922 5.207 3.104 1 73.75 235 VAL B N 1
ATOM 6081 C CA . VAL B 1 235 ? -25.625 5.406 4.52 1 73.75 235 VAL B CA 1
ATOM 6082 C C . VAL B 1 235 ? -25.109 4.105 5.125 1 73.75 235 VAL B C 1
ATOM 6084 O O . VAL B 1 235 ? -24.156 4.113 5.918 1 73.75 235 VAL B O 1
ATOM 6087 N N . ARG B 1 236 ? -25.766 3.066 4.758 1 83 236 ARG B N 1
ATOM 6088 C CA . ARG B 1 236 ? -25.328 1.753 5.227 1 83 236 ARG B CA 1
ATOM 6089 C C . ARG B 1 236 ? -23.906 1.458 4.789 1 83 236 ARG B C 1
ATOM 6091 O O . ARG B 1 236 ? -23.078 1 5.59 1 83 236 ARG B O 1
ATOM 6098 N N . TYR B 1 237 ? -23.625 1.765 3.613 1 84.62 237 TYR B N 1
ATOM 6099 C CA . TYR B 1 237 ? -22.281 1.551 3.057 1 84.62 237 TYR B CA 1
ATOM 6100 C C . TYR B 1 237 ? -21.266 2.492 3.693 1 84.62 237 TYR B C 1
ATOM 6102 O O . TYR B 1 237 ? -20.125 2.104 3.951 1 84.62 237 TYR B O 1
ATOM 6110 N N . ALA B 1 238 ? -21.656 3.646 3.982 1 78.88 238 ALA B N 1
ATOM 6111 C CA . ALA B 1 238 ? -20.75 4.656 4.523 1 78.88 238 ALA B CA 1
ATOM 6112 C C . ALA B 1 238 ? -20.406 4.363 5.977 1 78.88 238 ALA B C 1
ATOM 6114 O O . ALA B 1 238 ? -19.266 4.562 6.402 1 78.88 238 ALA B O 1
ATOM 6115 N N . LEU B 1 239 ? -21.406 3.752 6.684 1 77.25 239 LEU B N 1
ATOM 6116 C CA . LEU B 1 239 ? -21.219 3.795 8.133 1 77.25 239 LEU B CA 1
ATOM 6117 C C . LEU B 1 239 ? -21.188 2.387 8.719 1 77.25 239 LEU B C 1
ATOM 6119 O O . LEU B 1 239 ? -20.578 2.158 9.758 1 77.25 239 LEU B O 1
ATOM 6123 N N . LEU B 1 240 ? -21.828 1.354 8.008 1 80.81 240 LEU B N 1
ATOM 6124 C CA . LEU B 1 240 ? -22.188 0.199 8.82 1 80.81 240 LEU B CA 1
ATOM 6125 C C . LEU B 1 240 ? -21.688 -1.093 8.188 1 80.81 240 LEU B C 1
ATOM 6127 O O . LEU B 1 240 ? -21.312 -2.037 8.891 1 80.81 240 LEU B O 1
ATOM 6131 N N . ARG B 1 241 ? -21.859 -1.215 6.934 1 87.06 241 ARG B N 1
ATOM 6132 C CA . ARG B 1 241 ? -21.594 -2.492 6.277 1 87.06 241 ARG B CA 1
ATOM 6133 C C . ARG B 1 241 ? -20.797 -2.295 4.988 1 87.06 241 ARG B C 1
ATOM 6135 O O . ARG B 1 241 ? -20.812 -1.208 4.41 1 87.06 241 ARG B O 1
ATOM 6142 N N . PRO B 1 242 ? -20.156 -3.447 4.621 1 88.56 242 PRO B N 1
ATOM 6143 C CA . PRO B 1 242 ? -19.562 -3.377 3.289 1 88.56 242 PRO B CA 1
ATOM 6144 C C . PRO B 1 242 ? -20.594 -3.211 2.18 1 88.56 242 PRO B C 1
ATOM 6146 O O . PRO B 1 242 ? -21.781 -3.445 2.402 1 88.56 242 PRO B O 1
ATOM 6149 N N . LYS B 1 243 ? -20.141 -2.773 1.128 1 87.62 243 LYS B N 1
ATOM 6150 C CA . LYS B 1 243 ? -21 -2.494 -0.014 1 87.62 243 LYS B CA 1
ATOM 6151 C C . LYS B 1 243 ? -21.828 -3.721 -0.393 1 87.62 243 LYS B C 1
ATOM 6153 O O . LYS B 1 243 ? -23 -3.602 -0.742 1 87.62 243 LYS B O 1
ATOM 6158 N N . TYR B 1 244 ? -21.203 -4.945 -0.367 1 90.94 244 TYR B N 1
ATOM 6159 C CA . TYR B 1 244 ? -21.859 -6.211 -0.678 1 90.94 244 TYR B CA 1
ATOM 6160 C C . TYR B 1 244 ? -21.797 -7.164 0.509 1 90.94 244 TYR B C 1
ATOM 6162 O O . TYR B 1 244 ? -20.812 -7.188 1.243 1 90.94 244 TYR B O 1
ATOM 6170 N N . ASP B 1 245 ? -22.844 -7.961 0.683 1 87.81 245 ASP B N 1
ATOM 6171 C CA . ASP B 1 245 ? -22.875 -8.883 1.812 1 87.81 245 ASP B CA 1
ATOM 6172 C C . ASP B 1 245 ? -22.031 -10.125 1.533 1 87.81 245 ASP B C 1
ATOM 6174 O O . ASP B 1 245 ? -21.75 -10.914 2.441 1 87.81 245 ASP B O 1
ATOM 6178 N N . GLY B 1 246 ? -21.641 -10.398 0.337 1 90.44 246 GLY B N 1
ATOM 6179 C CA . GLY B 1 246 ? -20.703 -11.469 -0.003 1 90.44 246 GLY B CA 1
ATOM 6180 C C . GLY B 1 246 ? -21.406 -12.797 -0.251 1 90.44 246 GLY B C 1
ATOM 6181 O O . GLY B 1 246 ? -20.75 -13.797 -0.554 1 90.44 246 GLY B O 1
ATOM 6182 N N . GLU B 1 247 ? -22.688 -12.852 -0.146 1 89.75 247 GLU B N 1
ATOM 6183 C CA . GLU B 1 247 ? -23.406 -14.102 -0.323 1 89.75 247 GLU B CA 1
ATOM 6184 C C . GLU B 1 247 ? -23.297 -14.609 -1.757 1 89.75 247 GLU B C 1
ATOM 6186 O O . GLU B 1 247 ? -23.094 -15.812 -1.983 1 89.75 247 GLU B O 1
ATOM 6191 N N . GLY B 1 248 ? -23.484 -13.75 -2.66 1 91.38 248 GLY B N 1
ATOM 6192 C CA . GLY B 1 248 ? -23.328 -14.125 -4.055 1 91.38 248 GLY B CA 1
ATOM 6193 C C . GLY B 1 248 ? -21.953 -14.688 -4.367 1 91.38 248 GLY B C 1
ATOM 6194 O O . GLY B 1 248 ? -21.828 -15.711 -5.039 1 91.38 248 GLY B O 1
ATOM 6195 N N . LEU B 1 249 ? -20.938 -14.031 -3.867 1 93.69 249 LEU B N 1
ATOM 6196 C CA . LEU B 1 249 ? -19.562 -14.477 -4.066 1 93.69 249 LEU B CA 1
ATOM 6197 C C . LEU B 1 249 ? -19.344 -15.852 -3.445 1 93.69 249 LEU B C 1
ATOM 6199 O O . LEU B 1 249 ? -18.766 -16.734 -4.082 1 93.69 249 LEU B O 1
ATOM 6203 N N . ARG B 1 250 ? -19.812 -16.047 -2.229 1 94.38 250 ARG B N 1
ATOM 6204 C CA . ARG B 1 250 ? -19.641 -17.312 -1.528 1 94.38 250 ARG B CA 1
ATOM 6205 C C . ARG B 1 250 ? -20.328 -18.453 -2.271 1 94.38 250 ARG B C 1
ATOM 6207 O O . ARG B 1 250 ? -19.766 -19.547 -2.418 1 94.38 250 ARG B O 1
ATOM 6214 N N . LYS B 1 251 ? -21.484 -18.172 -2.787 1 93.12 251 LYS B N 1
ATOM 6215 C CA . LYS B 1 251 ? -22.234 -19.188 -3.506 1 93.12 251 LYS B CA 1
ATOM 6216 C C . LYS B 1 251 ? -21.531 -19.609 -4.789 1 93.12 251 LYS B C 1
ATOM 6218 O O . LYS B 1 251 ? -21.406 -20.797 -5.082 1 93.12 251 LYS B O 1
ATOM 6223 N N . VAL B 1 252 ? -21.062 -18.703 -5.5 1 93.69 252 VAL B N 1
ATOM 6224 C CA . VAL B 1 252 ? -20.406 -18.969 -6.777 1 93.69 252 VAL B CA 1
ATOM 6225 C C . VAL B 1 252 ? -19.109 -19.734 -6.539 1 93.69 252 VAL B C 1
ATOM 6227 O O . VAL B 1 252 ? -18.828 -20.734 -7.199 1 93.69 252 VAL B O 1
ATOM 6230 N N . VAL B 1 253 ? -18.297 -19.281 -5.613 1 95.69 253 VAL B N 1
ATOM 6231 C CA . VAL B 1 253 ? -16.984 -19.859 -5.344 1 95.69 253 VAL B CA 1
ATOM 6232 C C . VAL B 1 253 ? -17.156 -21.281 -4.777 1 95.69 253 VAL B C 1
ATOM 6234 O O . VAL B 1 253 ? -16.469 -22.203 -5.215 1 95.69 253 VAL B O 1
ATOM 6237 N N . ARG B 1 254 ? -18.047 -21.453 -3.842 1 95.56 254 ARG B N 1
ATOM 6238 C CA . ARG B 1 254 ? -18.266 -22.766 -3.254 1 95.56 254 ARG B CA 1
ATOM 6239 C C . ARG B 1 254 ? -18.875 -23.734 -4.27 1 95.56 254 ARG B C 1
ATOM 6241 O O . ARG B 1 254 ? -18.578 -24.922 -4.258 1 95.56 254 ARG B O 1
ATOM 6248 N N . GLY B 1 255 ? -19.703 -23.219 -5.113 1 94.12 255 GLY B N 1
ATOM 6249 C CA . GLY B 1 255 ? -20.281 -24.031 -6.168 1 94.12 255 GLY B CA 1
ATOM 6250 C C . GLY B 1 255 ? -19.25 -24.562 -7.148 1 94.12 255 GLY B C 1
ATOM 6251 O O . GLY B 1 255 ? -19.359 -25.688 -7.617 1 94.12 255 GLY B O 1
ATOM 6252 N N . LYS B 1 256 ? -18.25 -23.828 -7.438 1 94.19 256 LYS B N 1
ATOM 6253 C CA . LYS B 1 256 ? -17.25 -24.188 -8.445 1 94.19 256 LYS B CA 1
ATOM 6254 C C . LYS B 1 256 ? -16.109 -24.969 -7.816 1 94.19 256 LYS B C 1
ATOM 6256 O O . LYS B 1 256 ? -15.656 -25.969 -8.375 1 94.19 256 LYS B O 1
ATOM 6261 N N . LEU B 1 257 ? -15.602 -24.516 -6.668 1 95.88 257 LEU B N 1
ATOM 6262 C CA . LEU B 1 257 ? -14.391 -25.094 -6.082 1 95.88 257 LEU B CA 1
ATOM 6263 C C . LEU B 1 257 ? -14.75 -26.203 -5.105 1 95.88 257 LEU B C 1
ATOM 6265 O O . LEU B 1 257 ? -13.938 -27.109 -4.859 1 95.88 257 LEU B O 1
ATOM 6269 N N . GLY B 1 258 ? -15.859 -26.141 -4.488 1 92.94 258 GLY B N 1
ATOM 6270 C CA . GLY B 1 258 ? -16.281 -27.188 -3.559 1 92.94 258 GLY B CA 1
ATOM 6271 C C . GLY B 1 258 ? -15.344 -27.344 -2.377 1 92.94 258 GLY B C 1
ATOM 6272 O O . GLY B 1 258 ? -14.992 -26.359 -1.725 1 92.94 258 GLY B O 1
ATOM 6273 N N . ASP B 1 259 ? -14.977 -28.625 -2.068 1 92.5 259 ASP B N 1
ATOM 6274 C CA . ASP B 1 259 ? -14.18 -28.922 -0.882 1 92.5 259 ASP B CA 1
ATOM 6275 C C . ASP B 1 259 ? -12.734 -29.25 -1.258 1 92.5 259 ASP B C 1
ATOM 6277 O O . ASP B 1 259 ? -12.039 -29.938 -0.515 1 92.5 259 ASP B O 1
ATOM 6281 N N . ARG B 1 260 ? -12.383 -28.781 -2.396 1 96.5 260 ARG B N 1
ATOM 6282 C CA . ARG B 1 260 ? -11.008 -28.984 -2.816 1 96.5 260 ARG B CA 1
ATOM 6283 C C . ARG B 1 260 ? -10.039 -28.266 -1.879 1 96.5 260 ARG B C 1
ATOM 6285 O O . ARG B 1 260 ? -10.305 -27.156 -1.437 1 96.5 260 ARG B O 1
ATOM 6292 N N . GLU B 1 261 ? -8.953 -28.969 -1.607 1 96.62 261 GLU B N 1
ATOM 6293 C CA . GLU B 1 261 ? -7.953 -28.406 -0.703 1 96.62 261 GLU B CA 1
ATOM 6294 C C . GLU B 1 261 ? -6.777 -27.812 -1.476 1 96.62 261 GLU B C 1
ATOM 6296 O O . GLU B 1 261 ? -6.535 -28.188 -2.625 1 96.62 261 GLU B O 1
ATOM 6301 N N . LEU B 1 262 ? -6.086 -26.953 -0.836 1 97.62 262 LEU B N 1
ATOM 6302 C CA . LEU B 1 262 ? -4.969 -26.25 -1.452 1 97.62 262 LEU B CA 1
ATOM 6303 C C . LEU B 1 262 ? -3.889 -27.234 -1.896 1 97.62 262 LEU B C 1
ATOM 6305 O O . LEU B 1 262 ? -3.312 -27.078 -2.977 1 97.62 262 LEU B O 1
ATOM 6309 N N . LYS B 1 263 ? -3.619 -28.297 -1.165 1 96.62 263 LYS B N 1
ATOM 6310 C CA . LYS B 1 263 ? -2.557 -29.25 -1.466 1 96.62 263 LYS B CA 1
ATOM 6311 C C . LYS B 1 263 ? -2.875 -30.062 -2.725 1 96.62 263 LYS B C 1
ATOM 6313 O O . LYS B 1 263 ? -1.987 -30.672 -3.318 1 96.62 263 LYS B O 1
ATOM 6318 N N . GLU B 1 264 ? -4.172 -30.031 -3.127 1 96.81 264 GLU B N 1
ATOM 6319 C CA . GLU B 1 264 ? -4.633 -30.875 -4.227 1 96.81 264 GLU B CA 1
ATOM 6320 C C . GLU B 1 264 ? -4.461 -30.172 -5.57 1 96.81 264 GLU B C 1
ATOM 6322 O O . GLU B 1 264 ? -4.715 -30.75 -6.625 1 96.81 264 GLU B O 1
ATOM 6327 N N . THR B 1 265 ? -4.012 -28.922 -5.562 1 97.62 265 THR B N 1
ATOM 6328 C CA . THR B 1 265 ? -3.918 -28.188 -6.809 1 97.62 265 THR B CA 1
ATOM 6329 C C . THR B 1 265 ? -2.977 -28.875 -7.789 1 97.62 265 THR B C 1
ATOM 6331 O O . THR B 1 265 ? -1.98 -29.484 -7.375 1 97.62 265 THR B O 1
ATOM 6334 N N . VAL B 1 266 ? -3.242 -28.812 -9.156 1 97 266 VAL B N 1
ATOM 6335 C CA . VAL B 1 266 ? -2.539 -29.562 -10.18 1 97 266 VAL B CA 1
ATOM 6336 C C . VAL B 1 266 ? -1.179 -28.938 -10.453 1 97 266 VAL B C 1
ATOM 6338 O O . VAL B 1 266 ? -0.284 -29.578 -11.008 1 97 266 VAL B O 1
ATOM 6341 N N . THR B 1 267 ? -0.981 -27.656 -10.156 1 95.81 267 THR B N 1
ATOM 6342 C CA . THR B 1 267 ? 0.284 -26.938 -10.117 1 95.81 267 THR B CA 1
ATOM 6343 C C . THR B 1 267 ? 0.383 -26.094 -8.852 1 95.81 267 THR B C 1
ATOM 6345 O O . THR B 1 267 ? -0.583 -25.984 -8.094 1 95.81 267 THR B O 1
ATOM 6348 N N . ASN B 1 268 ? 1.56 -25.609 -8.539 1 95.06 268 ASN B N 1
ATOM 6349 C CA . ASN B 1 268 ? 1.706 -24.812 -7.32 1 95.06 268 ASN B CA 1
ATOM 6350 C C . ASN B 1 268 ? 0.99 -23.469 -7.441 1 95.06 268 ASN B C 1
ATOM 6352 O O . ASN B 1 268 ? 1.129 -22.781 -8.453 1 95.06 268 ASN B O 1
ATOM 6356 N N . VAL B 1 269 ? 0.222 -23.219 -6.449 1 97.19 269 VAL B N 1
ATOM 6357 C CA . VAL B 1 269 ? -0.502 -21.953 -6.395 1 97.19 269 VAL B CA 1
ATOM 6358 C C . VAL B 1 269 ? -0.026 -21.141 -5.191 1 97.19 269 VAL B C 1
ATOM 6360 O O . VAL B 1 269 ? 0.356 -21.703 -4.164 1 97.19 269 VAL B O 1
ATOM 6363 N N . VAL B 1 270 ? 0.084 -19.828 -5.367 1 97.38 270 VAL B N 1
ATOM 6364 C CA . VAL B 1 270 ? 0.41 -18.891 -4.297 1 97.38 270 VAL B CA 1
ATOM 6365 C C . VAL B 1 270 ? -0.636 -17.781 -4.242 1 97.38 270 VAL B C 1
ATOM 6367 O O . VAL B 1 270 ? -0.885 -17.094 -5.246 1 97.38 270 VAL B O 1
ATOM 6370 N N . VAL B 1 271 ? -1.271 -17.578 -3.115 1 97.88 271 VAL B N 1
ATOM 6371 C CA . VAL B 1 271 ? -2.322 -16.578 -2.955 1 97.88 271 VAL B CA 1
ATOM 6372 C C . VAL B 1 271 ? -2.043 -15.742 -1.714 1 97.88 271 VAL B C 1
ATOM 6374 O O . VAL B 1 271 ? -2.145 -16.234 -0.586 1 97.88 271 VAL B O 1
ATOM 6377 N N . PRO B 1 272 ? -1.74 -14.453 -1.912 1 96.44 272 PRO B N 1
ATOM 6378 C CA . PRO B 1 272 ? -1.541 -13.578 -0.755 1 96.44 272 PRO B CA 1
ATOM 6379 C C . PRO B 1 272 ? -2.855 -13.102 -0.143 1 96.44 272 PRO B C 1
ATOM 6381 O O . PRO B 1 272 ? -3.818 -12.836 -0.868 1 96.44 272 PRO B O 1
ATOM 6384 N N . THR B 1 273 ? -2.924 -13.07 1.132 1 95.69 273 THR B N 1
ATOM 6385 C CA . THR B 1 273 ? -4.008 -12.516 1.934 1 95.69 273 THR B CA 1
ATOM 6386 C C . THR B 1 273 ? -3.457 -11.75 3.131 1 95.69 273 THR B C 1
ATOM 6388 O O . THR B 1 273 ? -2.24 -11.641 3.301 1 95.69 273 THR B O 1
ATOM 6391 N N . PHE B 1 274 ? -4.336 -11.141 3.832 1 92.5 274 PHE B N 1
ATOM 6392 C CA . PHE B 1 274 ? -3.941 -10.438 5.047 1 92.5 274 PHE B CA 1
ATOM 6393 C C . PHE B 1 274 ? -4.828 -10.836 6.219 1 92.5 274 PHE B C 1
ATOM 6395 O O . PHE B 1 274 ? -6.055 -10.781 6.121 1 92.5 274 PHE B O 1
ATOM 6402 N N . ASP B 1 275 ? -4.203 -11.219 7.305 1 92.38 275 ASP B N 1
ATOM 6403 C CA . ASP B 1 275 ? -4.938 -11.539 8.523 1 92.38 275 ASP B CA 1
ATOM 6404 C C . ASP B 1 275 ? -5.109 -10.305 9.406 1 92.38 275 ASP B C 1
ATOM 6406 O O . ASP B 1 275 ? -4.145 -9.82 10 1 92.38 275 ASP B O 1
ATOM 6410 N N . ILE B 1 276 ? -6.293 -9.852 9.539 1 88.88 276 ILE B N 1
ATOM 6411 C CA . ILE B 1 276 ? -6.559 -8.57 10.195 1 88.88 276 ILE B CA 1
ATOM 6412 C C . ILE B 1 276 ? -6.516 -8.75 11.711 1 88.88 276 ILE B C 1
ATOM 6414 O O . ILE B 1 276 ? -6.387 -7.773 12.453 1 88.88 276 ILE B O 1
ATOM 6418 N N . LYS B 1 277 ? -6.715 -9.969 12.148 1 88.38 277 LYS B N 1
ATOM 6419 C CA . LYS B 1 277 ? -6.609 -10.227 13.578 1 88.38 277 LYS B CA 1
ATOM 6420 C C . LYS B 1 277 ? -5.148 -10.289 14.023 1 88.38 277 LYS B C 1
ATOM 6422 O O . LYS B 1 277 ? -4.762 -9.656 15.008 1 88.38 277 LYS B O 1
ATOM 6427 N N . ARG B 1 278 ? -4.402 -11.031 13.297 1 84.31 278 ARG B N 1
ATOM 6428 C CA . ARG B 1 278 ? -2.979 -11.141 13.594 1 84.31 278 ARG B CA 1
ATOM 6429 C C . ARG B 1 278 ? -2.213 -9.93 13.07 1 84.31 278 ARG B C 1
ATOM 6431 O O . ARG B 1 278 ? -1.063 -9.703 13.445 1 84.31 278 ARG B O 1
ATOM 6438 N N . ASN B 1 279 ? -2.816 -9.188 12.297 1 82.69 279 ASN B N 1
ATOM 6439 C CA . ASN B 1 279 ? -2.225 -8.016 11.672 1 82.69 279 ASN B CA 1
ATOM 6440 C C . ASN B 1 279 ? -0.934 -8.359 10.938 1 82.69 279 ASN B C 1
ATOM 6442 O O . ASN B 1 279 ? 0.108 -7.746 11.18 1 82.69 279 ASN B O 1
ATOM 6446 N N . GLN B 1 280 ? -1.018 -9.32 10.047 1 85.38 280 GLN B N 1
ATOM 6447 C CA . GLN B 1 280 ? 0.137 -9.734 9.25 1 85.38 280 GLN B CA 1
ATOM 6448 C C . GLN B 1 280 ? -0.297 -10.344 7.926 1 85.38 280 GLN B C 1
ATOM 6450 O O . GLN B 1 280 ? -1.373 -10.938 7.828 1 85.38 280 GLN B O 1
ATOM 6455 N N . PRO B 1 281 ? 0.604 -10.195 6.906 1 89.75 281 PRO B N 1
ATOM 6456 C CA . PRO B 1 281 ? 0.327 -10.898 5.648 1 89.75 281 PRO B CA 1
ATOM 6457 C C . PRO B 1 281 ? 0.363 -12.422 5.805 1 89.75 281 PRO B C 1
ATOM 6459 O O . PRO B 1 281 ? 1.203 -12.945 6.535 1 89.75 281 PRO B O 1
ATOM 6462 N N . VAL B 1 282 ? -0.55 -13.078 5.238 1 92 282 VAL B N 1
ATOM 6463 C CA . VAL B 1 282 ? -0.587 -14.531 5.168 1 92 282 VAL B CA 1
ATOM 6464 C C . VAL B 1 282 ? -0.601 -14.977 3.709 1 92 282 VAL B C 1
ATOM 6466 O O . VAL B 1 282 ? -1.494 -14.602 2.945 1 92 282 VAL B O 1
ATOM 6469 N N . VAL B 1 283 ? 0.395 -15.711 3.344 1 94.19 283 VAL B N 1
ATOM 6470 C CA . VAL B 1 283 ? 0.497 -16.219 1.978 1 94.19 283 VAL B CA 1
ATOM 6471 C C . VAL B 1 283 ? 0.243 -17.719 1.959 1 94.19 283 VAL B C 1
ATOM 6473 O O . VAL B 1 283 ? 1.003 -18.484 2.551 1 94.19 283 VAL B O 1
ATOM 6476 N N . PHE B 1 284 ? -0.794 -18.109 1.3 1 95.81 284 PHE B N 1
ATOM 6477 C CA . PHE B 1 284 ? -1.086 -19.531 1.121 1 95.81 284 PHE B CA 1
ATOM 6478 C C . PHE B 1 284 ? -0.419 -20.062 -0.14 1 95.81 284 PHE B C 1
ATOM 6480 O O . PHE B 1 284 ? -0.42 -19.406 -1.179 1 95.81 284 PHE B O 1
ATOM 6487 N N . SER B 1 285 ? 0.205 -21.141 -0.02 1 95.06 285 SER B N 1
ATOM 6488 C CA . SER B 1 285 ? 0.84 -21.766 -1.174 1 95.06 285 SER B CA 1
ATOM 6489 C C . SER B 1 285 ? 0.7 -23.281 -1.122 1 95.06 285 SER B C 1
ATOM 6491 O O . SER B 1 285 ? 0.584 -23.859 -0.041 1 95.06 285 SER B O 1
ATOM 6493 N N . THR B 1 286 ? 0.647 -23.875 -2.309 1 95.56 286 THR B N 1
ATOM 6494 C CA . THR B 1 286 ? 0.583 -25.328 -2.398 1 95.56 286 THR B CA 1
ATOM 6495 C C . THR B 1 286 ? 1.759 -25.969 -1.666 1 95.56 286 THR B C 1
ATOM 6497 O O . THR B 1 286 ? 1.593 -26.984 -0.979 1 95.56 286 THR B O 1
ATOM 6500 N N . SER B 1 287 ? 2.926 -25.375 -1.788 1 91 287 SER B N 1
ATOM 6501 C CA . SER B 1 287 ? 4.125 -25.891 -1.139 1 91 287 SER B CA 1
ATOM 6502 C C . SER B 1 287 ? 3.969 -25.906 0.377 1 91 287 SER B C 1
ATOM 6504 O O . SER B 1 287 ? 4.273 -26.922 1.024 1 91 287 SER B O 1
ATOM 6506 N N . LYS B 1 288 ? 3.473 -24.859 0.911 1 90.56 288 LYS B N 1
ATOM 6507 C CA . LYS B 1 288 ? 3.266 -24.797 2.355 1 90.56 288 LYS B CA 1
ATOM 6508 C C . LYS B 1 288 ? 2.182 -25.781 2.801 1 90.56 288 LYS B C 1
ATOM 6510 O O . LYS B 1 288 ? 2.295 -26.391 3.859 1 90.56 288 LYS B O 1
ATOM 6515 N N . ALA B 1 289 ? 1.119 -25.859 2.014 1 93.56 289 ALA B N 1
ATOM 6516 C CA . ALA B 1 289 ? -0.005 -26.734 2.34 1 93.56 289 ALA B CA 1
ATOM 6517 C C . ALA B 1 289 ? 0.434 -28.188 2.4 1 93.56 289 ALA B C 1
ATOM 6519 O O . ALA B 1 289 ? -0.093 -28.969 3.197 1 93.56 289 ALA B O 1
ATOM 6520 N N . ARG B 1 290 ? 1.374 -28.594 1.628 1 91.69 290 ARG B N 1
ATOM 6521 C CA . ARG B 1 290 ? 1.854 -29.969 1.572 1 91.69 290 ARG B CA 1
ATOM 6522 C C . ARG B 1 290 ? 2.766 -30.281 2.756 1 91.69 290 ARG B C 1
ATOM 6524 O O . ARG B 1 290 ? 2.934 -31.438 3.129 1 91.69 290 ARG B O 1
ATOM 6531 N N . GLN B 1 291 ? 3.312 -29.25 3.393 1 87.44 291 GLN B N 1
ATOM 6532 C CA . GLN B 1 291 ? 4.254 -29.438 4.488 1 87.44 291 GLN B CA 1
ATOM 6533 C C . GLN B 1 291 ? 3.574 -29.234 5.84 1 87.44 291 GLN B C 1
ATOM 6535 O O . GLN B 1 291 ? 3.992 -29.828 6.844 1 87.44 291 GLN B O 1
ATOM 6540 N N . ASP B 1 292 ? 2.641 -28.375 5.852 1 86 292 ASP B N 1
ATOM 6541 C CA . ASP B 1 292 ? 1.97 -28 7.094 1 86 292 ASP B CA 1
ATOM 6542 C C . ASP B 1 292 ? 0.453 -28.094 6.949 1 86 292 ASP B C 1
ATOM 6544 O O . ASP B 1 292 ? -0.163 -27.312 6.219 1 86 292 ASP B O 1
ATOM 6548 N N . ARG B 1 293 ? -0.137 -28.891 7.785 1 83.69 293 ARG B N 1
ATOM 6549 C CA . ARG B 1 293 ? -1.567 -29.172 7.68 1 83.69 293 ARG B CA 1
ATOM 6550 C C . ARG B 1 293 ? -2.385 -27.938 8.047 1 83.69 293 ARG B C 1
ATOM 6552 O O . ARG B 1 293 ? -3.496 -27.75 7.543 1 83.69 293 ARG B O 1
ATOM 6559 N N . VAL B 1 294 ? -1.868 -27.109 8.828 1 85.88 294 VAL B N 1
ATOM 6560 C CA . VAL B 1 294 ? -2.602 -25.922 9.273 1 85.88 294 VAL B CA 1
ATOM 6561 C C . VAL B 1 294 ? -2.645 -24.891 8.148 1 85.88 294 VAL B C 1
ATOM 6563 O O . VAL B 1 294 ? -3.477 -23.984 8.164 1 85.88 294 VAL B O 1
ATOM 6566 N N . MET B 1 295 ? -1.865 -25.141 7.164 1 90.5 295 MET B N 1
ATOM 6567 C CA . MET B 1 295 ? -1.829 -24.203 6.035 1 90.5 295 MET B CA 1
ATOM 6568 C C . MET B 1 295 ? -2.473 -24.844 4.801 1 90.5 295 MET B C 1
ATOM 6570 O O . MET B 1 295 ? -2.172 -24.438 3.672 1 90.5 295 MET B O 1
ATOM 6574 N N . ASN B 1 296 ? -3.312 -25.859 4.996 1 93.81 296 ASN B N 1
ATOM 6575 C CA . ASN B 1 296 ? -4.004 -26.516 3.895 1 93.81 296 ASN B CA 1
ATOM 6576 C C . ASN B 1 296 ? -5.504 -26.266 3.936 1 93.81 296 ASN B C 1
ATOM 6578 O O . ASN B 1 296 ? -6.301 -27.188 4.062 1 93.81 296 ASN B O 1
ATOM 6582 N N . PRO B 1 297 ? -5.934 -25.031 3.738 1 95.44 297 PRO B N 1
ATOM 6583 C CA . PRO B 1 297 ? -7.363 -24.719 3.703 1 95.44 297 PRO B CA 1
ATOM 6584 C C . PRO B 1 297 ? -8.031 -25.156 2.396 1 95.44 297 PRO B C 1
ATOM 6586 O O . PRO B 1 297 ? -7.348 -25.594 1.467 1 95.44 297 PRO B O 1
ATOM 6589 N N . TYR B 1 298 ? -9.367 -25.047 2.48 1 96.31 298 TYR B N 1
ATOM 6590 C CA . TYR B 1 298 ? -10.125 -25.25 1.246 1 96.31 298 TYR B CA 1
ATOM 6591 C C . TYR B 1 298 ? -9.828 -24.125 0.253 1 96.31 298 TYR B C 1
ATOM 6593 O O . TYR B 1 298 ? -9.68 -22.969 0.643 1 96.31 298 TYR B O 1
ATOM 6601 N N . LEU B 1 299 ? -9.758 -24.5 -1.036 1 97.62 299 LEU B N 1
ATOM 6602 C CA . LEU B 1 299 ? -9.555 -23.5 -2.08 1 97.62 299 LEU B CA 1
ATOM 6603 C C . LEU B 1 299 ? -10.664 -22.438 -2.043 1 97.62 299 LEU B C 1
ATOM 6605 O O . LEU B 1 299 ? -10.422 -21.266 -2.34 1 97.62 299 LEU B O 1
ATOM 6609 N N . SER B 1 300 ? -11.867 -22.859 -1.706 1 97.38 300 SER B N 1
ATOM 6610 C CA . SER B 1 300 ? -12.992 -21.938 -1.608 1 97.38 300 SER B CA 1
ATOM 6611 C C . SER B 1 300 ? -12.742 -20.875 -0.537 1 97.38 300 SER B C 1
ATOM 6613 O O . SER B 1 300 ? -12.977 -19.688 -0.763 1 97.38 300 SER B O 1
ATOM 6615 N N . ASP B 1 301 ? -12.227 -21.281 0.614 1 96.5 301 ASP B N 1
ATOM 6616 C CA . ASP B 1 301 ? -11.93 -20.359 1.702 1 96.5 301 ASP B CA 1
ATOM 6617 C C . ASP B 1 301 ? -10.852 -19.359 1.292 1 96.5 301 ASP B C 1
ATOM 6619 O O . ASP B 1 301 ? -10.961 -18.172 1.583 1 96.5 301 ASP B O 1
ATOM 6623 N N . ILE B 1 302 ? -9.891 -19.859 0.609 1 96.31 302 ILE B N 1
ATOM 6624 C CA . ILE B 1 302 ? -8.797 -19 0.157 1 96.31 302 ILE B CA 1
ATOM 6625 C C . ILE B 1 302 ? -9.32 -17.984 -0.842 1 96.31 302 ILE B C 1
ATOM 6627 O O . ILE B 1 302 ? -8.969 -16.797 -0.772 1 96.31 302 ILE B O 1
ATOM 6631 N N . CYS B 1 303 ? -10.078 -18.438 -1.714 1 96.88 303 CYS B N 1
ATOM 6632 C CA . CYS B 1 303 ? -10.617 -17.562 -2.756 1 96.88 303 CYS B CA 1
ATOM 6633 C C . CYS B 1 303 ? -11.508 -16.484 -2.158 1 96.88 303 CYS B C 1
ATOM 6635 O O . CYS B 1 303 ? -11.391 -15.305 -2.521 1 96.88 303 CYS B O 1
ATOM 6637 N N . ILE B 1 304 ? -12.383 -16.859 -1.264 1 96.62 304 ILE B N 1
ATOM 6638 C CA . ILE B 1 304 ? -13.289 -15.914 -0.613 1 96.62 304 ILE B CA 1
ATOM 6639 C C . ILE B 1 304 ? -12.477 -14.906 0.203 1 96.62 304 ILE B C 1
ATOM 6641 O O . ILE B 1 304 ? -12.734 -13.703 0.148 1 96.62 304 ILE B O 1
ATOM 6645 N N . ALA B 1 305 ? -11.516 -15.414 0.918 1 96.31 305 ALA B N 1
ATOM 6646 C CA . ALA B 1 305 ? -10.664 -14.555 1.734 1 96.31 305 ALA B CA 1
ATOM 6647 C C . ALA B 1 305 ? -9.883 -13.57 0.866 1 96.31 305 ALA B C 1
ATOM 6649 O O . ALA B 1 305 ? -9.797 -12.383 1.188 1 96.31 305 ALA B O 1
ATOM 6650 N N . ALA B 1 306 ? -9.328 -14.055 -0.217 1 96.94 306 ALA B N 1
ATOM 6651 C CA . ALA B 1 306 ? -8.484 -13.242 -1.091 1 96.94 306 ALA B CA 1
ATOM 6652 C C . ALA B 1 306 ? -9.312 -12.172 -1.801 1 96.94 306 ALA B C 1
ATOM 6654 O O . ALA B 1 306 ? -8.766 -11.164 -2.254 1 96.94 306 ALA B O 1
ATOM 6655 N N . THR B 1 307 ? -10.586 -12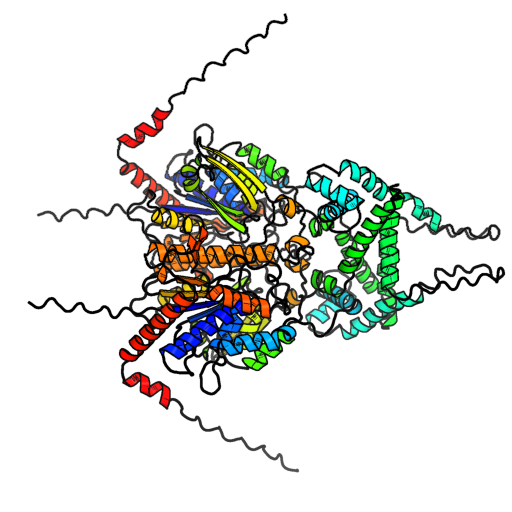.336 -1.909 1 95.44 307 THR B N 1
ATOM 6656 C CA . THR B 1 307 ? -11.43 -11.375 -2.621 1 95.44 307 THR B CA 1
ATOM 6657 C C . THR B 1 307 ? -12.188 -10.492 -1.639 1 95.44 307 THR B C 1
ATOM 6659 O O . THR B 1 307 ? -13.016 -9.672 -2.045 1 95.44 307 THR B O 1
ATOM 6662 N N . ALA B 1 308 ? -11.93 -10.68 -0.361 1 94.38 308 ALA B N 1
ATOM 6663 C CA . ALA B 1 308 ? -12.594 -9.891 0.671 1 94.38 308 ALA B CA 1
ATOM 6664 C C . ALA B 1 308 ? -11.977 -8.5 0.771 1 94.38 308 ALA B C 1
ATOM 6666 O O . ALA B 1 308 ? -11.406 -8.141 1.803 1 94.38 308 ALA B O 1
ATOM 6667 N N . ALA B 1 309 ? -12.164 -7.754 -0.246 1 90 309 ALA B N 1
ATOM 6668 C CA . ALA B 1 309 ? -11.609 -6.406 -0.3 1 90 309 ALA B CA 1
ATOM 6669 C C . ALA B 1 309 ? -12.281 -5.496 0.725 1 90 309 ALA B C 1
ATOM 6671 O O . ALA B 1 309 ? -13.516 -5.43 0.797 1 90 309 ALA B O 1
ATOM 6672 N N . PRO B 1 310 ? -11.5 -4.719 1.44 1 87.5 310 PRO B N 1
ATOM 6673 C CA . PRO B 1 310 ? -12.094 -3.801 2.418 1 87.5 310 PRO B CA 1
ATOM 6674 C C . PRO B 1 310 ? -13.117 -2.859 1.797 1 87.5 310 PRO B C 1
ATOM 6676 O O . PRO B 1 310 ? -12.898 -2.33 0.706 1 87.5 310 PRO B O 1
ATOM 6679 N N . THR B 1 311 ? -14.227 -2.664 2.449 1 85.62 311 THR B N 1
ATOM 6680 C CA . THR B 1 311 ? -15.352 -1.799 2.125 1 85.62 311 THR B CA 1
ATOM 6681 C C . THR B 1 311 ? -16.25 -2.453 1.077 1 85.62 311 THR B C 1
ATOM 6683 O O . THR B 1 311 ? -17.406 -2.043 0.893 1 85.62 311 THR B O 1
ATOM 6686 N N . PHE B 1 312 ? -15.789 -3.479 0.283 1 87.12 312 PHE B N 1
ATOM 6687 C CA . PHE B 1 312 ? -16.594 -4.109 -0.748 1 87.12 312 PHE B CA 1
ATOM 6688 C C . PHE B 1 312 ? -17.25 -5.383 -0.219 1 87.12 312 PHE B C 1
ATOM 6690 O O . PHE B 1 312 ? -18.453 -5.59 -0.395 1 87.12 312 PHE B O 1
ATOM 6697 N N . PHE B 1 313 ? -16.406 -6.207 0.344 1 92 313 PHE B N 1
ATOM 6698 C CA . PHE B 1 313 ? -16.875 -7.496 0.837 1 92 313 PHE B CA 1
ATOM 6699 C C . PHE B 1 313 ? -16.438 -7.715 2.283 1 92 313 PHE B C 1
ATOM 6701 O O . PHE B 1 313 ? -15.438 -7.152 2.729 1 92 313 PHE B O 1
ATOM 6708 N N . PRO B 1 314 ? -17.219 -8.516 3.014 1 92.69 314 PRO B N 1
ATOM 6709 C CA . PRO B 1 314 ? -16.828 -8.805 4.398 1 92.69 314 PRO B CA 1
ATOM 6710 C C . PRO B 1 314 ? -15.57 -9.656 4.5 1 92.69 314 PRO B C 1
ATOM 6712 O O . PRO B 1 314 ? -15.305 -10.484 3.627 1 92.69 314 PRO B O 1
ATOM 6715 N N . ALA B 1 315 ? -14.859 -9.43 5.559 1 93.81 315 ALA B N 1
ATOM 6716 C CA . ALA B 1 315 ? -13.719 -10.289 5.863 1 93.81 315 ALA B CA 1
ATOM 6717 C C . ALA B 1 315 ? -14.164 -11.742 6.023 1 93.81 315 ALA B C 1
ATOM 6719 O O . ALA B 1 315 ? -15.312 -12.016 6.375 1 93.81 315 ALA B O 1
ATOM 6720 N N . HIS B 1 316 ? -13.273 -12.633 5.676 1 95 316 HIS B N 1
ATOM 6721 C CA . HIS B 1 316 ? -13.594 -14.055 5.73 1 95 316 HIS B CA 1
ATOM 6722 C C . HIS B 1 316 ? -12.883 -14.742 6.891 1 95 316 HIS B C 1
ATOM 6724 O O . HIS B 1 316 ? -11.664 -14.617 7.031 1 95 316 HIS B O 1
ATOM 6730 N N . LYS B 1 317 ? -13.672 -15.359 7.699 1 93.56 317 LYS B N 1
ATOM 6731 C CA . LYS B 1 317 ? -13.141 -16.078 8.852 1 93.56 317 LYS B CA 1
ATOM 6732 C C . LYS B 1 317 ? -13.312 -17.594 8.672 1 93.56 317 LYS B C 1
ATOM 6734 O O . LYS B 1 317 ? -14.367 -18.062 8.242 1 93.56 317 LYS B O 1
ATOM 6739 N N . PHE B 1 318 ? -12.195 -18.344 8.891 1 91.38 318 PHE B N 1
ATOM 6740 C CA . PHE B 1 318 ? -12.281 -19.797 8.945 1 91.38 318 PHE B CA 1
ATOM 6741 C C . PHE B 1 318 ? -11.211 -20.359 9.875 1 91.38 318 PHE B C 1
ATOM 6743 O O . PHE B 1 318 ? -10.328 -19.641 10.328 1 91.38 318 PHE B O 1
ATOM 6750 N N . ASN B 1 319 ? -11.422 -21.562 10.258 1 87.44 319 ASN B N 1
ATOM 6751 C CA . ASN B 1 319 ? -10.484 -22.25 11.141 1 87.44 319 ASN B CA 1
ATOM 6752 C C . ASN B 1 319 ? -10.047 -23.594 10.555 1 87.44 319 ASN B C 1
ATOM 6754 O O . ASN B 1 319 ? -10.773 -24.188 9.766 1 87.44 319 ASN B O 1
ATOM 6758 N N . ILE B 1 320 ? -8.859 -23.938 10.789 1 86.56 320 ILE B N 1
ATOM 6759 C CA . ILE B 1 320 ? -8.336 -25.25 10.453 1 86.56 320 ILE B CA 1
ATOM 6760 C C . ILE B 1 320 ? -7.977 -26 11.734 1 86.56 320 ILE B C 1
ATOM 6762 O O . ILE B 1 320 ? -7.305 -25.469 12.609 1 86.56 320 ILE B O 1
ATOM 6766 N N . ILE B 1 321 ? -8.523 -27.172 11.93 1 77.94 321 ILE B N 1
ATOM 6767 C CA . ILE B 1 321 ? -8.258 -28.031 13.086 1 77.94 321 ILE B CA 1
ATOM 6768 C C . ILE B 1 321 ? -7.402 -29.219 12.672 1 77.94 321 ILE B C 1
ATOM 6770 O O . ILE B 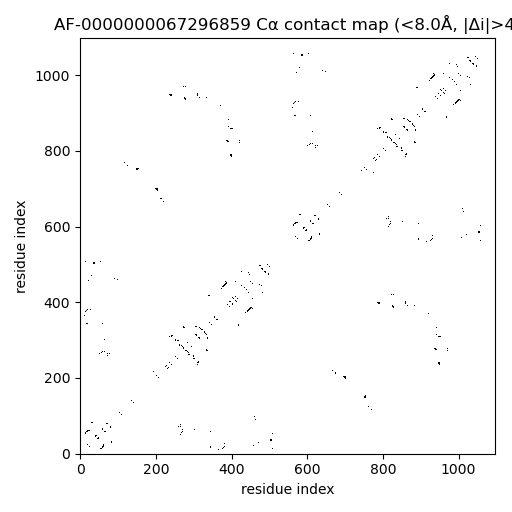1 321 ? -7.723 -29.906 11.703 1 77.94 321 ILE B O 1
ATOM 6774 N N . ASN B 1 322 ? -6.195 -29.203 13.195 1 70.31 322 ASN B N 1
ATOM 6775 C CA . ASN B 1 322 ? -5.352 -30.375 12.984 1 70.31 322 ASN B CA 1
ATOM 6776 C C . ASN B 1 322 ? -5.297 -31.266 14.219 1 70.31 322 ASN B C 1
ATOM 6778 O O . ASN B 1 322 ? -4.891 -30.812 15.297 1 70.31 322 ASN B O 1
ATOM 6782 N N . PHE B 1 323 ? -5.902 -32.469 14.055 1 63.28 323 PHE B N 1
ATOM 6783 C CA . PHE B 1 323 ? -5.898 -33.438 15.156 1 63.28 323 PHE B CA 1
ATOM 6784 C C . PHE B 1 323 ? -4.664 -34.312 15.094 1 63.28 323 PHE B C 1
ATOM 6786 O O . PHE B 1 323 ? -4.508 -35.125 14.156 1 63.28 323 PHE B O 1
ATOM 6793 N N . CYS B 1 324 ? -3.543 -33.688 15.328 1 56.59 324 CYS B N 1
ATOM 6794 C CA . CYS B 1 324 ? -2.447 -34.625 15.445 1 56.59 324 CYS B CA 1
ATOM 6795 C C . CYS B 1 324 ? -2.488 -35.344 16.797 1 56.59 324 CYS B C 1
ATOM 6797 O O . CYS B 1 324 ? -2.971 -34.781 17.781 1 56.59 324 CYS B O 1
ATOM 6799 N N . PRO B 1 325 ? -2.389 -36.719 16.828 1 54.69 325 PRO B N 1
ATOM 6800 C CA . PRO B 1 325 ? -2.506 -37.531 18.047 1 54.69 325 PRO B CA 1
ATOM 6801 C C . PRO B 1 325 ? -1.907 -36.844 19.266 1 54.69 325 PRO B C 1
ATOM 6803 O O . PRO B 1 325 ? -2.404 -37 20.391 1 54.69 325 PRO B O 1
ATOM 6806 N N . LEU B 1 326 ? -0.879 -36.062 19.109 1 58.25 326 LEU B N 1
ATOM 6807 C CA . LEU B 1 326 ? -0.202 -35.562 20.297 1 58.25 326 LEU B CA 1
ATOM 6808 C C . LEU B 1 326 ? -0.403 -34.062 20.422 1 58.25 326 LEU B C 1
ATOM 6810 O O . LEU B 1 326 ? -0.112 -33.469 21.469 1 58.25 326 LEU B O 1
ATOM 6814 N N . ASN B 1 327 ? -0.912 -33.469 19.328 1 57.88 327 ASN B N 1
ATOM 6815 C CA . ASN B 1 327 ? -1.011 -32 19.469 1 57.88 327 ASN B CA 1
ATOM 6816 C C . ASN B 1 327 ? -2.227 -31.469 18.734 1 57.88 327 ASN B C 1
ATOM 6818 O O . ASN B 1 327 ? -2.539 -31.906 17.625 1 57.88 327 ASN B O 1
ATOM 6822 N N . PHE B 1 328 ? -3.205 -30.953 19.484 1 65.31 328 PHE B N 1
ATOM 6823 C CA . PHE B 1 328 ? -4.344 -30.203 18.953 1 65.31 328 PHE B CA 1
ATOM 6824 C C . PHE B 1 328 ? -3.93 -28.797 18.547 1 65.31 328 PHE B C 1
ATOM 6826 O O . PHE B 1 328 ? -3.49 -28 19.375 1 65.31 328 PHE B O 1
ATOM 6833 N N . GLU B 1 329 ? -3.713 -28.734 17.109 1 70.94 329 GLU B N 1
ATOM 6834 C CA . GLU B 1 329 ? -3.393 -27.391 16.656 1 70.94 329 GLU B CA 1
ATOM 6835 C C . GLU B 1 329 ? -4.613 -26.703 16.047 1 70.94 329 GLU B C 1
ATOM 6837 O O . GLU B 1 329 ? -5.324 -27.312 15.234 1 70.94 329 GLU B O 1
ATOM 6842 N N . PHE B 1 330 ? -5.078 -25.703 16.641 1 79.5 330 PHE B N 1
ATOM 6843 C CA . PHE B 1 330 ? -6.184 -24.875 16.188 1 79.5 330 PHE B CA 1
ATOM 6844 C C . PHE B 1 330 ? -5.672 -23.516 15.688 1 79.5 330 PHE B C 1
ATOM 6846 O O . PHE B 1 330 ? -4.973 -22.812 16.422 1 79.5 330 PHE B O 1
ATOM 6853 N N . GLU B 1 331 ? -5.91 -23.359 14.336 1 85 331 GLU B N 1
ATOM 6854 C CA . GLU B 1 331 ? -5.523 -22.062 13.797 1 85 331 GLU B CA 1
ATOM 6855 C C . GLU B 1 331 ? -6.727 -21.312 13.211 1 85 331 GLU B C 1
ATOM 6857 O O . GLU B 1 331 ? -7.469 -21.875 12.406 1 85 331 GLU B O 1
ATOM 6862 N N . GLU B 1 332 ? -6.949 -20.172 13.703 1 88.88 332 GLU B N 1
ATOM 6863 C CA . GLU B 1 332 ? -8.023 -19.328 13.211 1 88.88 332 GLU B CA 1
ATOM 6864 C C . GLU B 1 332 ? -7.488 -18.234 12.289 1 88.88 332 GLU B C 1
ATOM 6866 O O . GLU B 1 332 ? -6.453 -17.625 12.57 1 88.88 332 GLU B O 1
ATOM 6871 N N . PHE B 1 333 ? -8.195 -18.078 11.164 1 93.31 333 PHE B N 1
ATOM 6872 C CA . PHE B 1 333 ? -7.789 -17.062 10.195 1 93.31 333 PHE B CA 1
ATOM 6873 C C . PHE B 1 333 ? -8.891 -16.031 10.008 1 93.31 333 PHE B C 1
ATOM 6875 O O . PHE B 1 333 ? -10.07 -16.375 9.914 1 93.31 333 PHE B O 1
ATOM 6882 N N . ASN B 1 334 ? -8.609 -14.797 10.164 1 95.25 334 ASN B N 1
ATOM 6883 C CA . ASN B 1 334 ? -9.43 -13.641 9.82 1 95.25 334 ASN B CA 1
ATOM 6884 C C . ASN B 1 334 ? -8.812 -12.836 8.672 1 95.25 334 ASN B C 1
ATOM 6886 O O . ASN B 1 334 ? -7.977 -11.969 8.898 1 95.25 334 ASN B O 1
ATOM 6890 N N . LEU B 1 335 ? -9.328 -13.141 7.5 1 95.5 335 LEU B N 1
ATOM 6891 C CA . LEU B 1 335 ? -8.547 -12.734 6.336 1 95.5 335 LEU B CA 1
ATOM 6892 C C . LEU B 1 335 ? -9.305 -11.703 5.512 1 95.5 335 LEU B C 1
ATOM 6894 O O . LEU B 1 335 ? -10.531 -11.734 5.434 1 95.5 335 LEU B O 1
ATOM 6898 N N . ILE B 1 336 ? -8.5 -10.758 4.941 1 94.19 336 ILE B N 1
ATOM 6899 C CA . ILE B 1 336 ? -8.992 -9.781 3.973 1 94.19 336 ILE B CA 1
ATOM 6900 C C . ILE B 1 336 ? -8.109 -9.797 2.729 1 94.19 336 ILE B C 1
ATOM 6902 O O . ILE B 1 336 ? -7.066 -10.453 2.709 1 94.19 336 ILE B O 1
ATOM 6906 N N . ASP B 1 337 ? -8.578 -9.141 1.693 1 94.31 337 ASP B N 1
ATOM 6907 C CA . ASP B 1 337 ? -7.926 -9.023 0.395 1 94.31 337 ASP B CA 1
ATOM 6908 C C . ASP B 1 337 ? -6.551 -8.375 0.531 1 94.31 337 ASP B C 1
ATOM 6910 O O . ASP B 1 337 ? -6.391 -7.395 1.259 1 94.31 337 ASP B O 1
ATOM 6914 N N . ALA B 1 338 ? -5.598 -8.961 -0.192 1 91 338 ALA B N 1
ATOM 6915 C CA . ALA B 1 338 ? -4.23 -8.445 -0.163 1 91 338 ALA B CA 1
ATOM 6916 C C . ALA B 1 338 ? -4.027 -7.363 -1.219 1 91 338 ALA B C 1
ATOM 6918 O O . ALA B 1 338 ? -2.918 -6.852 -1.383 1 91 338 ALA B O 1
ATOM 6919 N N . GLY B 1 339 ? -4.973 -7.035 -1.948 1 83.56 339 GLY B N 1
ATOM 6920 C CA . GLY B 1 339 ? -4.871 -6.047 -3.012 1 83.56 339 GLY B CA 1
ATOM 6921 C C . GLY B 1 339 ? -4.305 -4.723 -2.543 1 83.56 339 GLY B C 1
ATOM 6922 O O . GLY B 1 339 ? -3.672 -4 -3.32 1 83.56 339 GLY B O 1
ATOM 6923 N N . VAL B 1 340 ? -4.438 -4.465 -1.38 1 73.31 340 VAL B N 1
ATOM 6924 C CA . VAL B 1 340 ? -4.031 -3.168 -0.851 1 73.31 340 VAL B CA 1
ATOM 6925 C C . VAL B 1 340 ? -2.518 -3.133 -0.675 1 73.31 340 VAL B C 1
ATOM 6927 O O . VAL B 1 340 ? -1.917 -2.057 -0.616 1 73.31 340 VAL B O 1
ATOM 6930 N N . PHE B 1 341 ? -1.855 -4.328 -0.656 1 81.31 341 PHE B N 1
ATOM 6931 C CA . PHE B 1 341 ? -0.41 -4.262 -0.472 1 81.31 341 PHE B CA 1
ATOM 6932 C C . PHE B 1 341 ? 0.305 -5.16 -1.472 1 81.31 341 PHE B C 1
ATOM 6934 O O . PHE B 1 341 ? 1.52 -5.055 -1.653 1 81.31 341 PHE B O 1
ATOM 6941 N N . ALA B 1 342 ? -0.429 -6.008 -2.07 1 91.38 342 ALA B N 1
ATOM 6942 C CA . ALA B 1 342 ? 0.162 -6.918 -3.047 1 91.38 342 ALA B CA 1
ATOM 6943 C C . ALA B 1 342 ? -0.761 -7.113 -4.246 1 91.38 342 ALA B C 1
ATOM 6945 O O . ALA B 1 342 ? -1.046 -8.25 -4.641 1 91.38 342 ALA B O 1
ATOM 6946 N N . ASN B 1 343 ? -1.141 -6 -4.738 1 92.31 343 ASN B N 1
ATOM 6947 C CA . ASN B 1 343 ? -2.012 -6.121 -5.902 1 92.31 343 ASN B CA 1
ATOM 6948 C C . ASN B 1 343 ? -1.293 -6.789 -7.07 1 92.31 343 ASN B C 1
ATOM 6950 O O . ASN B 1 343 ? -1.874 -7.625 -7.766 1 92.31 343 ASN B O 1
ATOM 6954 N N . ASN B 1 344 ? -0.09 -6.266 -7.375 1 95.62 344 ASN B N 1
ATOM 6955 C CA . ASN B 1 344 ? 0.852 -7.004 -8.211 1 95.62 344 ASN B CA 1
ATOM 6956 C C . ASN B 1 344 ? 1.637 -8.031 -7.398 1 95.62 344 ASN B C 1
ATOM 6958 O O . ASN B 1 344 ? 2.549 -7.672 -6.652 1 95.62 344 ASN B O 1
ATOM 6962 N N . PRO B 1 345 ? 1.3 -9.289 -7.578 1 96.88 345 PRO B N 1
ATOM 6963 C CA . PRO B 1 345 ? 1.865 -10.273 -6.652 1 96.88 345 PRO B CA 1
ATOM 6964 C C . PRO B 1 345 ? 3.238 -10.781 -7.094 1 96.88 345 PRO B C 1
ATOM 6966 O O . PRO B 1 345 ? 3.713 -11.805 -6.594 1 96.88 345 PRO B O 1
ATOM 6969 N N . THR B 1 346 ? 3.938 -10.125 -7.98 1 96.44 346 THR B N 1
ATOM 6970 C CA . THR B 1 346 ? 5.215 -10.578 -8.523 1 96.44 346 THR B CA 1
ATOM 6971 C C . THR B 1 346 ? 6.262 -10.695 -7.418 1 96.44 346 THR B C 1
ATOM 6973 O O . THR B 1 346 ? 7.004 -11.68 -7.363 1 96.44 346 THR B O 1
ATOM 6976 N N . THR B 1 347 ? 6.277 -9.742 -6.52 1 92.69 347 THR B N 1
ATOM 6977 C CA . THR B 1 347 ? 7.23 -9.812 -5.418 1 92.69 347 THR B CA 1
ATOM 6978 C C . THR B 1 347 ? 6.902 -10.992 -4.496 1 92.69 347 THR B C 1
ATOM 6980 O O . THR B 1 347 ? 7.809 -11.664 -3.996 1 92.69 347 THR B O 1
ATOM 6983 N N . VAL B 1 348 ? 5.652 -11.242 -4.273 1 93.81 348 VAL B N 1
ATOM 6984 C CA . VAL B 1 348 ? 5.227 -12.367 -3.455 1 93.81 348 VAL B CA 1
ATOM 6985 C C . VAL B 1 348 ? 5.676 -13.672 -4.098 1 93.81 348 VAL B C 1
ATOM 6987 O O . VAL B 1 348 ? 6.137 -14.586 -3.41 1 93.81 348 VAL B O 1
ATOM 6990 N N . ALA B 1 349 ? 5.562 -13.711 -5.395 1 94.69 349 ALA B N 1
ATOM 6991 C CA . ALA B 1 349 ? 5.996 -14.891 -6.137 1 94.69 349 ALA B CA 1
ATOM 6992 C C . ALA B 1 349 ? 7.496 -15.117 -5.973 1 94.69 349 ALA B C 1
ATOM 6994 O O . ALA B 1 349 ? 7.934 -16.234 -5.684 1 94.69 349 ALA B O 1
ATOM 6995 N N . MET B 1 350 ? 8.25 -14.086 -6.117 1 90.69 350 MET B N 1
ATOM 6996 C CA . MET B 1 350 ? 9.695 -14.18 -5.984 1 90.69 350 MET B CA 1
ATOM 6997 C C . MET B 1 350 ? 10.094 -14.57 -4.562 1 90.69 350 MET B C 1
ATOM 6999 O O . MET B 1 350 ? 10.969 -15.414 -4.367 1 90.69 350 MET B O 1
ATOM 7003 N N . ASN B 1 351 ? 9.43 -13.961 -3.619 1 90.31 351 ASN B N 1
ATOM 7004 C CA . ASN B 1 351 ? 9.703 -14.289 -2.225 1 90.31 351 ASN B CA 1
ATOM 7005 C C . ASN B 1 351 ? 9.438 -15.766 -1.934 1 90.31 351 ASN B C 1
ATOM 7007 O O . ASN B 1 351 ? 10.18 -16.391 -1.178 1 90.31 351 ASN B O 1
ATOM 7011 N N . GLU B 1 352 ? 8.367 -16.266 -2.506 1 90.12 352 GLU B N 1
ATOM 7012 C CA . GLU B 1 352 ? 8.039 -17.672 -2.289 1 90.12 352 GLU B CA 1
ATOM 7013 C C . GLU B 1 352 ? 9.117 -18.578 -2.865 1 90.12 352 GLU B C 1
ATOM 7015 O O . GLU B 1 352 ? 9.484 -19.578 -2.246 1 90.12 352 GLU B O 1
ATOM 7020 N N . VAL B 1 353 ? 9.617 -18.297 -4.008 1 88.31 353 VAL B N 1
ATOM 7021 C CA . VAL B 1 353 ? 10.68 -19.078 -4.633 1 88.31 353 VAL B CA 1
ATOM 7022 C C . VAL B 1 353 ? 11.938 -19.016 -3.771 1 88.31 353 VAL B C 1
ATOM 7024 O O . VAL B 1 353 ? 12.57 -20.047 -3.521 1 88.31 353 VAL B O 1
ATOM 7027 N N . TRP B 1 354 ? 12.242 -17.797 -3.326 1 86.06 354 TRP B N 1
ATOM 7028 C CA . TRP B 1 354 ? 13.43 -17.625 -2.5 1 86.06 354 TRP B CA 1
ATOM 7029 C C . TRP B 1 354 ? 13.297 -18.375 -1.184 1 86.06 354 TRP B C 1
ATOM 7031 O O . TRP B 1 354 ? 14.273 -18.938 -0.684 1 86.06 354 TRP B O 1
ATOM 7041 N N . ARG B 1 355 ? 12.164 -18.328 -0.631 1 87.38 355 ARG B N 1
ATOM 7042 C CA . ARG B 1 355 ? 11.898 -19.078 0.6 1 87.38 355 ARG B CA 1
ATOM 7043 C C . ARG B 1 355 ? 12.102 -20.562 0.395 1 87.38 355 ARG B C 1
ATOM 7045 O O . ARG B 1 355 ? 12.695 -21.25 1.241 1 87.38 355 ARG B O 1
ATOM 7052 N N . MET B 1 356 ? 11.648 -21.125 -0.687 1 87.12 356 MET B N 1
ATOM 7053 C CA . MET B 1 356 ? 11.781 -22.547 -0.99 1 87.12 356 MET B CA 1
ATOM 7054 C C . MET B 1 356 ? 13.25 -22.922 -1.178 1 87.12 356 MET B C 1
ATOM 7056 O O . MET B 1 356 ? 13.672 -24 -0.743 1 87.12 356 MET B O 1
ATOM 7060 N N . ILE B 1 357 ? 13.945 -22.047 -1.822 1 83.88 357 ILE B N 1
ATOM 7061 C CA . ILE B 1 357 ? 15.375 -22.281 -2.008 1 83.88 357 ILE B CA 1
ATOM 7062 C C . ILE B 1 357 ? 16.078 -22.312 -0.651 1 83.88 357 ILE B C 1
ATOM 7064 O O . ILE B 1 357 ? 16.875 -23.219 -0.382 1 83.88 357 ILE B O 1
ATOM 7068 N N . ASP B 1 358 ? 15.703 -21.359 0.157 1 81.06 358 ASP B N 1
ATOM 7069 C CA . ASP B 1 358 ? 16.312 -21.25 1.478 1 81.06 358 ASP B CA 1
ATOM 7070 C C . ASP B 1 358 ? 16 -22.484 2.33 1 81.06 358 ASP B C 1
ATOM 7072 O O . ASP B 1 358 ? 16.828 -22.906 3.143 1 81.06 358 ASP B O 1
ATOM 7076 N N . ARG B 1 359 ? 14.875 -23.109 2.1 1 84.06 359 ARG B N 1
ATOM 7077 C CA . ARG B 1 359 ? 14.453 -24.266 2.865 1 84.06 359 ARG B CA 1
ATOM 7078 C C . ARG B 1 359 ? 15.039 -25.547 2.283 1 84.06 359 ARG B C 1
ATOM 7080 O O . ARG B 1 359 ? 14.945 -26.609 2.895 1 84.06 359 ARG B O 1
ATOM 7087 N N . GLY B 1 360 ? 15.594 -25.422 1.151 1 81.25 360 GLY B N 1
ATOM 7088 C CA . GLY B 1 360 ? 16.172 -26.594 0.504 1 81.25 360 GLY B CA 1
ATOM 7089 C C . GLY B 1 360 ? 15.125 -27.484 -0.15 1 81.25 360 GLY B C 1
ATOM 7090 O O . GLY B 1 360 ? 15.312 -28.703 -0.234 1 81.25 360 GLY B O 1
ATOM 7091 N N . GLU B 1 361 ? 14.023 -26.844 -0.521 1 84.19 361 GLU B N 1
ATOM 7092 C CA . GLU B 1 361 ? 12.984 -27.609 -1.205 1 84.19 361 GLU B CA 1
ATOM 7093 C C . GLU B 1 361 ? 13.414 -27.969 -2.623 1 84.19 361 GLU B C 1
ATOM 7095 O O . GLU B 1 361 ? 14.227 -27.266 -3.232 1 84.19 361 GLU B O 1
ATOM 7100 N N . HIS B 1 362 ? 12.875 -29.078 -3.031 1 81.12 362 HIS B N 1
ATOM 7101 C CA . HIS B 1 362 ? 13.18 -29.516 -4.387 1 81.12 362 HIS B CA 1
ATOM 7102 C C . HIS B 1 362 ? 12.43 -28.688 -5.418 1 81.12 362 HIS B C 1
ATOM 7104 O O . HIS B 1 362 ? 11.203 -28.594 -5.371 1 81.12 362 HIS B O 1
ATOM 7110 N N . LEU B 1 363 ? 13.18 -28.031 -6.207 1 86 363 LEU B N 1
ATOM 7111 C CA . LEU B 1 363 ? 12.609 -27.266 -7.309 1 86 363 LEU B CA 1
ATOM 7112 C C . LEU B 1 363 ? 12.891 -27.938 -8.648 1 86 363 LEU B C 1
ATOM 7114 O O . LEU B 1 363 ? 13.859 -28.688 -8.773 1 86 363 LEU B O 1
ATOM 7118 N N . PRO B 1 364 ? 12.031 -27.719 -9.57 1 83 364 PRO B N 1
ATOM 7119 C CA . PRO B 1 364 ? 12.188 -28.391 -10.867 1 83 364 PRO B CA 1
ATOM 7120 C C . PRO B 1 364 ? 13.383 -27.875 -11.664 1 83 364 PRO B C 1
ATOM 7122 O O . PRO B 1 364 ? 13.688 -28.422 -12.727 1 83 364 PRO B O 1
ATOM 7125 N N . VAL B 1 365 ? 14.094 -26.906 -11.172 1 85.81 365 VAL B N 1
ATOM 7126 C CA . VAL B 1 365 ? 15.266 -26.344 -11.844 1 85.81 365 VAL B CA 1
ATOM 7127 C C . VAL B 1 365 ? 16.5 -26.547 -10.969 1 85.81 365 VAL B C 1
ATOM 7129 O O . VAL B 1 365 ? 16.5 -26.203 -9.789 1 85.81 365 VAL B O 1
ATOM 7132 N N . GLU B 1 366 ? 17.531 -27.125 -11.539 1 79.19 366 GLU B N 1
ATOM 7133 C CA . GLU B 1 366 ? 18.766 -27.375 -10.797 1 79.19 366 GLU B CA 1
ATOM 7134 C C . GLU B 1 366 ? 19.609 -26.109 -10.695 1 79.19 366 GLU B C 1
ATOM 7136 O O . GLU B 1 366 ? 19.672 -25.312 -11.641 1 79.19 366 GLU B O 1
ATOM 7141 N N . GLY B 1 367 ? 20.234 -25.938 -9.641 1 75.88 367 GLY B N 1
ATOM 7142 C CA . GLY B 1 367 ? 21.203 -24.859 -9.469 1 75.88 367 GLY B CA 1
ATOM 7143 C C . GLY B 1 367 ? 20.562 -23.5 -9.32 1 75.88 367 GLY B C 1
ATOM 7144 O O . GLY B 1 367 ? 21.172 -22.469 -9.641 1 75.88 367 GLY B O 1
ATOM 7145 N N . LEU B 1 368 ? 19.312 -23.531 -9 1 79 368 LEU B N 1
ATOM 7146 C CA . LEU B 1 368 ? 18.625 -22.25 -8.828 1 79 368 LEU B CA 1
ATOM 7147 C C . LEU B 1 368 ? 19.062 -21.562 -7.535 1 79 368 LEU B C 1
ATOM 7149 O O . LEU B 1 368 ? 19.062 -22.188 -6.473 1 79 368 LEU B O 1
ATOM 7153 N N . SER B 1 369 ? 19.656 -20.375 -7.727 1 76.25 369 SER B N 1
ATOM 7154 C CA . SER B 1 369 ? 19.984 -19.531 -6.574 1 76.25 369 SER B CA 1
ATOM 7155 C C . SER B 1 369 ? 19.016 -18.359 -6.445 1 76.25 369 SER B C 1
ATOM 7157 O O . SER B 1 369 ? 18.359 -17.984 -7.414 1 76.25 369 SER B O 1
ATOM 7159 N N . ALA B 1 370 ? 19.109 -17.938 -5.184 1 71.81 370 ALA B N 1
ATOM 7160 C CA . ALA B 1 370 ? 18.25 -16.781 -4.961 1 71.81 370 ALA B CA 1
ATOM 7161 C C . ALA B 1 370 ? 18.672 -15.617 -5.859 1 71.81 370 ALA B C 1
ATOM 7163 O O . ALA B 1 370 ? 19.859 -15.414 -6.121 1 71.81 370 ALA B O 1
ATOM 7164 N N . MET B 1 371 ? 17.812 -15.008 -6.492 1 72.81 371 MET B N 1
ATOM 7165 C CA . MET B 1 371 ? 17.984 -13.789 -7.273 1 72.81 371 MET B CA 1
ATOM 7166 C C . MET B 1 371 ? 18.547 -14.109 -8.656 1 72.81 371 MET B C 1
ATOM 7168 O O . MET B 1 371 ? 18.984 -13.211 -9.375 1 72.81 371 MET B O 1
ATOM 7172 N N . ASP B 1 372 ? 18.703 -15.383 -8.945 1 81.12 372 ASP B N 1
ATOM 7173 C CA . ASP B 1 372 ? 19.156 -15.742 -10.289 1 81.12 372 ASP B CA 1
ATOM 7174 C C . ASP B 1 372 ? 18.047 -15.562 -11.312 1 81.12 372 ASP B C 1
ATOM 7176 O O . ASP B 1 372 ? 17.234 -16.469 -11.516 1 81.12 372 ASP B O 1
ATOM 7180 N N . CYS B 1 373 ? 18.125 -14.469 -11.977 1 86.44 373 CYS B N 1
ATOM 7181 C CA . CYS B 1 373 ? 17.078 -14.133 -12.93 1 86.44 373 CYS B CA 1
ATOM 7182 C C . CYS B 1 373 ? 17.266 -14.898 -14.242 1 86.44 373 CYS B C 1
ATOM 7184 O O . CYS B 1 373 ? 16.344 -14.961 -15.062 1 86.44 373 CYS B O 1
ATOM 7186 N N . SER B 1 374 ? 18.422 -15.562 -14.398 1 88.19 374 SER B N 1
ATOM 7187 C CA . SER B 1 374 ? 18.656 -16.344 -15.609 1 88.19 374 SER B CA 1
ATOM 7188 C C . SER B 1 374 ? 17.812 -17.609 -15.633 1 88.19 374 SER B C 1
ATOM 7190 O O . SER B 1 374 ? 17.531 -18.156 -16.703 1 88.19 374 SER B O 1
ATOM 7192 N N . LYS B 1 375 ? 17.359 -17.984 -14.516 1 91.88 375 LYS B N 1
ATOM 7193 C CA . LYS B 1 375 ? 16.609 -19.234 -14.414 1 91.88 375 LYS B CA 1
ATOM 7194 C C . LYS B 1 375 ? 15.156 -18.969 -14.039 1 91.88 375 LYS B C 1
ATOM 7196 O O . LYS B 1 375 ? 14.438 -19.906 -13.656 1 91.88 375 LYS B O 1
ATOM 7201 N N . LEU B 1 376 ? 14.773 -17.75 -14.125 1 92.81 376 LEU B N 1
ATOM 7202 C CA . LEU B 1 376 ? 13.398 -17.391 -13.812 1 92.81 376 LEU B CA 1
ATOM 7203 C C . LEU B 1 376 ? 12.703 -16.781 -15.031 1 92.81 376 LEU B C 1
ATOM 7205 O O . LEU B 1 376 ? 13.312 -16 -15.766 1 92.81 376 LEU B O 1
ATOM 7209 N N . ARG B 1 377 ? 11.547 -17.266 -15.359 1 96.06 377 ARG B N 1
ATOM 7210 C CA . ARG B 1 377 ? 10.68 -16.672 -16.359 1 96.06 377 ARG B CA 1
ATOM 7211 C C . ARG B 1 377 ? 9.328 -16.281 -15.766 1 96.06 377 ARG B C 1
ATOM 7213 O O . ARG B 1 377 ? 8.602 -17.141 -15.258 1 96.06 377 ARG B O 1
ATOM 7220 N N . ILE B 1 378 ? 9.023 -14.961 -15.805 1 97.69 378 ILE B N 1
ATOM 7221 C CA . ILE B 1 378 ? 7.816 -14.492 -15.141 1 97.69 378 ILE B CA 1
ATOM 7222 C C . ILE B 1 378 ? 6.914 -13.789 -16.156 1 97.69 378 ILE B C 1
ATOM 7224 O O . ILE B 1 378 ? 7.352 -12.859 -16.844 1 97.69 378 ILE B O 1
ATOM 7228 N N . LEU B 1 379 ? 5.707 -14.297 -16.344 1 98.69 379 LEU B N 1
ATOM 7229 C CA . LEU B 1 379 ? 4.637 -13.555 -17 1 98.69 379 LEU B CA 1
ATOM 7230 C C . LEU B 1 379 ? 3.729 -12.883 -15.977 1 98.69 379 LEU B C 1
ATOM 7232 O O . LEU B 1 379 ? 3.105 -13.555 -15.156 1 98.69 379 LEU B O 1
ATOM 7236 N N . SER B 1 380 ? 3.744 -11.578 -15.906 1 98.44 380 SER B N 1
ATOM 7237 C CA . SER B 1 380 ? 2.895 -10.797 -15.016 1 98.44 380 SER B CA 1
ATOM 7238 C C . SER B 1 380 ? 1.806 -10.062 -15.797 1 98.44 380 SER B C 1
ATOM 7240 O O . SER B 1 380 ? 2.102 -9.242 -16.672 1 98.44 380 SER B O 1
ATOM 7242 N N . VAL B 1 381 ? 0.53 -10.391 -15.508 1 98.5 381 VAL B N 1
ATOM 7243 C CA . VAL B 1 381 ? -0.578 -9.805 -16.25 1 98.5 381 VAL B CA 1
ATOM 7244 C C . VAL B 1 381 ? -1.42 -8.93 -15.336 1 98.5 381 VAL B C 1
ATOM 7246 O O . VAL B 1 381 ? -1.859 -9.375 -14.273 1 98.5 381 VAL B O 1
ATOM 7249 N N . GLY B 1 382 ? -1.662 -7.703 -15.742 1 96.75 382 GLY B N 1
ATOM 7250 C CA . GLY B 1 382 ? -2.391 -6.742 -14.93 1 96.75 382 GLY B CA 1
ATOM 7251 C C . GLY B 1 382 ? -3.855 -6.633 -15.297 1 96.75 382 GLY B C 1
ATOM 7252 O O . GLY B 1 382 ? -4.285 -7.176 -16.312 1 96.75 382 GLY B O 1
ATOM 7253 N N . THR B 1 383 ? -4.617 -5.922 -14.43 1 95.88 383 THR B N 1
ATOM 7254 C CA . THR B 1 383 ? -6.047 -5.727 -14.641 1 95.88 383 THR B CA 1
ATOM 7255 C C . THR B 1 383 ? -6.332 -4.305 -15.117 1 95.88 383 THR B C 1
ATOM 7257 O O . THR B 1 383 ? -7.492 -3.893 -15.188 1 95.88 383 THR B O 1
ATOM 7260 N N . GLY B 1 384 ? -5.305 -3.619 -15.398 1 91.94 384 GLY B N 1
ATOM 7261 C CA . GLY B 1 384 ? -5.457 -2.256 -15.875 1 91.94 384 GLY B CA 1
ATOM 7262 C C . GLY B 1 384 ? -5.32 -1.219 -14.773 1 91.94 384 GLY B C 1
ATOM 7263 O O . GLY B 1 384 ? -5.629 -1.495 -13.609 1 91.94 384 GLY B O 1
ATOM 7264 N N . VAL B 1 385 ? -4.793 -0.065 -15.164 1 85.38 385 VAL B N 1
ATOM 7265 C CA . VAL B 1 385 ? -4.625 1.059 -14.25 1 85.38 385 VAL B CA 1
ATOM 7266 C C . VAL B 1 385 ? -5.395 2.27 -14.773 1 85.38 385 VAL B C 1
ATOM 7268 O O . VAL B 1 385 ? -5.281 2.625 -15.945 1 85.38 385 VAL B O 1
ATOM 7271 N N . VAL B 1 386 ? -6.285 2.709 -13.883 1 78.75 386 VAL B N 1
ATOM 7272 C CA . VAL B 1 386 ? -6.996 3.926 -14.266 1 78.75 386 VAL B CA 1
ATOM 7273 C C . VAL B 1 386 ? -6.105 5.141 -14.023 1 78.75 386 VAL B C 1
ATOM 7275 O O . VAL B 1 386 ? -5.543 5.305 -12.938 1 78.75 386 VAL B O 1
ATOM 7278 N N . ASN B 1 387 ? -5.762 5.77 -14.977 1 73.31 387 ASN B N 1
ATOM 7279 C CA . ASN B 1 387 ? -4.953 6.969 -14.805 1 73.31 387 ASN B CA 1
ATOM 7280 C C . ASN B 1 387 ? -5.82 8.195 -14.547 1 73.31 387 ASN B C 1
ATOM 7282 O O . ASN B 1 387 ? -6.156 8.93 -15.484 1 73.31 387 ASN B O 1
ATOM 7286 N N . HIS B 1 388 ? -6.316 8.203 -13.281 1 75.69 388 HIS B N 1
ATOM 7287 C CA . HIS B 1 388 ? -6.969 9.461 -12.922 1 75.69 388 HIS B CA 1
ATOM 7288 C C . HIS B 1 388 ? -5.949 10.5 -12.484 1 75.69 388 HIS B C 1
ATOM 7290 O O . HIS B 1 388 ? -4.98 10.18 -11.789 1 75.69 388 HIS B O 1
ATOM 7296 N N . SER B 1 389 ? -6.051 11.578 -13.172 1 79.31 389 SER B N 1
ATOM 7297 C CA . SER B 1 389 ? -5.168 12.688 -12.828 1 79.31 389 SER B CA 1
ATOM 7298 C C . SER B 1 389 ? -5.863 13.695 -11.922 1 79.31 389 SER B C 1
ATOM 7300 O O . SER B 1 389 ? -6.934 14.211 -12.258 1 79.31 389 SER B O 1
ATOM 7302 N N . TYR B 1 390 ? -5.305 13.695 -10.711 1 83.88 390 TYR B N 1
ATOM 7303 C CA . TYR B 1 390 ? -5.789 14.719 -9.797 1 83.88 390 TYR B CA 1
ATOM 7304 C C . TYR B 1 390 ? -4.723 15.781 -9.547 1 83.88 390 TYR B C 1
ATOM 7306 O O . TYR B 1 390 ? -3.531 15.469 -9.477 1 83.88 390 TYR B O 1
ATOM 7314 N N . THR B 1 391 ? -5.188 16.953 -9.477 1 84.56 391 THR B N 1
ATOM 7315 C CA . THR B 1 391 ? -4.246 18.016 -9.109 1 84.56 391 THR B CA 1
ATOM 7316 C C . THR B 1 391 ? -4.242 18.219 -7.598 1 84.56 391 THR B C 1
ATOM 7318 O O . THR B 1 391 ? -5.195 17.859 -6.91 1 84.56 391 THR B O 1
ATOM 7321 N N . ALA B 1 392 ? -3.113 18.766 -7.137 1 87.31 392 ALA B N 1
ATOM 7322 C CA . ALA B 1 392 ? -3.021 19.109 -5.719 1 87.31 392 ALA B CA 1
ATOM 7323 C C . ALA B 1 392 ? -4.16 20.031 -5.301 1 87.31 392 ALA B C 1
ATOM 7325 O O . ALA B 1 392 ? -4.754 19.859 -4.23 1 87.31 392 ALA B O 1
ATOM 7326 N N . ASP B 1 393 ? -4.508 20.922 -6.133 1 80.75 393 ASP B N 1
ATOM 7327 C CA . ASP B 1 393 ? -5.562 21.891 -5.832 1 80.75 393 ASP B CA 1
ATOM 7328 C C . ASP B 1 393 ? -6.91 21.188 -5.648 1 80.75 393 ASP B C 1
ATOM 7330 O O . ASP B 1 393 ? -7.691 21.562 -4.77 1 80.75 393 ASP B O 1
ATOM 7334 N N . GLU B 1 394 ? -7.18 20.25 -6.457 1 81.31 394 GLU B N 1
ATOM 7335 C CA . GLU B 1 394 ? -8.43 19.5 -6.359 1 81.31 394 GLU B CA 1
ATOM 7336 C C . GLU B 1 394 ? -8.477 18.672 -5.074 1 81.31 394 GLU B C 1
ATOM 7338 O O . GLU B 1 394 ? -9.484 18.688 -4.359 1 81.31 394 GLU B O 1
ATOM 7343 N N . CYS B 1 395 ? -7.406 18.047 -4.809 1 84.5 395 CYS B N 1
ATOM 7344 C CA . CYS B 1 395 ? -7.406 17.125 -3.68 1 84.5 395 CYS B CA 1
ATOM 7345 C C . CYS B 1 395 ? -7.379 17.875 -2.355 1 84.5 395 CYS B C 1
ATOM 7347 O O . CYS B 1 395 ? -7.754 17.328 -1.317 1 84.5 395 CYS B O 1
ATOM 7349 N N . ASN B 1 396 ? -6.898 19.078 -2.41 1 84.75 396 ASN B N 1
ATOM 7350 C CA . ASN B 1 396 ? -6.848 19.875 -1.187 1 84.75 396 ASN B CA 1
ATOM 7351 C C . ASN B 1 396 ? -8.242 20.25 -0.703 1 84.75 396 ASN B C 1
ATOM 7353 O O . ASN B 1 396 ? -8.414 20.719 0.424 1 84.75 396 ASN B O 1
ATOM 7357 N N . TRP B 1 397 ? -9.273 19.875 -1.538 1 77.81 397 TRP B N 1
ATOM 7358 C CA . TRP B 1 397 ? -10.664 20.109 -1.153 1 77.81 397 TRP B CA 1
ATOM 7359 C C . TRP B 1 397 ? -11.32 18.812 -0.699 1 77.81 397 TRP B C 1
ATOM 7361 O O . TRP B 1 397 ? -12.547 18.734 -0.559 1 77.81 397 TRP B O 1
ATOM 7371 N N . TRP B 1 398 ? -10.547 17.859 -0.569 1 83.12 398 TRP B N 1
ATOM 7372 C CA . TRP B 1 398 ? -11.109 16.562 -0.211 1 83.12 398 TRP B CA 1
ATOM 7373 C C . TRP B 1 398 ? -10.898 16.266 1.27 1 83.12 398 TRP B C 1
ATOM 7375 O O . TRP B 1 398 ? -9.797 16.438 1.79 1 83.12 398 TRP B O 1
ATOM 7385 N N . GLY B 1 399 ? -12.039 15.953 1.879 1 84.12 399 GLY B N 1
ATOM 7386 C CA . GLY B 1 399 ? -11.93 15.305 3.178 1 84.12 399 GLY B CA 1
ATOM 7387 C C . GLY B 1 399 ? -11.742 13.805 3.088 1 84.12 399 GLY B C 1
ATOM 7388 O O . GLY B 1 399 ? -11.273 13.289 2.068 1 84.12 399 GLY B O 1
ATOM 7389 N N . VAL B 1 400 ? -12.07 13.109 4.062 1 82.44 400 VAL B N 1
ATOM 7390 C CA . VAL B 1 400 ? -11.867 11.664 4.168 1 82.44 400 VAL B CA 1
ATOM 7391 C C . VAL B 1 400 ? -12.75 10.945 3.146 1 82.44 400 VAL B C 1
ATOM 7393 O O . VAL B 1 400 ? -12.273 10.07 2.416 1 82.44 400 VAL B O 1
ATOM 7396 N N . LEU B 1 401 ? -13.938 11.32 3.02 1 80.19 401 LEU B N 1
ATOM 7397 C CA . LEU B 1 401 ? -14.898 10.586 2.207 1 80.19 401 LEU B CA 1
ATOM 7398 C C . LEU B 1 401 ? -14.555 10.695 0.725 1 80.19 401 LEU B C 1
ATOM 7400 O O . LEU B 1 401 ? -14.523 9.688 0.015 1 80.19 401 LEU B O 1
ATOM 7404 N N . PRO B 1 402 ? -14.227 11.914 0.274 1 82.62 402 PRO B N 1
ATOM 7405 C CA . PRO B 1 402 ? -13.875 12 -1.146 1 82.62 402 PRO B CA 1
ATOM 7406 C C . PRO B 1 402 ? -12.594 11.234 -1.482 1 82.62 402 PRO B C 1
ATOM 7408 O O . PRO B 1 402 ? -12.438 10.75 -2.605 1 82.62 402 PRO B O 1
ATOM 7411 N N . TRP B 1 403 ? -11.68 11.141 -0.571 1 84.25 403 TRP B N 1
ATOM 7412 C CA . TRP B 1 403 ? -10.492 10.32 -0.788 1 84.25 403 TRP B CA 1
ATOM 7413 C C . TRP B 1 403 ? -10.867 8.852 -0.958 1 84.25 403 TRP B C 1
ATOM 7415 O O . TRP B 1 403 ? -10.25 8.133 -1.747 1 84.25 403 TRP B O 1
ATOM 7425 N N . MET B 1 404 ? -11.883 8.469 -0.292 1 80.44 404 MET B N 1
ATOM 7426 C CA . MET B 1 404 ? -12.273 7.066 -0.313 1 80.44 404 MET B CA 1
ATOM 7427 C C . MET B 1 404 ? -13.234 6.789 -1.465 1 80.44 404 MET B C 1
ATOM 7429 O O . MET B 1 404 ? -13.195 5.711 -2.066 1 80.44 404 MET B O 1
ATOM 7433 N N . TYR B 1 405 ? -14.109 7.691 -1.562 1 76.81 405 TYR B N 1
ATOM 7434 C CA . TYR B 1 405 ? -15.086 7.594 -2.643 1 76.81 405 TYR B CA 1
ATOM 7435 C C . TYR B 1 405 ? -15.422 8.977 -3.197 1 76.81 405 TYR B C 1
ATOM 7437 O O . TYR B 1 405 ? -16.203 9.719 -2.592 1 76.81 405 TYR B O 1
ATOM 7445 N N . ASN B 1 406 ? -14.836 9.203 -4.273 1 75.31 406 ASN B N 1
ATOM 7446 C CA . ASN B 1 406 ? -15.141 10.461 -4.949 1 75.31 406 ASN B CA 1
ATOM 7447 C C . ASN B 1 406 ? -16.422 10.352 -5.773 1 75.31 406 ASN B C 1
ATOM 7449 O O . ASN B 1 406 ? -16.438 9.711 -6.824 1 75.31 406 ASN B O 1
ATOM 7453 N N . VAL B 1 407 ? -17.516 10.922 -5.273 1 65.12 407 VAL B N 1
ATOM 7454 C CA . VAL B 1 407 ? -18.844 10.805 -5.867 1 65.12 407 VAL B CA 1
ATOM 7455 C C . VAL B 1 407 ? -18.844 11.383 -7.277 1 65.12 407 VAL B C 1
ATOM 7457 O O . VAL B 1 407 ? -19.516 10.875 -8.172 1 65.12 407 V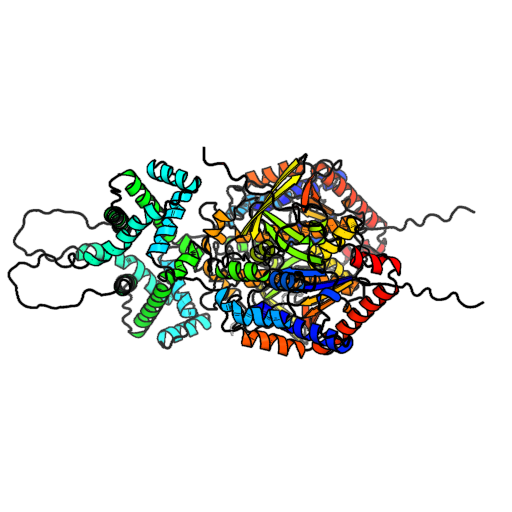AL B O 1
ATOM 7460 N N . ARG B 1 408 ? -18.062 12.367 -7.453 1 65.06 408 ARG B N 1
ATOM 7461 C CA . ARG B 1 408 ? -18.031 13.055 -8.742 1 65.06 408 ARG B CA 1
ATOM 7462 C C . ARG B 1 408 ? -17.406 12.164 -9.82 1 65.06 408 ARG B C 1
ATOM 7464 O O . ARG B 1 408 ? -17.969 12.039 -10.914 1 65.06 408 ARG B O 1
ATOM 7471 N N . ASN B 1 409 ? -16.328 11.648 -9.398 1 65.19 409 ASN B N 1
ATOM 7472 C CA . ASN B 1 409 ? -15.586 10.859 -10.375 1 65.19 409 ASN B CA 1
ATOM 7473 C C . ASN B 1 409 ? -15.922 9.375 -10.266 1 65.19 409 ASN B C 1
ATOM 7475 O O . ASN B 1 409 ? -15.523 8.578 -11.125 1 65.19 409 ASN B O 1
ATOM 7479 N N . LYS B 1 410 ? -16.797 9.039 -9.289 1 70.06 410 LYS B N 1
ATOM 7480 C CA . LYS B 1 410 ? -17.141 7.645 -9.023 1 70.06 410 LYS B CA 1
ATOM 7481 C C . LYS B 1 410 ? -15.891 6.777 -8.906 1 70.06 410 LYS B C 1
ATOM 7483 O O . LYS B 1 410 ? -15.797 5.727 -9.539 1 70.06 410 LYS B O 1
ATOM 7488 N N . THR B 1 411 ? -14.906 7.402 -8.281 1 75.19 411 THR B N 1
ATOM 7489 C CA . THR B 1 411 ? -13.633 6.715 -8.094 1 75.19 411 THR B CA 1
ATOM 7490 C C . THR B 1 411 ? -13.281 6.617 -6.613 1 75.19 411 THR B C 1
ATOM 7492 O O . THR B 1 411 ? -13.953 7.215 -5.77 1 75.19 411 THR B O 1
ATOM 7495 N N . GLN B 1 412 ? -12.406 5.793 -6.379 1 79.25 412 GLN B N 1
ATOM 7496 C CA . GLN B 1 412 ? -11.805 5.672 -5.055 1 79.25 412 GLN B CA 1
ATOM 7497 C C . GLN B 1 412 ? -10.344 6.102 -5.066 1 79.25 412 GLN B C 1
ATOM 7499 O O . GLN B 1 412 ? -9.445 5.262 -5.035 1 79.25 412 GLN B O 1
ATOM 7504 N N . PRO B 1 413 ? -10.133 7.414 -4.996 1 82.19 413 PRO B N 1
ATOM 7505 C CA . PRO B 1 413 ? -8.797 7.957 -5.25 1 82.19 413 PRO B CA 1
ATOM 7506 C C . PRO B 1 413 ? -7.73 7.34 -4.348 1 82.19 413 PRO B C 1
ATOM 7508 O O . PRO B 1 413 ? -6.641 7.004 -4.816 1 82.19 413 PRO B O 1
ATOM 7511 N N . LEU B 1 414 ? -8 7.184 -3.117 1 82.44 414 LEU B N 1
ATOM 7512 C CA . LEU B 1 414 ? -6.992 6.672 -2.197 1 82.44 414 LEU B CA 1
ATOM 7513 C C . LEU B 1 414 ? -6.645 5.223 -2.527 1 82.44 414 LEU B C 1
ATOM 7515 O O . LEU B 1 414 ? -5.465 4.875 -2.643 1 82.44 414 LEU B O 1
ATOM 7519 N N . VAL B 1 415 ? -7.609 4.41 -2.699 1 77.88 415 VAL B N 1
ATOM 7520 C CA . VAL B 1 415 ? -7.414 2.994 -2.998 1 77.88 415 VAL B CA 1
ATOM 7521 C C . VAL B 1 415 ? -6.727 2.844 -4.352 1 77.88 415 VAL B C 1
ATOM 7523 O O . VAL B 1 415 ? -5.785 2.059 -4.492 1 77.88 415 VAL B O 1
ATOM 7526 N N . ASP B 1 416 ? -7.203 3.646 -5.297 1 79.25 416 ASP B N 1
ATOM 7527 C CA . ASP B 1 416 ? -6.629 3.584 -6.637 1 79.25 416 ASP B CA 1
ATOM 7528 C C . ASP B 1 416 ? -5.148 3.967 -6.621 1 79.25 416 ASP B C 1
ATOM 7530 O O . ASP B 1 416 ? -4.324 3.305 -7.254 1 79.25 416 ASP B O 1
ATOM 7534 N N . THR B 1 417 ? -4.867 5 -5.934 1 81.5 417 THR B N 1
ATOM 7535 C CA . THR B 1 417 ? -3.494 5.484 -5.855 1 81.5 417 THR B CA 1
ATOM 7536 C C . THR B 1 417 ? -2.596 4.465 -5.164 1 81.5 417 THR B C 1
ATOM 7538 O O . THR B 1 417 ? -1.49 4.184 -5.633 1 81.5 417 THR B O 1
ATOM 7541 N N . LEU B 1 418 ? -3.07 3.92 -4.145 1 79.69 418 LEU B N 1
ATOM 7542 C CA . LEU B 1 418 ? -2.279 2.965 -3.375 1 79.69 418 LEU B CA 1
ATOM 7543 C C . LEU B 1 418 ? -2.029 1.695 -4.184 1 79.69 418 LEU B C 1
ATOM 7545 O O . LEU B 1 418 ? -0.901 1.199 -4.23 1 79.69 418 LEU B O 1
ATOM 7549 N N . MET B 1 419 ? -3.053 1.169 -4.773 1 79.88 419 MET B N 1
ATOM 7550 C CA . MET B 1 419 ? -2.93 -0.041 -5.582 1 79.88 419 MET B CA 1
ATOM 7551 C C . MET B 1 419 ? -1.975 0.179 -6.75 1 79.88 419 MET B C 1
ATOM 7553 O O . MET B 1 419 ? -1.153 -0.687 -7.059 1 79.88 419 MET B O 1
ATOM 7557 N N . TYR B 1 420 ? -2.121 1.317 -7.32 1 82.25 420 TYR B N 1
ATOM 7558 C CA . TYR B 1 420 ? -1.245 1.616 -8.445 1 82.25 420 TYR B CA 1
ATOM 7559 C C . TYR B 1 420 ? 0.192 1.821 -7.984 1 82.25 420 TYR B C 1
ATOM 7561 O O . TYR B 1 420 ? 1.13 1.323 -8.609 1 82.25 420 TYR B O 1
ATOM 7569 N N . ALA B 1 421 ? 0.331 2.611 -6.988 1 85.69 421 ALA B N 1
ATOM 7570 C CA . ALA B 1 421 ? 1.675 2.936 -6.516 1 85.69 421 ALA B CA 1
ATOM 7571 C C . ALA B 1 421 ? 2.436 1.673 -6.117 1 85.69 421 ALA B C 1
ATOM 7573 O O . ALA B 1 421 ? 3.592 1.49 -6.504 1 85.69 421 ALA B O 1
ATOM 7574 N N . THR B 1 422 ? 1.804 0.796 -5.414 1 85.81 422 THR B N 1
ATOM 7575 C CA . THR B 1 422 ? 2.459 -0.435 -4.984 1 85.81 422 THR B CA 1
ATOM 7576 C C . THR B 1 422 ? 2.738 -1.343 -6.18 1 85.81 422 THR B C 1
ATOM 7578 O O . THR B 1 422 ? 3.816 -1.931 -6.281 1 85.81 422 THR B O 1
ATOM 7581 N N . GLY B 1 423 ? 1.729 -1.457 -7.062 1 88.88 423 GLY B N 1
ATOM 7582 C CA . GLY B 1 423 ? 1.921 -2.275 -8.25 1 88.88 423 GLY B CA 1
ATOM 7583 C C . GLY B 1 423 ? 3.047 -1.782 -9.141 1 88.88 423 GLY B C 1
ATOM 7584 O O . GLY B 1 423 ? 3.826 -2.58 -9.664 1 88.88 423 GLY B O 1
ATOM 7585 N N . SER B 1 424 ? 3.123 -0.478 -9.266 1 87.88 424 SER B N 1
ATOM 7586 C CA . SER B 1 424 ? 4.164 0.119 -10.102 1 87.88 424 SER B CA 1
ATOM 7587 C C . SER B 1 424 ? 5.543 -0.07 -9.477 1 87.88 424 SER B C 1
ATOM 7589 O O . SER B 1 424 ? 6.531 -0.251 -10.188 1 87.88 424 SER B O 1
ATOM 7591 N N . LEU B 1 425 ? 5.602 0.038 -8.18 1 87.88 425 LEU B N 1
ATOM 7592 C CA . LEU B 1 425 ? 6.875 -0.174 -7.5 1 87.88 425 LEU B CA 1
ATOM 7593 C C . LEU B 1 425 ? 7.359 -1.607 -7.691 1 87.88 425 LEU B C 1
ATOM 7595 O O . LEU B 1 425 ? 8.555 -1.841 -7.898 1 87.88 425 LEU B O 1
ATOM 7599 N N . VAL B 1 426 ? 6.441 -2.555 -7.602 1 92.06 426 VAL B N 1
ATOM 7600 C CA . VAL B 1 426 ? 6.781 -3.961 -7.793 1 92.06 426 VAL B CA 1
ATOM 7601 C C . VAL B 1 426 ? 7.285 -4.18 -9.219 1 92.06 426 VAL B C 1
ATOM 7603 O O . VAL B 1 426 ? 8.297 -4.852 -9.43 1 92.06 426 VAL B O 1
ATOM 7606 N N . ASP B 1 427 ? 6.543 -3.639 -10.164 1 93.81 427 ASP B N 1
ATOM 7607 C CA . ASP B 1 427 ? 6.949 -3.762 -11.555 1 93.81 427 ASP B CA 1
ATOM 7608 C C . ASP B 1 427 ? 8.328 -3.152 -11.789 1 93.81 427 ASP B C 1
ATOM 7610 O O . ASP B 1 427 ? 9.172 -3.744 -12.461 1 93.81 427 ASP B O 1
ATOM 7614 N N . TYR B 1 428 ? 8.562 -1.997 -11.203 1 92.19 428 TYR B N 1
ATOM 7615 C CA . TYR B 1 428 ? 9.844 -1.319 -11.336 1 92.19 428 TYR B CA 1
ATOM 7616 C C . TYR B 1 428 ? 10.969 -2.15 -10.719 1 92.19 428 TYR B C 1
ATOM 7618 O O . TYR B 1 428 ? 12.031 -2.307 -11.32 1 92.19 428 TYR B O 1
ATOM 7626 N N . ASN B 1 429 ? 10.711 -2.65 -9.586 1 89.38 429 ASN B N 1
ATOM 7627 C CA . ASN B 1 429 ? 11.695 -3.479 -8.898 1 89.38 429 ASN B CA 1
ATOM 7628 C C . ASN B 1 429 ? 12.055 -4.715 -9.711 1 89.38 429 ASN B C 1
ATOM 7630 O O . ASN B 1 429 ? 13.234 -5.047 -9.867 1 89.38 429 ASN B O 1
ATOM 7634 N N . ALA B 1 430 ? 11.039 -5.414 -10.211 1 91.62 430 ALA B N 1
ATOM 7635 C CA . ALA B 1 430 ? 11.266 -6.613 -11.016 1 91.62 430 ALA B CA 1
ATOM 7636 C C . ALA B 1 430 ? 12.008 -6.277 -12.297 1 91.62 430 ALA B C 1
ATOM 7638 O O . ALA B 1 430 ? 12.984 -6.949 -12.656 1 91.62 430 ALA B O 1
ATOM 7639 N N . ALA B 1 431 ? 11.555 -5.207 -12.945 1 92.62 431 ALA B N 1
ATOM 7640 C CA . ALA B 1 431 ? 12.195 -4.797 -14.195 1 92.62 431 ALA B CA 1
ATOM 7641 C C . ALA B 1 431 ? 13.672 -4.477 -13.969 1 92.62 431 ALA B C 1
ATOM 7643 O O . ALA B 1 431 ? 14.531 -4.875 -14.766 1 92.62 431 ALA B O 1
ATOM 7644 N N . LEU B 1 432 ? 13.914 -3.775 -12.914 1 88.75 432 LEU B N 1
ATOM 7645 C CA . LEU B 1 432 ? 15.281 -3.383 -12.602 1 88.75 432 LEU B CA 1
ATOM 7646 C C . LEU B 1 432 ? 16.125 -4.602 -12.258 1 88.75 432 LEU B C 1
ATOM 7648 O O . LEU B 1 432 ? 17.297 -4.684 -12.656 1 88.75 432 LEU B O 1
ATOM 7652 N N . LEU B 1 433 ? 15.578 -5.523 -11.555 1 85.94 433 LEU B N 1
ATOM 7653 C CA . LEU B 1 433 ? 16.281 -6.738 -11.164 1 85.94 433 LEU B CA 1
ATOM 7654 C C . LEU B 1 433 ? 16.672 -7.559 -12.391 1 85.94 433 LEU B C 1
ATOM 7656 O O . LEU B 1 433 ? 17.828 -7.969 -12.531 1 85.94 433 LEU B O 1
ATOM 7660 N N . PHE B 1 434 ? 15.758 -7.762 -13.266 1 90.81 434 PHE B N 1
ATOM 7661 C CA . PHE B 1 434 ? 16.031 -8.562 -14.461 1 90.81 434 PHE B CA 1
ATOM 7662 C C . PHE B 1 434 ? 16.984 -7.828 -15.398 1 90.81 434 PHE B C 1
ATOM 7664 O O . PHE B 1 434 ? 17.859 -8.445 -15.992 1 90.81 434 PHE B O 1
ATOM 7671 N N . LYS B 1 435 ? 16.812 -6.535 -15.469 1 89.62 435 LYS B N 1
ATOM 7672 C CA . LYS B 1 435 ? 17.688 -5.742 -16.328 1 89.62 435 LYS B CA 1
ATOM 7673 C C . LYS B 1 435 ? 19.125 -5.758 -15.82 1 89.62 435 LYS B C 1
ATOM 7675 O O . LYS B 1 435 ? 20.078 -5.891 -16.594 1 89.62 435 LYS B O 1
ATOM 7680 N N . SER B 1 436 ? 19.266 -5.609 -14.57 1 82.62 436 SER B N 1
ATOM 7681 C CA . SER B 1 436 ? 20.578 -5.516 -13.969 1 82.62 436 SER B CA 1
ATOM 7682 C C . SER B 1 436 ? 21.391 -6.785 -14.211 1 82.62 436 SER B C 1
ATOM 7684 O O . SER B 1 436 ? 22.625 -6.758 -14.18 1 82.62 436 SER B O 1
ATOM 7686 N N . GLN B 1 437 ? 20.734 -7.891 -14.531 1 83.31 437 GLN B N 1
ATOM 7687 C CA . GLN B 1 437 ? 21.422 -9.156 -14.773 1 83.31 437 GLN B CA 1
ATOM 7688 C C . GLN B 1 437 ? 21.438 -9.5 -16.25 1 83.31 437 GLN B C 1
ATOM 7690 O O . GLN B 1 437 ? 21.922 -10.562 -16.656 1 83.31 437 GLN B O 1
ATOM 7695 N N . GLY B 1 438 ? 20.844 -8.672 -17.047 1 86.75 438 GLY B N 1
ATOM 7696 C CA . GLY B 1 438 ? 20.859 -8.859 -18.5 1 86.75 438 GLY B CA 1
ATOM 7697 C C . GLY B 1 438 ? 19.781 -9.812 -18.984 1 86.75 438 GLY B C 1
ATOM 7698 O O . GLY B 1 438 ? 19.906 -10.406 -20.062 1 86.75 438 GLY B O 1
ATOM 7699 N N . TYR B 1 439 ? 18.766 -10.062 -18.203 1 91.94 439 TYR B N 1
ATOM 7700 C CA . TYR B 1 439 ? 17.703 -10.984 -18.562 1 91.94 439 TYR B CA 1
ATOM 7701 C C . TYR B 1 439 ? 16.344 -10.273 -18.609 1 91.94 439 TYR B C 1
ATOM 7703 O O . TYR B 1 439 ? 15.352 -10.789 -18.094 1 91.94 439 TYR B O 1
ATOM 7711 N N . GLU B 1 440 ? 16.25 -9.102 -19.156 1 91.38 440 GLU B N 1
ATOM 7712 C CA . GLU B 1 440 ? 15.039 -8.297 -19.25 1 91.38 440 GLU B CA 1
ATOM 7713 C C . GLU B 1 440 ? 13.914 -9.062 -19.938 1 91.38 440 GLU B C 1
ATOM 7715 O O . GLU B 1 440 ? 12.734 -8.867 -19.625 1 91.38 440 GLU B O 1
ATOM 7720 N N . ASP B 1 441 ? 14.242 -9.945 -20.812 1 91.88 441 ASP B N 1
ATOM 7721 C CA . ASP B 1 441 ? 13.25 -10.664 -21.609 1 91.88 441 ASP B CA 1
ATOM 7722 C C . ASP B 1 441 ? 12.594 -11.773 -20.781 1 91.88 441 ASP B C 1
ATOM 7724 O O . ASP B 1 441 ? 11.57 -12.328 -21.203 1 91.88 441 ASP B O 1
ATOM 7728 N N . HIS B 1 442 ? 13.141 -12.078 -19.641 1 95.38 442 HIS B N 1
ATOM 7729 C CA . HIS B 1 442 ? 12.586 -13.125 -18.797 1 95.38 442 HIS B CA 1
ATOM 7730 C C . HIS B 1 442 ? 11.414 -12.609 -17.969 1 95.38 442 HIS B C 1
ATOM 7732 O O . HIS B 1 442 ? 10.688 -13.398 -17.359 1 95.38 442 HIS B O 1
ATOM 7738 N N . TYR B 1 443 ? 11.25 -11.336 -17.969 1 96.31 443 TYR B N 1
ATOM 7739 C CA . TYR B 1 443 ? 10.125 -10.727 -17.266 1 96.31 443 TYR B CA 1
ATOM 7740 C C . TYR B 1 443 ? 9.211 -9.984 -18.234 1 96.31 443 TYR B C 1
ATOM 7742 O O . TYR B 1 443 ? 9.609 -8.977 -18.828 1 96.31 443 TYR B O 1
ATOM 7750 N N . LEU B 1 444 ? 8.023 -10.531 -18.453 1 97.5 444 LEU B N 1
ATOM 7751 C CA . LEU B 1 444 ? 7.043 -9.922 -19.344 1 97.5 444 LEU B CA 1
ATOM 7752 C C . LEU B 1 444 ? 5.84 -9.414 -18.562 1 97.5 444 LEU B C 1
ATOM 7754 O O . LEU B 1 444 ? 5.109 -10.203 -17.953 1 97.5 444 LEU B O 1
ATOM 7758 N N . ARG B 1 445 ? 5.738 -8.125 -18.516 1 97.25 445 ARG B N 1
ATOM 7759 C CA . ARG B 1 445 ? 4.59 -7.469 -17.891 1 97.25 445 ARG B CA 1
ATOM 7760 C C . ARG B 1 445 ? 3.6 -6.984 -18.953 1 97.25 445 ARG B C 1
ATOM 7762 O O . ARG B 1 445 ? 3.967 -6.227 -19.844 1 97.25 445 ARG B O 1
ATOM 7769 N N . ILE B 1 446 ? 2.359 -7.461 -18.922 1 97.75 446 ILE B N 1
ATOM 7770 C CA . ILE B 1 446 ? 1.307 -7 -19.828 1 97.75 446 ILE B CA 1
ATOM 7771 C C . ILE B 1 446 ? 0.215 -6.297 -19.016 1 97.75 446 ILE B C 1
ATOM 7773 O O . ILE B 1 446 ? -0.486 -6.93 -18.219 1 97.75 446 ILE B O 1
ATOM 7777 N N . GLN B 1 447 ? 0.073 -5.035 -19.172 1 94.62 447 GLN B N 1
ATOM 7778 C CA . GLN B 1 447 ? -0.867 -4.234 -18.406 1 94.62 447 GLN B CA 1
ATOM 7779 C C . GLN B 1 447 ? -1.356 -3.029 -19.203 1 94.62 447 GLN B C 1
ATOM 7781 O O . GLN B 1 447 ? -0.584 -2.412 -19.938 1 94.62 447 GLN B O 1
ATOM 7786 N N . GLU B 1 448 ? -2.662 -2.785 -19.078 1 93.25 448 GLU B N 1
ATOM 7787 C CA . GLU B 1 448 ? -3.203 -1.546 -19.625 1 93.25 448 GLU B CA 1
ATOM 7788 C C . GLU B 1 448 ? -2.9 -0.36 -18.719 1 93.25 448 GLU B C 1
ATOM 7790 O O . GLU B 1 448 ? -3.438 -0.265 -17.609 1 93.25 448 GLU B O 1
ATOM 7795 N N . ASP B 1 449 ? -2.086 0.546 -19.156 1 86.88 449 ASP B N 1
ATOM 7796 C CA . ASP B 1 449 ? -1.623 1.63 -18.297 1 86.88 449 ASP B CA 1
ATOM 7797 C C . ASP B 1 449 ? -2.529 2.854 -18.406 1 86.88 449 ASP B C 1
ATOM 7799 O O . ASP B 1 449 ? -2.395 3.811 -17.641 1 86.88 449 ASP B O 1
ATOM 7803 N N . HIS B 1 450 ? -3.449 2.928 -19.312 1 85.62 450 HIS B N 1
ATOM 7804 C CA . HIS B 1 450 ? -4.395 4.023 -19.5 1 85.62 450 HIS B CA 1
ATOM 7805 C C . HIS B 1 450 ? -5.82 3.5 -19.656 1 85.62 450 HIS B C 1
ATOM 7807 O O . HIS B 1 450 ? -6.465 3.756 -20.672 1 85.62 450 HIS B O 1
ATOM 7813 N N . LEU B 1 451 ? -6.184 2.844 -18.672 1 88.81 451 LEU B N 1
ATOM 7814 C CA . LEU B 1 451 ? -7.547 2.332 -18.703 1 88.81 451 LEU B CA 1
ATOM 7815 C C . LEU B 1 451 ? -8.555 3.473 -18.625 1 88.81 451 LEU B C 1
ATOM 7817 O O . LEU B 1 451 ? -8.383 4.418 -17.859 1 88.81 451 LEU B O 1
ATOM 7821 N N . ASP B 1 452 ? -9.523 3.404 -19.453 1 85.38 452 ASP B N 1
ATOM 7822 C CA . ASP B 1 452 ? -10.609 4.379 -19.406 1 85.38 452 ASP B CA 1
ATOM 7823 C C . ASP B 1 452 ? -11.219 4.469 -18.016 1 85.38 452 ASP B C 1
ATOM 7825 O O . ASP B 1 452 ? -11.57 3.449 -17.406 1 85.38 452 ASP B O 1
ATOM 7829 N N . PRO B 1 453 ? -11.266 5.641 -17.531 1 79.75 453 PRO B N 1
ATOM 7830 C CA . PRO B 1 453 ? -11.812 5.816 -16.188 1 79.75 453 PRO B CA 1
ATOM 7831 C C . PRO B 1 453 ? -13.211 5.215 -16.031 1 79.75 453 PRO B C 1
ATOM 7833 O O . PRO B 1 453 ? -13.578 4.777 -14.93 1 79.75 453 PRO B O 1
ATOM 7836 N N . SER B 1 454 ? -14.008 5.191 -17.109 1 81.62 454 SER B N 1
ATOM 7837 C CA . SER B 1 454 ? -15.344 4.609 -17.047 1 81.62 454 SER B CA 1
ATOM 7838 C C . SER B 1 454 ? -15.281 3.109 -16.766 1 81.62 454 SER B C 1
ATOM 7840 O O . SER B 1 454 ? -16.266 2.51 -16.344 1 81.62 454 SER B O 1
ATOM 7842 N N . LEU B 1 455 ? -14.109 2.549 -17 1 85.56 455 LEU B N 1
ATOM 7843 C CA . LEU B 1 455 ? -13.914 1.118 -16.797 1 85.56 455 LEU B CA 1
ATOM 7844 C C . LEU B 1 455 ? -13.141 0.86 -15.5 1 85.56 455 LEU B C 1
ATOM 7846 O O . LEU B 1 455 ? -12.727 -0.271 -15.234 1 85.56 455 LEU B O 1
ATOM 7850 N N . GLY B 1 456 ? -12.953 1.887 -14.75 1 81.44 456 GLY B N 1
ATOM 7851 C CA . GLY B 1 456 ? -12.086 1.813 -13.586 1 81.44 456 GLY B CA 1
ATOM 7852 C C . GLY B 1 456 ? -12.734 1.137 -12.391 1 81.44 456 GLY B C 1
ATOM 7853 O O . GLY B 1 456 ? -12.039 0.591 -11.531 1 81.44 456 GLY B O 1
ATOM 7854 N N . ALA B 1 457 ? -14.047 1.113 -12.398 1 81.31 457 ALA B N 1
ATOM 7855 C CA . ALA B 1 457 ? -14.742 0.53 -11.258 1 81.31 457 ALA B CA 1
ATOM 7856 C C . ALA B 1 457 ? -14.523 -0.978 -11.188 1 81.31 457 ALA B C 1
ATOM 7858 O O . ALA B 1 457 ? -14.609 -1.673 -12.203 1 81.31 457 ALA B O 1
ATOM 7859 N N . MET B 1 458 ? -14.242 -1.476 -10.039 1 85.94 458 MET B N 1
ATOM 7860 C CA . MET B 1 458 ? -13.906 -2.885 -9.852 1 85.94 458 MET B CA 1
ATOM 7861 C C . MET B 1 458 ? -15.172 -3.73 -9.734 1 85.94 458 MET B C 1
ATOM 7863 O O . MET B 1 458 ? -15.109 -4.961 -9.797 1 85.94 458 MET B O 1
ATOM 7867 N N . ASP B 1 459 ? -16.297 -3.119 -9.539 1 87.19 459 ASP B N 1
ATOM 7868 C CA . ASP B 1 459 ? -17.531 -3.879 -9.305 1 87.19 459 ASP B CA 1
ATOM 7869 C C . ASP B 1 459 ? -18.609 -3.516 -10.32 1 87.19 459 ASP B C 1
ATOM 7871 O O . ASP B 1 459 ? -19.781 -3.834 -10.133 1 87.19 459 ASP B O 1
ATOM 7875 N N . ASP B 1 460 ? -18.234 -2.803 -11.375 1 86.69 460 ASP B N 1
ATOM 7876 C CA . ASP B 1 460 ? -19.219 -2.42 -12.391 1 86.69 460 ASP B CA 1
ATOM 7877 C C . ASP B 1 460 ? -19.391 -3.527 -13.422 1 86.69 460 ASP B C 1
ATOM 7879 O O . ASP B 1 460 ? -18.641 -3.607 -14.391 1 86.69 460 ASP B O 1
ATOM 7883 N N . THR B 1 461 ? -20.469 -4.234 -13.359 1 89.5 461 THR B N 1
ATOM 7884 C CA . THR B 1 461 ? -20.703 -5.391 -14.219 1 89.5 461 THR B CA 1
ATOM 7885 C C . THR B 1 461 ? -21.219 -4.957 -15.586 1 89.5 461 THR B C 1
ATOM 7887 O O . THR B 1 461 ? -21.266 -5.754 -16.516 1 89.5 461 THR B O 1
ATOM 7890 N N . SER B 1 462 ? -21.531 -3.727 -15.727 1 89 462 SER B N 1
ATOM 7891 C CA . SER B 1 462 ? -22 -3.232 -17.016 1 89 462 SER B CA 1
ATOM 7892 C C . SER B 1 462 ? -20.844 -3.023 -17.984 1 89 462 SER B C 1
ATOM 7894 O O . SER B 1 462 ? -21.062 -2.893 -19.188 1 89 462 SER B O 1
ATOM 7896 N N . SER B 1 463 ? -19.672 -3.055 -17.516 1 90.81 463 SER B N 1
ATOM 7897 C CA . SER B 1 463 ? -18.5 -2.75 -18.328 1 90.81 463 SER B CA 1
ATOM 7898 C C . SER B 1 463 ? -17.797 -4.023 -18.781 1 90.81 463 SER B C 1
ATOM 7900 O O . SER B 1 463 ? -16.703 -3.963 -19.359 1 90.81 463 SER B O 1
ATOM 7902 N N . MET B 1 464 ? -18.328 -5.16 -18.609 1 95 464 MET B N 1
ATOM 7903 C CA . MET B 1 464 ? -17.641 -6.43 -18.797 1 95 464 MET B CA 1
ATOM 7904 C C . MET B 1 464 ? -17.219 -6.602 -20.25 1 95 464 MET B C 1
ATOM 7906 O O . MET B 1 464 ? -16.062 -6.969 -20.531 1 95 464 MET B O 1
ATOM 7910 N N . GLU B 1 465 ? -18.109 -6.27 -21.156 1 95.31 465 GLU B N 1
ATOM 7911 C CA . GLU B 1 465 ? -17.781 -6.41 -22.578 1 95.31 465 GLU B CA 1
ATOM 7912 C C . GLU B 1 465 ? -16.641 -5.484 -22.969 1 95.31 465 GLU B C 1
ATOM 7914 O O . GLU B 1 465 ? -15.75 -5.875 -23.734 1 95.31 465 GLU B O 1
ATOM 7919 N N . LYS B 1 466 ? -16.688 -4.328 -22.453 1 96 466 LYS B N 1
ATOM 7920 C CA . LYS B 1 466 ? -15.641 -3.367 -22.75 1 96 466 LYS B CA 1
ATOM 7921 C C . LYS B 1 466 ? -14.305 -3.803 -22.156 1 96 466 LYS B C 1
ATOM 7923 O O . LYS B 1 466 ? -13.242 -3.537 -22.719 1 96 466 LYS B O 1
ATOM 7928 N N . LEU B 1 467 ? -14.328 -4.434 -21.047 1 96.88 467 LEU B N 1
ATOM 7929 C CA . LEU B 1 467 ? -13.117 -4.957 -20.422 1 96.88 467 LEU B CA 1
ATOM 7930 C C . LEU B 1 467 ? -12.5 -6.066 -21.266 1 96.88 467 LEU B C 1
ATOM 7932 O O . LEU B 1 467 ? -11.281 -6.137 -21.406 1 96.88 467 LEU B O 1
ATOM 7936 N N . ILE B 1 468 ? -13.367 -6.938 -21.828 1 97.44 468 ILE B N 1
ATOM 7937 C CA . ILE B 1 468 ? -12.891 -7.98 -22.734 1 97.44 468 ILE B CA 1
ATOM 7938 C C . ILE B 1 468 ? -12.234 -7.348 -23.953 1 97.44 468 ILE B C 1
ATOM 7940 O O . ILE B 1 468 ? -11.164 -7.777 -24.391 1 97.44 468 ILE B O 1
ATOM 7944 N N . GLU B 1 469 ? -12.867 -6.293 -24.422 1 97.19 469 GLU B N 1
ATOM 7945 C CA . GLU B 1 469 ? -12.32 -5.57 -25.562 1 97.19 469 GLU B CA 1
ATOM 7946 C C . GLU B 1 469 ? -10.961 -4.957 -25.234 1 97.19 469 GLU B C 1
ATOM 7948 O O . GLU B 1 469 ? -10.062 -4.926 -26.078 1 97.19 469 GLU B O 1
ATOM 7953 N N . THR B 1 470 ? -10.875 -4.469 -24.047 1 97 470 THR B N 1
ATOM 7954 C CA . THR B 1 470 ? -9.594 -3.928 -23.594 1 97 470 THR B CA 1
ATOM 7955 C C . THR B 1 470 ? -8.508 -5.004 -23.625 1 97 470 THR B C 1
ATOM 7957 O O . THR B 1 470 ? -7.375 -4.734 -24.016 1 97 470 THR B O 1
ATOM 7960 N N . GLY B 1 471 ? -8.82 -6.207 -23.172 1 97.5 471 GLY B N 1
ATOM 7961 C CA . GLY B 1 471 ? -7.887 -7.32 -23.25 1 97.5 471 GLY B CA 1
ATOM 7962 C C . GLY B 1 471 ? -7.473 -7.652 -24.672 1 97.5 471 GLY B C 1
ATOM 7963 O O . GLY B 1 471 ? -6.301 -7.91 -24.938 1 97.5 471 GLY B O 1
ATOM 7964 N N . GLU B 1 472 ? -8.422 -7.566 -25.609 1 97.5 472 GLU B N 1
ATOM 7965 C CA . GLU B 1 472 ? -8.148 -7.832 -27.016 1 97.5 472 GLU B CA 1
ATOM 7966 C C . GLU B 1 472 ? -7.227 -6.77 -27.609 1 97.5 472 GLU B C 1
ATOM 7968 O O . GLU B 1 472 ? -6.277 -7.094 -28.328 1 97.5 472 GLU B O 1
ATOM 7973 N N . ASN B 1 473 ? -7.516 -5.562 -27.25 1 96.94 473 ASN B N 1
ATOM 7974 C CA . ASN B 1 473 ? -6.691 -4.465 -27.75 1 96.94 473 ASN B CA 1
ATOM 7975 C C . ASN B 1 473 ? -5.266 -4.543 -27.203 1 96.94 473 ASN B C 1
ATOM 7977 O O . ASN B 1 473 ? -4.309 -4.203 -27.891 1 96.94 473 ASN B O 1
ATOM 7981 N N . LEU B 1 474 ? -5.207 -4.957 -25.953 1 97.19 474 LEU B N 1
ATOM 7982 C CA . LEU B 1 474 ? -3.898 -5.094 -25.312 1 97.19 474 LEU B CA 1
ATOM 7983 C C . LEU B 1 474 ? -3.045 -6.125 -26.047 1 97.19 474 LEU B C 1
ATOM 7985 O O . LEU B 1 474 ? -1.821 -5.988 -26.109 1 97.19 474 LEU B O 1
ATOM 7989 N N . LEU B 1 475 ? -3.668 -7.188 -26.594 1 97.88 475 LEU B N 1
ATOM 7990 C CA . LEU B 1 475 ? -2.959 -8.219 -27.344 1 97.88 475 LEU B CA 1
ATOM 7991 C C . LEU B 1 475 ? -2.316 -7.625 -28.594 1 97.88 475 LEU B C 1
ATOM 7993 O O . LEU B 1 475 ? -1.203 -8.008 -28.969 1 97.88 475 LEU B O 1
ATOM 7997 N N . ASP B 1 476 ? -2.92 -6.668 -29.141 1 96.88 476 ASP B N 1
ATOM 7998 C CA . ASP B 1 476 ? -2.461 -6.102 -30.406 1 96.88 476 ASP B CA 1
ATOM 7999 C C . ASP B 1 476 ? -1.512 -4.93 -30.172 1 96.88 476 ASP B C 1
ATOM 8001 O O . ASP B 1 476 ? -0.841 -4.469 -31.094 1 96.88 476 ASP B O 1
ATOM 8005 N N . ARG B 1 477 ? -1.428 -4.512 -28.969 1 96 477 ARG B N 1
ATOM 8006 C CA . ARG B 1 477 ? -0.552 -3.393 -28.625 1 96 477 ARG B CA 1
ATOM 8007 C C . ARG B 1 477 ? 0.903 -3.842 -28.547 1 96 477 ARG B C 1
ATOM 8009 O O . ARG B 1 477 ? 1.182 -5.02 -28.312 1 96 477 ARG B O 1
ATOM 8016 N N . GLN B 1 478 ? 1.756 -2.889 -28.734 1 96.12 478 GLN B N 1
ATOM 8017 C CA . GLN B 1 478 ? 3.184 -3.154 -28.578 1 96.12 478 GLN B CA 1
ATOM 8018 C C . GLN B 1 478 ? 3.533 -3.521 -27.141 1 96.12 478 GLN B C 1
ATOM 8020 O O . GLN B 1 478 ? 2.891 -3.049 -26.203 1 96.12 478 GLN B O 1
ATOM 8025 N N . VAL B 1 479 ? 4.578 -4.332 -27.047 1 96.31 479 VAL B N 1
ATOM 8026 C CA . VAL B 1 479 ? 5.078 -4.68 -25.719 1 96.31 479 VAL B CA 1
ATOM 8027 C C . VAL B 1 479 ? 5.637 -3.436 -25.031 1 96.31 479 VAL B C 1
ATOM 8029 O O . VAL B 1 479 ? 6.371 -2.658 -25.656 1 96.31 479 VAL B O 1
ATOM 8032 N N . TYR B 1 480 ? 5.129 -3.225 -23.828 1 94.31 480 TYR B N 1
ATOM 8033 C CA . TYR B 1 480 ? 5.621 -2.119 -23.016 1 94.31 480 TYR B CA 1
ATOM 8034 C C . TYR B 1 480 ? 6.449 -2.635 -21.844 1 94.31 480 TYR B C 1
ATOM 8036 O O . TYR B 1 480 ? 6.324 -3.797 -21.453 1 94.31 480 TYR B O 1
ATOM 8044 N N . ARG B 1 481 ? 7.379 -1.857 -21.359 1 94.19 481 ARG B N 1
ATOM 8045 C CA . ARG B 1 481 ? 8.18 -2.137 -20.172 1 94.19 481 ARG B CA 1
ATOM 8046 C C . ARG B 1 481 ? 8.477 -0.856 -19.391 1 94.19 481 ARG B C 1
ATOM 8048 O O . ARG B 1 481 ? 8.594 0.218 -19.984 1 94.19 481 ARG B O 1
ATOM 8055 N N . THR B 1 482 ? 8.547 -1.02 -18.094 1 91.19 482 THR B N 1
ATOM 8056 C CA . THR B 1 482 ? 8.914 0.12 -17.266 1 91.19 482 THR B CA 1
ATOM 8057 C C . THR B 1 482 ? 10.375 0.502 -17.484 1 91.19 482 THR B C 1
ATOM 8059 O O . THR B 1 482 ? 11.266 -0.348 -17.406 1 91.19 482 THR B O 1
ATOM 8062 N N . ASP B 1 483 ? 10.539 1.777 -17.766 1 88.5 483 ASP B N 1
ATOM 8063 C CA . ASP B 1 483 ? 11.891 2.297 -17.953 1 88.5 483 ASP B CA 1
ATOM 8064 C C . ASP B 1 483 ? 12.586 2.475 -16.594 1 88.5 483 ASP B C 1
ATOM 8066 O O . ASP B 1 483 ? 12.07 3.146 -15.711 1 88.5 483 ASP B O 1
ATOM 8070 N N . CYS B 1 484 ? 13.734 1.915 -16.438 1 84.31 484 CYS B N 1
ATOM 8071 C CA . CYS B 1 484 ? 14.414 1.879 -15.148 1 84.31 484 CYS B CA 1
ATOM 8072 C C . CYS B 1 484 ? 14.992 3.244 -14.797 1 84.31 484 CYS B C 1
ATOM 8074 O O . CYS B 1 484 ? 15.305 3.508 -13.633 1 84.31 484 CYS B O 1
ATOM 8076 N N . GLU B 1 485 ? 15.07 4.098 -15.727 1 78.69 485 GLU B N 1
ATOM 8077 C CA . GLU B 1 485 ? 15.586 5.434 -15.453 1 78.69 485 GLU B CA 1
ATOM 8078 C C . GLU B 1 485 ? 14.461 6.41 -15.125 1 78.69 485 GLU B C 1
ATOM 8080 O O . GLU B 1 485 ? 14.531 7.145 -14.141 1 78.69 485 GLU B O 1
ATOM 8085 N N . THR B 1 486 ? 13.43 6.375 -15.969 1 77.12 486 THR B N 1
ATOM 8086 C CA . THR B 1 486 ? 12.383 7.375 -15.828 1 77.12 486 THR B CA 1
ATOM 8087 C C . THR B 1 486 ? 11.188 6.805 -15.062 1 77.12 486 THR B C 1
ATOM 8089 O O . THR B 1 486 ? 10.32 7.551 -14.609 1 77.12 486 THR B O 1
ATOM 8092 N N . ARG B 1 487 ? 11.125 5.477 -14.867 1 81.62 487 ARG B N 1
ATOM 8093 C CA . ARG B 1 487 ? 10.023 4.762 -14.227 1 81.62 487 ARG B CA 1
ATOM 8094 C C . ARG B 1 487 ? 8.75 4.844 -15.062 1 81.62 487 ARG B C 1
ATOM 8096 O O . ARG B 1 487 ? 7.676 4.465 -14.602 1 81.62 487 ARG B O 1
ATOM 8103 N N . GLU B 1 488 ? 8.906 5.305 -16.281 1 84.69 488 GLU B N 1
ATOM 8104 C CA . GLU B 1 488 ? 7.758 5.383 -17.172 1 84.69 488 GLU B CA 1
ATOM 8105 C C . GLU B 1 488 ? 7.531 4.062 -17.906 1 84.69 488 GLU B C 1
ATOM 8107 O O . GLU B 1 488 ? 8.484 3.342 -18.203 1 84.69 488 GLU B O 1
ATOM 8112 N N . TYR B 1 489 ? 6.277 3.762 -18.094 1 87.38 489 TYR B N 1
ATOM 8113 C CA . TYR B 1 489 ? 5.895 2.602 -18.891 1 87.38 489 TYR B CA 1
ATOM 8114 C C . TYR B 1 489 ? 5.953 2.92 -20.375 1 87.38 489 TYR B C 1
ATOM 8116 O O . TYR B 1 489 ? 5.113 3.664 -20.891 1 87.38 489 TYR B O 1
ATOM 8124 N N . ARG B 1 490 ? 7.016 2.385 -21.094 1 90.75 490 ARG B N 1
ATOM 8125 C CA . ARG B 1 490 ? 7.293 2.762 -22.469 1 90.75 490 ARG B CA 1
ATOM 8126 C C . ARG B 1 490 ? 7.332 1.534 -23.375 1 90.75 490 ARG B C 1
ATOM 8128 O O . ARG B 1 490 ? 7.566 0.418 -22.906 1 90.75 490 ARG B O 1
ATOM 8135 N N . PRO B 1 491 ? 7.051 1.774 -24.672 1 93.12 491 PRO B N 1
ATOM 8136 C CA . PRO B 1 491 ? 7.156 0.657 -25.609 1 93.12 491 PRO B CA 1
ATOM 8137 C C . PRO B 1 491 ? 8.594 0.153 -25.766 1 93.12 491 PRO B C 1
ATOM 8139 O O . PRO B 1 491 ? 9.531 0.949 -25.766 1 93.12 491 PRO B O 1
ATOM 8142 N N . VAL B 1 492 ? 8.742 -1.097 -25.891 1 92.88 492 VAL B N 1
ATOM 8143 C CA . VAL B 1 492 ? 10.039 -1.721 -26.109 1 92.88 492 VAL B CA 1
ATOM 8144 C C . VAL B 1 492 ? 10.328 -1.844 -27.594 1 92.88 492 VAL B C 1
ATOM 8146 O O . VAL B 1 492 ? 9.625 -2.568 -28.312 1 92.88 492 VAL B O 1
ATOM 8149 N N . LYS B 1 493 ? 11.359 -1.164 -28 1 90.06 493 LYS B N 1
ATOM 8150 C CA . LYS B 1 493 ? 11.703 -1.184 -29.422 1 90.06 493 LYS B CA 1
ATOM 8151 C C . LYS B 1 493 ? 12.086 -2.59 -29.875 1 90.06 493 LYS B C 1
ATOM 8153 O O . LYS B 1 493 ? 12.914 -3.246 -29.25 1 90.06 493 LYS B O 1
ATOM 8158 N N . GLY B 1 494 ? 11.414 -3.143 -30.922 1 89.62 494 GLY B N 1
ATOM 8159 C CA . GLY B 1 494 ? 11.773 -4.414 -31.531 1 89.62 494 GLY B CA 1
ATOM 8160 C C . GLY B 1 494 ? 11.133 -5.605 -30.844 1 89.62 494 GLY B C 1
ATOM 8161 O O . GLY B 1 494 ? 11.344 -6.75 -31.25 1 89.62 494 GLY B O 1
ATOM 8162 N N . ALA B 1 495 ? 10.367 -5.453 -29.797 1 91.25 495 ALA B N 1
ATOM 8163 C CA . ALA B 1 495 ? 9.812 -6.566 -29.047 1 91.25 495 ALA B CA 1
ATOM 8164 C C . ALA B 1 495 ? 8.492 -7.043 -29.656 1 91.25 495 ALA B C 1
ATOM 8166 O O . ALA B 1 495 ? 7.98 -8.102 -29.281 1 91.25 495 ALA B O 1
ATOM 8167 N N . GLY B 1 496 ? 7.926 -6.277 -30.688 1 94.88 496 GLY B N 1
ATOM 8168 C CA . GLY B 1 496 ? 6.676 -6.66 -31.312 1 94.88 496 GLY B CA 1
ATOM 8169 C C . GLY B 1 496 ? 5.461 -6.406 -30.438 1 94.88 496 GLY B C 1
ATOM 8170 O O . GLY B 1 496 ? 5.52 -5.598 -29.516 1 94.88 496 GLY B O 1
ATOM 8171 N N . THR B 1 497 ? 4.375 -7.07 -30.828 1 97.38 497 THR B N 1
ATOM 8172 C CA . THR B 1 497 ? 3.129 -6.918 -30.078 1 97.38 497 THR B CA 1
ATOM 8173 C C . THR B 1 497 ? 3.074 -7.895 -28.922 1 97.38 497 THR B C 1
ATOM 8175 O O . THR B 1 497 ? 3.881 -8.828 -28.844 1 97.38 497 THR B O 1
ATOM 8178 N N . ASN B 1 498 ? 2.131 -7.641 -27.969 1 98 498 ASN B N 1
ATOM 8179 C CA . ASN B 1 498 ? 1.942 -8.578 -26.859 1 98 498 ASN B CA 1
ATOM 8180 C C . ASN B 1 498 ? 1.557 -9.969 -27.375 1 98 498 ASN B C 1
ATOM 8182 O O . ASN B 1 498 ? 1.937 -10.977 -26.781 1 98 498 ASN B O 1
ATOM 8186 N N . LYS B 1 499 ? 0.803 -9.977 -28.484 1 97.62 499 LYS B N 1
ATOM 8187 C CA . LYS B 1 499 ? 0.435 -11.242 -29.125 1 97.62 499 LYS B CA 1
ATOM 8188 C C . LYS B 1 499 ? 1.674 -12.023 -29.547 1 97.62 499 LYS B C 1
ATOM 8190 O O . LYS B 1 499 ? 1.782 -13.219 -29.281 1 97.62 499 LYS B O 1
ATOM 8195 N N . GLU B 1 500 ? 2.541 -11.383 -30.188 1 97.69 500 GLU B N 1
ATOM 8196 C CA . GLU B 1 500 ? 3.777 -12.008 -30.641 1 97.69 500 GLU B CA 1
ATOM 8197 C C . GLU B 1 500 ? 4.641 -12.453 -29.469 1 97.69 500 GLU B C 1
ATOM 8199 O O . GLU B 1 500 ? 5.23 -13.539 -29.5 1 97.69 500 GLU B O 1
ATOM 8204 N N . ALA B 1 501 ? 4.719 -11.594 -28.469 1 97.75 501 ALA B N 1
ATOM 8205 C CA . ALA B 1 501 ? 5.5 -11.922 -27.281 1 97.75 501 ALA B CA 1
ATOM 8206 C C . ALA B 1 501 ? 4.938 -13.156 -26.594 1 97.75 501 ALA B C 1
ATOM 8208 O O . ALA B 1 501 ? 5.691 -14 -26.094 1 97.75 501 ALA B O 1
ATOM 8209 N N . LEU B 1 502 ? 3.607 -13.258 -26.562 1 98.44 502 LEU B N 1
ATOM 8210 C CA . LEU B 1 502 ? 2.957 -14.391 -25.922 1 98.44 502 LEU B CA 1
ATOM 8211 C C . LEU B 1 502 ? 3.168 -15.672 -26.734 1 98.44 502 LEU B C 1
ATOM 8213 O O . LEU B 1 502 ? 3.309 -16.75 -26.156 1 98.44 502 LEU B O 1
ATOM 8217 N N . THR B 1 503 ? 3.143 -15.57 -28.031 1 98.12 503 THR B N 1
ATOM 8218 C CA . THR B 1 503 ? 3.432 -16.719 -28.875 1 98.12 503 THR B CA 1
ATOM 8219 C C . THR B 1 503 ? 4.855 -17.219 -28.641 1 98.12 503 THR B C 1
ATOM 8221 O O . THR B 1 503 ? 5.086 -18.422 -28.531 1 98.12 503 THR B O 1
ATOM 8224 N N . LYS B 1 504 ? 5.781 -16.266 -28.594 1 97.31 504 LYS B N 1
ATOM 8225 C CA . LYS B 1 504 ? 7.164 -16.625 -28.297 1 97.31 504 LYS B CA 1
ATOM 8226 C C . LYS B 1 504 ? 7.27 -17.281 -26.922 1 97.31 504 LYS B C 1
ATOM 8228 O O . LYS B 1 504 ? 8.008 -18.266 -26.75 1 97.31 504 LYS B O 1
ATOM 8233 N N . LEU B 1 505 ? 6.566 -16.719 -25.969 1 97.88 505 LEU B N 1
ATOM 8234 C CA . LEU B 1 505 ? 6.555 -17.297 -24.641 1 97.88 505 LEU B CA 1
ATOM 8235 C C . LEU B 1 505 ? 5.992 -18.719 -24.656 1 97.88 505 LEU B C 1
ATOM 8237 O O . LEU B 1 505 ? 6.52 -19.609 -24 1 97.88 505 LEU B O 1
ATOM 8241 N N . ALA B 1 506 ? 4.898 -18.922 -25.406 1 98.31 506 ALA B N 1
ATOM 8242 C CA . ALA B 1 506 ? 4.305 -20.25 -25.531 1 98.31 506 ALA B CA 1
ATOM 8243 C C . ALA B 1 506 ? 5.324 -21.266 -26.047 1 98.31 506 ALA B C 1
ATOM 8245 O O . ALA B 1 506 ? 5.41 -22.391 -25.547 1 98.31 506 ALA B O 1
ATOM 8246 N N . GLU B 1 507 ? 6.082 -20.859 -27.047 1 97.75 507 GLU B N 1
ATOM 8247 C CA . GLU B 1 507 ? 7.117 -21.719 -27.594 1 97.75 507 GLU B CA 1
ATOM 8248 C C . GLU B 1 507 ? 8.164 -22.078 -26.547 1 97.75 507 GLU B C 1
ATOM 8250 O O . GLU B 1 507 ? 8.602 -23.219 -26.453 1 97.75 507 GLU B O 1
ATOM 8255 N N . GLN B 1 508 ? 8.523 -21.094 -25.781 1 96.31 508 GLN B N 1
ATOM 8256 C CA . GLN B 1 508 ? 9.523 -21.312 -24.734 1 96.31 508 GLN B CA 1
ATOM 8257 C C . GLN B 1 508 ? 9 -22.234 -23.641 1 96.31 508 GLN B C 1
ATOM 8259 O O . GLN B 1 508 ? 9.734 -23.078 -23.141 1 96.31 508 GLN B O 1
ATOM 8264 N N . LEU B 1 509 ? 7.758 -22.016 -23.266 1 97.31 509 LEU B N 1
ATOM 8265 C CA . LEU B 1 509 ? 7.137 -22.844 -22.25 1 97.31 509 LEU B CA 1
ATOM 8266 C C . LEU B 1 509 ? 7.082 -24.297 -22.688 1 97.31 509 LEU B C 1
ATOM 8268 O O . LEU B 1 509 ? 7.387 -25.203 -21.906 1 97.31 509 LEU B O 1
ATOM 8272 N N . ILE B 1 510 ? 6.715 -24.531 -23.938 1 96.94 510 ILE B N 1
ATOM 8273 C CA . ILE B 1 510 ? 6.621 -25.891 -24.484 1 96.94 510 ILE B CA 1
ATOM 8274 C C . ILE B 1 510 ? 8.008 -26.516 -24.562 1 96.94 510 ILE B C 1
ATOM 8276 O O . ILE B 1 510 ? 8.188 -27.688 -24.203 1 96.94 510 ILE B O 1
ATOM 8280 N N . ALA B 1 511 ? 8.977 -25.719 -25 1 95.19 511 ALA B N 1
ATOM 8281 C CA . ALA B 1 511 ? 10.352 -26.203 -25.094 1 95.19 511 ALA B CA 1
ATOM 8282 C C . ALA B 1 511 ? 10.852 -26.656 -23.719 1 95.19 511 ALA B C 1
ATOM 8284 O O . ALA B 1 511 ? 11.531 -27.688 -23.609 1 95.19 511 ALA B O 1
ATOM 8285 N N . GLU B 1 512 ? 10.578 -25.875 -22.719 1 94 512 GLU B N 1
ATOM 8286 C CA . GLU B 1 512 ? 11.016 -26.219 -21.359 1 94 512 GLU B CA 1
ATOM 8287 C C . GLU B 1 512 ? 10.32 -27.484 -20.875 1 94 512 GLU B C 1
ATOM 8289 O O . GLU B 1 512 ? 10.945 -28.328 -20.219 1 94 512 GLU B O 1
ATOM 8294 N N . ARG B 1 513 ? 9.031 -27.609 -21.094 1 93.5 513 ARG B N 1
ATOM 8295 C CA . ARG B 1 513 ? 8.297 -28.812 -20.688 1 93.5 513 ARG B CA 1
ATOM 8296 C C . ARG B 1 513 ? 8.859 -30.047 -21.359 1 93.5 513 ARG B C 1
ATOM 8298 O O . ARG B 1 513 ? 9.055 -31.078 -20.703 1 93.5 513 ARG B O 1
ATOM 8305 N N . ARG B 1 514 ? 9.141 -29.984 -22.625 1 92.56 514 ARG B N 1
ATOM 8306 C CA . ARG B 1 514 ? 9.703 -31.109 -23.375 1 92.56 514 ARG B CA 1
ATOM 8307 C C . ARG B 1 514 ? 11.086 -31.469 -22.859 1 92.56 514 ARG B C 1
ATOM 8309 O O . ARG B 1 514 ? 11.43 -32.656 -22.766 1 92.56 514 ARG B O 1
ATOM 8316 N N . ARG B 1 515 ? 11.805 -30.453 -22.562 1 91.25 515 ARG B N 1
ATOM 8317 C CA . ARG B 1 515 ? 13.125 -30.688 -22 1 91.25 515 ARG B CA 1
ATOM 8318 C C . ARG B 1 515 ? 13.039 -31.469 -20.703 1 91.25 515 ARG B C 1
ATOM 8320 O O . ARG B 1 515 ? 13.805 -32.406 -20.5 1 91.25 515 ARG B O 1
ATOM 8327 N N . ARG B 1 516 ? 12.172 -31.125 -19.844 1 90.12 516 ARG B N 1
ATOM 8328 C CA . ARG B 1 516 ? 12.008 -31.797 -18.547 1 90.12 516 ARG B CA 1
ATOM 8329 C C . ARG B 1 516 ? 11.516 -33.219 -18.734 1 90.12 516 ARG B C 1
ATOM 8331 O O . ARG B 1 516 ? 11.914 -34.125 -17.984 1 90.12 516 ARG B O 1
ATOM 8338 N N . GLU B 1 517 ? 10.594 -33.438 -19.656 1 87.75 517 GLU B N 1
ATOM 8339 C CA . GLU B 1 517 ? 10.07 -34.75 -19.922 1 87.75 517 GLU B CA 1
ATOM 8340 C C . GLU B 1 517 ? 11.148 -35.688 -20.484 1 87.75 517 GLU B C 1
ATOM 8342 O O . GLU B 1 517 ? 11.156 -36.875 -20.203 1 87.75 517 GLU B O 1
ATOM 8347 N N . ALA B 1 518 ? 12.031 -35.094 -21.203 1 84.94 518 ALA B N 1
ATOM 8348 C CA . ALA B 1 518 ? 13.117 -35.875 -21.797 1 84.94 518 ALA B CA 1
ATOM 8349 C C . ALA B 1 518 ? 14.148 -36.25 -20.75 1 84.94 518 ALA B C 1
ATOM 8351 O O . ALA B 1 518 ? 14.805 -37.312 -20.859 1 84.94 518 ALA B O 1
ATOM 8352 N N . THR B 1 519 ? 14.375 -35.406 -19.719 1 74.94 519 THR B N 1
ATOM 8353 C CA . THR B 1 519 ? 15.398 -35.688 -18.703 1 74.94 519 THR B CA 1
ATOM 8354 C C . THR B 1 519 ? 14.82 -36.469 -17.531 1 74.94 519 THR B C 1
ATOM 8356 O O . THR B 1 519 ? 15.562 -36.906 -16.656 1 74.94 519 THR B O 1
ATOM 8359 N N . ALA B 1 520 ? 13.516 -36.562 -17.344 1 65.19 520 ALA B N 1
ATOM 8360 C CA . ALA B 1 520 ? 12.898 -37.344 -16.266 1 65.19 520 ALA B CA 1
ATOM 8361 C C . ALA B 1 520 ? 13.18 -38.812 -16.406 1 65.19 520 ALA B C 1
ATOM 8363 O O . ALA B 1 520 ? 13.078 -39.375 -17.5 1 65.19 520 ALA B O 1
ATOM 8364 N N . PRO B 1 521 ? 13.906 -39.469 -15.438 1 58.09 521 PRO B N 1
ATOM 8365 C CA . PRO B 1 521 ? 14.188 -40.906 -15.539 1 58.09 521 PRO B CA 1
ATOM 8366 C C . PRO B 1 521 ? 12.938 -41.75 -15.812 1 58.09 521 PRO B C 1
ATOM 8368 O O . PRO B 1 521 ? 11.836 -41.375 -15.406 1 58.09 521 PRO B O 1
ATOM 8371 N N . PRO B 1 522 ? 12.977 -42.719 -16.734 1 45.16 522 PRO B N 1
ATOM 8372 C CA . PRO B 1 522 ? 11.867 -43.594 -17.125 1 45.16 522 PRO B CA 1
ATOM 8373 C C . PRO B 1 522 ? 11.086 -44.125 -15.93 1 45.16 522 PRO B C 1
ATOM 8375 O O . PRO B 1 522 ? 9.906 -44.469 -16.062 1 45.16 522 PRO B O 1
ATOM 8378 N N . MET B 1 523 ? 11.578 -44.5 -14.781 1 39.53 523 MET B N 1
ATOM 8379 C CA . MET B 1 523 ? 10.906 -45.188 -13.68 1 39.53 523 MET B CA 1
ATOM 8380 C C . MET B 1 523 ? 9.859 -44.25 -13.047 1 39.53 523 MET B C 1
ATOM 8382 O O . MET B 1 523 ? 8.891 -44.75 -12.453 1 39.53 523 MET B O 1
ATOM 8386 N N . LEU B 1 524 ? 10.078 -43.031 -12.812 1 36.44 524 LEU B N 1
ATOM 8387 C CA . LEU B 1 524 ? 9.188 -42.156 -12.047 1 36.44 524 LEU B CA 1
ATOM 8388 C C . LEU B 1 524 ? 7.945 -41.812 -12.859 1 36.44 524 LEU B C 1
ATOM 8390 O O . LEU B 1 524 ? 7.004 -41.219 -12.336 1 36.44 524 LEU B O 1
ATOM 8394 N N . LEU B 1 525 ? 7.895 -41.906 -14.125 1 34.28 525 LEU B N 1
ATOM 8395 C CA . LEU B 1 525 ? 6.672 -41.781 -14.914 1 34.28 525 LEU B CA 1
ATOM 8396 C C . LEU B 1 525 ? 5.695 -42.906 -14.594 1 34.28 525 LEU B C 1
ATOM 8398 O O . LEU B 1 525 ? 4.492 -42.781 -14.828 1 34.28 525 LEU B O 1
ATOM 8402 N N . MET B 1 526 ? 6.078 -44.156 -14.227 1 31.78 526 MET B N 1
ATOM 8403 C CA . MET B 1 526 ? 5.211 -45.281 -13.93 1 31.78 526 MET B CA 1
ATOM 8404 C C . MET B 1 526 ? 4.488 -45.094 -12.602 1 31.78 526 MET B C 1
ATOM 8406 O O . MET B 1 526 ? 3.443 -45.688 -12.359 1 31.78 526 MET B O 1
ATOM 8410 N N . SER B 1 527 ? 5.141 -44.531 -11.555 1 31.86 527 SER B N 1
ATOM 8411 C CA . SER B 1 527 ? 4.547 -44.594 -10.219 1 31.86 527 SER B CA 1
ATOM 8412 C C . SER B 1 527 ? 3.359 -43.656 -10.094 1 31.86 527 SER B C 1
ATOM 8414 O O . SER B 1 527 ? 2.605 -43.719 -9.125 1 31.86 527 SER B O 1
ATOM 8416 N N . ILE B 1 528 ? 3.305 -42.531 -10.875 1 32.66 528 ILE B N 1
ATOM 8417 C CA . ILE B 1 528 ? 2.135 -41.719 -10.578 1 32.66 528 ILE B CA 1
ATOM 8418 C C . ILE B 1 528 ? 0.871 -42.438 -11.055 1 32.66 528 ILE B C 1
ATOM 8420 O O . ILE B 1 528 ? -0.237 -42.094 -10.641 1 32.66 528 ILE B O 1
ATOM 8424 N N . THR B 1 529 ? 0.942 -43.406 -12.023 1 30.75 529 THR B N 1
ATOM 8425 C CA . THR B 1 529 ? -0.286 -44.062 -12.461 1 30.75 529 THR B CA 1
ATOM 8426 C C . THR B 1 529 ? -0.797 -45.031 -11.398 1 30.75 529 THR B C 1
ATOM 8428 O O . THR B 1 529 ? -2.004 -45.25 -11.281 1 30.75 529 THR B O 1
ATOM 8431 N N . GLU B 1 530 ? 0.103 -45.938 -10.828 1 30.44 530 GLU B N 1
ATOM 8432 C CA . GLU B 1 530 ? -0.42 -47.094 -10.117 1 30.44 530 GLU B CA 1
ATOM 8433 C C . GLU B 1 530 ? -0.934 -46.719 -8.734 1 30.44 530 GLU B C 1
ATOM 8435 O O . GLU B 1 530 ? -1.428 -47.562 -7.988 1 30.44 530 GLU B O 1
ATOM 8440 N N . ILE B 1 531 ? -0.48 -45.594 -8.211 1 28.89 531 ILE B N 1
ATOM 8441 C CA . ILE B 1 531 ? -0.895 -45.531 -6.812 1 28.89 531 ILE B CA 1
ATOM 8442 C C . ILE B 1 531 ? -2.402 -45.281 -6.734 1 28.89 531 ILE B C 1
ATOM 8444 O O . ILE B 1 531 ? -2.893 -44.656 -5.797 1 28.89 531 ILE B O 1
ATOM 8448 N N . THR B 1 532 ? -3.127 -45.594 -7.887 1 28.31 532 THR B N 1
ATOM 8449 C CA . THR B 1 532 ? -4.574 -45.594 -7.711 1 28.31 532 THR B CA 1
ATOM 8450 C C . THR B 1 532 ? -5 -46.781 -6.84 1 28.31 532 THR B C 1
ATOM 8452 O O . THR B 1 532 ? -5.273 -47.875 -7.348 1 28.31 532 THR B O 1
ATOM 8455 N N . THR B 1 533 ? -4.242 -47.188 -5.836 1 27.17 533 THR B N 1
ATOM 8456 C CA . THR B 1 533 ? -4.871 -48.25 -5.047 1 27.17 533 THR B CA 1
ATOM 8457 C C . THR B 1 533 ? -6.266 -47.812 -4.586 1 27.17 533 THR B C 1
ATOM 8459 O O . THR B 1 533 ? -6.434 -46.719 -4.039 1 27.17 533 THR B O 1
ATOM 8462 N N . VAL B 1 534 ? -7.301 -48.438 -5.176 1 27.17 534 VAL B N 1
ATOM 8463 C CA . VAL B 1 534 ? -8.727 -48.5 -4.863 1 27.17 534 VAL B CA 1
ATOM 8464 C C . VAL B 1 534 ? -8.914 -48.906 -3.395 1 27.17 534 VAL B C 1
ATOM 8466 O O . VAL B 1 534 ? -8.555 -50 -2.982 1 27.17 534 VAL B O 1
ATOM 8469 N N . VAL B 1 535 ? -8.578 -48.031 -2.432 1 28.23 535 VAL B N 1
ATOM 8470 C CA . VAL B 1 535 ? -8.977 -48.375 -1.072 1 28.23 535 VAL B CA 1
ATOM 8471 C C . VAL B 1 535 ? -10.445 -48.781 -1.057 1 28.23 535 VAL B C 1
ATOM 8473 O O . VAL B 1 535 ? -11.297 -48.062 -1.599 1 28.23 535 VAL B O 1
ATOM 8476 N N . GLU B 1 536 ? -10.719 -50.062 -0.892 1 26.28 536 GLU B N 1
ATOM 8477 C CA . GLU B 1 536 ? -12.008 -50.75 -0.772 1 26.28 536 GLU B CA 1
ATOM 8478 C C . GLU B 1 536 ? -12.891 -50.062 0.266 1 26.28 536 GLU B C 1
ATOM 8480 O O . GLU B 1 536 ? -12.406 -49.594 1.298 1 26.28 536 GLU B O 1
ATOM 8485 N N . PRO B 1 537 ? -14.148 -49.688 -0.079 1 25.73 537 PRO B N 1
ATOM 8486 C CA . PRO B 1 537 ? -15.141 -49.031 0.793 1 25.73 537 PRO B CA 1
ATOM 8487 C C . PRO B 1 537 ? -15.336 -49.812 2.104 1 25.73 537 PRO B C 1
ATOM 8489 O O . PRO B 1 537 ? -15.328 -51.031 2.115 1 25.73 537 PRO B O 1
ATOM 8492 N N . ARG B 1 538 ? -14.875 -49.344 3.236 1 27.88 538 ARG B N 1
ATOM 8493 C CA . ARG B 1 538 ? -15.188 -50.031 4.488 1 27.88 538 ARG B CA 1
ATOM 8494 C C . ARG B 1 538 ? -16.672 -50.406 4.543 1 27.88 538 ARG B C 1
ATOM 8496 O O . ARG B 1 538 ? -17.531 -49.656 4.078 1 27.88 538 ARG B O 1
ATOM 8503 N N . PRO B 1 539 ? -16.938 -51.656 4.805 1 26.56 539 PRO B N 1
ATOM 8504 C CA . PRO B 1 539 ? -18.312 -52.156 4.777 1 26.56 539 PRO B CA 1
ATOM 8505 C C . PRO B 1 539 ? -19.266 -51.312 5.629 1 26.56 539 PRO B C 1
ATOM 8507 O O . PRO B 1 539 ? -18.828 -50.656 6.59 1 26.56 539 PRO B O 1
ATOM 8510 N N . LYS B 1 540 ? -20.391 -50.875 5.156 1 23.81 540 LYS B N 1
ATOM 8511 C CA . LYS B 1 540 ? -21.531 -50.25 5.809 1 23.81 540 LYS B CA 1
ATOM 8512 C C . LYS B 1 540 ? -21.922 -50.969 7.09 1 23.81 540 LYS B C 1
ATOM 8514 O O . LYS B 1 540 ? -22.203 -52.188 7.062 1 23.81 540 LYS B O 1
ATOM 8519 N N . ARG B 1 541 ? -21.328 -50.594 8.242 1 24.98 541 ARG B N 1
ATOM 8520 C CA . ARG B 1 541 ? -21.844 -51.188 9.477 1 24.98 541 ARG B CA 1
ATOM 8521 C C . ARG B 1 541 ? -23.359 -51.125 9.508 1 24.98 541 ARG B C 1
ATOM 8523 O O . ARG B 1 541 ? -23.953 -50.094 9.258 1 24.98 541 ARG B O 1
ATOM 8530 N N . LEU B 1 542 ? -24.047 -52.25 9.375 1 24.84 542 LEU B N 1
ATOM 8531 C CA . LEU B 1 542 ? -25.484 -52.562 9.492 1 24.84 542 LEU B CA 1
ATOM 8532 C C . LEU B 1 542 ? -26.062 -51.938 10.75 1 24.84 542 LEU B C 1
ATOM 8534 O O . LEU B 1 542 ? -25.391 -51.812 11.773 1 24.84 542 LEU B O 1
ATOM 8538 N N . LYS B 1 543 ? -27.141 -51.062 10.562 1 26.61 543 LYS B N 1
ATOM 8539 C CA . LYS B 1 543 ? -28.047 -50.531 11.562 1 26.61 543 LYS B CA 1
ATOM 8540 C C . LYS B 1 543 ? -28.484 -51.594 12.562 1 26.61 543 LYS B C 1
ATOM 8542 O O . LYS B 1 543 ? -28.938 -52.688 12.172 1 26.61 543 LYS B O 1
ATOM 8547 N N . PRO B 1 544 ? -27.75 -51.688 13.727 1 25.27 544 PRO B N 1
ATOM 8548 C CA . PRO B 1 544 ? -28.359 -52.688 14.625 1 25.27 544 PRO B CA 1
ATOM 8549 C C . PRO B 1 544 ? -29.859 -52.469 14.812 1 25.27 544 PRO B C 1
ATOM 8551 O O . PRO B 1 544 ? -30.312 -51.312 14.906 1 25.27 544 PRO B O 1
ATOM 8554 N N . THR B 1 545 ? -30.734 -53.219 14.109 1 24.78 545 THR B N 1
ATOM 8555 C CA . THR B 1 545 ? -32.156 -53.375 14.359 1 24.78 545 THR B CA 1
ATOM 8556 C C . THR B 1 545 ? -32.438 -53.562 15.852 1 24.78 545 THR B C 1
ATOM 8558 O O . THR B 1 545 ? -32 -54.562 16.453 1 24.78 545 THR B O 1
ATOM 8561 N N . TYR B 1 546 ? -32.25 -52.375 16.625 1 23.73 546 TYR B N 1
ATOM 8562 C CA . TYR B 1 546 ? -32.812 -52.531 17.969 1 23.73 546 TYR B CA 1
ATOM 8563 C C . TYR B 1 546 ? -34.188 -53.188 17.922 1 23.73 546 TYR B C 1
ATOM 8565 O O . TYR B 1 546 ? -35.031 -52.781 17.141 1 23.73 546 TYR B O 1
ATOM 8573 N N . ALA B 1 547 ? -34.25 -54.5 18.172 1 22.17 547 ALA B N 1
ATOM 8574 C CA . ALA B 1 547 ? -35.375 -55.375 18.469 1 22.17 547 ALA B CA 1
ATOM 8575 C C . ALA B 1 547 ? -36.438 -54.656 19.266 1 22.17 547 ALA B C 1
ATOM 8577 O O . ALA B 1 547 ? -36.125 -53.75 20.062 1 22.17 547 ALA B O 1
ATOM 8578 N N . MET B 1 548 ? -37.656 -54.969 18.984 1 23.83 548 MET B N 1
ATOM 8579 C CA . MET B 1 548 ? -39.062 -54.938 19.391 1 23.83 548 MET B CA 1
ATOM 8580 C C . MET B 1 548 ? -39.188 -55.25 20.859 1 23.83 548 MET B C 1
ATOM 8582 O O . MET B 1 548 ? -40.281 -55.125 21.438 1 23.83 548 MET B O 1
ATOM 8586 N N . GLN B 1 549 ? -38.156 -55.625 21.828 1 22.78 549 GLN B N 1
ATOM 8587 C CA . GLN B 1 549 ? -38.875 -55.812 23.078 1 22.78 549 GLN B CA 1
ATOM 8588 C C . GLN B 1 549 ? -39.156 -54.5 23.75 1 22.78 549 GLN B C 1
ATOM 8590 O O . GLN B 1 549 ? -38.312 -53.594 23.781 1 22.78 549 GLN B O 1
#

Radius of gyration: 33.41 Å; Cα contacts (8 Å, |Δi|>4): 1933; chains: 2; bounding box: 127×123×64 Å

InterPro domains:
  IPR002641 Patatin-like phospholipase domain [PF01734] (17-79)
  IPR002641 Patatin-like phospholipase domain [PF01734] (219-350)
  IPR002641 Patatin-like phospholipase domain [PS51635] (17-350)
  IPR016035 Acyl transferase/acyl hydrolase/lysophospholipase [SSF52151] (14-487)

Solvent-accessible surface area (backbone atoms only — not comparable to full-atom values): 57448 Å² total; per-residue (Å²): 131,78,75,77,72,75,73,70,76,87,81,52,62,44,33,35,37,25,27,22,26,40,44,60,28,36,36,20,35,33,44,48,44,28,53,42,35,51,46,39,16,60,76,71,69,33,89,79,57,49,63,44,79,55,32,58,30,35,27,10,6,15,34,14,22,46,52,36,49,40,37,21,30,48,38,98,81,63,38,54,60,38,54,44,58,51,49,46,49,46,46,72,71,40,40,58,47,37,63,36,58,95,64,82,59,44,59,49,54,44,51,45,50,51,48,51,52,48,31,64,66,55,81,68,84,45,62,65,51,43,50,50,19,52,38,44,73,69,67,47,80,54,52,77,71,42,42,62,42,32,52,22,18,60,57,30,64,70,62,62,71,59,54,78,72,55,61,78,68,71,84,72,86,72,71,90,70,79,72,76,68,57,76,83,49,76,63,49,53,54,47,53,48,55,42,48,36,53,49,40,2,22,49,60,38,64,39,69,54,74,46,67,54,51,55,47,47,49,43,49,48,52,49,50,49,43,58,48,70,64,27,38,54,47,46,29,26,40,56,36,23,26,66,24,78,38,58,36,41,52,52,54,41,39,70,73,46,46,83,41,40,36,54,59,32,67,31,38,37,38,35,43,24,26,23,43,38,79,56,42,74,41,72,46,28,22,68,49,15,70,74,33,76,76,50,37,49,38,45,28,58,51,34,51,14,13,48,7,32,84,46,43,22,40,39,32,67,54,70,38,79,40,82,43,98,88,44,83,46,76,47,76,45,24,22,22,27,20,31,64,57,32,18,44,28,56,59,59,50,51,48,52,52,40,42,36,54,71,68,64,51,91,59,99,33,79,86,71,51,72,86,45,48,86,34,38,33,37,45,37,32,34,36,49,34,54,64,63,64,38,49,27,75,62,52,41,48,23,5,45,45,35,36,56,46,22,77,86,72,66,37,34,53,48,60,52,49,30,33,46,43,37,29,50,50,42,51,46,50,51,46,43,53,23,43,66,71,72,31,47,83,30,54,45,57,49,62,46,71,70,32,55,66,91,64,51,49,39,68,52,64,85,42,49,68,60,34,40,48,48,19,55,52,50,35,69,30,64,30,46,43,58,34,75,85,78,66,43,79,38,74,43,87,90,56,49,27,35,47,56,44,40,48,53,47,36,51,50,38,51,53,50,52,52,51,50,63,70,67,51,64,78,69,69,71,57,57,76,66,60,71,66,66,76,75,70,77,74,77,78,78,72,75,77,75,76,69,87,120,130,78,75,77,73,73,70,69,73,84,78,52,62,47,33,35,38,27,25,23,26,41,45,62,28,36,35,19,34,31,42,48,45,29,51,42,33,50,46,41,18,61,74,70,71,32,91,79,56,48,61,45,78,55,30,58,31,35,27,9,6,15,34,13,23,46,52,37,47,38,38,21,31,48,38,98,81,62,38,54,60,38,54,44,60,52,49,44,48,46,46,73,70,42,40,59,48,37,64,36,56,94,64,82,57,42,59,52,53,44,50,44,51,53,48,51,52,49,31,64,65,52,81,70,83,42,64,60,49,44,51,49,18,52,37,44,74,70,66,47,80,54,52,78,70,42,43,42,20,33,51,20,29,61,52,56,68,64,60,60,73,57,54,73,70,53,56,79,66,69,87,71,87,73,69,89,72,81,76,75,71,68,77,83,48,73,64,49,52,54,47,51,46,54,46,43,49,52,46,45,28,36,50,35,12,61,32,65,58,64,52,66,61,57,43,46,48,49,51,48,48,53,47,49,49,44,57,48,70,65,28,37,54,47,44,31,26,38,54,35,24,28,67,25,78,37,60,37,42,50,51,54,41,39,71,73,48,46,84,39,39,37,54,59,33,66,31,37,39,37,34,45,24,25,23,42,39,79,56,43,74,42,71,44,28,23,70,50,14,69,76,33,74,77,51,37,49,39,44,29,57,51,33,51,14,12,49,7,32,84,46,44,23,40,39,31,67,53,71,39,78,40,83,44,99,86,44,82,46,77,48,77,45,24,22,22,28,19,33,63,58,33,17,44,29,56,59,58,51,51,49,51,52,40,43,38,53,71,69,65,53,90,60,99,32,79,86,71,50,72,87,46,46,86,34,38,32,38,42,36,32,34,36,49,33,54,64,62,64,38,48,27,74,61,53,41,47,25,4,46,45,36,34,56,46,21,75,87,75,67,38,34,54,50,61,52,48,31,32,46,43,37,28,50,50,42,52,45,50,52,46,44,54,23,44,67,72,72,32,48,84,33,53,43,59,49,62,46,72,70,33,56,66,91,65,52,49,39,69,53,64,86,42,50,67,59,34,40,48,49,19,54,50,51,34,69,29,64,30,46,44,59,34,75,84,78,67,43,80,37,73,44,87,89,56,49,27,36,46,55,45,41,48,54,46,36,53,50,38,52,51,51,52,53,51,50,62,70,67,50,64,78,72,69,70,55,55,75,66,60,70,66,66,79,76,74,77,75,76,78,80,75,76,78,75,78,71,87,124

Nearest PDB structures (foldseek):
  1oxw-assembly1_B  TM=9.267E-01  e=3.728E-30  Solanum cardiophyllum
  4pka-assembly1_X  TM=9.138E-01  e=2.016E-29  Solanum cardiophyllum
  1oxw-assembly1_B  TM=9.361E-01  e=1.142E-29  Solanum cardiophyllum
  4pka-assembly1_X  TM=9.137E-01  e=5.439E-29  Solanum cardiophyllum

pLDDT: mean 75.51, std 24.35, range [22.17, 98.75]

Secondary structure (DSSP, 8-state):
-------------EEEEEE---GGGGHHHHHHHHHHHHHHHHHHT-TT--GGGT-SEEEE-THHHHHHHHHHSB-TTSSBS--HHHHHHHHHHHHHHHT--SSPPPHHHHHHHHHHHHHHT--SS-HHHHHHHHHHHTT---HHHHHHHHHHHHHHHHHTTTGGG-----SS------------SHHHHHHHHHHHHHHHHHHHTT----SHHHHHHHHHHHHHHHHHHT-HHHHHHHHTS-SS-SHHHHHHHHHHHTT-BGGG-SSEEEEEEEETTTTEEEEEEHHHHHH-GGG--BHHHHHHHHT--TTTS--EEEEEEEEETTEEEEEEEEEEESHHHHSSTHHHHHHHHHHHHHHT---SSTT--TT-GGGEEEEEE----B-----HHHHTT--HHHHH-BTTTTB-HHHHHHHHHHHHHHHHHHHHHHHHTT-GGGEEEE--SSB-GGG--SS-GGGHHHHHHHHHHHHHSBPEEE-TTT--EEEPTT--BHHHHHHHHHHHHHHHHHHHHHHS-TTTTTHHHHT------------------/-------------EEEEEE---GGGGHHHHHHHHHHHHHHHHHHT-TT--GGGT-SEEEE-THHHHHHHHHHSB-TTSSBS--HHHHHHHHHHHHHHHT--SSPPPHHHHHHHHHHHHHHT--SS-HHHHHHHHHHHTT---HHHHHHHHHHHHHHHHHHHHHTT-----SS------------SHHHHHHHHHHHHHHHHHHHTT----SHHHHHHHHHHHHHHHHHHT-HHHHHHHHTS-SS-SHHHHHHHHHHHTT-BGGG-SSEEEEEEEETTTTEEEEEEHHHHHH-GGG--BHHHHHHHHT--TTTS--EEEEEEEEETTEEEEEEEEEEESHHHHSSTHHHHHHHHHHHHHHT---SSTT--TT-GGGEEEEEE----B-----HHHHTT--HHHHH-BTTTTB-HHHHHHHHHHHHHHHHHHHHHHHHTT-GGGEEEE--SSB-GGG--SS-GGGHHHHHHHHHHHHHSBPEEE-TTT--EEEPTT--BHHHHHHHHHHHHHHHHHHHHHHS-TTTTTHHHHT------------------

Sequence (1098 aa):
MAPAAAATKQDGELRILCIDGGGIRGLIPAKILEYLEAELQRIEGSSTARLADYFDYIVGTSTGALVTTMLAGPDKDNRPLCTAKEIIDLYLEEGARIFRNEHNATWAQVVLEAVLLYIKYYDGDNETLRSLHDMLALGLAIEPLLRPILDALIHANGGGMQQLAAAPHDPDDAGSNSNEAPPANMEDYIQEHAGAILQAMCRAQGLVLDSTPFQEGIKEFAEGLRRTLLNPDFVRYALLRPKYDGEGLRKVVRGKLGDRELKETVTNVVVPTFDIKRNQPVVFSTSKARQDRVMNPYLSDICIAATAAPTFFPAHKFNIINFCPLNFEFEEFNLIDAGVFANNPTTVAMNEVWRMIDRGEHLPVEGLSAMDCSKLRILSVGTGVVNHSYTADECNWWGVLPWMYNVRNKTQPLVDTLMYATGSLVDYNAALLFKSQGYEDHYLRIQEDHLDPSLGAMDDTSSMEKLIETGENLLDRQVYRTDCETREYRPVKGAGTNKEALTKLAEQLIAERRRREATAPPMLLMSITEITTVVEPRPKRLKPTYAMQMAPAAAATKQDGELRILCIDGGGIRGLIPAKILEYLEAELQRIEGSSTARLADYFDYIVGTSTGALVTTMLAGPDKDNRPLCTAKEIIDLYLEEGARIFRNEHNATWAQVVLEAVLLYIKYYDGDNETLRSLHDMLALGLAIEPLLRPILDALIHANGGGMQQLAAAPHDPDDAGSNSNEAPPANMEDYIQEHAGAILQAMCRAQGLVLDSTPFQEGIKEFAEGLRRTLLNPDFVRYALLRPKYDGEGLRKVVRGKLGDRELKETVTNVVVPTFDIKRNQPVVFSTSKARQDRVMNPYLSDICIAATAAPTFFPAHKFNIINFCPLNFEFEEFNLIDAGVFANNPTTVAMNEVWRMIDRGEHLPVEGLSAMDCSKLRILSVGTGVVNHSYTADECNWWGVLPWMYNVRNKTQPLVDTLMYATGSLVDYNAALLFKSQGYEDHYLRIQEDHLDPSLGAMDDTSSMEKLIETGENLLDRQVYRTDCETREYRPVKGAGTNKEALTKLAEQLIAERRRREATAPPMLLMSITEITTVVEPRPKRLKPTYAMQ

Foldseek 3Di:
DPPPPPPPPLFAFAFEEWEFAFFLLSLQVLLVQLLLQVLLCVVVVHPLGAPQLQHQEYEYFAVSLVVQCQRFFQDPVLHRLDHSVVVLVLCLPQLDLQQDAPDFDDPLNLVLQVVLVCLCPPPDDDPVSVVSNVCVVVVHDCSVVCSVVSVVVVPVVQPPLQCVVPPPDDPPPPDDPPCPDSLRDPVSVLLVVQLVVVCVVCVVVVNCVVPPVVSVVSSVVSVVVCVQCVRSLNVCLVPGDANYARPSVLVSLCVRQPQTKQLSTSHKYWYWKAFVVVGGIDIQINVCVVVDVQRIGRSSQRNSQSNQAPSHYAWGKDWDWDPDVVDTDIDIGGIHHPLLQPSRVVVVVLVVVQVCVVVVHDDLGPPDHRLPLVRYAYETEYSAAAPDDDDPVRCVPDDDCCCQANPVLRDNNVSRCSSVVNNLVSQLVVCCSCVVVPNNLSYFYQYHHHDDSVLNHSSDSVCSVVSNVVSVVSQQAAGWGQDNVPSDTGGDPPCHGNVVSSSVVSVVSVVSSVSSVVPPPPPVVPVVPPVPPPPDPDPDPPDPPPPPD/DPPPDPPPPLFAFAFEEFEFAFFLLSLQVLLVQLLLQVLLCVVVVHPLRAPQLQHQEYEYFAVSLVVQCQRFFQDPVGHRLDHSVVVLVLCLPQLDLQQDAPDFDDPLNLVLQVVLVCLCPPPDDDPVSVVVNVCVVVVHDCSVVCSVVSVCVVCVVVPVVVCVVPPVPDPPPPDDPPCPDDPPDPVVVCLVVLLCVQVVVCVVVVVCVVPPVVNVVVSVVSVVCCVQCVRSLNVCLVPGDANYARPSVLVSLCVRQPQTKQLSTSHKYWYWKAFVVVGGIDIQINVVVVVDVQRIGRSSQRNSQSNQAPSHYAWGKDWDWDPDVVDTDIDIGGIHHPLLQPSRVVVVVLVVVQVCVVVVHDDLGPPDHRLPLVRYAYETEYSAAAPDDDDPVRCVPDDDCCCQANPVLRDNNVSSCSSVVNNLVSQLVVCCSCVVVPNNLSYAYQYHHHDDSVLNHSSDSVCSVVSNVVSVVSQQAAGWGQDNVPSDTGGDPPCHGNVVSSSVVSVVSVVSSVSSVVPPPPPVVPVVPPVPPPPPDDDDPDDPPPDDD

Organism: Triticum aestivum (NCBI:txid4565)